Protein AF-A0A328SKF3-F1 (afdb_monomer_lite)

Structure (mmCIF, N/CA/C/O backbone):
data_AF-A0A328SKF3-F1
#
_entry.id   AF-A0A328SKF3-F1
#
loop_
_atom_site.group_PDB
_atom_site.id
_atom_site.type_symbol
_atom_site.label_atom_id
_atom_site.label_alt_id
_atom_site.label_comp_id
_atom_site.label_asym_id
_atom_site.label_entity_id
_atom_site.label_seq_id
_atom_site.pdbx_PDB_ins_code
_atom_site.Cartn_x
_atom_site.Cartn_y
_atom_site.Cartn_z
_atom_site.occupancy
_atom_site.B_iso_or_equiv
_atom_site.auth_seq_id
_atom_site.auth_comp_id
_atom_site.auth_asym_id
_atom_site.auth_atom_id
_atom_site.pdbx_PDB_model_num
ATOM 1 N N . MET A 1 1 ? 33.610 -58.616 -74.709 1.00 34.22 1 MET A N 1
ATOM 2 C CA . MET A 1 1 ? 33.885 -57.274 -75.270 1.00 34.22 1 MET A CA 1
ATOM 3 C C . MET A 1 1 ? 34.439 -56.457 -74.110 1.00 34.22 1 MET A C 1
ATOM 5 O O . MET A 1 1 ? 33.688 -56.221 -73.186 1.00 34.22 1 MET A O 1
ATOM 9 N N . ALA A 1 2 ? 35.743 -56.315 -73.879 1.00 39.88 2 ALA A N 1
ATOM 10 C CA . ALA A 1 2 ? 36.802 -55.740 -74.709 1.00 39.88 2 ALA A CA 1
ATOM 11 C C . ALA A 1 2 ? 36.554 -54.254 -75.058 1.00 39.88 2 ALA A C 1
ATOM 13 O O . ALA A 1 2 ? 35.703 -53.973 -75.892 1.00 39.88 2 ALA A O 1
ATOM 14 N N . PHE A 1 3 ? 37.392 -53.399 -74.447 1.00 39.53 3 PHE A N 1
ATOM 15 C CA . PHE A 1 3 ? 37.800 -52.025 -74.799 1.00 39.53 3 PHE A CA 1
ATOM 16 C C . PHE A 1 3 ? 36.922 -50.813 -74.440 1.00 39.53 3 PHE A C 1
ATOM 18 O O . PHE A 1 3 ? 35.955 -50.538 -75.134 1.00 39.53 3 PHE A O 1
ATOM 25 N N . LEU A 1 4 ? 37.390 -50.049 -73.434 1.00 40.56 4 LEU A N 1
ATOM 26 C CA . LEU A 1 4 ? 37.651 -48.583 -73.390 1.00 40.56 4 LEU A CA 1
ATOM 27 C C . LEU A 1 4 ? 37.916 -48.215 -71.904 1.00 40.56 4 LEU A C 1
ATOM 29 O O . LEU A 1 4 ? 37.010 -48.302 -71.092 1.00 40.56 4 LEU A O 1
ATOM 33 N N . LYS A 1 5 ? 39.162 -48.225 -71.400 1.00 56.78 5 LYS A N 1
ATOM 34 C CA . LYS A 1 5 ? 40.061 -47.061 -71.205 1.00 56.78 5 LYS A CA 1
ATOM 35 C C . LYS A 1 5 ? 39.332 -45.765 -70.805 1.00 56.78 5 LYS A C 1
ATOM 37 O O . LYS A 1 5 ? 38.974 -45.021 -71.701 1.00 56.78 5 LYS A O 1
ATOM 42 N N . ASP A 1 6 ? 39.270 -45.477 -69.500 1.00 47.34 6 ASP A N 1
ATOM 43 C CA . ASP A 1 6 ? 39.092 -44.117 -68.967 1.00 47.34 6 ASP A CA 1
ATOM 44 C C . ASP A 1 6 ? 40.116 -43.844 -67.856 1.00 47.34 6 ASP A C 1
ATOM 46 O O . ASP A 1 6 ? 40.065 -44.412 -66.761 1.00 47.34 6 ASP A O 1
ATOM 50 N N . VAL A 1 7 ? 41.064 -42.964 -68.182 1.00 56.69 7 VAL A N 1
ATOM 51 C CA . VAL A 1 7 ? 42.083 -42.384 -67.287 1.00 56.69 7 VAL A CA 1
ATOM 52 C C . VAL A 1 7 ? 41.424 -41.581 -66.151 1.00 56.69 7 VAL A C 1
ATOM 54 O O . VAL A 1 7 ? 41.961 -41.511 -65.050 1.00 56.69 7 VAL A O 1
ATOM 57 N N . GLU A 1 8 ? 40.198 -41.099 -66.368 1.00 55.41 8 GLU A N 1
ATOM 58 C CA . GLU A 1 8 ? 39.401 -40.344 -65.394 1.00 55.41 8 GLU A CA 1
ATOM 59 C C . GLU A 1 8 ? 38.985 -41.178 -64.169 1.00 55.41 8 GLU A C 1
ATOM 61 O O . GLU A 1 8 ? 38.782 -40.633 -63.086 1.00 55.41 8 GLU A O 1
ATOM 66 N N . SER A 1 9 ? 38.910 -42.510 -64.287 1.00 60.38 9 SER A N 1
ATOM 67 C CA . SER A 1 9 ? 38.546 -43.377 -63.154 1.00 60.38 9 SER A CA 1
ATOM 68 C C . SER A 1 9 ? 39.678 -43.571 -62.137 1.00 60.38 9 SER A C 1
ATOM 70 O O . SER A 1 9 ? 39.402 -43.833 -60.964 1.00 60.38 9 SER A O 1
ATOM 72 N N . GLU A 1 10 ? 40.938 -43.420 -62.558 1.00 66.38 10 GLU A N 1
ATOM 73 C CA . GLU A 1 10 ? 42.112 -43.575 -61.690 1.00 66.38 10 GLU A CA 1
ATOM 74 C C . GLU A 1 10 ? 42.416 -42.262 -60.949 1.00 66.38 10 GLU A C 1
ATOM 76 O O . GLU A 1 10 ? 42.618 -42.290 -59.736 1.00 66.38 10 GLU A O 1
ATOM 81 N N . GLU A 1 11 ? 42.322 -41.110 -61.628 1.00 68.19 11 GLU A N 1
ATOM 82 C CA . GLU A 1 11 ? 42.480 -39.779 -61.011 1.00 68.19 11 GLU A CA 1
ATOM 83 C C . GLU A 1 11 ? 41.407 -39.509 -59.947 1.00 68.19 11 GLU A C 1
ATOM 85 O O . GLU A 1 11 ? 41.717 -39.048 -58.847 1.00 68.19 11 GLU A O 1
ATOM 90 N N . LEU A 1 12 ? 40.147 -39.885 -60.208 1.00 70.12 12 LEU A N 1
ATOM 91 C CA . LEU A 1 12 ? 39.076 -39.766 -59.213 1.00 70.12 12 LEU A CA 1
ATOM 92 C C . LEU A 1 12 ? 39.346 -40.650 -57.986 1.00 70.12 12 LEU A C 1
ATOM 94 O O . LEU A 1 12 ? 39.058 -40.276 -56.849 1.00 70.12 12 LEU A O 1
ATOM 98 N N . ARG A 1 13 ? 39.926 -41.835 -58.202 1.00 73.75 13 ARG A N 1
ATOM 99 C CA . ARG A 1 13 ? 40.275 -42.782 -57.137 1.00 73.75 13 ARG A CA 1
ATOM 100 C C . ARG A 1 13 ? 41.451 -42.285 -56.300 1.00 73.75 13 ARG A C 1
ATOM 102 O O . ARG A 1 13 ? 41.493 -42.556 -55.099 1.00 73.75 13 ARG A O 1
ATOM 109 N N . GLU A 1 14 ? 42.385 -41.565 -56.912 1.00 76.94 14 GLU A N 1
ATOM 110 C CA . GLU A 1 14 ? 43.510 -40.919 -56.237 1.00 76.94 14 GLU A CA 1
ATOM 111 C C . GLU A 1 14 ? 43.066 -39.689 -55.438 1.00 76.94 14 GLU A C 1
ATOM 113 O O . GLU A 1 14 ? 43.435 -39.563 -54.268 1.00 76.94 14 GLU A O 1
ATOM 118 N N . LEU A 1 15 ? 42.178 -38.863 -55.999 1.00 78.88 15 LEU A N 1
ATOM 119 C CA . LEU A 1 15 ? 41.576 -37.723 -55.305 1.00 78.88 15 LEU A CA 1
ATOM 120 C C . LEU A 1 15 ? 40.774 -38.175 -54.081 1.00 78.88 15 LEU A C 1
ATOM 122 O O . LEU A 1 15 ? 40.982 -37.667 -52.984 1.00 78.88 15 LEU A O 1
ATOM 126 N N . VAL A 1 16 ? 39.924 -39.196 -54.229 1.00 76.44 16 VAL A N 1
ATOM 127 C CA . VAL A 1 16 ? 39.156 -39.760 -53.108 1.00 76.44 16 VAL A CA 1
ATOM 128 C C . VAL A 1 16 ? 40.086 -40.312 -52.025 1.00 76.44 16 VAL A C 1
ATOM 130 O O . VAL A 1 16 ? 39.840 -40.096 -50.840 1.00 76.44 16 VAL A O 1
ATOM 133 N N . LYS A 1 17 ? 41.192 -40.974 -52.393 1.00 80.62 17 LYS A N 1
ATOM 134 C CA . LYS A 1 17 ? 42.206 -41.420 -51.420 1.00 80.62 17 LYS A CA 1
ATOM 135 C C . LYS A 1 17 ? 42.910 -40.251 -50.727 1.00 80.62 17 LYS A C 1
ATOM 137 O O . LYS A 1 17 ? 43.200 -40.367 -49.536 1.00 80.62 17 LYS A O 1
ATOM 142 N N . SER A 1 18 ? 43.176 -39.156 -51.439 1.00 79.06 18 SER A N 1
ATOM 143 C CA . SER A 1 18 ? 43.753 -37.934 -50.870 1.00 79.06 18 SER A CA 1
ATOM 144 C C . SER A 1 18 ? 42.792 -37.288 -49.873 1.00 79.06 18 SER A C 1
ATOM 146 O O . SER A 1 18 ? 43.174 -37.058 -48.730 1.00 79.06 18 SER A O 1
ATOM 148 N N . CYS A 1 19 ? 41.517 -37.131 -50.242 1.00 78.50 19 CYS A N 1
ATOM 149 C CA . CYS A 1 19 ? 40.483 -36.620 -49.345 1.00 78.50 19 CYS A CA 1
ATOM 150 C C . CYS A 1 19 ? 40.300 -37.516 -48.112 1.00 78.50 19 CYS A C 1
ATOM 152 O O . CYS A 1 19 ? 40.190 -37.011 -47.002 1.00 78.50 19 CYS A O 1
ATOM 154 N N . PHE A 1 20 ? 40.326 -38.846 -48.258 1.00 79.50 20 PHE A N 1
ATOM 155 C CA . PHE A 1 20 ? 40.256 -39.753 -47.105 1.00 79.50 20 PHE A CA 1
ATOM 156 C C . PHE A 1 20 ? 41.476 -39.645 -46.184 1.00 79.50 20 PHE A C 1
ATOM 158 O O . PHE A 1 20 ? 41.327 -39.743 -44.966 1.00 79.50 20 PHE A O 1
ATOM 165 N N . LYS A 1 21 ? 42.678 -39.442 -46.736 1.00 85.06 21 LYS A N 1
ATOM 166 C CA . LYS A 1 21 ? 43.881 -39.181 -45.933 1.00 85.06 21 LYS A CA 1
ATOM 167 C C . LYS A 1 21 ? 43.776 -37.865 -45.175 1.00 85.06 21 LYS A C 1
ATOM 169 O O . LYS A 1 21 ? 44.122 -37.831 -44.002 1.00 85.06 21 LYS A O 1
ATOM 174 N N . GLU A 1 22 ? 43.277 -36.823 -45.822 1.00 84.00 22 GLU A N 1
ATOM 175 C CA . GLU A 1 22 ? 43.123 -35.500 -45.222 1.00 84.00 22 GLU A CA 1
ATOM 176 C C . GLU A 1 22 ? 42.039 -35.493 -44.138 1.00 84.00 22 GLU A C 1
ATOM 178 O O . GLU A 1 22 ? 42.284 -35.021 -43.034 1.00 84.00 22 GLU A O 1
ATOM 183 N N . ILE A 1 23 ? 40.900 -36.152 -44.377 1.00 82.75 23 ILE A N 1
ATOM 184 C CA . ILE A 1 23 ? 39.859 -36.371 -43.360 1.00 82.75 23 ILE A CA 1
ATOM 185 C C . ILE A 1 23 ? 40.417 -37.142 -42.160 1.00 82.75 23 ILE A C 1
ATOM 187 O O . ILE A 1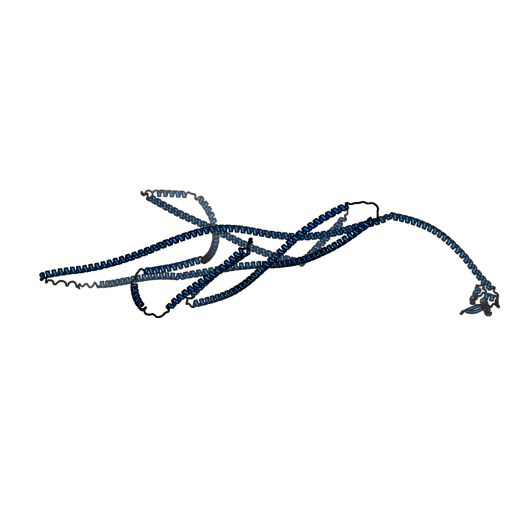 23 ? 40.142 -36.780 -41.018 1.00 82.75 23 ILE A O 1
ATOM 191 N N . ASN A 1 24 ? 41.205 -38.196 -42.390 1.00 84.00 24 ASN A N 1
ATOM 192 C CA . ASN A 1 24 ? 41.802 -38.956 -41.293 1.00 84.00 24 ASN A CA 1
ATOM 193 C C . ASN A 1 24 ? 42.855 -38.138 -40.533 1.00 84.00 24 ASN A C 1
ATOM 195 O O . ASN A 1 24 ? 42.860 -38.185 -39.309 1.00 84.00 24 ASN A O 1
ATOM 199 N N . SER A 1 25 ? 43.670 -37.341 -41.229 1.00 80.94 25 SER A N 1
ATOM 200 C CA . SER A 1 25 ? 44.640 -36.432 -40.607 1.00 80.94 25 SER A CA 1
ATOM 201 C C . SER A 1 25 ? 43.953 -35.356 -39.765 1.00 80.94 25 SER A C 1
ATOM 203 O O . SER A 1 25 ? 44.382 -35.089 -38.648 1.00 80.94 25 SER A O 1
ATOM 205 N N . LEU A 1 26 ? 42.860 -34.770 -40.261 1.00 83.12 26 LEU A N 1
ATOM 206 C CA . LEU A 1 26 ? 42.061 -33.793 -39.518 1.00 83.12 26 LEU A CA 1
ATOM 207 C C . LEU A 1 26 ? 41.383 -34.428 -38.302 1.00 83.12 26 LEU A C 1
ATOM 209 O O . LEU A 1 26 ? 41.298 -33.816 -37.244 1.00 83.12 26 LEU A O 1
ATOM 213 N N . LYS A 1 27 ? 40.925 -35.677 -38.422 1.00 82.88 27 LYS A N 1
ATOM 214 C CA . LYS A 1 27 ? 40.328 -36.420 -37.307 1.00 82.88 27 LYS A CA 1
ATOM 215 C C . LYS A 1 27 ? 41.355 -36.771 -36.229 1.00 82.88 27 LYS A C 1
ATOM 217 O O . LYS A 1 27 ? 41.011 -36.811 -35.051 1.00 82.88 27 LYS A O 1
ATOM 222 N N . GLU A 1 28 ? 42.596 -37.030 -36.626 1.00 81.94 28 GLU A N 1
ATOM 223 C CA . GLU A 1 28 ? 43.713 -37.284 -35.716 1.00 81.94 28 GLU A CA 1
ATOM 224 C C . GLU A 1 28 ? 44.142 -35.993 -34.999 1.00 81.94 28 GLU A C 1
ATOM 226 O O . GLU A 1 28 ? 44.201 -35.990 -33.772 1.00 81.94 28 GLU A O 1
ATOM 231 N N . GLN A 1 29 ? 44.258 -34.873 -35.725 1.00 81.31 29 GLN A N 1
ATOM 232 C CA . GLN A 1 29 ? 44.502 -33.540 -35.150 1.00 81.31 29 GLN A CA 1
ATOM 233 C C . GLN A 1 29 ? 43.393 -33.100 -34.187 1.00 81.31 29 GLN A C 1
ATOM 235 O O . GLN A 1 29 ? 43.679 -32.654 -33.082 1.00 81.31 29 GLN A O 1
ATOM 240 N N . LEU A 1 30 ? 42.122 -33.301 -34.548 1.00 79.12 30 LEU A N 1
ATOM 241 C CA . LEU A 1 30 ? 40.986 -32.988 -33.677 1.00 79.12 30 LEU A CA 1
ATOM 242 C C . LEU A 1 30 ? 40.986 -33.848 -32.402 1.00 79.12 30 LEU A C 1
ATOM 244 O O . LEU A 1 30 ? 40.544 -33.404 -31.342 1.00 79.12 30 LEU A O 1
ATOM 248 N N . ASN A 1 31 ? 41.459 -35.094 -32.484 1.00 77.56 31 ASN A N 1
ATOM 249 C CA . ASN A 1 31 ? 41.604 -35.959 -31.314 1.00 77.56 31 ASN A CA 1
ATOM 250 C C . ASN A 1 31 ? 42.791 -35.548 -30.432 1.00 77.56 31 ASN A C 1
ATOM 252 O O . ASN A 1 31 ? 42.684 -35.670 -29.211 1.00 77.56 31 ASN A O 1
ATOM 256 N N . GLU A 1 32 ? 43.887 -35.059 -31.013 1.00 75.75 32 GLU A N 1
ATOM 257 C CA . GLU A 1 32 ? 45.012 -34.482 -30.267 1.00 75.75 32 GLU A CA 1
ATOM 258 C C . GLU A 1 32 ? 44.622 -33.169 -29.581 1.00 75.75 32 GLU A C 1
ATOM 260 O O . GLU A 1 32 ? 44.796 -33.063 -28.369 1.00 75.75 32 GLU A O 1
ATOM 265 N N . GLU A 1 33 ? 43.962 -32.239 -30.275 1.00 73.25 33 GLU A N 1
ATOM 266 C CA . GLU A 1 33 ? 43.454 -31.004 -29.660 1.00 73.25 33 GLU A CA 1
ATOM 267 C C . GLU A 1 33 ? 42.431 -31.289 -28.550 1.00 73.25 33 GLU A C 1
ATOM 269 O O . GLU A 1 33 ? 42.499 -30.702 -27.472 1.00 73.25 33 GLU A O 1
ATOM 274 N N . ASN A 1 34 ? 41.515 -32.247 -28.740 1.00 69.38 34 ASN A N 1
ATOM 275 C CA . ASN A 1 34 ? 40.581 -32.648 -27.679 1.00 69.38 34 ASN A CA 1
ATOM 276 C C . ASN A 1 34 ? 41.277 -33.302 -26.477 1.00 69.38 34 ASN A C 1
ATOM 278 O O . ASN A 1 34 ? 40.775 -33.231 -25.350 1.00 69.38 34 ASN A O 1
ATOM 282 N N . LYS A 1 35 ? 42.412 -33.969 -26.698 1.00 69.31 35 LYS A N 1
ATOM 283 C CA . LYS A 1 35 ? 43.229 -34.530 -25.622 1.00 69.31 35 LYS A CA 1
ATOM 284 C C . LYS A 1 35 ? 43.937 -33.412 -24.858 1.00 69.31 35 LYS A C 1
ATOM 286 O O . LYS A 1 35 ? 43.880 -33.430 -23.630 1.00 69.31 35 LYS A O 1
ATOM 291 N N . ASP A 1 36 ? 44.472 -32.418 -25.563 1.00 64.88 36 ASP A N 1
ATOM 292 C CA . ASP A 1 36 ? 45.113 -31.238 -24.976 1.00 64.88 36 ASP A CA 1
ATOM 293 C C . ASP A 1 36 ? 44.120 -30.371 -24.183 1.00 64.88 36 ASP A C 1
ATOM 295 O O . ASP A 1 36 ? 44.434 -29.932 -23.075 1.00 64.88 36 ASP A O 1
ATOM 299 N N . ILE A 1 37 ? 42.878 -30.224 -24.663 1.00 61.94 37 ILE A N 1
ATOM 300 C CA . ILE A 1 37 ? 41.778 -29.557 -23.941 1.00 61.94 37 ILE A CA 1
ATOM 301 C C . ILE A 1 37 ? 41.428 -30.301 -22.640 1.00 61.94 37 ILE A C 1
ATOM 303 O O . ILE A 1 37 ? 41.196 -29.666 -21.612 1.00 61.94 37 ILE A O 1
ATOM 307 N N . LYS A 1 38 ? 41.431 -31.643 -22.644 1.00 60.34 38 LYS A N 1
ATOM 308 C CA . LYS A 1 38 ? 41.165 -32.459 -21.442 1.00 60.34 38 LYS A CA 1
ATOM 309 C C . LYS A 1 38 ? 42.311 -32.455 -20.429 1.00 60.34 38 LYS A C 1
ATOM 311 O O . LYS A 1 38 ? 42.064 -32.674 -19.243 1.00 60.34 38 LYS A O 1
ATOM 316 N N . THR A 1 39 ? 43.549 -32.242 -20.869 1.00 62.66 39 THR A N 1
ATOM 317 C CA . THR A 1 39 ? 44.724 -32.157 -19.985 1.00 62.66 39 THR A CA 1
ATOM 318 C C . THR A 1 39 ? 45.041 -30.739 -19.523 1.00 62.66 39 THR A C 1
ATOM 320 O O . THR A 1 39 ? 45.880 -30.575 -18.640 1.00 62.66 39 THR A O 1
ATOM 323 N N . ASN A 1 40 ? 44.375 -29.722 -20.077 1.00 69.94 40 ASN A N 1
ATOM 324 C CA . ASN A 1 40 ? 44.559 -28.333 -19.682 1.00 69.94 40 ASN A CA 1
ATOM 325 C C . ASN A 1 40 ? 44.063 -28.116 -18.240 1.00 69.94 40 ASN A C 1
ATOM 327 O O . ASN A 1 40 ? 42.874 -28.238 -17.936 1.00 69.94 40 ASN A O 1
ATOM 331 N N . GLU A 1 41 ? 44.996 -27.802 -17.343 1.00 65.50 41 GLU A N 1
ATOM 332 C CA . GLU A 1 41 ? 44.779 -27.656 -15.900 1.00 65.50 41 GLU A CA 1
ATOM 333 C C . GLU A 1 41 ? 43.698 -26.612 -15.571 1.00 65.50 41 GLU A C 1
ATOM 335 O O . GLU A 1 41 ? 42.912 -26.804 -14.643 1.00 65.50 41 GLU A O 1
ATOM 340 N N . ALA A 1 42 ? 43.565 -25.568 -16.397 1.00 65.44 42 ALA A N 1
ATOM 341 C CA . ALA A 1 42 ? 42.513 -24.564 -16.262 1.00 65.44 42 ALA A CA 1
ATOM 342 C C . ALA A 1 42 ? 41.110 -25.142 -16.525 1.00 65.44 42 ALA A C 1
ATOM 344 O O . ALA A 1 42 ? 40.184 -24.885 -15.760 1.00 65.44 42 ALA A O 1
ATOM 345 N N . VAL A 1 43 ? 40.954 -25.975 -17.559 1.00 68.75 43 VAL A N 1
ATOM 346 C CA . VAL A 1 43 ? 39.669 -26.614 -17.900 1.00 68.75 43 VAL A CA 1
ATOM 347 C C . VAL A 1 43 ? 39.285 -27.640 -16.836 1.00 68.75 43 VAL A C 1
ATOM 349 O O . VAL A 1 43 ? 38.128 -27.705 -16.426 1.00 68.75 43 VAL A O 1
ATOM 352 N N . LYS A 1 44 ? 40.261 -28.398 -16.327 1.00 68.69 44 LYS A N 1
ATOM 353 C CA . LYS A 1 44 ? 40.047 -29.365 -15.245 1.00 68.69 44 LYS A CA 1
ATOM 354 C C . LYS A 1 44 ? 39.629 -28.683 -13.938 1.00 68.69 44 LYS A C 1
ATOM 356 O O . LYS A 1 44 ? 38.710 -29.161 -13.280 1.00 68.69 44 LYS A O 1
ATOM 361 N N . ASN A 1 45 ? 40.245 -27.553 -13.594 1.00 72.50 45 ASN A N 1
ATOM 362 C CA . ASN A 1 45 ? 39.873 -26.776 -12.410 1.00 72.50 45 ASN A CA 1
ATOM 363 C C . ASN A 1 45 ? 38.466 -26.175 -12.533 1.00 72.50 45 ASN A C 1
ATOM 365 O O . ASN A 1 45 ? 37.713 -26.210 -11.564 1.00 72.50 45 ASN A O 1
ATOM 369 N N . VAL A 1 46 ? 38.075 -25.704 -13.723 1.00 73.94 46 VAL A N 1
ATOM 370 C CA . VAL A 1 46 ? 36.707 -25.223 -13.983 1.00 73.94 46 VAL A CA 1
ATOM 371 C C . VAL A 1 46 ? 35.686 -26.361 -13.890 1.00 73.94 46 VAL A C 1
ATOM 373 O O . VAL A 1 46 ? 34.622 -26.171 -13.303 1.00 73.94 46 VAL A O 1
ATOM 376 N N . LEU A 1 47 ? 36.005 -27.557 -14.399 1.00 69.94 47 LEU A N 1
ATOM 377 C CA . LEU A 1 47 ? 35.127 -28.725 -14.274 1.00 69.94 47 LEU A CA 1
ATOM 378 C C . LEU A 1 47 ? 34.936 -29.138 -12.807 1.00 69.94 47 LEU A C 1
ATOM 380 O O . LEU A 1 47 ? 33.804 -29.319 -12.375 1.00 69.94 47 LEU A O 1
ATOM 384 N N . ILE A 1 48 ? 36.023 -29.203 -12.030 1.00 73.44 48 ILE A N 1
ATOM 385 C CA . ILE A 1 48 ? 35.984 -29.526 -10.593 1.00 73.44 48 ILE A CA 1
ATOM 386 C C . ILE A 1 48 ? 35.203 -28.457 -9.813 1.00 73.44 48 ILE A C 1
ATOM 388 O O . ILE A 1 48 ? 34.438 -28.778 -8.906 1.00 73.44 48 ILE A O 1
ATOM 392 N N . GLN A 1 49 ? 35.356 -27.178 -10.164 1.00 71.75 49 GLN A N 1
ATOM 393 C CA . GLN A 1 49 ? 34.600 -26.093 -9.539 1.00 71.75 49 GLN A CA 1
ATOM 394 C C . GLN A 1 49 ? 33.097 -26.203 -9.837 1.00 71.75 49 GLN A C 1
ATOM 396 O O . GLN A 1 49 ? 32.285 -26.012 -8.934 1.00 71.75 49 GLN A O 1
ATOM 401 N N . ASN A 1 50 ? 32.731 -26.563 -11.068 1.00 76.69 50 ASN A N 1
ATOM 402 C CA . ASN A 1 50 ? 31.342 -26.768 -11.473 1.00 76.69 50 ASN A CA 1
ATOM 403 C C . ASN A 1 50 ? 30.733 -28.022 -10.809 1.00 76.69 50 ASN A C 1
ATOM 405 O O . ASN A 1 50 ? 29.619 -27.979 -10.295 1.00 76.69 50 ASN A O 1
ATOM 409 N N . GLU A 1 51 ? 31.492 -29.117 -10.707 1.00 75.44 51 GLU A N 1
ATOM 410 C CA . GLU A 1 51 ? 31.084 -30.320 -9.965 1.00 75.44 51 GLU A CA 1
ATOM 411 C C . GLU A 1 51 ? 30.864 -30.029 -8.472 1.00 75.44 51 GLU A C 1
ATOM 413 O O . GLU A 1 51 ? 29.856 -30.453 -7.904 1.00 75.44 51 GLU A O 1
ATOM 418 N N . ASN A 1 52 ? 31.736 -29.234 -7.845 1.00 75.50 52 ASN A N 1
ATOM 419 C CA . ASN A 1 52 ? 31.568 -28.811 -6.452 1.00 75.50 52 ASN A CA 1
ATOM 420 C C . ASN A 1 52 ? 30.342 -27.904 -6.261 1.00 75.50 52 ASN A C 1
ATOM 422 O O . ASN A 1 52 ? 29.612 -28.045 -5.279 1.00 75.50 52 ASN A O 1
ATOM 426 N N . GLN A 1 53 ? 30.078 -26.991 -7.200 1.00 77.44 53 GLN A N 1
ATOM 427 C CA . GLN A 1 53 ? 28.871 -26.159 -7.175 1.00 77.44 53 GLN A CA 1
ATOM 428 C C . GLN A 1 53 ? 27.600 -27.001 -7.334 1.00 77.44 53 GLN A C 1
ATOM 430 O O . GLN A 1 53 ? 26.659 -26.821 -6.563 1.00 77.44 53 GLN A O 1
ATOM 435 N N . ASN A 1 54 ? 27.593 -27.975 -8.247 1.00 77.06 54 ASN A N 1
ATOM 436 C CA . ASN A 1 54 ? 26.481 -28.915 -8.400 1.00 77.06 54 ASN A CA 1
ATOM 437 C C . ASN A 1 54 ? 26.273 -29.784 -7.157 1.00 77.06 54 ASN A C 1
ATOM 439 O O . ASN A 1 54 ? 25.130 -30.013 -6.758 1.00 77.06 54 ASN A O 1
ATOM 443 N N . SER A 1 55 ? 27.348 -30.228 -6.501 1.00 79.44 55 SER A N 1
ATOM 444 C CA . SER A 1 55 ? 27.249 -30.953 -5.232 1.00 79.44 55 SER A CA 1
ATOM 445 C C . SER A 1 55 ? 26.601 -30.090 -4.147 1.00 79.44 55 SER A C 1
ATOM 447 O O . SER A 1 55 ? 25.699 -30.556 -3.458 1.00 79.44 55 SER A O 1
ATOM 449 N N . ASN A 1 56 ? 27.002 -28.822 -4.022 1.00 81.50 56 ASN A N 1
ATOM 450 C CA . ASN A 1 56 ? 26.427 -27.902 -3.036 1.00 81.50 56 ASN A CA 1
ATOM 451 C C . ASN A 1 56 ? 24.950 -27.597 -3.318 1.00 81.50 56 ASN A C 1
ATOM 453 O O . ASN A 1 56 ? 24.139 -27.575 -2.392 1.00 81.50 56 ASN A O 1
ATOM 457 N N . LEU A 1 57 ? 24.584 -27.415 -4.589 1.00 80.94 57 LEU A N 1
ATOM 458 C CA . LEU A 1 57 ? 23.189 -27.244 -4.997 1.00 80.94 57 LEU A CA 1
ATOM 459 C C . LEU A 1 57 ? 22.359 -28.493 -4.687 1.00 80.94 57 LEU A C 1
ATOM 461 O O . LEU A 1 57 ? 21.252 -28.371 -4.175 1.00 80.94 57 LEU A O 1
ATOM 465 N N . THR A 1 58 ? 22.905 -29.687 -4.921 1.00 82.56 58 THR A N 1
ATOM 466 C CA . THR A 1 58 ? 22.226 -30.955 -4.610 1.00 82.56 58 THR A CA 1
ATOM 467 C C . THR A 1 58 ? 21.991 -31.104 -3.105 1.00 82.56 58 THR A C 1
ATOM 469 O O . THR A 1 58 ? 20.886 -31.446 -2.690 1.00 82.56 58 THR A O 1
ATOM 472 N N . THR A 1 59 ? 22.985 -30.779 -2.271 1.00 83.62 59 THR A N 1
ATOM 473 C CA . THR A 1 59 ? 22.821 -30.765 -0.809 1.00 83.62 59 THR A CA 1
ATOM 474 C C . THR A 1 59 ? 21.744 -29.770 -0.385 1.00 83.62 59 THR A C 1
ATOM 476 O O . THR A 1 59 ? 20.867 -30.120 0.400 1.00 83.62 59 THR A O 1
ATOM 479 N N . ARG A 1 60 ? 21.739 -28.563 -0.963 1.00 86.50 60 ARG A N 1
ATOM 480 C CA . ARG A 1 60 ? 20.737 -27.542 -0.641 1.00 86.50 60 ARG A CA 1
ATOM 481 C C . ARG A 1 60 ? 19.324 -27.941 -1.069 1.00 86.50 60 ARG A C 1
ATOM 483 O O . ARG A 1 60 ? 18.370 -27.660 -0.351 1.00 86.50 60 ARG A O 1
ATOM 490 N N . ILE A 1 61 ? 19.182 -28.606 -2.214 1.00 83.50 61 ILE A N 1
ATOM 491 C CA . ILE A 1 61 ? 17.904 -29.158 -2.681 1.00 83.50 61 ILE A CA 1
ATOM 492 C C . ILE A 1 61 ? 17.404 -30.232 -1.712 1.00 83.50 61 ILE A C 1
ATOM 494 O O . ILE A 1 61 ? 16.223 -30.226 -1.373 1.00 83.50 61 ILE A O 1
ATOM 498 N N . ASN A 1 62 ? 18.282 -31.111 -1.224 1.00 86.12 62 ASN A N 1
ATOM 499 C CA . ASN A 1 62 ? 17.906 -32.133 -0.245 1.00 86.12 62 ASN A CA 1
ATOM 500 C C . ASN A 1 62 ? 17.476 -31.510 1.094 1.00 86.12 62 ASN A C 1
ATOM 502 O O . ASN A 1 62 ? 16.435 -31.886 1.621 1.00 86.12 62 ASN A O 1
ATOM 506 N N . GLU A 1 63 ? 18.200 -30.504 1.595 1.00 87.19 63 GLU A N 1
ATOM 507 C CA . GLU A 1 63 ? 17.820 -29.761 2.810 1.00 87.19 63 GLU A CA 1
ATOM 508 C C . GLU A 1 63 ? 16.442 -29.098 2.678 1.00 87.19 63 GLU A C 1
ATOM 510 O O . GLU A 1 63 ? 15.597 -29.222 3.564 1.00 87.19 63 GLU A O 1
ATOM 515 N N . LEU A 1 64 ? 16.193 -28.423 1.551 1.00 86.69 64 LEU A N 1
ATOM 516 C CA . LEU A 1 64 ? 14.901 -27.793 1.279 1.00 86.69 64 LEU A CA 1
ATOM 517 C C . LEU A 1 64 ? 13.786 -28.834 1.124 1.00 86.69 64 LEU A C 1
ATOM 519 O O . LEU A 1 64 ? 12.668 -28.608 1.580 1.00 86.69 64 LEU A O 1
ATOM 523 N N . THR A 1 65 ? 14.087 -29.987 0.524 1.00 87.81 65 THR A N 1
ATOM 524 C CA . THR A 1 65 ? 13.139 -31.104 0.403 1.00 87.81 65 THR A CA 1
ATOM 525 C C . THR A 1 65 ? 12.765 -31.655 1.782 1.00 87.81 65 THR A C 1
ATOM 527 O O . THR A 1 65 ? 11.588 -31.892 2.050 1.00 87.81 65 THR A O 1
ATOM 530 N N . ASP A 1 66 ? 13.729 -31.782 2.695 1.00 87.81 66 ASP A N 1
ATOM 531 C CA . ASP A 1 66 ? 13.482 -32.219 4.072 1.00 87.81 66 ASP A CA 1
ATOM 532 C C . ASP A 1 66 ? 12.671 -31.193 4.880 1.00 87.81 66 ASP A C 1
ATOM 534 O O . ASP A 1 66 ? 11.792 -31.573 5.659 1.00 87.81 66 ASP A O 1
ATOM 538 N N . GLU A 1 67 ? 12.914 -29.893 4.692 1.00 88.50 67 GLU A N 1
ATOM 539 C CA . GLU A 1 67 ? 12.095 -28.836 5.301 1.00 88.50 67 GLU A CA 1
ATOM 540 C C . GLU A 1 67 ? 10.650 -28.850 4.789 1.00 88.50 67 GLU A C 1
ATOM 542 O O . GLU A 1 67 ? 9.716 -28.706 5.584 1.00 88.50 67 GLU A O 1
ATOM 547 N N . VAL A 1 68 ? 10.452 -29.057 3.484 1.00 87.69 68 VAL A N 1
ATOM 548 C CA . VAL A 1 68 ? 9.117 -29.184 2.882 1.00 87.69 68 VAL A CA 1
ATOM 549 C C . VAL A 1 68 ? 8.389 -30.398 3.453 1.00 87.69 68 VAL A C 1
ATOM 551 O O . VAL A 1 68 ? 7.258 -30.254 3.914 1.00 87.69 68 VAL A O 1
ATOM 554 N N . ASN A 1 69 ? 9.053 -31.554 3.537 1.00 86.94 69 ASN A N 1
ATOM 555 C CA . ASN A 1 69 ? 8.469 -32.763 4.118 1.00 86.94 69 ASN A CA 1
ATOM 556 C C . ASN A 1 69 ? 8.054 -32.557 5.586 1.00 86.94 69 ASN A C 1
ATOM 558 O O . ASN A 1 69 ? 6.965 -32.971 5.982 1.00 86.94 69 ASN A O 1
ATOM 562 N N . LYS A 1 70 ? 8.874 -31.864 6.391 1.00 87.88 70 LYS A N 1
ATOM 563 C CA . LYS A 1 70 ? 8.530 -31.527 7.787 1.00 87.88 70 LYS A CA 1
ATOM 564 C C . LYS A 1 70 ? 7.310 -30.610 7.880 1.00 87.88 70 LYS A C 1
ATOM 566 O O . LYS A 1 70 ? 6.434 -30.830 8.721 1.00 87.88 70 LYS A O 1
ATOM 571 N N . LYS A 1 71 ? 7.220 -29.596 7.016 1.00 88.75 71 LYS A N 1
ATOM 572 C CA . LYS A 1 71 ? 6.043 -28.715 6.961 1.00 88.75 71 LYS A CA 1
ATOM 573 C C . LYS A 1 71 ? 4.794 -29.472 6.512 1.00 88.75 71 LYS A C 1
ATOM 575 O O . LYS A 1 71 ? 3.733 -29.262 7.088 1.00 88.75 71 LYS A O 1
ATOM 580 N N . GLU A 1 72 ? 4.920 -30.395 5.562 1.00 88.38 72 GLU A N 1
ATOM 581 C CA . GLU A 1 72 ? 3.806 -31.229 5.106 1.00 88.38 72 GLU A CA 1
ATOM 582 C C . GLU A 1 72 ? 3.303 -32.175 6.211 1.00 88.38 72 GLU A C 1
ATOM 584 O O . GLU A 1 72 ? 2.098 -32.381 6.350 1.00 88.38 72 GLU A O 1
ATOM 589 N N . THR A 1 73 ? 4.198 -32.707 7.054 1.00 86.19 73 THR A N 1
ATOM 590 C CA . THR A 1 73 ? 3.790 -33.503 8.225 1.00 86.19 73 THR A CA 1
ATOM 591 C C . THR A 1 73 ? 3.059 -32.674 9.281 1.00 86.19 73 THR A C 1
ATOM 593 O O . THR A 1 73 ? 2.040 -33.130 9.793 1.00 86.19 73 THR A O 1
ATOM 596 N N . LEU A 1 74 ? 3.513 -31.444 9.553 1.00 86.00 74 LEU A N 1
ATOM 597 C CA . LEU A 1 74 ? 2.830 -30.531 10.479 1.00 86.00 74 LEU A CA 1
ATOM 598 C C . LEU A 1 74 ? 1.447 -30.119 9.961 1.00 86.00 74 LEU A C 1
ATOM 600 O O . LEU A 1 74 ? 0.510 -29.985 10.744 1.00 86.00 74 LEU A O 1
ATOM 604 N N . LEU A 1 75 ? 1.305 -29.947 8.644 1.00 82.94 75 LEU A N 1
ATOM 605 C CA . LEU A 1 75 ? 0.022 -29.635 8.020 1.00 82.94 75 LEU A CA 1
ATOM 606 C C . LEU A 1 75 ? -0.975 -30.792 8.191 1.00 82.94 75 LEU A C 1
ATOM 608 O O . LEU A 1 75 ? -2.095 -30.569 8.634 1.00 82.94 75 LEU A O 1
ATOM 612 N N . LYS A 1 76 ? -0.539 -32.036 7.947 1.00 88.44 76 LYS A N 1
ATOM 613 C CA . LYS A 1 76 ? -1.368 -33.238 8.158 1.00 88.44 76 LYS A CA 1
ATOM 614 C C . LYS A 1 76 ? -1.800 -33.402 9.616 1.00 88.44 76 LYS A C 1
ATOM 616 O O . LYS A 1 76 ? -2.921 -33.827 9.879 1.00 88.44 76 LYS A O 1
ATOM 621 N N . GLU A 1 77 ? -0.932 -33.059 10.565 1.00 85.56 77 GLU A N 1
ATOM 622 C CA . GLU A 1 77 ? -1.273 -33.069 11.991 1.00 85.56 77 GLU A CA 1
ATOM 623 C C . GLU A 1 77 ? -2.320 -31.998 12.335 1.00 85.56 77 GLU A C 1
ATOM 625 O O . GLU A 1 77 ? -3.256 -32.265 13.089 1.00 85.56 77 GLU A O 1
ATOM 630 N N . LYS A 1 78 ? -2.218 -30.804 11.739 1.00 85.81 78 LYS A N 1
ATOM 631 C CA . LYS A 1 78 ? -3.224 -29.743 11.895 1.00 85.81 78 LYS A CA 1
ATOM 632 C C . LYS A 1 78 ? -4.572 -30.111 11.279 1.00 85.81 78 LYS A C 1
ATOM 634 O O . LYS A 1 78 ? -5.595 -29.852 11.909 1.00 85.81 78 LYS A O 1
ATOM 639 N N . ASP A 1 79 ? -4.577 -30.763 10.120 1.00 86.38 79 ASP A N 1
ATOM 640 C CA . ASP A 1 79 ? -5.802 -31.271 9.492 1.00 86.38 79 ASP A CA 1
ATOM 641 C C . ASP A 1 79 ? -6.487 -32.331 10.367 1.00 86.38 79 ASP A C 1
ATOM 643 O O . ASP A 1 79 ? -7.708 -32.315 10.523 1.00 86.38 79 ASP A O 1
ATOM 647 N N . LEU A 1 80 ? -5.708 -33.209 11.011 1.00 88.50 80 LEU A N 1
ATOM 648 C CA . LEU A 1 80 ? -6.245 -34.199 11.946 1.00 88.50 80 LEU A CA 1
ATOM 649 C C . LEU A 1 80 ? -6.867 -33.531 13.186 1.00 88.50 80 LEU A C 1
ATOM 651 O O . LEU A 1 80 ? -7.971 -33.897 13.586 1.00 88.50 80 LEU A O 1
ATOM 655 N N . GLN A 1 81 ? -6.211 -32.509 13.749 1.00 85.38 81 GLN A N 1
ATOM 656 C CA . GLN A 1 81 ? -6.756 -31.721 14.866 1.00 85.38 81 GLN A CA 1
ATOM 657 C C . GLN A 1 81 ? -8.068 -31.016 14.485 1.00 85.38 81 GLN A C 1
ATOM 659 O O . GLN A 1 81 ? -9.003 -30.972 15.285 1.00 85.38 81 GLN A O 1
ATOM 664 N N . LEU A 1 82 ? -8.161 -30.482 13.265 1.00 81.88 82 LEU A N 1
ATOM 665 C CA . LEU A 1 82 ? -9.392 -29.890 12.731 1.00 81.88 82 LEU A CA 1
ATOM 666 C C . LEU A 1 82 ? -10.509 -30.933 12.595 1.00 81.88 82 LEU A C 1
ATOM 668 O O . LEU A 1 82 ? -11.634 -30.683 13.021 1.00 81.88 82 LEU A O 1
ATOM 672 N N . GLN A 1 83 ? -10.195 -32.124 12.084 1.00 85.19 83 GLN A N 1
ATOM 673 C CA . GLN A 1 83 ? -11.164 -33.212 11.945 1.00 85.19 83 GLN A CA 1
ATOM 674 C C . GLN A 1 83 ? -11.686 -33.712 13.305 1.00 85.19 83 GLN A C 1
ATOM 676 O O . GLN A 1 83 ? -12.875 -34.017 13.453 1.00 85.19 83 GLN A O 1
ATOM 681 N N . GLU A 1 84 ? -10.822 -33.768 14.320 1.00 84.94 84 GLU A N 1
ATOM 682 C CA . GLU A 1 84 ? -11.225 -34.067 15.697 1.00 84.94 84 GLU A CA 1
ATOM 683 C C . GLU A 1 84 ? -12.161 -32.989 16.259 1.00 84.94 84 GLU A C 1
ATOM 685 O O . GLU A 1 84 ? -13.175 -33.321 16.876 1.00 84.94 84 GLU A O 1
ATOM 690 N N . LYS A 1 85 ? -11.877 -31.705 16.006 1.00 84.12 85 LYS A N 1
ATOM 691 C CA . LYS A 1 85 ? -12.739 -30.589 16.431 1.00 84.12 85 LYS A CA 1
ATOM 692 C C . LYS A 1 85 ? -14.110 -30.612 15.758 1.00 84.12 85 LYS A C 1
ATOM 694 O O . LYS A 1 85 ? -15.113 -30.444 16.449 1.00 84.12 85 LYS A O 1
ATOM 699 N N . ASP A 1 86 ? -14.172 -30.906 14.463 1.00 85.81 86 ASP A N 1
ATOM 700 C CA . ASP A 1 86 ? -15.435 -31.086 13.735 1.00 85.81 86 ASP A CA 1
ATOM 701 C C . ASP A 1 86 ? -16.261 -32.252 14.288 1.00 85.81 86 ASP A C 1
ATOM 703 O O . ASP A 1 86 ? -17.490 -32.192 14.355 1.00 85.81 86 ASP A O 1
ATOM 707 N N . THR A 1 87 ? -15.593 -33.326 14.710 1.00 87.31 87 THR A N 1
ATOM 708 C CA . THR A 1 87 ? -16.264 -34.480 15.318 1.00 87.31 87 THR A CA 1
ATOM 709 C C . THR A 1 87 ? -16.828 -34.121 16.695 1.00 87.31 87 THR A C 1
ATOM 711 O O . THR A 1 87 ? -17.977 -34.448 16.981 1.00 87.31 87 THR A O 1
ATOM 714 N N . GLN A 1 88 ? -16.071 -33.374 17.507 1.00 84.00 88 GLN A N 1
ATOM 715 C CA . GLN A 1 88 ? -16.537 -32.858 18.802 1.00 84.00 88 GLN A CA 1
ATOM 716 C C . GLN A 1 88 ? -17.731 -31.907 18.651 1.00 84.00 88 GLN A C 1
ATOM 718 O O . GLN A 1 88 ? -18.649 -31.945 19.466 1.00 84.00 88 GLN A O 1
ATOM 723 N N . LEU A 1 89 ? -17.741 -31.061 17.617 1.00 79.00 89 LEU A N 1
ATOM 724 C CA . LEU A 1 89 ? -18.876 -30.182 17.324 1.00 79.00 89 LEU A CA 1
ATOM 725 C C . LEU A 1 89 ? -20.128 -30.983 16.957 1.00 79.00 89 LEU A C 1
ATOM 727 O O . LEU A 1 89 ? -21.178 -30.759 17.547 1.00 79.00 89 LEU A O 1
ATOM 731 N N . LYS A 1 90 ? -20.005 -31.989 16.083 1.00 85.88 90 LYS A N 1
ATOM 732 C CA . LYS A 1 90 ? -21.129 -32.875 15.727 1.00 85.88 90 LYS A CA 1
ATOM 733 C C . LYS A 1 90 ? -21.681 -33.650 16.921 1.00 85.88 90 LYS A C 1
ATOM 735 O O . LYS A 1 90 ? -22.886 -33.870 17.005 1.00 85.88 90 LYS A O 1
ATOM 740 N N . GLU A 1 91 ? -20.815 -34.079 17.834 1.00 82.06 91 GLU A N 1
ATOM 741 C CA . GLU A 1 91 ? -21.233 -34.743 19.070 1.00 82.06 91 GLU A CA 1
ATOM 742 C C . GLU A 1 91 ? -21.990 -33.776 19.990 1.00 82.06 91 GLU A C 1
ATOM 744 O O . GLU A 1 91 ? -23.039 -34.132 20.525 1.00 82.06 91 GLU A O 1
ATOM 749 N N . LYS A 1 92 ? -21.529 -32.523 20.105 1.00 81.69 92 LYS A N 1
ATOM 750 C CA . LYS A 1 92 ? -22.262 -31.476 20.830 1.00 81.69 92 LYS A CA 1
ATOM 751 C C . LYS A 1 92 ? -23.617 -31.166 20.198 1.00 81.69 92 LYS A C 1
ATOM 753 O O . LYS A 1 92 ? -24.590 -31.062 20.935 1.00 81.69 92 LYS A O 1
ATOM 758 N N . ASP A 1 93 ? -23.708 -31.089 18.874 1.00 83.31 93 ASP A N 1
ATOM 759 C CA . ASP A 1 93 ? -24.982 -30.882 18.175 1.00 83.31 93 ASP A CA 1
ATOM 760 C C . ASP A 1 93 ? -25.959 -32.045 18.412 1.00 83.31 93 ASP A C 1
ATOM 762 O O . ASP A 1 93 ? -27.157 -31.834 18.590 1.00 83.31 93 ASP A O 1
ATOM 766 N N . LEU A 1 94 ? -25.468 -33.287 18.462 1.00 81.25 94 LEU A N 1
ATOM 767 C CA . LEU A 1 94 ? -26.276 -34.458 18.823 1.00 81.25 94 LEU A CA 1
ATOM 768 C C . LEU A 1 94 ? -26.797 -34.376 20.261 1.00 81.25 94 LEU A C 1
ATOM 770 O O . LEU A 1 94 ? -27.973 -34.642 20.497 1.00 81.25 94 LEU A O 1
ATOM 774 N N . ILE A 1 95 ? -25.948 -33.963 21.202 1.00 80.75 95 ILE A N 1
ATOM 775 C CA . ILE A 1 95 ? -26.333 -33.776 22.604 1.00 80.75 95 ILE A CA 1
ATOM 776 C C . ILE A 1 95 ? -27.380 -32.663 22.734 1.00 80.75 95 ILE A C 1
ATOM 778 O O . ILE A 1 95 ? -28.369 -32.841 23.440 1.00 80.75 95 ILE A O 1
ATOM 782 N N . ILE A 1 96 ? -27.204 -31.542 22.030 1.00 75.88 96 ILE A N 1
ATOM 783 C CA . ILE A 1 96 ? -28.180 -30.442 21.997 1.00 75.88 96 ILE A CA 1
ATOM 784 C C . ILE A 1 96 ? -29.526 -30.943 21.456 1.00 75.88 96 ILE A C 1
ATOM 786 O O . ILE A 1 96 ? -30.551 -30.737 22.099 1.00 75.88 96 ILE A O 1
ATOM 790 N N . ASN A 1 97 ? -29.526 -31.701 20.357 1.00 79.69 97 ASN A N 1
ATOM 791 C CA . ASN A 1 97 ? -30.748 -32.288 19.797 1.00 79.69 97 ASN A CA 1
ATOM 792 C C . ASN A 1 97 ? -31.428 -33.295 20.747 1.00 79.69 97 ASN A C 1
ATOM 794 O O . ASN A 1 97 ? -32.660 -33.370 20.804 1.00 79.69 97 ASN A O 1
ATOM 798 N N . GLU A 1 98 ? -30.657 -34.076 21.510 1.00 78.44 98 GLU A N 1
ATOM 799 C CA . GLU A 1 98 ? -31.206 -34.948 22.556 1.00 78.44 98 GLU A CA 1
ATOM 800 C C . GLU A 1 98 ? -31.808 -34.151 23.719 1.00 78.44 98 GLU A C 1
ATOM 802 O O . GLU A 1 98 ? -32.851 -34.542 24.251 1.00 78.44 98 GLU A O 1
ATOM 807 N N . PHE A 1 99 ? -31.181 -33.041 24.118 1.00 77.19 99 PHE A N 1
ATOM 808 C CA . PHE A 1 99 ? -31.724 -32.153 25.145 1.00 77.19 99 PHE A CA 1
ATOM 809 C C . PHE A 1 99 ? -33.008 -31.467 24.682 1.00 77.19 99 PHE A C 1
ATOM 811 O O . PHE A 1 99 ? -33.986 -31.491 25.425 1.00 77.19 99 PHE A O 1
ATOM 818 N N . ASP A 1 100 ? -33.061 -30.966 23.449 1.00 75.62 100 ASP A N 1
ATOM 819 C CA . ASP A 1 100 ? -34.278 -30.385 22.872 1.00 75.62 100 ASP A CA 1
ATOM 820 C C . ASP A 1 100 ? -35.415 -31.415 22.795 1.00 75.62 100 ASP A C 1
ATOM 822 O O . ASP A 1 100 ? -36.569 -31.116 23.111 1.00 75.62 100 ASP A O 1
ATOM 826 N N . SER A 1 101 ? -35.090 -32.668 22.462 1.00 73.44 101 SER A N 1
ATOM 827 C CA . SER A 1 101 ? -36.061 -33.769 22.462 1.00 73.44 101 SER A CA 1
ATOM 828 C C . SER A 1 101 ? -36.575 -34.090 23.871 1.00 73.44 101 SER A C 1
ATOM 830 O O . SER A 1 101 ? -37.768 -34.331 24.051 1.00 73.44 101 SER A O 1
ATOM 832 N N . LYS A 1 102 ? -35.703 -34.060 24.890 1.00 75.69 102 LYS A N 1
ATOM 833 C CA . LYS A 1 102 ? -36.091 -34.260 26.299 1.00 75.69 102 LYS A CA 1
ATOM 834 C C . LYS A 1 102 ? -36.926 -33.106 26.848 1.00 75.69 102 LYS A C 1
ATOM 836 O O . LYS A 1 102 ? -37.874 -33.360 27.585 1.00 75.69 102 LYS A O 1
ATOM 841 N N . ILE A 1 103 ? -36.611 -31.867 26.473 1.00 73.00 103 ILE A N 1
ATOM 842 C CA . ILE A 1 103 ? -37.385 -30.681 26.859 1.00 73.00 103 ILE A CA 1
ATOM 843 C C . ILE A 1 103 ? -38.790 -30.743 26.248 1.00 73.00 103 ILE A C 1
ATOM 845 O O . ILE A 1 103 ? -39.767 -30.479 26.947 1.00 73.00 103 ILE A O 1
ATOM 849 N N . ASN A 1 104 ? -38.917 -31.161 24.984 1.00 70.06 104 ASN A N 1
ATOM 850 C CA . ASN A 1 104 ? -40.228 -31.363 24.361 1.00 70.06 104 ASN A CA 1
ATOM 851 C C . ASN A 1 104 ? -41.027 -32.499 25.017 1.00 70.06 104 ASN A C 1
ATOM 853 O O . ASN A 1 104 ? -42.208 -32.313 25.287 1.00 70.06 104 ASN A O 1
ATOM 857 N N . LEU A 1 105 ? -40.393 -33.628 25.352 1.00 66.12 105 LEU A N 1
ATOM 858 C CA . LEU A 1 105 ? -41.057 -34.724 26.074 1.00 66.12 105 LEU A CA 1
ATOM 859 C C . LEU A 1 105 ? -41.555 -34.295 27.463 1.00 66.12 105 LEU A C 1
ATOM 861 O O . LEU A 1 105 ? -42.680 -34.614 27.826 1.00 66.12 105 LEU A O 1
ATOM 865 N N . GLN A 1 106 ? -40.767 -33.523 28.220 1.00 64.62 106 GLN A N 1
ATOM 866 C CA . GLN A 1 106 ? -41.207 -32.990 29.518 1.00 64.62 106 GLN A CA 1
ATOM 867 C C . GLN A 1 106 ? -42.350 -31.979 29.391 1.00 64.62 106 GLN A C 1
ATOM 869 O O . GLN A 1 106 ? -43.206 -31.906 30.272 1.00 64.62 106 GLN A O 1
ATOM 874 N N . LYS A 1 107 ? -42.370 -31.195 28.310 1.00 66.12 107 LYS A N 1
ATOM 875 C CA . LYS A 1 107 ? -43.453 -30.251 28.029 1.00 66.12 107 LYS A CA 1
ATOM 876 C C . LYS A 1 107 ? -44.753 -30.978 27.684 1.00 66.12 107 LYS A C 1
ATOM 878 O O . LYS A 1 107 ? -45.793 -30.630 28.233 1.00 66.12 107 LYS A O 1
ATOM 883 N N . ASP A 1 108 ? -44.670 -32.017 26.857 1.00 64.19 108 ASP A N 1
ATOM 884 C CA . ASP A 1 108 ? -45.816 -32.852 26.493 1.00 64.19 108 ASP A CA 1
ATOM 885 C C . ASP A 1 108 ? -46.347 -33.661 27.694 1.00 64.19 108 ASP A C 1
ATOM 887 O O . ASP A 1 108 ? -47.562 -33.781 27.852 1.00 64.19 108 ASP A O 1
ATOM 891 N N . ASP A 1 109 ? -45.469 -34.156 28.578 1.00 64.38 109 ASP A N 1
ATOM 892 C CA . ASP A 1 109 ? -45.861 -34.849 29.815 1.00 64.38 109 ASP A CA 1
ATOM 893 C C . ASP A 1 109 ? -46.553 -33.902 30.813 1.00 64.38 109 ASP A C 1
ATOM 895 O O . ASP A 1 109 ? -47.576 -34.266 31.394 1.00 64.38 109 ASP A O 1
ATOM 899 N N . MET A 1 110 ? -46.063 -32.664 30.970 1.00 60.62 110 MET A N 1
ATOM 900 C CA . MET A 1 110 ? -46.729 -31.651 31.802 1.00 60.62 110 MET A CA 1
ATOM 901 C C . MET A 1 110 ? -48.086 -31.231 31.230 1.00 60.62 110 MET A C 1
ATOM 903 O O . MET A 1 110 ? -49.058 -31.125 31.977 1.00 60.62 110 MET A O 1
ATOM 907 N N . ASP A 1 111 ? -48.184 -31.019 29.916 1.00 68.38 111 ASP A N 1
ATOM 908 C CA . ASP A 1 111 ? -49.452 -30.682 29.263 1.00 68.38 111 ASP A CA 1
ATOM 909 C C . ASP A 1 111 ? -50.457 -31.841 29.362 1.00 68.38 111 ASP A C 1
ATOM 911 O O . ASP A 1 111 ? -51.655 -31.608 29.543 1.00 68.38 111 ASP A O 1
ATOM 915 N N . LEU A 1 112 ? -49.990 -33.094 29.307 1.00 73.12 112 LEU A N 1
ATOM 916 C CA . LEU A 1 112 ? -50.818 -34.279 29.526 1.00 73.12 112 LEU A CA 1
ATOM 917 C C . LEU A 1 112 ? -51.272 -34.396 30.986 1.00 73.12 112 LEU A C 1
ATOM 919 O O . LEU A 1 112 ? -52.432 -34.719 31.233 1.00 73.12 112 LEU A O 1
ATOM 923 N N . GLU A 1 113 ? -50.405 -34.094 31.951 1.00 70.38 113 GLU A N 1
ATOM 924 C CA . GLU A 1 113 ? -50.738 -34.119 33.376 1.00 70.38 113 GLU A CA 1
ATOM 925 C C . GLU A 1 113 ? -51.727 -33.008 33.753 1.00 70.38 113 GLU A C 1
ATOM 927 O O . GLU A 1 113 ? -52.730 -33.282 34.412 1.00 70.38 113 GLU A O 1
ATOM 932 N N . TYR A 1 114 ? -51.546 -31.786 33.245 1.00 74.38 114 TYR A N 1
ATOM 933 C CA . TYR A 1 114 ? -52.527 -30.711 33.417 1.00 74.38 114 TYR A CA 1
ATOM 934 C C . TYR A 1 114 ? -53.849 -31.014 32.717 1.00 74.38 114 TYR A C 1
ATOM 936 O O . TYR A 1 114 ? -54.916 -30.710 33.250 1.00 74.38 114 TYR A O 1
ATOM 944 N N . LYS A 1 115 ? -53.811 -31.653 31.546 1.00 77.56 115 LYS A N 1
ATOM 945 C CA . LYS A 1 115 ? -55.023 -32.079 30.843 1.00 77.56 115 LYS A CA 1
ATOM 946 C C . LYS A 1 115 ? -55.767 -33.174 31.602 1.00 77.56 115 LYS A C 1
ATOM 948 O O . LYS A 1 115 ? -56.982 -33.071 31.738 1.00 77.56 115 LYS A O 1
ATOM 953 N N . ASN A 1 116 ? -55.052 -34.148 32.160 1.00 76.94 116 ASN A N 1
ATOM 954 C CA . ASN A 1 116 ? -55.630 -35.185 33.013 1.00 76.94 116 ASN A CA 1
ATOM 955 C C . ASN A 1 116 ? -56.211 -34.587 34.301 1.00 76.94 116 ASN A C 1
ATOM 957 O O . ASN A 1 116 ? -57.321 -34.938 34.675 1.00 76.94 116 ASN A O 1
ATOM 961 N N . GLN A 1 117 ? -55.538 -33.616 34.928 1.00 78.31 117 GLN A N 1
ATOM 962 C CA . GLN A 1 117 ? -56.078 -32.893 36.087 1.00 78.31 117 GLN A CA 1
ATOM 963 C C . GLN A 1 117 ? -57.340 -32.087 35.736 1.00 78.31 117 GLN A C 1
ATOM 965 O O . GLN A 1 117 ? -58.291 -32.047 36.516 1.00 78.31 117 GLN A O 1
ATOM 970 N N . ILE A 1 118 ? -57.384 -31.458 34.558 1.00 77.31 118 ILE A N 1
ATOM 971 C CA . ILE A 1 118 ? -58.572 -30.746 34.061 1.00 77.31 118 ILE A CA 1
ATOM 972 C C . ILE A 1 118 ? -59.718 -31.722 33.772 1.00 77.31 118 ILE A C 1
ATOM 974 O O . ILE A 1 118 ? -60.873 -31.408 34.072 1.00 77.31 118 ILE A O 1
ATOM 978 N N . ASP A 1 119 ? -59.421 -32.889 33.204 1.00 79.19 119 ASP A N 1
ATOM 979 C CA . ASP A 1 119 ? -60.416 -33.923 32.926 1.00 79.19 119 ASP A CA 1
ATOM 980 C C . ASP A 1 119 ? -60.916 -34.588 34.222 1.00 79.19 119 ASP A C 1
ATOM 982 O O . ASP A 1 119 ? -62.120 -34.792 34.362 1.00 79.19 119 ASP A O 1
ATOM 986 N N . ASP A 1 120 ? -60.061 -34.798 35.225 1.00 75.88 120 ASP A N 1
ATOM 987 C CA . ASP A 1 120 ? -60.455 -35.260 36.564 1.00 75.88 120 ASP A CA 1
ATOM 988 C C . ASP A 1 120 ? -61.324 -34.230 37.293 1.00 75.88 120 ASP A C 1
ATOM 990 O O . ASP A 1 120 ? -62.332 -34.585 37.909 1.00 75.88 120 ASP A O 1
ATOM 994 N N . LEU A 1 121 ? -61.003 -32.937 37.184 1.00 79.31 121 LEU A N 1
ATOM 995 C CA . LEU A 1 121 ? -61.844 -31.861 37.712 1.00 79.31 121 LEU A CA 1
ATOM 996 C C . LEU A 1 121 ? -63.191 -31.792 36.988 1.00 79.31 121 LEU A C 1
ATOM 998 O O . LEU A 1 121 ? -64.222 -31.611 37.637 1.00 79.31 121 LEU A O 1
ATOM 1002 N N . LYS A 1 122 ? -63.218 -31.985 35.665 1.00 78.44 122 LYS A N 1
ATOM 1003 C CA . LYS A 1 122 ? -64.470 -32.093 34.901 1.00 78.44 122 LYS A CA 1
ATOM 1004 C C . LYS A 1 122 ? -65.299 -33.294 35.330 1.00 78.44 122 LYS A C 1
ATOM 1006 O O . LYS A 1 122 ? -66.494 -33.126 35.546 1.00 78.44 122 LYS A O 1
ATOM 1011 N N . ASN A 1 123 ? -64.681 -34.461 35.483 1.00 78.94 123 ASN A N 1
ATOM 1012 C CA . ASN A 1 123 ? -65.353 -35.677 35.935 1.00 78.94 123 ASN A CA 1
ATOM 1013 C C . ASN A 1 123 ? -65.886 -35.502 37.361 1.00 78.94 123 ASN A C 1
ATOM 1015 O O . ASN A 1 123 ? -67.022 -35.865 37.634 1.00 78.94 123 ASN A O 1
ATOM 1019 N N . THR A 1 124 ? -65.130 -34.842 38.242 1.00 78.75 124 THR A N 1
ATOM 1020 C CA . THR A 1 124 ? -65.572 -34.512 39.606 1.00 78.75 124 THR A CA 1
ATOM 1021 C C . THR A 1 124 ? -66.770 -33.560 39.594 1.00 78.75 124 THR A C 1
ATOM 1023 O O . THR A 1 124 ? -67.723 -33.756 40.344 1.00 78.75 124 THR A O 1
ATOM 1026 N N . ILE A 1 125 ? -66.769 -32.549 38.720 1.00 76.62 125 ILE A N 1
ATOM 1027 C CA . ILE A 1 125 ? -67.913 -31.645 38.528 1.00 76.62 125 ILE A CA 1
ATOM 1028 C C . ILE A 1 125 ? -69.111 -32.407 37.950 1.00 76.62 125 ILE A C 1
ATOM 1030 O O . ILE A 1 125 ? -70.246 -32.160 38.354 1.00 76.62 125 ILE A O 1
ATOM 1034 N N . GLU A 1 126 ? -68.887 -33.340 37.027 1.00 76.44 126 GLU A N 1
ATOM 1035 C CA . GLU A 1 126 ? -69.933 -34.175 36.435 1.00 76.44 126 GLU A CA 1
ATOM 1036 C C . GLU A 1 126 ? -70.539 -35.140 37.464 1.00 76.44 126 GLU A C 1
ATOM 1038 O O . GLU A 1 126 ? -71.760 -35.276 37.525 1.00 76.44 126 GLU A O 1
ATOM 1043 N N . ASP A 1 127 ? -69.721 -35.739 38.327 1.00 74.62 127 ASP A N 1
ATOM 1044 C CA . ASP A 1 127 ? -70.155 -36.612 39.418 1.00 74.62 127 ASP A CA 1
ATOM 1045 C C . ASP A 1 127 ? -70.890 -35.831 40.506 1.00 74.62 127 ASP A C 1
ATOM 1047 O O . ASP A 1 127 ? -71.945 -36.267 40.957 1.00 74.62 127 ASP A O 1
ATOM 1051 N N . GLN A 1 128 ? -70.432 -34.626 40.848 1.00 73.69 128 GLN A N 1
ATOM 1052 C CA . GLN A 1 128 ? -71.171 -33.717 41.730 1.00 73.69 128 GLN A CA 1
ATOM 1053 C C . GLN A 1 128 ? -72.489 -33.253 41.092 1.00 73.69 128 GLN A C 1
ATOM 1055 O O . GLN A 1 128 ? -73.497 -33.107 41.782 1.00 73.69 128 GLN A O 1
ATOM 1060 N N . THR A 1 129 ? -72.530 -33.073 39.769 1.00 73.06 129 THR A N 1
ATOM 1061 C CA . THR A 1 129 ? -73.760 -32.749 39.028 1.00 73.06 129 THR A CA 1
ATOM 1062 C C . THR A 1 129 ? -74.734 -33.930 39.039 1.00 73.06 129 THR A C 1
ATOM 1064 O O . THR A 1 129 ? -75.926 -33.734 39.283 1.00 73.06 129 THR A O 1
ATOM 1067 N N . LYS A 1 130 ? -74.232 -35.160 38.873 1.00 72.38 130 LYS A N 1
ATOM 1068 C CA . LYS A 1 130 ? -75.000 -36.406 39.012 1.00 72.38 130 LYS A CA 1
ATOM 1069 C C . LYS A 1 130 ? -75.458 -36.637 40.448 1.00 72.38 130 LYS A C 1
ATOM 1071 O O . LYS A 1 130 ? -76.570 -37.108 40.642 1.00 72.38 130 LYS A O 1
ATOM 1076 N N . GLU A 1 131 ? -74.668 -36.274 41.455 1.00 64.12 131 GLU A N 1
ATOM 1077 C CA . GLU A 1 131 ? -75.029 -36.359 42.875 1.00 64.12 131 GLU A CA 1
ATOM 1078 C C . GLU A 1 131 ? -76.126 -35.342 43.234 1.00 64.12 131 GLU A C 1
ATOM 1080 O O . GLU A 1 131 ? -77.089 -35.675 43.926 1.00 64.12 131 GLU A O 1
ATOM 1085 N N . ILE A 1 132 ? -76.072 -34.138 42.658 1.00 59.69 132 ILE A N 1
ATOM 1086 C CA . ILE A 1 132 ? -77.145 -33.132 42.721 1.00 59.69 132 ILE A CA 1
ATOM 1087 C C . ILE A 1 132 ? -78.421 -33.619 42.001 1.00 59.69 132 ILE A C 1
ATOM 1089 O O . ILE A 1 132 ? -79.538 -33.315 42.434 1.00 59.69 132 ILE A O 1
ATOM 1093 N N . GLU A 1 133 ? -78.280 -34.403 40.931 1.00 52.53 133 GLU A N 1
ATOM 1094 C CA . GLU A 1 133 ? -79.385 -35.018 40.184 1.00 52.53 133 GLU A CA 1
ATOM 1095 C C . GLU A 1 133 ? -79.970 -36.259 40.900 1.00 52.53 133 GLU A C 1
ATOM 1097 O O . GLU A 1 133 ? -81.188 -36.461 40.916 1.00 52.53 133 GLU A O 1
ATOM 1102 N N . LEU A 1 134 ? -79.139 -37.025 41.612 1.00 50.91 134 LEU A N 1
ATOM 1103 C CA . LEU A 1 134 ? -79.528 -38.134 42.493 1.00 50.91 134 LEU A CA 1
ATOM 1104 C C . LEU A 1 134 ? -80.246 -37.638 43.756 1.00 50.91 134 LEU A C 1
ATOM 1106 O O . LEU A 1 134 ? -81.256 -38.216 44.157 1.00 50.91 134 LEU A O 1
ATOM 1110 N N . LEU A 1 135 ? -79.825 -36.507 44.328 1.00 49.53 135 LEU A N 1
ATOM 1111 C CA . LEU A 1 135 ? -80.513 -35.858 45.452 1.00 49.53 135 LEU A CA 1
ATOM 1112 C C . LEU A 1 135 ? -81.897 -35.284 45.069 1.00 49.53 135 LEU A C 1
ATOM 1114 O O . LEU A 1 135 ? -82.699 -34.981 45.954 1.00 49.53 135 LEU A O 1
ATOM 1118 N N . ARG A 1 136 ? -82.226 -35.190 43.767 1.00 46.84 136 ARG A N 1
ATOM 1119 C CA . ARG A 1 136 ? -83.570 -34.840 43.257 1.00 46.84 136 ARG A CA 1
ATOM 1120 C C . ARG A 1 136 ? -84.541 -36.018 43.139 1.00 46.84 136 ARG A C 1
ATOM 1122 O O . ARG A 1 136 ? -85.728 -35.779 42.925 1.00 46.84 136 ARG A O 1
ATOM 1129 N N . SER A 1 137 ? -84.099 -37.266 43.292 1.00 41.28 137 SER A N 1
ATOM 1130 C CA . SER A 1 137 ? -84.947 -38.450 43.085 1.00 41.28 137 SER A CA 1
ATOM 1131 C C . SER A 1 137 ? -84.882 -39.428 44.263 1.00 41.28 137 SER A C 1
ATOM 1133 O O . SER A 1 137 ? -84.441 -40.565 44.159 1.00 41.28 137 SER A O 1
ATOM 1135 N N . VAL A 1 138 ? -85.378 -39.003 45.427 1.00 47.75 138 VAL A N 1
ATOM 1136 C CA . VAL A 1 138 ? -85.578 -39.917 46.563 1.00 47.75 138 VAL A CA 1
ATOM 1137 C C . VAL A 1 138 ? -86.750 -40.861 46.266 1.00 47.75 138 VAL A C 1
ATOM 1139 O O . VAL A 1 138 ? -87.891 -40.401 46.282 1.00 47.75 138 VAL A O 1
ATOM 1142 N N . SER A 1 139 ? -86.521 -42.169 46.062 1.00 32.44 139 SER A N 1
ATOM 1143 C CA . SER A 1 139 ? -87.511 -43.209 46.420 1.00 32.44 139 SER A CA 1
ATOM 1144 C C . SER A 1 139 ? -87.063 -44.667 46.204 1.00 32.44 139 SER A C 1
ATOM 1146 O O . SER A 1 139 ? -86.564 -45.025 45.145 1.00 32.44 139 SER A O 1
ATOM 1148 N N . THR A 1 140 ? -87.420 -45.508 47.187 1.00 35.00 140 THR A N 1
ATOM 1149 C CA . THR A 1 140 ? -87.698 -46.968 47.151 1.00 35.00 140 THR A CA 1
ATOM 1150 C C . THR A 1 140 ? -86.559 -48.010 47.084 1.00 35.00 140 THR A C 1
ATOM 1152 O O . THR A 1 140 ? -86.086 -48.351 46.014 1.00 35.00 140 THR A O 1
ATOM 1155 N N . ASN A 1 141 ? -86.206 -48.555 48.265 1.00 36.97 141 ASN A N 1
ATOM 1156 C CA . ASN A 1 141 ? -86.366 -49.946 48.774 1.00 36.97 141 ASN A CA 1
ATOM 1157 C C . ASN A 1 141 ? -86.130 -51.203 47.877 1.00 36.97 141 ASN A C 1
ATOM 1159 O O . ASN A 1 141 ? -86.268 -51.148 46.663 1.00 36.97 141 ASN A O 1
ATOM 1163 N N . PRO A 1 142 ? -85.819 -52.379 48.480 1.00 51.78 142 PRO A N 1
ATOM 1164 C CA . PRO A 1 142 ? -84.609 -53.145 48.185 1.00 51.78 142 PRO A CA 1
ATOM 1165 C C . PRO A 1 142 ? -84.871 -54.620 47.783 1.00 51.78 142 PRO A C 1
ATOM 1167 O O . PRO A 1 142 ? -85.998 -55.106 47.800 1.00 51.78 142 PRO A O 1
ATOM 1170 N N . THR A 1 143 ? -83.778 -55.346 47.516 1.00 53.50 143 THR A N 1
ATOM 1171 C CA . THR A 1 143 ? -83.658 -56.815 47.650 1.00 53.50 143 THR A CA 1
ATOM 1172 C C . THR A 1 143 ? -84.299 -57.696 46.564 1.00 53.50 143 THR A C 1
ATOM 1174 O O . THR A 1 143 ? -85.301 -58.351 46.810 1.00 53.50 143 THR A O 1
ATOM 1177 N N . GLU A 1 144 ? -83.633 -57.834 45.406 1.00 52.25 144 GLU A N 1
ATOM 1178 C CA . GLU A 1 144 ? -83.744 -59.048 44.555 1.00 52.25 144 GLU A CA 1
ATOM 1179 C C . GLU A 1 144 ? -82.598 -59.235 43.521 1.00 52.25 144 GLU A C 1
ATOM 1181 O O . GLU A 1 144 ? -82.724 -59.999 42.566 1.00 52.25 144 GLU A O 1
ATOM 1186 N N . GLN A 1 145 ? -81.456 -58.548 43.682 1.00 49.66 145 GLN A N 1
ATOM 1187 C CA . GLN A 1 145 ? -80.397 -58.484 42.651 1.00 49.66 145 GLN A CA 1
ATOM 1188 C C . GLN A 1 145 ? -79.129 -59.302 42.966 1.00 49.66 145 GLN A C 1
ATOM 1190 O O . GLN A 1 145 ? -78.432 -59.733 42.052 1.00 49.66 145 GLN A O 1
ATOM 1195 N N . SER A 1 146 ? -78.878 -59.626 44.238 1.00 53.09 146 SER A N 1
ATOM 1196 C CA . SER A 1 146 ? -77.629 -60.275 44.673 1.00 53.09 146 SER A CA 1
ATOM 1197 C C . SER A 1 146 ? -77.512 -61.771 44.310 1.00 53.09 146 SER A C 1
ATOM 1199 O O . SER A 1 146 ? -76.402 -62.290 44.245 1.00 53.09 146 SER A O 1
ATOM 1201 N N . GLU A 1 147 ? -78.612 -62.475 44.012 1.00 52.31 147 GLU A N 1
ATOM 1202 C CA . GLU A 1 147 ? -78.580 -63.914 43.667 1.00 52.31 147 GLU A CA 1
ATOM 1203 C C . GLU A 1 147 ? -78.500 -64.213 42.155 1.00 52.31 147 GLU A C 1
ATOM 1205 O O . GLU A 1 147 ? -78.238 -65.354 41.763 1.00 52.31 147 GLU A O 1
ATOM 1210 N N . LYS A 1 148 ? -78.688 -63.211 41.282 1.00 56.88 148 LYS A N 1
ATOM 1211 C CA . LYS A 1 148 ? -78.579 -63.377 39.818 1.00 56.88 148 LYS A CA 1
ATOM 1212 C C . LYS A 1 148 ? -77.164 -63.126 39.286 1.00 56.88 148 LYS A C 1
ATOM 1214 O O . LYS A 1 148 ? -76.752 -63.819 38.358 1.00 56.88 148 LYS A O 1
ATOM 1219 N N . GLU A 1 149 ? -76.409 -62.209 39.890 1.00 58.19 149 GLU A N 1
ATOM 1220 C CA . GLU A 1 149 ? -75.044 -61.858 39.458 1.00 58.19 149 GLU A CA 1
ATOM 1221 C C . GLU A 1 149 ? -74.027 -62.977 39.718 1.00 58.19 149 GLU A C 1
ATOM 1223 O O . GLU A 1 149 ? -73.247 -63.322 38.833 1.00 58.19 149 GLU A O 1
ATOM 1228 N N . LEU A 1 150 ? -74.115 -63.666 40.859 1.00 59.06 150 LEU A N 1
ATOM 1229 C CA . LEU A 1 150 ? -73.205 -64.774 41.188 1.00 59.06 150 LEU A CA 1
ATOM 1230 C C . LEU A 1 150 ? -73.344 -65.996 40.257 1.00 59.06 150 LEU A C 1
ATOM 1232 O O . LEU A 1 150 ? -72.416 -66.793 40.129 1.00 59.06 150 LEU A O 1
ATOM 1236 N N . LYS A 1 151 ? -74.488 -66.155 39.579 1.00 58.22 151 LYS A N 1
ATOM 1237 C CA . LYS A 1 151 ? -74.738 -67.259 38.634 1.00 58.22 151 LYS A CA 1
ATOM 1238 C C . LYS A 1 151 ? -74.265 -66.964 37.208 1.00 58.22 151 LYS A C 1
ATOM 1240 O O . LYS A 1 151 ? -74.032 -67.905 36.453 1.00 58.22 151 LYS A O 1
ATOM 1245 N N . LEU A 1 152 ? -74.136 -65.689 36.845 1.00 59.50 152 LEU A N 1
ATOM 1246 C CA . LEU A 1 152 ? -73.608 -65.247 35.552 1.00 59.50 152 LEU A CA 1
ATOM 1247 C C . LEU A 1 152 ? -72.075 -65.296 35.534 1.00 59.50 152 LEU A C 1
ATOM 1249 O O . LEU A 1 152 ? -71.494 -65.772 34.560 1.00 59.50 152 LEU A O 1
ATOM 1253 N N . GLU A 1 153 ? -71.438 -64.948 36.650 1.00 62.44 153 GLU A N 1
ATOM 1254 C CA . GLU A 1 153 ? -69.976 -64.949 36.769 1.00 62.44 153 GLU A CA 1
ATOM 1255 C C . GLU A 1 153 ? -69.371 -66.366 36.733 1.00 62.44 153 GLU A C 1
ATOM 1257 O O . GLU A 1 153 ? -68.317 -66.609 36.147 1.00 62.44 153 GLU A O 1
ATOM 1262 N N . LEU A 1 154 ? -70.090 -67.355 37.275 1.00 62.44 154 LEU A N 1
ATOM 1263 C CA . LEU A 1 154 ? -69.635 -68.749 37.307 1.00 62.44 154 LEU A CA 1
ATOM 1264 C C . LEU A 1 154 ? -69.692 -69.457 35.936 1.00 62.44 154 LEU A C 1
ATOM 1266 O O . LEU A 1 154 ? -69.003 -70.458 35.735 1.00 62.44 154 LEU A O 1
ATOM 1270 N N . ASN A 1 155 ? -70.512 -68.965 35.001 1.00 64.62 155 ASN A N 1
ATOM 1271 C CA . ASN A 1 155 ? -70.595 -69.514 33.642 1.00 64.62 155 ASN A CA 1
ATOM 1272 C C . ASN A 1 155 ? -69.555 -68.883 32.704 1.00 64.62 155 ASN A C 1
ATOM 1274 O O . ASN A 1 155 ? -68.971 -69.598 31.895 1.00 64.62 155 ASN A O 1
ATOM 1278 N N . ARG A 1 156 ? -69.236 -67.596 32.890 1.00 71.62 156 ARG A N 1
ATOM 1279 C CA . ARG A 1 156 ? -68.212 -66.881 32.114 1.00 71.62 156 ARG A CA 1
ATOM 1280 C C . ARG A 1 156 ? -66.804 -67.461 32.319 1.00 71.62 156 ARG A C 1
ATOM 1282 O O . ARG A 1 156 ? -66.098 -67.731 31.354 1.00 71.62 156 ARG A O 1
ATOM 1289 N N . LEU A 1 157 ? -66.444 -67.783 33.564 1.00 61.94 157 LEU A N 1
ATOM 1290 C CA . LEU A 1 157 ? -65.142 -68.382 33.907 1.00 61.94 157 LEU A CA 1
ATOM 1291 C C . LEU A 1 157 ? -64.960 -69.832 33.412 1.00 61.94 157 LEU A C 1
ATOM 1293 O O . LEU A 1 157 ? -63.840 -70.352 33.381 1.00 61.94 157 LEU A O 1
ATOM 1297 N N . LYS A 1 158 ? -66.054 -70.512 33.039 1.00 67.00 158 LYS A N 1
ATOM 1298 C CA . LYS A 1 158 ? -66.009 -71.852 32.433 1.00 67.00 158 LYS A CA 1
ATOM 1299 C C . LYS A 1 158 ? -65.812 -71.808 30.920 1.00 67.00 158 LYS A C 1
ATOM 1301 O O . LYS A 1 158 ? -65.127 -72.685 30.405 1.00 67.00 158 LYS A O 1
ATOM 1306 N N . GLU A 1 159 ? -66.368 -70.811 30.237 1.00 60.09 159 GLU A N 1
ATOM 1307 C CA . GLU A 1 159 ? -66.150 -70.600 28.798 1.00 60.09 159 GLU A CA 1
ATOM 1308 C C . GLU A 1 159 ? -64.718 -70.109 28.515 1.00 60.09 159 GLU A C 1
ATOM 1310 O O . GLU A 1 159 ? -64.065 -70.615 27.605 1.00 60.09 159 GLU A O 1
ATOM 1315 N N . GLU A 1 160 ? -64.162 -69.259 29.382 1.00 58.06 160 GLU A N 1
ATOM 1316 C CA . GLU A 1 160 ? -62.791 -68.733 29.263 1.00 58.06 160 GLU A CA 1
ATOM 1317 C C . GLU A 1 160 ? -61.694 -69.816 29.425 1.00 58.06 160 GLU A C 1
ATOM 1319 O O . GLU A 1 160 ? -60.640 -69.759 28.794 1.00 58.06 160 GLU A O 1
ATOM 1324 N N . ASN A 1 161 ? -61.950 -70.872 30.208 1.00 59.03 161 ASN A N 1
ATOM 1325 C CA . ASN A 1 161 ? -61.009 -71.991 30.390 1.00 59.03 161 ASN A CA 1
ATOM 1326 C C . ASN A 1 161 ? -61.024 -73.025 29.245 1.00 59.03 161 ASN A C 1
ATOM 1328 O O . ASN A 1 161 ? -60.048 -73.758 29.068 1.00 59.03 161 ASN A O 1
ATOM 1332 N N . GLU A 1 162 ? -62.117 -73.117 28.484 1.00 60.19 162 GLU A N 1
ATOM 1333 C CA . GLU A 1 162 ? -62.226 -74.005 27.315 1.00 60.19 162 GLU A CA 1
ATOM 1334 C C . GLU A 1 162 ? -61.606 -73.364 26.056 1.00 60.19 162 GLU A C 1
ATOM 1336 O O . GLU A 1 162 ? -61.010 -74.077 25.243 1.00 60.19 162 GLU A O 1
ATOM 1341 N N . GLU A 1 163 ? -61.628 -72.029 25.927 1.00 58.53 163 GLU A N 1
ATOM 1342 C CA . GLU A 1 163 ? -60.934 -71.301 24.847 1.00 58.53 163 GLU A CA 1
ATOM 1343 C C . GLU A 1 163 ? -59.402 -71.312 25.005 1.00 58.53 163 GLU A C 1
ATOM 1345 O O . GLU A 1 163 ? -58.684 -71.499 24.021 1.00 58.53 163 GLU A O 1
ATOM 1350 N N . LEU A 1 164 ? -58.884 -71.255 26.239 1.00 55.66 164 LEU A N 1
ATOM 1351 C CA . LEU A 1 164 ? -57.441 -71.337 26.527 1.00 55.66 164 LEU A CA 1
ATOM 1352 C C . LEU A 1 164 ? -56.822 -72.729 26.288 1.00 55.66 164 LEU A C 1
ATOM 1354 O O . LEU A 1 164 ? -55.598 -72.867 26.262 1.00 55.66 164 LEU A O 1
ATOM 1358 N N . ARG A 1 165 ? -57.637 -73.777 26.096 1.00 54.69 165 ARG A N 1
ATOM 1359 C CA . ARG A 1 165 ? -57.159 -75.151 25.854 1.00 54.69 165 ARG A CA 1
ATOM 1360 C C . ARG A 1 165 ? -57.005 -75.527 24.378 1.00 54.69 165 ARG A C 1
ATOM 1362 O O . ARG A 1 165 ? -56.327 -76.515 24.099 1.00 54.69 165 ARG A O 1
ATOM 1369 N N . ASN A 1 166 ? -57.591 -74.770 23.445 1.00 58.12 166 ASN A N 1
ATOM 1370 C CA . ASN A 1 166 ? -57.725 -75.187 22.041 1.00 58.12 166 ASN A CA 1
ATOM 1371 C C . ASN A 1 166 ? -56.939 -74.343 21.008 1.00 58.12 166 ASN A C 1
ATOM 1373 O O . ASN A 1 166 ? -56.996 -74.655 19.817 1.00 58.12 166 ASN A O 1
ATOM 1377 N N . SER A 1 167 ? -56.134 -73.347 21.407 1.00 49.94 167 SER A N 1
ATOM 1378 C CA . SER A 1 167 ? -55.289 -72.559 20.487 1.00 49.94 167 SER A CA 1
ATOM 1379 C C . SER A 1 167 ? -53.811 -73.011 20.458 1.00 49.94 167 SER A C 1
ATOM 1381 O O . SER A 1 167 ? -52.948 -72.459 21.128 1.00 49.94 167 SER A O 1
ATOM 1383 N N . SER A 1 168 ? -53.531 -74.038 19.645 1.00 54.69 168 SER A N 1
ATOM 1384 C CA . SER A 1 168 ? -52.293 -74.281 18.864 1.00 54.69 168 SER A CA 1
ATOM 1385 C C . SER A 1 168 ? -50.896 -74.057 19.505 1.00 54.69 168 SER A C 1
ATOM 1387 O O . SER A 1 168 ? -50.086 -73.287 18.989 1.00 54.69 168 SER A O 1
ATOM 1389 N N . SER A 1 169 ? -50.502 -74.853 20.503 1.00 61.12 169 SER A N 1
ATOM 1390 C CA . SER A 1 169 ? -49.150 -74.771 21.099 1.00 61.12 169 SER A CA 1
ATOM 1391 C C . SER A 1 169 ? -47.986 -75.288 20.226 1.00 61.12 169 SER A C 1
ATOM 1393 O O . SER A 1 169 ? -46.834 -75.058 20.567 1.00 61.12 169 SER A O 1
ATOM 1395 N N . GLN A 1 170 ? -48.203 -75.988 19.106 1.00 56.88 170 GLN A N 1
ATOM 1396 C CA . GLN A 1 170 ? -47.093 -76.693 18.428 1.00 56.88 170 GLN A CA 1
ATOM 1397 C C . GLN A 1 170 ? -46.335 -75.860 17.371 1.00 56.88 170 GLN A C 1
ATOM 1399 O O . GLN A 1 170 ? -45.181 -76.160 17.062 1.00 56.88 170 GLN A O 1
ATOM 1404 N N . THR A 1 171 ? -46.940 -74.802 16.830 1.00 60.81 171 THR A N 1
ATOM 1405 C CA . THR A 1 171 ? -46.326 -73.926 15.808 1.00 60.81 171 THR A CA 1
ATOM 1406 C C . THR A 1 171 ? -45.509 -72.797 16.443 1.00 60.81 171 THR A C 1
ATOM 1408 O O . THR A 1 171 ? -44.414 -72.492 15.970 1.00 60.81 171 THR A O 1
ATOM 1411 N N . GLU A 1 172 ? -45.974 -72.262 17.575 1.00 62.50 172 GLU A N 1
ATOM 1412 C CA . GLU A 1 172 ? -45.231 -71.299 18.402 1.00 62.50 172 GLU A CA 1
ATOM 1413 C C . GLU A 1 172 ? -43.992 -71.932 19.042 1.00 62.50 172 GLU A C 1
ATOM 1415 O O . GLU A 1 172 ? -42.934 -71.313 19.057 1.00 62.50 172 GLU A O 1
ATOM 1420 N N . ILE A 1 173 ? -44.053 -73.200 19.468 1.00 64.19 173 ILE A N 1
ATOM 1421 C CA . ILE A 1 173 ? -42.888 -73.905 20.036 1.00 64.19 173 ILE A CA 1
ATOM 1422 C C . ILE A 1 173 ? -41.728 -74.018 19.026 1.00 64.19 173 ILE A C 1
ATOM 1424 O O . ILE A 1 173 ? -40.562 -73.923 19.411 1.00 64.19 173 ILE A O 1
ATOM 1428 N N . ASN A 1 174 ? -42.015 -74.180 17.731 1.00 69.81 174 ASN A N 1
ATOM 1429 C CA . ASN A 1 174 ? -40.974 -74.258 16.700 1.00 69.81 174 ASN A CA 1
ATOM 1430 C C . ASN A 1 174 ? -40.388 -72.879 16.349 1.00 69.81 174 ASN A C 1
ATOM 1432 O O . ASN A 1 174 ? -39.182 -72.764 16.123 1.00 69.81 174 ASN A O 1
ATOM 1436 N N . GLN A 1 175 ? -41.203 -71.820 16.361 1.00 70.81 175 GLN A N 1
ATOM 1437 C CA . GLN A 1 175 ? -40.710 -70.446 16.216 1.00 70.81 175 GLN A CA 1
ATOM 1438 C C . GLN A 1 175 ? -39.864 -70.036 17.426 1.00 70.81 175 GLN A C 1
ATOM 1440 O O . GLN A 1 175 ? -38.763 -69.520 17.251 1.00 70.81 175 GLN A O 1
ATOM 1445 N N . LEU A 1 176 ? -40.306 -70.382 18.637 1.00 73.00 176 LEU A N 1
ATOM 1446 C CA . LEU A 1 176 ? -39.554 -70.165 19.869 1.00 73.00 176 LEU A CA 1
ATOM 1447 C C . LEU A 1 176 ? -38.234 -70.937 19.880 1.00 73.00 176 LEU A C 1
ATOM 1449 O O . LEU A 1 176 ? -37.233 -70.373 20.290 1.00 73.00 176 LEU A O 1
ATOM 1453 N N . ARG A 1 177 ? -38.169 -72.171 19.361 1.00 74.50 177 ARG A N 1
ATOM 1454 C CA . ARG A 1 177 ? -36.885 -72.883 19.196 1.00 74.50 177 ARG A CA 1
ATOM 1455 C C . ARG A 1 177 ? -35.918 -72.158 18.266 1.00 74.50 177 ARG A C 1
ATOM 1457 O O . ARG A 1 177 ? -34.746 -72.046 18.590 1.00 74.50 177 ARG A O 1
ATOM 1464 N N . THR A 1 178 ? -36.413 -71.625 17.154 1.00 76.38 178 THR A N 1
ATOM 1465 C CA . THR A 1 178 ? -35.577 -70.885 16.194 1.00 76.38 178 THR A CA 1
ATOM 1466 C C . THR A 1 178 ? -35.081 -69.562 16.793 1.00 76.38 178 THR A C 1
ATOM 1468 O O . THR A 1 178 ? -33.937 -69.166 16.579 1.00 76.38 178 THR A O 1
ATOM 1471 N N . VAL A 1 179 ? -35.925 -68.896 17.589 1.00 76.00 179 VAL A N 1
ATOM 1472 C CA . VAL A 1 179 ? -35.558 -67.703 18.367 1.00 76.00 179 VAL A CA 1
ATOM 1473 C C . VAL A 1 179 ? -34.553 -68.051 19.464 1.00 76.00 179 VAL A C 1
ATOM 1475 O O . VAL A 1 179 ? -33.579 -67.329 19.622 1.00 76.00 179 VAL A O 1
ATOM 1478 N N . ILE A 1 180 ? -34.725 -69.176 20.161 1.00 77.56 180 ILE A N 1
ATOM 1479 C CA . ILE A 1 180 ? -33.795 -69.654 21.191 1.00 77.56 180 ILE A CA 1
ATOM 1480 C C . ILE A 1 180 ? -32.436 -70.003 20.580 1.00 77.56 180 ILE A C 1
ATOM 1482 O O . ILE A 1 180 ? -31.419 -69.623 21.148 1.00 77.56 180 ILE A O 1
ATOM 1486 N N . ASP A 1 181 ? -32.381 -70.665 19.423 1.00 74.69 181 ASP A N 1
ATOM 1487 C CA . ASP A 1 181 ? -31.114 -70.999 18.758 1.00 74.69 181 ASP A CA 1
ATOM 1488 C C . ASP A 1 181 ? -30.372 -69.732 18.300 1.00 74.69 181 ASP A C 1
ATOM 1490 O O . ASP A 1 181 ? -29.161 -69.613 18.497 1.00 74.69 181 ASP A O 1
ATOM 1494 N N . ARG A 1 182 ? -31.103 -68.736 17.777 1.00 75.75 182 ARG A N 1
ATOM 1495 C CA . ARG A 1 182 ? -30.552 -67.414 17.442 1.00 75.75 182 ARG A CA 1
ATOM 1496 C C . ARG A 1 182 ? -30.057 -66.668 18.684 1.00 75.75 182 ARG A C 1
ATOM 1498 O O . ARG A 1 182 ? -28.931 -66.182 18.691 1.00 75.75 182 ARG A O 1
ATOM 1505 N N . GLN A 1 183 ? -30.855 -66.641 19.748 1.00 77.31 183 GLN A N 1
ATOM 1506 C CA . GLN A 1 183 ? -30.471 -66.052 21.031 1.00 77.31 183 GLN A CA 1
ATOM 1507 C C . GLN A 1 183 ? -29.284 -66.791 21.658 1.00 77.31 183 GLN A C 1
ATOM 1509 O O . GLN A 1 183 ? -28.470 -66.172 22.326 1.00 77.31 183 GLN A O 1
ATOM 1514 N N . THR A 1 184 ? -29.127 -68.094 21.420 1.00 78.50 184 THR A N 1
ATOM 1515 C CA . THR A 1 184 ? -27.996 -68.876 21.939 1.00 78.50 184 THR A CA 1
ATOM 1516 C C . THR A 1 184 ? -26.682 -68.506 21.249 1.00 78.50 184 THR A C 1
ATOM 1518 O O . THR A 1 184 ? -25.649 -68.496 21.916 1.00 78.50 184 THR A O 1
ATOM 1521 N N . GLU A 1 185 ? -26.695 -68.162 19.955 1.00 74.62 185 GLU A N 1
ATOM 1522 C CA . GLU A 1 185 ? -25.506 -67.602 19.292 1.00 74.62 185 GLU A CA 1
ATOM 1523 C C . GLU A 1 185 ? -25.243 -66.144 19.679 1.00 74.62 185 GLU A C 1
ATOM 1525 O O . GLU A 1 185 ? -24.101 -65.799 19.976 1.00 74.62 185 GLU A O 1
ATOM 1530 N N . GLU A 1 186 ? -26.282 -65.314 19.805 1.00 72.00 186 GLU A N 1
ATOM 1531 C CA . GLU A 1 186 ? -26.145 -63.946 20.333 1.00 72.00 186 GLU A CA 1
ATOM 1532 C C . GLU A 1 186 ? -25.571 -63.963 21.774 1.00 72.00 186 GLU A C 1
ATOM 1534 O O . GLU A 1 186 ? -24.691 -63.174 22.115 1.00 72.00 186 GLU A O 1
ATOM 1539 N N . LEU A 1 187 ? -25.952 -64.944 22.606 1.00 72.06 187 LEU A N 1
ATOM 1540 C CA . LEU A 1 187 ? -25.392 -65.169 23.948 1.00 72.06 187 LEU A CA 1
ATOM 1541 C C . LEU A 1 187 ? -23.904 -65.582 23.933 1.00 72.06 187 LEU A C 1
ATOM 1543 O O . LEU A 1 187 ? -23.215 -65.342 24.926 1.00 72.06 187 LEU A O 1
ATOM 1547 N N . LYS A 1 188 ? -23.375 -66.181 22.853 1.00 74.44 188 LYS A N 1
ATOM 1548 C CA . LYS A 1 188 ? -21.934 -66.499 22.738 1.00 74.44 188 LYS A CA 1
ATOM 1549 C C . LYS A 1 188 ? -21.079 -65.283 22.402 1.00 74.44 188 LYS A C 1
ATOM 1551 O O . LYS A 1 188 ? -19.884 -65.296 22.697 1.00 74.44 188 LYS A O 1
ATOM 1556 N N . GLU A 1 189 ? -21.671 -64.234 21.840 1.00 73.38 189 GLU A N 1
ATOM 1557 C CA . GLU A 1 189 ? -20.999 -62.950 21.633 1.00 73.38 189 GLU A CA 1
ATOM 1558 C C . GLU A 1 189 ? -20.961 -62.112 2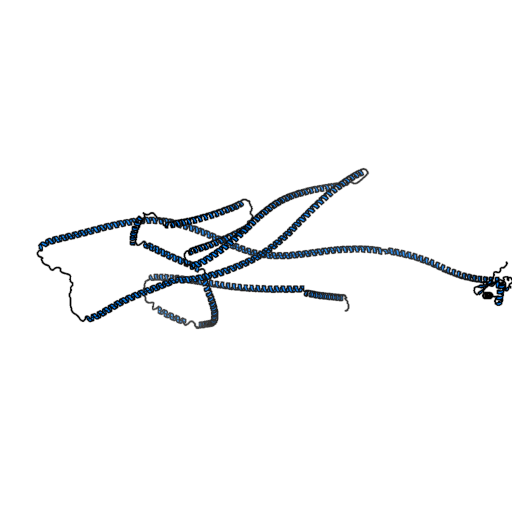2.918 1.00 73.38 189 GLU A C 1
ATOM 1560 O O . GLU A 1 189 ? -20.057 -61.295 23.088 1.00 73.38 189 GLU A O 1
ATOM 1565 N N . ILE A 1 190 ? -21.856 -62.367 23.883 1.00 73.31 190 ILE A N 1
ATOM 1566 C CA . ILE A 1 190 ? -21.913 -61.624 25.153 1.00 73.31 190 ILE A CA 1
ATOM 1567 C C . ILE A 1 190 ? -20.601 -61.660 25.945 1.00 73.31 190 ILE A C 1
ATOM 1569 O O . ILE A 1 190 ? -20.230 -60.611 26.448 1.00 73.31 190 ILE A O 1
ATOM 1573 N N . PRO A 1 191 ? -19.848 -62.767 26.093 1.00 73.88 191 PRO A N 1
ATOM 1574 C CA . PRO A 1 191 ? -18.554 -62.739 26.776 1.00 73.88 191 PRO A CA 1
ATOM 1575 C C . PRO A 1 191 ? -17.514 -61.861 26.070 1.00 73.88 191 PRO A C 1
ATOM 1577 O O . PRO A 1 191 ? -16.720 -61.204 26.742 1.00 73.88 191 PRO A O 1
ATOM 1580 N N . VAL A 1 192 ? -17.525 -61.832 24.733 1.00 73.81 192 VAL A N 1
ATOM 1581 C CA . VAL A 1 192 ? -16.607 -61.017 23.924 1.00 73.81 192 VAL A CA 1
ATOM 1582 C C . VAL A 1 192 ? -16.994 -59.548 24.028 1.00 73.81 192 VAL A C 1
ATOM 1584 O O . VAL A 1 192 ? -16.152 -58.726 24.375 1.00 73.81 192 VAL A O 1
ATOM 1587 N N . LEU A 1 193 ? -18.279 -59.238 23.845 1.00 77.50 193 LEU A N 1
ATOM 1588 C CA . LEU A 1 193 ? -18.833 -57.902 24.039 1.00 77.50 193 LEU A CA 1
ATOM 1589 C C . LEU A 1 193 ? -18.664 -57.436 25.482 1.00 77.50 193 LEU A C 1
ATOM 1591 O O . LEU A 1 193 ? -18.286 -56.301 25.696 1.00 77.50 193 LEU A O 1
ATOM 1595 N N . LYS A 1 194 ? -18.840 -58.305 26.479 1.00 76.00 194 LYS A N 1
ATOM 1596 C CA . LYS A 1 194 ? -18.603 -57.999 27.893 1.00 76.00 194 LYS A CA 1
ATOM 1597 C C . LYS A 1 194 ? -17.135 -57.712 28.156 1.00 76.00 194 LYS A C 1
ATOM 1599 O O . LYS A 1 194 ? -16.859 -56.791 28.907 1.00 76.00 194 LYS A O 1
ATOM 1604 N N . ASN A 1 195 ? -16.195 -58.451 27.567 1.00 75.44 195 ASN A N 1
ATOM 1605 C CA . ASN A 1 195 ? -14.771 -58.129 27.691 1.00 75.44 195 ASN A CA 1
ATOM 1606 C C . ASN A 1 195 ? -14.431 -56.805 26.998 1.00 75.44 195 ASN A C 1
ATOM 1608 O O . ASN A 1 195 ? -13.728 -55.989 27.586 1.00 75.44 195 ASN A O 1
ATOM 1612 N N . GLN A 1 196 ? -14.973 -56.562 25.803 1.00 75.00 196 GLN A N 1
ATOM 1613 C CA . GLN A 1 196 ? -14.822 -55.299 25.077 1.00 75.00 196 GLN A CA 1
ATOM 1614 C C . GLN A 1 196 ? -15.374 -54.132 25.904 1.00 75.00 196 GLN A C 1
ATOM 1616 O O . GLN A 1 196 ? -14.674 -53.153 26.126 1.00 75.00 196 GLN A O 1
ATOM 1621 N N . LEU A 1 197 ? -16.584 -54.290 26.444 1.00 74.75 197 LEU A N 1
ATOM 1622 C CA . LEU A 1 197 ? -17.244 -53.326 27.311 1.00 74.75 197 LEU A CA 1
ATOM 1623 C C . LEU A 1 197 ? -16.517 -53.201 28.647 1.00 74.75 197 LEU A C 1
ATOM 1625 O O . LEU A 1 197 ? -16.506 -52.127 29.203 1.00 74.75 197 LEU A O 1
ATOM 1629 N N . THR A 1 198 ? -15.878 -54.247 29.174 1.00 77.50 198 THR A N 1
ATOM 1630 C CA . THR A 1 198 ? -15.090 -54.162 30.417 1.00 77.50 198 THR A CA 1
ATOM 1631 C C . THR A 1 198 ? -13.804 -53.374 30.184 1.00 77.50 198 THR A C 1
ATOM 1633 O O . THR A 1 198 ? -13.426 -52.583 31.039 1.00 77.50 198 THR A O 1
ATOM 1636 N N . ILE A 1 199 ? -13.145 -53.540 29.032 1.00 77.31 199 ILE A N 1
ATOM 1637 C CA . ILE A 1 199 ? -11.989 -52.726 28.619 1.00 77.31 199 ILE A CA 1
ATOM 1638 C C . ILE A 1 199 ? -12.424 -51.280 28.362 1.00 77.31 199 ILE A C 1
ATOM 1640 O O . ILE A 1 199 ? -11.756 -50.342 28.782 1.00 77.31 199 ILE A O 1
ATOM 1644 N N . GLU A 1 200 ? -13.567 -51.088 27.709 1.00 75.25 200 GLU A N 1
ATOM 1645 C CA . GLU A 1 200 ? -14.110 -49.765 27.424 1.00 75.25 200 GLU A CA 1
ATOM 1646 C C . GLU A 1 200 ? -14.620 -49.076 28.694 1.00 75.25 200 GLU A C 1
ATOM 1648 O O . GLU A 1 200 ? -14.396 -47.887 28.854 1.00 75.25 200 GLU A O 1
ATOM 1653 N N . VAL A 1 201 ? -15.231 -49.809 29.628 1.00 74.56 201 VAL A N 1
ATOM 1654 C CA . VAL A 1 201 ? -15.660 -49.325 30.948 1.00 74.56 201 VAL A CA 1
ATOM 1655 C C . VAL A 1 201 ? -14.451 -49.055 31.820 1.00 74.56 201 VAL A C 1
ATOM 1657 O O . VAL A 1 201 ? -14.429 -48.014 32.433 1.00 74.56 201 VAL A O 1
ATOM 1660 N N . THR A 1 202 ? -13.398 -49.877 31.819 1.00 72.62 202 THR A N 1
ATOM 1661 C CA . THR A 1 202 ? -12.167 -49.541 32.565 1.00 72.62 202 THR A CA 1
ATOM 1662 C C . THR A 1 202 ? -11.425 -48.350 31.958 1.00 72.62 202 THR A C 1
ATOM 1664 O O . THR A 1 202 ? -10.894 -47.527 32.697 1.00 72.62 202 THR A O 1
ATOM 1667 N N . GLY A 1 203 ? -11.422 -48.202 30.630 1.00 79.31 203 GLY A N 1
ATOM 1668 C CA . GLY A 1 203 ? -10.900 -47.013 29.953 1.00 79.31 203 GLY A CA 1
ATOM 1669 C C . GLY A 1 203 ? -11.767 -45.771 30.190 1.00 79.31 203 GLY A C 1
ATOM 1670 O O . GLY A 1 203 ? -11.236 -44.681 30.394 1.00 79.31 203 GLY A O 1
ATOM 1671 N N . ARG A 1 204 ? -13.097 -45.930 30.221 1.00 78.62 204 ARG A N 1
ATOM 1672 C CA . ARG A 1 204 ? -14.050 -44.886 30.611 1.00 78.62 204 ARG A CA 1
ATOM 1673 C C . ARG A 1 204 ? -13.940 -44.563 32.089 1.00 78.62 204 ARG A C 1
ATOM 1675 O O . ARG A 1 204 ? -13.993 -43.396 32.384 1.00 78.62 204 ARG A O 1
ATOM 1682 N N . ASP A 1 205 ? -13.709 -45.515 32.982 1.00 77.38 205 ASP A N 1
ATOM 1683 C CA . ASP A 1 205 ? -13.514 -45.305 34.419 1.00 77.38 205 ASP A CA 1
ATOM 1684 C C . ASP A 1 205 ? -12.196 -44.575 34.667 1.00 77.38 205 ASP A C 1
ATOM 1686 O O . ASP A 1 205 ? -12.131 -43.700 35.517 1.00 77.38 205 ASP A O 1
ATOM 1690 N N . GLN A 1 206 ? -11.146 -44.869 33.893 1.00 72.31 206 GLN A N 1
ATOM 1691 C CA . GLN A 1 206 ? -9.913 -44.079 33.906 1.00 72.31 206 GLN A CA 1
ATOM 1692 C C . GLN A 1 206 ? -10.147 -42.663 33.376 1.00 72.31 206 GLN A C 1
ATOM 1694 O O . GLN A 1 206 ? -9.656 -41.719 33.985 1.00 72.31 206 GLN A O 1
ATOM 1699 N N . LYS A 1 207 ? -10.926 -42.501 32.297 1.00 75.38 207 LYS A N 1
ATOM 1700 C CA . LYS A 1 207 ? -11.313 -41.180 31.776 1.00 75.38 207 LYS A CA 1
ATOM 1701 C C . LYS A 1 207 ? -12.238 -40.414 32.716 1.00 75.38 207 LYS A C 1
ATOM 1703 O O . LYS A 1 207 ? -12.076 -39.217 32.867 1.00 75.38 207 LYS A O 1
ATOM 1708 N N . ILE A 1 208 ? -13.187 -41.090 33.350 1.00 77.25 208 ILE A N 1
ATOM 1709 C CA . ILE A 1 208 ? -14.087 -40.558 34.368 1.00 77.25 208 ILE A CA 1
ATOM 1710 C C . ILE A 1 208 ? -13.245 -40.159 35.555 1.00 77.25 208 ILE A C 1
ATOM 1712 O O . ILE A 1 208 ? -13.430 -39.064 36.025 1.00 77.25 208 ILE A O 1
ATOM 1716 N N . LYS A 1 209 ? -12.255 -40.949 35.968 1.00 78.56 209 LYS A N 1
ATOM 1717 C CA . LYS A 1 209 ? -11.346 -40.560 37.039 1.00 78.56 209 LYS A CA 1
ATOM 1718 C C . LYS A 1 209 ? -10.502 -39.341 36.667 1.00 78.56 209 LYS A C 1
ATOM 1720 O O . LYS A 1 209 ? -10.367 -38.445 37.487 1.00 78.56 209 LYS A O 1
ATOM 1725 N N . THR A 1 210 ? -9.997 -39.251 35.433 1.00 77.12 210 THR A N 1
ATOM 1726 C CA . THR A 1 210 ? -9.317 -38.028 34.974 1.00 77.12 210 THR A CA 1
ATOM 1727 C C . THR A 1 210 ? -10.276 -36.851 34.872 1.00 77.12 210 THR A C 1
ATOM 1729 O O . THR A 1 210 ? -9.882 -35.758 35.234 1.00 77.12 210 THR A O 1
ATOM 1732 N N . TYR A 1 211 ? -11.525 -37.062 34.445 1.00 77.69 211 TYR A N 1
ATOM 1733 C CA . TYR A 1 211 ? -12.564 -36.034 34.396 1.00 77.69 211 TYR A CA 1
ATOM 1734 C C . TYR A 1 211 ? -13.101 -35.688 35.776 1.00 77.69 211 TYR A C 1
ATOM 1736 O O . TYR A 1 211 ? -13.535 -34.574 35.960 1.00 77.69 211 TYR A O 1
ATOM 1744 N N . GLU A 1 212 ? -13.081 -36.587 36.749 1.00 78.50 212 GLU A N 1
ATOM 1745 C CA . GLU A 1 212 ? -13.420 -36.341 38.145 1.00 78.50 212 GLU A CA 1
ATOM 1746 C C . GLU A 1 212 ? -12.292 -35.545 38.782 1.00 78.50 212 GLU A C 1
ATOM 1748 O O . GLU A 1 212 ? -12.576 -34.582 39.467 1.00 78.50 212 GLU A O 1
ATOM 1753 N N . GLU A 1 213 ? -11.027 -35.860 38.491 1.00 75.38 213 GLU A N 1
ATOM 1754 C CA . GLU A 1 213 ? -9.870 -35.043 38.874 1.00 75.38 213 GLU A CA 1
ATOM 1755 C C . GLU A 1 213 ? -9.898 -33.665 38.180 1.00 75.38 213 GLU A C 1
ATOM 1757 O O . GLU A 1 213 ? -9.603 -32.654 38.815 1.00 75.38 213 GLU A O 1
ATOM 1762 N N . GLU A 1 214 ? -10.323 -33.589 36.913 1.00 75.56 214 GLU A N 1
ATOM 1763 C CA . GLU A 1 214 ? -10.525 -32.337 36.170 1.00 75.56 214 GLU A CA 1
ATOM 1764 C C . GLU A 1 214 ? -11.750 -31.566 36.657 1.00 75.56 214 GLU A C 1
ATOM 1766 O O . GLU A 1 214 ? -11.675 -30.355 36.754 1.00 75.56 214 GLU A O 1
ATOM 1771 N N . ILE A 1 215 ? -12.858 -32.228 36.994 1.00 72.44 215 ILE A N 1
ATOM 1772 C CA . ILE A 1 215 ? -14.067 -31.633 37.576 1.00 72.44 215 ILE A CA 1
ATOM 1773 C C . ILE A 1 215 ? -13.772 -31.191 38.997 1.00 72.44 215 ILE A C 1
ATOM 1775 O O . ILE A 1 215 ? -14.287 -30.164 39.399 1.00 72.44 215 ILE A O 1
ATOM 1779 N N . GLU A 1 216 ? -12.946 -31.902 39.756 1.00 72.31 216 GLU A N 1
ATOM 1780 C CA . GLU A 1 216 ? -12.510 -31.479 41.082 1.00 72.31 216 GLU A CA 1
ATOM 1781 C C . GLU A 1 216 ? -11.564 -30.281 40.951 1.00 72.31 216 GLU A C 1
ATOM 1783 O O . GLU A 1 216 ? -11.727 -29.303 41.668 1.00 72.31 216 GLU A O 1
ATOM 1788 N N . SER A 1 217 ? -10.658 -30.282 39.964 1.00 68.50 217 SER A N 1
ATOM 1789 C CA . SER A 1 217 ? -9.819 -29.128 39.608 1.00 68.50 217 SER A CA 1
ATOM 1790 C C . SER A 1 217 ? -10.645 -27.936 39.109 1.00 68.50 217 SER A C 1
ATOM 1792 O O . SER A 1 217 ? -10.372 -26.801 39.486 1.00 68.50 217 SER A O 1
ATOM 1794 N N . LEU A 1 218 ? -11.666 -28.173 38.284 1.00 70.19 218 LEU A N 1
ATOM 1795 C CA . LEU A 1 218 ? -12.552 -27.162 37.710 1.00 70.19 218 LEU A CA 1
ATOM 1796 C C . LEU A 1 218 ? -13.566 -26.670 38.734 1.00 70.19 218 LEU A C 1
ATOM 1798 O O . LEU A 1 218 ? -13.836 -25.485 38.740 1.00 70.19 218 LEU A O 1
ATOM 1802 N N . LYS A 1 219 ? -14.082 -27.510 39.638 1.00 65.06 219 LYS A N 1
ATOM 1803 C CA . LYS A 1 219 ? -14.876 -27.100 40.810 1.00 65.06 219 LYS A CA 1
ATOM 1804 C C . LYS A 1 219 ? -14.027 -26.296 41.773 1.00 65.06 219 LYS A C 1
ATOM 1806 O O . LYS A 1 219 ? -14.508 -25.307 42.302 1.00 65.06 219 LYS A O 1
ATOM 1811 N N . GLN A 1 220 ? -12.770 -26.685 41.959 1.00 59.00 220 GLN A N 1
ATOM 1812 C CA . GLN A 1 220 ? -11.806 -25.928 42.743 1.00 59.00 220 GLN A CA 1
ATOM 1813 C C . GLN A 1 220 ? -11.384 -24.627 42.038 1.00 59.00 220 GLN A C 1
ATOM 1815 O O . GLN A 1 220 ? -10.917 -23.720 42.707 1.00 59.00 220 GLN A O 1
ATOM 1820 N N . GLN A 1 221 ? -11.563 -24.496 40.717 1.00 57.09 221 GLN A N 1
ATOM 1821 C CA . GLN A 1 221 ? -11.441 -23.226 39.983 1.00 57.09 221 GLN A CA 1
ATOM 1822 C C . GLN A 1 221 ? -12.754 -22.422 39.955 1.00 57.09 221 GLN A C 1
ATOM 1824 O O . GLN A 1 221 ? -12.700 -21.199 40.003 1.00 57.09 221 GLN A O 1
ATOM 1829 N N . LEU A 1 222 ? -13.921 -23.077 39.925 1.00 49.56 222 LEU A N 1
ATOM 1830 C CA . LEU A 1 222 ? -15.248 -22.451 39.977 1.00 49.56 222 LEU A CA 1
ATOM 1831 C C . LEU A 1 222 ? -15.566 -21.925 41.383 1.00 49.56 222 LEU A C 1
ATOM 1833 O O . LEU A 1 222 ? -16.269 -20.931 41.500 1.00 49.56 222 LEU A O 1
ATOM 1837 N N . SER A 1 223 ? -15.030 -22.546 42.445 1.00 46.84 223 SER A N 1
ATOM 1838 C CA . SER A 1 223 ? -15.081 -21.979 43.803 1.00 46.84 223 SER A CA 1
ATOM 1839 C C . SER A 1 223 ? -14.189 -20.742 43.951 1.00 46.84 223 SER A C 1
ATOM 1841 O O . SER A 1 223 ? -14.405 -19.952 44.860 1.00 46.84 223 SER A O 1
ATOM 1843 N N . LEU A 1 224 ? -13.230 -20.544 43.034 1.00 48.56 224 LEU A N 1
ATOM 1844 C CA . LEU A 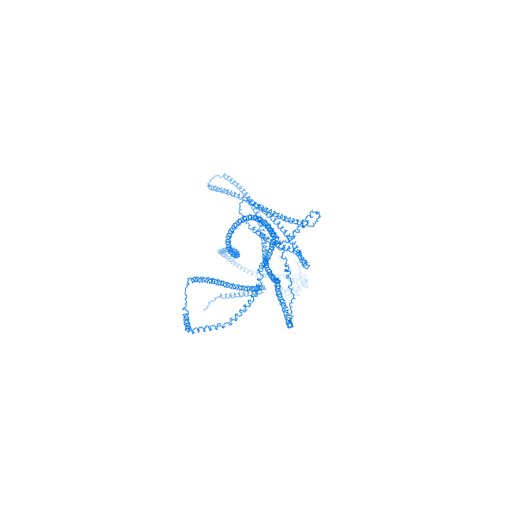1 224 ? -12.229 -19.473 43.070 1.00 48.56 224 LEU A CA 1
ATOM 1845 C C . LEU A 1 224 ? -12.471 -18.331 42.071 1.00 48.56 224 LEU A C 1
ATOM 1847 O O . LEU A 1 224 ? -11.598 -17.478 41.924 1.00 48.56 224 LEU A O 1
ATOM 1851 N N . SER A 1 225 ? -13.609 -18.282 41.373 1.00 57.19 225 SER A N 1
ATOM 1852 C CA . SER A 1 225 ? -13.828 -17.270 40.333 1.00 57.19 225 SER A CA 1
ATOM 1853 C C . SER A 1 225 ? -15.284 -16.799 40.258 1.00 57.19 225 SER A C 1
ATOM 1855 O O . SER A 1 225 ? -16.177 -17.541 39.866 1.00 57.19 225 SER A O 1
ATOM 1857 N N . GLU A 1 226 ? -15.463 -15.517 40.585 1.00 50.31 226 GLU A N 1
ATOM 1858 C CA . GLU A 1 226 ? -16.588 -14.600 40.308 1.00 50.31 226 GLU A CA 1
ATOM 1859 C C . GLU A 1 226 ? -17.905 -14.734 41.095 1.00 50.31 226 GLU A C 1
ATOM 1861 O O . GLU A 1 226 ? -18.534 -13.702 41.326 1.00 50.31 226 GLU A O 1
ATOM 1866 N N . ASP A 1 227 ? -18.296 -15.902 41.616 1.00 49.66 227 ASP A N 1
ATOM 1867 C CA . ASP A 1 227 ? -19.540 -16.003 42.417 1.00 49.66 227 ASP A CA 1
ATOM 1868 C C . ASP A 1 227 ? -19.305 -15.835 43.938 1.00 49.66 227 ASP A C 1
ATOM 1870 O O . ASP A 1 227 ? -20.221 -15.477 44.680 1.00 49.66 227 ASP A O 1
ATOM 1874 N N . SER A 1 228 ? -18.063 -16.020 44.424 1.00 49.50 228 SER A N 1
ATOM 1875 C CA . SER A 1 228 ? -17.724 -15.805 45.843 1.00 49.50 228 SER A CA 1
ATOM 1876 C C . SER A 1 228 ? -17.641 -14.326 46.207 1.00 49.50 228 SER A C 1
ATOM 1878 O O . SER A 1 228 ? -18.054 -13.970 47.297 1.00 49.50 228 SER A O 1
ATOM 1880 N N . ASP A 1 229 ? -17.166 -13.453 45.315 1.00 56.16 229 ASP A N 1
ATOM 1881 C CA . ASP A 1 229 ? -17.069 -12.012 45.591 1.00 56.16 229 ASP A CA 1
ATOM 1882 C C . ASP A 1 229 ? -18.448 -11.342 45.595 1.00 56.16 229 ASP A C 1
ATOM 1884 O O . ASP A 1 229 ? -18.698 -10.438 46.395 1.00 56.16 229 ASP A O 1
ATOM 1888 N N . LEU A 1 230 ? -19.368 -11.801 44.737 1.00 56.19 230 LEU A N 1
ATOM 1889 C CA . LEU A 1 230 ? -20.757 -11.345 44.741 1.00 56.19 230 LEU A CA 1
ATOM 1890 C C . LEU A 1 230 ? -21.523 -11.916 45.935 1.00 56.19 230 LEU A C 1
ATOM 1892 O O . LEU A 1 230 ? -22.203 -11.146 46.607 1.00 56.19 230 LEU A O 1
ATOM 1896 N N . ARG A 1 231 ? -21.357 -13.204 46.274 1.00 53.56 231 ARG A N 1
ATOM 1897 C CA . ARG A 1 231 ? -21.932 -13.783 47.501 1.00 53.56 231 ARG A CA 1
ATOM 1898 C C . ARG A 1 231 ? -21.353 -13.175 48.771 1.00 53.56 231 ARG A C 1
ATOM 1900 O O . ARG A 1 231 ? -22.124 -12.885 49.665 1.00 53.56 231 ARG A O 1
ATOM 1907 N N . GLN A 1 232 ? -20.051 -12.916 48.850 1.00 59.62 232 GLN A N 1
ATOM 1908 C CA . GLN A 1 232 ? -19.406 -12.330 50.028 1.00 59.62 232 GLN A CA 1
ATOM 1909 C C . GLN A 1 232 ? -19.753 -10.845 50.182 1.00 59.62 232 GLN A C 1
ATOM 1911 O O . GLN A 1 232 ? -19.911 -10.382 51.307 1.00 59.62 232 GLN A O 1
ATOM 1916 N N . LYS A 1 233 ? -19.956 -10.104 49.080 1.00 67.19 233 LYS A N 1
ATOM 1917 C CA . LYS A 1 233 ? -20.539 -8.752 49.127 1.00 67.19 233 LYS A CA 1
ATOM 1918 C C . LYS A 1 233 ? -22.016 -8.771 49.504 1.00 67.19 233 LYS A C 1
ATOM 1920 O O . LYS A 1 233 ? -22.438 -7.906 50.266 1.00 67.19 233 LYS A O 1
ATOM 1925 N N . LEU A 1 234 ? -22.794 -9.730 48.997 1.00 63.88 234 LEU A N 1
ATOM 1926 C CA . LEU A 1 234 ? -24.202 -9.886 49.361 1.00 63.88 234 LEU A CA 1
ATOM 1927 C C . LEU A 1 234 ? -24.332 -10.282 50.834 1.00 63.88 234 LEU A C 1
ATOM 1929 O O . LEU A 1 234 ? -25.127 -9.691 51.536 1.00 63.88 234 LEU A O 1
ATOM 1933 N N . GLU A 1 235 ? -23.477 -11.175 51.326 1.00 67.38 235 GLU A N 1
ATOM 1934 C CA . GLU A 1 235 ? -23.451 -11.655 52.707 1.00 67.38 235 GLU A CA 1
ATOM 1935 C C . GLU A 1 235 ? -22.860 -10.610 53.661 1.00 67.38 235 GLU A C 1
ATOM 1937 O O . GLU A 1 235 ? -23.356 -10.450 54.769 1.00 67.38 235 GLU A O 1
ATOM 1942 N N . SER A 1 236 ? -21.877 -9.800 53.240 1.00 70.19 236 SER A N 1
ATOM 1943 C CA . SER A 1 236 ? -21.460 -8.628 54.023 1.00 70.19 236 SER A CA 1
ATOM 1944 C C . SER A 1 236 ? -22.569 -7.585 54.096 1.00 70.19 236 SER A C 1
ATOM 1946 O O . SER A 1 236 ? -22.757 -6.974 55.141 1.00 70.19 236 SER A O 1
ATOM 1948 N N . LYS A 1 237 ? -23.317 -7.388 53.000 1.00 76.31 237 LYS A N 1
ATOM 1949 C CA . LYS A 1 237 ? -24.445 -6.451 52.958 1.00 76.31 237 LYS A CA 1
ATOM 1950 C C . LYS A 1 237 ? -25.655 -6.984 53.718 1.00 76.31 237 LYS A C 1
ATOM 1952 O O . LYS A 1 237 ? -26.302 -6.194 54.386 1.00 76.31 237 LYS A O 1
ATOM 1957 N N . ASP A 1 238 ? -25.914 -8.286 53.704 1.00 73.75 238 ASP A N 1
ATOM 1958 C CA . ASP A 1 238 ? -26.966 -8.931 54.490 1.00 73.75 238 ASP A CA 1
ATOM 1959 C C . ASP A 1 238 ? -26.618 -8.912 55.981 1.00 73.75 238 ASP A C 1
ATOM 1961 O O . ASP A 1 238 ? -27.476 -8.576 56.787 1.00 73.75 238 ASP A O 1
ATOM 1965 N N . ASN A 1 239 ? -25.354 -9.138 56.354 1.00 73.31 239 ASN A N 1
ATOM 1966 C CA . ASN A 1 239 ? -24.883 -8.979 57.733 1.00 73.31 239 ASN A CA 1
ATOM 1967 C C . ASN A 1 239 ? -24.919 -7.511 58.195 1.00 73.31 239 ASN A C 1
ATOM 1969 O O . ASN A 1 239 ? -25.234 -7.237 59.351 1.00 73.31 239 ASN A O 1
ATOM 1973 N N . GLU A 1 240 ? -24.637 -6.554 57.307 1.00 78.38 240 GLU A N 1
ATOM 1974 C CA . GLU A 1 240 ? -24.780 -5.119 57.585 1.00 78.38 240 GLU A CA 1
ATOM 1975 C C . GLU A 1 240 ? -26.262 -4.729 57.713 1.00 78.38 240 GLU A C 1
ATOM 1977 O O . GLU A 1 240 ? -26.622 -3.991 58.623 1.00 78.38 240 GLU A O 1
ATOM 1982 N N . ILE A 1 241 ? -27.149 -5.284 56.881 1.00 76.00 241 ILE A N 1
ATOM 1983 C CA . ILE A 1 241 ? -28.608 -5.122 56.979 1.00 76.00 241 ILE A CA 1
ATOM 1984 C C . ILE A 1 241 ? -29.152 -5.787 58.248 1.00 76.00 241 ILE A C 1
ATOM 1986 O O . ILE A 1 241 ? -30.073 -5.250 58.857 1.00 76.00 241 ILE A O 1
ATOM 1990 N N . GLU A 1 242 ? -28.606 -6.924 58.675 1.00 75.50 242 GLU A N 1
ATOM 1991 C CA . GLU A 1 242 ? -28.991 -7.612 59.908 1.00 75.50 242 GLU A CA 1
ATOM 1992 C C . GLU A 1 242 ? -28.468 -6.869 61.145 1.00 75.50 242 GLU A C 1
ATOM 1994 O O . GLU A 1 242 ? -29.207 -6.692 62.110 1.00 75.50 242 GLU A O 1
ATOM 1999 N N . GLY A 1 243 ? -27.259 -6.302 61.083 1.00 75.50 243 GLY A N 1
ATOM 2000 C CA . GLY A 1 243 ? -26.734 -5.367 62.081 1.00 75.50 243 GLY A CA 1
ATOM 2001 C C . GLY A 1 243 ? -27.550 -4.073 62.168 1.00 75.50 243 GLY A C 1
ATOM 2002 O O . GLY A 1 243 ? -27.871 -3.621 63.268 1.00 75.50 243 GLY A O 1
ATOM 2003 N N . LEU A 1 244 ? -27.962 -3.517 61.024 1.00 77.88 244 LEU A N 1
ATOM 2004 C CA . LEU A 1 244 ? -28.861 -2.363 60.941 1.00 77.88 244 LEU A CA 1
ATOM 2005 C C . LEU A 1 244 ? -30.277 -2.704 61.416 1.00 77.88 244 LEU A C 1
ATOM 2007 O O . LEU A 1 244 ? -30.910 -1.888 62.069 1.00 77.88 244 LEU A O 1
ATOM 2011 N N . LYS A 1 245 ? -30.778 -3.917 61.164 1.00 74.62 245 LYS A N 1
ATOM 2012 C CA . LYS A 1 245 ? -32.054 -4.399 61.715 1.00 74.62 245 LYS A CA 1
ATOM 2013 C C . LYS A 1 245 ? -31.993 -4.591 63.218 1.00 74.62 245 LYS A C 1
ATOM 2015 O O . LYS A 1 245 ? -32.963 -4.259 63.885 1.00 74.62 245 LYS A O 1
ATOM 2020 N N . ASN A 1 246 ? -30.889 -5.111 63.743 1.00 75.06 246 ASN A N 1
ATOM 2021 C CA . ASN A 1 246 ? -30.702 -5.269 65.179 1.00 75.06 246 ASN A CA 1
ATOM 2022 C C . ASN A 1 246 ? -30.577 -3.901 65.853 1.00 75.06 246 ASN A C 1
ATOM 2024 O O . ASN A 1 246 ? -31.266 -3.669 66.831 1.00 75.06 246 ASN A O 1
ATOM 2028 N N . THR A 1 247 ? -29.842 -2.948 65.271 1.00 77.44 247 THR A N 1
ATOM 2029 C CA . THR A 1 247 ? -29.809 -1.565 65.785 1.00 77.44 247 THR A CA 1
ATOM 2030 C C . THR A 1 247 ? -31.136 -0.831 65.615 1.00 77.44 247 THR A C 1
ATOM 2032 O O . THR A 1 247 ? -31.515 -0.092 66.510 1.00 77.44 247 THR A O 1
ATOM 2035 N N . ILE A 1 248 ? -31.894 -1.048 64.535 1.00 74.94 248 ILE A N 1
ATOM 2036 C CA . ILE A 1 248 ? -33.267 -0.533 64.406 1.00 74.94 248 ILE A CA 1
ATOM 2037 C C . ILE A 1 248 ? -34.178 -1.188 65.444 1.00 74.94 248 ILE A C 1
ATOM 2039 O O . ILE A 1 248 ? -34.966 -0.485 66.051 1.00 74.94 248 ILE A O 1
ATOM 2043 N N . SER A 1 249 ? -34.056 -2.491 65.701 1.00 74.50 249 SER A N 1
ATOM 2044 C CA . SER A 1 249 ? -34.824 -3.186 66.739 1.00 74.50 249 SER A CA 1
ATOM 2045 C C . SER A 1 249 ? -34.433 -2.724 68.142 1.00 74.50 249 SER A C 1
ATOM 2047 O O . SER A 1 249 ? -35.298 -2.654 69.009 1.00 74.50 249 SER A O 1
ATOM 2049 N N . ASP A 1 250 ? -33.160 -2.414 68.377 1.00 73.00 250 ASP A N 1
ATOM 2050 C CA . ASP A 1 250 ? -32.660 -1.871 69.638 1.00 73.00 250 ASP A CA 1
ATOM 2051 C C . ASP A 1 250 ? -33.131 -0.428 69.815 1.00 73.00 250 ASP A C 1
ATOM 2053 O O . ASP A 1 250 ? -33.625 -0.096 70.882 1.00 73.00 250 ASP A O 1
ATOM 2057 N N . LEU A 1 251 ? -33.108 0.393 68.761 1.00 77.75 251 LEU A N 1
ATOM 2058 C CA . LEU A 1 251 ? -33.683 1.741 68.756 1.00 77.75 251 LEU A CA 1
ATOM 2059 C C . LEU A 1 251 ? -35.212 1.714 68.868 1.00 77.75 251 LEU A C 1
ATOM 2061 O O . LEU A 1 251 ? -35.785 2.577 69.514 1.00 77.75 251 LEU A O 1
ATOM 2065 N N . GLU A 1 252 ? -35.900 0.734 68.285 1.00 72.19 252 GLU A N 1
ATOM 2066 C CA . GLU A 1 252 ? -37.344 0.534 68.440 1.00 72.19 252 GLU A CA 1
ATOM 2067 C C . GLU A 1 252 ? -37.683 0.070 69.855 1.00 72.19 252 GLU A C 1
ATOM 2069 O O . GLU A 1 252 ? -38.681 0.522 70.410 1.00 72.19 252 GLU A O 1
ATOM 2074 N N . ASN A 1 253 ? -36.854 -0.784 70.462 1.00 72.50 253 ASN A N 1
ATOM 2075 C CA . ASN A 1 253 ? -36.978 -1.183 71.860 1.00 72.50 253 ASN A CA 1
ATOM 2076 C C . ASN A 1 253 ? -36.622 -0.035 72.809 1.00 72.50 253 ASN A C 1
ATOM 2078 O O . ASN A 1 253 ? -37.299 0.121 73.813 1.00 72.50 253 ASN A O 1
ATOM 2082 N N . GLU A 1 254 ? -35.648 0.810 72.479 1.00 72.75 254 GLU A N 1
ATOM 2083 C CA . GLU A 1 254 ? -35.282 2.005 73.244 1.00 72.75 254 GLU A CA 1
ATOM 2084 C C . GLU A 1 254 ? -36.365 3.084 73.109 1.00 72.75 254 GLU A C 1
ATOM 2086 O O . GLU A 1 254 ? -36.776 3.678 74.099 1.00 72.75 254 GLU A O 1
ATOM 2091 N N . VAL A 1 255 ? -36.944 3.266 71.919 1.00 67.38 255 VAL A N 1
ATOM 2092 C CA . VAL A 1 255 ? -38.135 4.099 71.692 1.00 67.38 255 VAL A CA 1
ATOM 2093 C C . VAL A 1 255 ? -39.344 3.518 72.418 1.00 67.38 255 VAL A C 1
ATOM 2095 O O . VAL A 1 255 ? -40.143 4.280 72.952 1.00 67.38 255 VAL A O 1
ATOM 2098 N N . LYS A 1 256 ? -39.491 2.192 72.490 1.00 67.75 256 LYS A N 1
ATOM 2099 C CA . LYS A 1 256 ? -40.561 1.524 73.241 1.00 67.75 256 LYS A CA 1
ATOM 2100 C C . LYS A 1 256 ? -40.353 1.629 74.751 1.00 67.75 256 LYS A C 1
ATOM 2102 O O . LYS A 1 256 ? -41.320 1.895 75.445 1.00 67.75 256 LYS A O 1
ATOM 2107 N N . GLU A 1 257 ? -39.125 1.541 75.254 1.00 59.91 257 GLU A N 1
ATOM 2108 C CA . GLU A 1 257 ? -38.779 1.807 76.655 1.00 59.91 257 GLU A CA 1
ATOM 2109 C C . GLU A 1 257 ? -38.941 3.292 77.015 1.00 59.91 257 GLU A C 1
ATOM 2111 O O . GLU A 1 257 ? -39.380 3.615 78.118 1.00 59.91 257 GLU A O 1
ATOM 2116 N N . LEU A 1 258 ? -38.644 4.213 76.092 1.00 57.91 258 LEU A N 1
ATOM 2117 C CA . LEU A 1 258 ? -38.910 5.647 76.244 1.00 57.91 258 LEU A CA 1
ATOM 2118 C C . LEU A 1 258 ? -40.415 5.953 76.209 1.00 57.91 258 LEU A C 1
ATOM 2120 O O . LEU A 1 258 ? -40.873 6.829 76.937 1.00 57.91 258 LEU A O 1
ATOM 2124 N N . LYS A 1 259 ? -41.189 5.198 75.425 1.00 47.62 259 LYS A N 1
ATOM 2125 C CA . LYS A 1 259 ? -42.652 5.306 75.331 1.00 47.62 259 LYS A CA 1
ATOM 2126 C C . LYS A 1 259 ? -43.366 4.655 76.522 1.00 47.62 259 LYS A C 1
ATOM 2128 O O . LYS A 1 259 ? -44.344 5.205 77.011 1.00 47.62 259 LYS A O 1
ATOM 2133 N N . ASP A 1 260 ? -42.833 3.558 77.056 1.00 49.66 260 ASP A N 1
ATOM 2134 C CA . ASP A 1 260 ? -43.316 2.913 78.285 1.00 49.66 260 ASP A CA 1
ATOM 2135 C C . ASP A 1 260 ? -42.946 3.740 79.540 1.00 49.66 260 ASP A C 1
ATOM 2137 O O . ASP A 1 260 ? -43.659 3.696 80.544 1.00 49.66 260 ASP A O 1
ATOM 2141 N N . LYS A 1 261 ? -41.898 4.580 79.472 1.00 46.88 261 LYS A N 1
ATOM 2142 C CA . LYS A 1 261 ? -41.589 5.618 80.480 1.00 46.88 261 LYS A CA 1
ATOM 2143 C C . LYS A 1 261 ? -42.526 6.836 80.439 1.00 46.88 261 LYS A C 1
ATOM 2145 O O . LYS A 1 261 ? -42.564 7.580 81.417 1.00 46.88 261 LYS A O 1
ATOM 2150 N N . GLU A 1 262 ? -43.300 7.044 79.371 1.00 44.16 262 GLU A N 1
ATOM 2151 C CA . GLU A 1 262 ? -44.341 8.089 79.317 1.00 44.16 262 GLU A CA 1
ATOM 2152 C C . GLU A 1 262 ? -45.690 7.635 79.910 1.00 44.16 262 GLU A C 1
ATOM 2154 O O . GLU A 1 262 ? -46.526 8.479 80.238 1.00 44.16 262 GLU A O 1
ATOM 2159 N N . GLU A 1 263 ? -45.905 6.331 80.130 1.00 46.28 263 GLU A N 1
ATOM 2160 C CA . GLU A 1 263 ? -47.187 5.779 80.594 1.00 46.28 263 GLU A CA 1
ATOM 2161 C C . GLU A 1 263 ? -47.094 4.955 81.892 1.00 46.28 263 GLU A C 1
ATOM 2163 O O . GLU A 1 263 ? -47.719 3.913 82.012 1.00 46.28 263 GLU A O 1
ATOM 2168 N N . THR A 1 264 ? -46.398 5.428 82.930 1.00 42.12 264 THR A N 1
ATOM 2169 C CA . THR A 1 264 ? -46.807 5.183 84.334 1.00 42.12 264 THR A CA 1
ATOM 2170 C C . THR A 1 264 ? -46.171 6.230 85.262 1.00 42.12 264 THR A C 1
ATOM 2172 O O . THR A 1 264 ? -44.953 6.381 85.265 1.00 42.12 264 THR A O 1
ATOM 2175 N N . PRO A 1 265 ? -46.950 6.983 86.062 1.00 46.19 265 PRO A N 1
ATOM 2176 C CA . PRO A 1 265 ? -46.392 7.960 86.988 1.00 46.19 265 PRO A CA 1
ATOM 2177 C C . PRO A 1 265 ? -45.947 7.244 88.267 1.00 46.19 265 PRO A C 1
ATOM 2179 O O . PRO A 1 265 ? -46.781 6.876 89.095 1.00 46.19 265 PRO A O 1
ATOM 2182 N N . ASP A 1 266 ? -44.641 7.047 88.445 1.00 48.91 266 ASP A N 1
ATOM 2183 C CA . ASP A 1 266 ? -44.102 6.624 89.737 1.00 48.91 266 ASP A CA 1
ATOM 2184 C C . ASP A 1 266 ? -43.944 7.873 90.627 1.00 48.91 266 ASP A C 1
ATOM 2186 O O . ASP A 1 266 ? -42.965 8.621 90.573 1.00 48.91 266 ASP A O 1
ATOM 2190 N N . ASP A 1 267 ? -44.979 8.132 91.431 1.00 52.84 267 ASP A N 1
ATOM 2191 C CA . ASP A 1 267 ? -45.172 9.289 92.323 1.00 52.84 267 ASP A CA 1
ATOM 2192 C C . ASP A 1 267 ? -44.034 9.528 93.353 1.00 52.84 267 ASP A C 1
ATOM 2194 O O . ASP A 1 267 ? -44.065 10.507 94.107 1.00 52.84 267 ASP A O 1
ATOM 2198 N N . ASN A 1 268 ? -43.003 8.677 93.392 1.00 54.81 268 ASN A N 1
ATOM 2199 C CA . ASN A 1 268 ? -41.857 8.798 94.296 1.00 54.81 268 ASN A CA 1
ATOM 2200 C C . ASN A 1 268 ? -40.723 9.693 93.762 1.00 54.81 268 ASN A C 1
ATOM 2202 O O . ASN A 1 268 ? -40.136 10.439 94.548 1.00 54.81 268 ASN A O 1
ATOM 2206 N N . GLU A 1 269 ? -40.446 9.713 92.453 1.00 52.28 269 GLU A N 1
ATOM 2207 C CA . GLU A 1 269 ? -39.400 10.591 91.891 1.00 52.28 269 GLU A CA 1
ATOM 2208 C C . GLU A 1 269 ? -39.843 12.059 91.853 1.00 52.28 269 GLU A C 1
ATOM 2210 O O . GLU A 1 269 ? -39.042 12.966 92.074 1.00 52.28 269 GLU A O 1
ATOM 2215 N N . ILE A 1 270 ? -41.146 12.321 91.710 1.00 52.88 270 ILE A N 1
ATOM 2216 C CA . ILE A 1 270 ? -41.710 13.680 91.771 1.00 52.88 270 ILE A CA 1
ATOM 2217 C C . ILE A 1 270 ? -41.608 14.266 93.192 1.00 52.88 270 ILE A C 1
ATOM 2219 O O . ILE A 1 270 ? -41.443 15.480 93.350 1.00 52.88 270 ILE A O 1
ATOM 2223 N N . ALA A 1 271 ? -41.674 13.434 94.237 1.00 54.31 271 ALA A N 1
ATOM 2224 C CA . ALA A 1 271 ? -41.481 13.869 95.622 1.00 54.31 271 ALA A CA 1
ATOM 2225 C C . ALA A 1 271 ? -40.005 14.188 95.928 1.00 54.31 271 ALA A C 1
ATOM 2227 O O . ALA A 1 271 ? -39.719 15.155 96.640 1.00 54.31 271 ALA A O 1
ATOM 2228 N N . GLN A 1 272 ? -39.075 13.432 95.337 1.00 50.47 272 GLN A N 1
ATOM 2229 C CA . GLN A 1 272 ? -37.632 13.642 95.470 1.00 50.47 272 GLN A CA 1
ATOM 2230 C C . GLN A 1 272 ? -37.155 14.864 94.669 1.00 50.47 272 GLN A C 1
ATOM 2232 O O . GLN A 1 272 ? -36.503 15.746 95.226 1.00 50.47 272 GLN A O 1
ATOM 2237 N N . LEU A 1 273 ? -37.612 15.013 93.423 1.00 59.84 273 LEU A N 1
ATOM 2238 C CA . LEU A 1 273 ? -37.322 16.174 92.579 1.00 59.84 273 LEU A CA 1
ATOM 2239 C C . LEU A 1 273 ? -37.961 17.462 93.118 1.00 59.84 273 LEU A C 1
ATOM 2241 O O . LEU A 1 273 ? -37.368 18.528 93.002 1.00 59.84 273 LEU A O 1
ATOM 2245 N N . LYS A 1 274 ? -39.126 17.407 93.784 1.00 59.75 274 LYS A N 1
ATOM 2246 C CA . LYS A 1 274 ? -39.685 18.587 94.480 1.00 59.75 274 LYS A CA 1
ATOM 2247 C C . LYS A 1 274 ? -38.845 19.025 95.678 1.00 59.75 274 LYS A C 1
ATOM 2249 O O . LYS A 1 274 ? -38.721 20.229 95.887 1.00 59.75 274 LYS A O 1
ATOM 2254 N N . SER A 1 275 ? -38.279 18.076 96.428 1.00 60.00 275 SER A N 1
ATOM 2255 C CA . SER A 1 275 ? -37.338 18.344 97.525 1.00 60.00 275 SER A CA 1
ATOM 2256 C C . SER A 1 275 ? -36.036 18.962 96.999 1.00 60.00 275 SER A C 1
ATOM 2258 O O . SER A 1 275 ? -35.532 19.936 97.558 1.00 60.00 275 SER A O 1
ATOM 2260 N N . GLU A 1 276 ? -35.525 18.447 95.885 1.00 65.44 276 GLU A N 1
ATOM 2261 C CA . GLU A 1 276 ? -34.277 18.898 95.264 1.00 65.44 276 GLU A CA 1
ATOM 2262 C C . GLU A 1 276 ? -34.431 20.256 94.558 1.00 65.44 276 GLU A C 1
ATOM 2264 O O . GLU A 1 276 ? -33.574 21.126 94.686 1.00 65.44 276 GLU A O 1
ATOM 2269 N N . ILE A 1 277 ? -35.588 20.527 93.945 1.00 61.44 277 ILE A N 1
ATOM 2270 C CA . ILE A 1 277 ? -35.944 21.844 93.392 1.00 61.44 277 ILE A CA 1
ATOM 2271 C C . ILE A 1 277 ? -36.105 22.900 94.497 1.00 61.44 277 ILE A C 1
ATOM 2273 O O . ILE A 1 277 ? -35.794 24.069 94.260 1.00 61.44 277 ILE A O 1
ATOM 2277 N N . THR A 1 278 ? -36.560 22.538 95.706 1.00 62.28 278 THR A N 1
ATOM 2278 C CA . THR A 1 278 ? -36.573 23.474 96.848 1.00 62.28 278 THR A CA 1
ATOM 2279 C C . THR A 1 278 ? -35.170 23.791 97.364 1.00 62.28 278 THR A C 1
ATOM 2281 O O . THR A 1 278 ? -34.903 24.958 97.645 1.00 62.28 278 THR A O 1
ATOM 2284 N N . SER A 1 279 ? -34.251 22.820 97.383 1.00 59.56 279 SER A N 1
ATOM 2285 C CA . SER A 1 279 ? -32.845 23.053 97.747 1.00 59.56 279 SER A CA 1
ATOM 2286 C C . SER A 1 279 ? -32.077 23.844 96.677 1.00 59.56 279 SER A C 1
ATOM 2288 O O . SER A 1 279 ? -31.373 24.793 97.010 1.00 59.56 279 SER A O 1
ATOM 2290 N N . LEU A 1 280 ? -32.293 23.560 95.387 1.00 62.91 280 LEU A N 1
ATOM 2291 C CA . LEU A 1 280 ? -31.671 24.282 94.266 1.00 62.91 280 LEU A CA 1
ATOM 2292 C C . LEU A 1 280 ? -32.225 25.709 94.082 1.00 62.91 280 LEU A C 1
ATOM 2294 O O . LEU A 1 280 ? -31.548 26.577 93.524 1.00 62.91 280 LEU A O 1
ATOM 2298 N N . LYS A 1 281 ? -33.443 26.000 94.563 1.00 59.25 281 LYS A N 1
ATOM 2299 C CA . LYS A 1 281 ? -33.971 27.377 94.644 1.00 59.25 281 LYS A CA 1
ATOM 2300 C C . LYS A 1 281 ? -33.326 28.186 95.767 1.00 59.25 281 LYS A C 1
ATOM 2302 O O . LYS A 1 281 ? -33.101 29.378 95.579 1.00 59.25 281 LYS A O 1
ATOM 2307 N N . GLU A 1 282 ? -33.029 27.555 96.901 1.00 55.81 282 GLU A N 1
ATOM 2308 C CA . GLU A 1 282 ? -32.288 28.183 98.001 1.00 55.81 282 GLU A CA 1
ATOM 2309 C C . GLU A 1 282 ? -30.810 28.400 97.626 1.00 55.81 282 GLU A C 1
ATOM 2311 O O . GLU A 1 282 ? -30.243 29.439 97.960 1.00 55.81 282 GLU A O 1
ATOM 2316 N N . GLU A 1 283 ? -30.213 27.499 96.838 1.00 56.25 283 GLU A N 1
ATOM 2317 C CA . GLU A 1 283 ? -28.844 27.626 96.313 1.00 56.25 283 GLU A CA 1
ATOM 2318 C C . GLU A 1 283 ? -28.710 28.724 95.235 1.00 56.25 283 GLU A C 1
ATOM 2320 O O . GLU A 1 283 ? -27.751 29.501 95.240 1.00 56.25 283 GLU A O 1
ATOM 2325 N N . ASN A 1 284 ? -29.715 28.891 94.369 1.00 51.72 284 ASN A N 1
ATOM 2326 C CA . ASN A 1 284 ? -29.739 29.967 93.368 1.00 51.72 284 ASN A CA 1
ATOM 2327 C C . ASN A 1 284 ? -29.963 31.377 93.956 1.00 51.72 284 ASN A C 1
ATOM 2329 O O . ASN A 1 284 ? -29.542 32.363 93.347 1.00 51.72 284 ASN A O 1
ATOM 2333 N N . GLU A 1 285 ? -30.570 31.506 95.141 1.00 54.06 285 GLU A N 1
ATOM 2334 C CA . GLU A 1 285 ? -30.618 32.785 95.877 1.00 54.06 285 GLU A CA 1
ATOM 2335 C C . GLU A 1 285 ? -29.242 33.158 96.466 1.00 54.06 285 GLU A C 1
ATOM 2337 O O . GLU A 1 285 ? -28.907 34.341 96.560 1.00 54.06 285 GLU A O 1
ATOM 2342 N N . VAL A 1 286 ? -28.389 32.172 96.776 1.00 54.69 286 VAL A N 1
ATOM 2343 C CA . VAL A 1 286 ? -27.019 32.399 97.276 1.00 54.69 286 VAL A CA 1
ATOM 2344 C C . VAL A 1 286 ? -26.050 32.773 96.142 1.00 54.69 286 VAL A C 1
ATOM 2346 O O . VAL A 1 286 ? -25.184 33.632 96.325 1.00 54.69 286 VAL A O 1
ATOM 2349 N N . LEU A 1 287 ? -26.228 32.226 94.936 1.00 47.53 287 LEU A N 1
ATOM 2350 C CA . LEU A 1 287 ? -25.322 32.453 93.795 1.00 47.53 287 LEU A CA 1
ATOM 2351 C C . LEU A 1 287 ? -25.487 33.809 93.082 1.00 47.53 287 LEU A C 1
ATOM 2353 O O . LEU A 1 287 ? -24.670 34.167 92.233 1.00 47.53 287 LEU A O 1
ATOM 2357 N N . LYS A 1 288 ? -26.466 34.636 93.471 1.00 44.28 288 LYS A N 1
ATOM 2358 C CA . LYS A 1 288 ? -26.560 36.039 93.019 1.00 44.28 288 LYS A CA 1
ATOM 2359 C C . LYS A 1 288 ? -25.625 36.988 93.787 1.00 44.28 288 LYS A C 1
ATOM 2361 O O . LYS A 1 288 ? -25.529 38.167 93.445 1.00 44.28 288 LYS A O 1
ATOM 2366 N N . ILE A 1 289 ? -24.909 36.488 94.800 1.00 46.62 289 ILE A N 1
ATOM 2367 C CA . ILE A 1 289 ? -23.949 37.245 95.613 1.00 46.62 289 ILE A CA 1
ATOM 2368 C C . ILE A 1 289 ? -22.585 36.549 95.580 1.00 46.62 289 ILE A C 1
ATOM 2370 O O . ILE A 1 289 ? -22.158 35.958 96.562 1.00 46.62 289 ILE A O 1
ATOM 2374 N N . SER A 1 290 ? -21.875 36.604 94.456 1.00 37.00 290 SER A N 1
ATOM 2375 C CA . SER A 1 290 ? -20.407 36.765 94.443 1.00 37.00 290 SER A CA 1
ATOM 2376 C C . SER A 1 290 ? -19.860 36.676 93.022 1.00 37.00 290 SER A C 1
ATOM 2378 O O . SER A 1 290 ? -19.405 35.656 92.523 1.00 37.00 290 SER A O 1
ATOM 2380 N N . SER A 1 291 ? -19.847 37.836 92.383 1.00 48.97 291 SER A N 1
ATOM 2381 C CA . SER A 1 291 ? -18.851 38.201 91.388 1.00 48.97 291 SER A CA 1
ATOM 2382 C C . SER A 1 291 ? -17.423 37.870 91.857 1.00 48.97 291 SER A C 1
ATOM 2384 O O . SER A 1 291 ? -16.981 38.421 92.867 1.00 48.97 291 SER A O 1
ATOM 2386 N N . GLY A 1 292 ? -16.689 37.076 91.068 1.00 41.97 292 GLY A N 1
ATOM 2387 C CA . GLY A 1 292 ? -15.223 37.115 91.012 1.00 41.97 292 GLY A CA 1
ATOM 2388 C C . GLY A 1 292 ? -14.492 35.789 91.230 1.00 41.97 292 GLY A C 1
ATOM 2389 O O . GLY A 1 292 ? -14.019 35.539 92.331 1.00 41.97 292 GLY A O 1
ATOM 2390 N N . ASN A 1 293 ? -14.296 35.003 90.166 1.00 42.03 293 ASN A N 1
ATOM 2391 C CA . ASN A 1 293 ? -12.964 34.578 89.705 1.00 42.03 293 ASN A CA 1
ATOM 2392 C C . ASN A 1 293 ? -13.056 33.704 88.445 1.00 42.03 293 ASN A C 1
ATOM 2394 O O . ASN A 1 293 ? -13.931 32.857 88.314 1.00 42.03 293 ASN A O 1
ATOM 2398 N N . VAL A 1 294 ? -12.135 33.955 87.516 1.00 47.72 294 VAL A N 1
ATOM 2399 C CA . VAL A 1 294 ? -12.000 33.297 86.210 1.00 47.72 294 VAL A CA 1
ATOM 2400 C C . VAL A 1 294 ? -11.549 31.840 86.390 1.00 47.72 294 VAL A C 1
ATOM 2402 O O . VAL A 1 294 ? -10.650 31.573 87.187 1.00 47.72 294 VAL A O 1
ATOM 2405 N N . SER A 1 295 ? -12.135 30.905 85.636 1.00 48.12 295 SER A N 1
ATOM 2406 C CA . SER A 1 295 ? -11.645 29.525 85.496 1.00 48.12 295 SER A CA 1
ATOM 2407 C C . SER A 1 295 ? -11.793 29.000 84.063 1.00 48.12 295 SER A C 1
ATOM 2409 O O . SER A 1 295 ? -12.529 29.554 83.250 1.00 48.12 295 SER A O 1
ATOM 2411 N N . SER A 1 296 ? -10.992 27.970 83.795 1.00 51.16 296 SER A N 1
ATOM 2412 C CA . SER A 1 296 ? -10.480 27.421 82.530 1.00 51.16 296 SER A CA 1
ATOM 2413 C C . SER A 1 296 ? -11.475 27.109 81.400 1.00 51.16 296 SER A C 1
ATOM 2415 O O . SER A 1 296 ? -11.044 26.961 80.257 1.00 51.16 296 SER A O 1
ATOM 2417 N N . ASP A 1 297 ? -12.775 27.032 81.666 1.00 52.28 297 ASP A N 1
ATOM 2418 C CA . ASP A 1 297 ? -13.731 26.459 80.704 1.00 52.28 297 ASP A CA 1
ATOM 2419 C C . ASP A 1 297 ? -14.118 27.419 79.566 1.00 52.28 297 ASP A C 1
ATOM 2421 O O . ASP A 1 297 ? -14.428 26.983 78.461 1.00 52.28 297 ASP A O 1
ATOM 2425 N N . ASN A 1 298 ? -13.966 28.733 79.762 1.00 53.31 298 ASN A N 1
ATOM 2426 C CA . ASN A 1 298 ? -14.222 29.720 78.702 1.00 53.31 298 ASN A CA 1
ATOM 2427 C C . ASN A 1 298 ? -13.117 29.784 77.630 1.00 53.31 298 ASN A C 1
ATOM 2429 O O . ASN A 1 298 ? -13.314 30.411 76.589 1.00 53.31 298 ASN A O 1
ATOM 2433 N N . MET A 1 299 ? -11.943 29.183 77.866 1.00 49.53 299 MET A N 1
ATOM 2434 C CA . MET A 1 299 ? -10.871 29.148 76.862 1.00 49.53 299 MET A CA 1
ATOM 2435 C C . MET A 1 299 ? -11.170 28.100 75.780 1.00 49.53 299 MET A C 1
ATOM 2437 O O . MET A 1 299 ? -10.866 28.334 74.615 1.00 49.53 299 MET A O 1
ATOM 2441 N N . SER A 1 300 ? -11.810 26.984 76.146 1.00 56.41 300 SER A N 1
ATOM 2442 C CA . SER A 1 300 ? -12.128 25.893 75.215 1.00 56.41 300 SER A CA 1
ATOM 2443 C C . SER A 1 300 ? -13.201 26.305 74.208 1.00 56.41 300 SER A C 1
ATOM 2445 O O . SER A 1 300 ? -13.024 26.112 73.010 1.00 56.41 300 SER A O 1
ATOM 2447 N N . THR A 1 301 ? -14.250 26.993 74.665 1.00 61.91 301 THR A N 1
ATOM 2448 C CA . THR A 1 301 ? -15.332 27.485 73.796 1.00 61.91 301 THR A CA 1
ATOM 2449 C C . THR A 1 301 ? -14.866 28.577 72.828 1.00 61.91 301 THR A C 1
ATOM 2451 O O . THR A 1 301 ? -15.330 28.650 71.696 1.00 61.91 301 THR A O 1
ATOM 2454 N N . LEU A 1 302 ? -13.905 29.416 73.234 1.00 58.25 302 LEU A N 1
ATOM 2455 C CA . LEU A 1 302 ? -13.308 30.432 72.356 1.00 58.25 302 LEU A CA 1
ATOM 2456 C C . LEU A 1 302 ? -12.345 29.834 71.321 1.00 58.25 302 LEU A C 1
ATOM 2458 O O . LEU A 1 302 ? -12.228 30.380 70.225 1.00 58.25 302 LEU A O 1
ATOM 2462 N N . ILE A 1 303 ? -11.656 28.739 71.655 1.00 66.31 303 ILE A N 1
ATOM 2463 C CA . ILE A 1 303 ? -10.779 28.006 70.728 1.00 66.31 303 ILE A CA 1
ATOM 2464 C C . ILE A 1 303 ? -11.610 27.237 69.693 1.00 66.31 303 ILE A C 1
ATOM 2466 O O . ILE A 1 303 ? -11.254 27.223 68.515 1.00 66.31 303 ILE A O 1
ATOM 2470 N N . GLU A 1 304 ? -12.735 26.657 70.099 1.00 70.31 304 GLU A N 1
ATOM 2471 C CA . GLU A 1 304 ? -13.655 25.945 69.208 1.00 70.31 304 GLU A CA 1
ATOM 2472 C C . GLU A 1 304 ? -14.315 26.898 68.194 1.00 70.31 304 GLU A C 1
ATOM 2474 O O . GLU A 1 304 ? -14.262 26.656 66.987 1.00 70.31 304 GLU A O 1
ATOM 2479 N N . ASP A 1 305 ? -14.772 28.073 68.642 1.00 69.44 305 ASP A N 1
ATOM 2480 C CA . ASP A 1 305 ? -15.284 29.130 67.755 1.00 69.44 305 ASP A CA 1
ATOM 2481 C C . ASP A 1 305 ? -14.220 29.680 66.785 1.00 69.44 305 ASP A C 1
ATOM 2483 O O . ASP A 1 305 ? -14.530 30.032 65.641 1.00 69.44 305 ASP A O 1
ATOM 2487 N N . PHE A 1 306 ? -12.955 29.769 67.216 1.00 68.06 306 PHE A N 1
ATOM 2488 C CA . PHE A 1 306 ? -11.853 30.194 66.346 1.00 68.06 306 PHE A CA 1
ATOM 2489 C C . PHE A 1 306 ? -11.500 29.129 65.305 1.00 68.06 306 PHE A C 1
ATOM 2491 O O . PHE A 1 306 ? -11.206 29.472 64.160 1.00 68.06 306 PHE A O 1
ATOM 2498 N N . THR A 1 307 ? -11.554 27.854 65.689 1.00 74.00 307 THR A N 1
ATOM 2499 C CA . THR A 1 307 ? -11.309 26.716 64.795 1.00 74.00 307 THR A CA 1
ATOM 2500 C C . THR A 1 307 ? -12.387 26.636 63.719 1.00 74.00 307 THR A C 1
ATOM 2502 O O . THR A 1 307 ? -12.062 26.564 62.536 1.00 74.00 307 THR A O 1
ATOM 2505 N N . ASN A 1 308 ? -13.657 26.794 64.099 1.00 76.56 308 ASN A N 1
ATOM 2506 C CA . ASN A 1 308 ? -14.778 26.787 63.158 1.00 76.56 308 ASN A CA 1
ATOM 2507 C C . ASN A 1 308 ? -14.700 27.948 62.154 1.00 76.56 308 ASN A C 1
ATOM 2509 O O . ASN A 1 308 ? -14.803 27.730 60.949 1.00 76.56 308 ASN A O 1
ATOM 2513 N N . LYS A 1 309 ? -14.383 29.169 62.607 1.00 77.38 309 LYS A N 1
ATOM 2514 C CA . LYS A 1 309 ? -14.157 30.313 61.700 1.00 77.38 309 LYS A CA 1
ATOM 2515 C C . LYS A 1 309 ? -12.910 30.176 60.833 1.00 77.38 309 LYS A C 1
ATOM 2517 O O . LYS A 1 309 ? -12.882 30.696 59.720 1.00 77.38 309 LYS A O 1
ATOM 2522 N N . SER A 1 310 ? -11.866 29.515 61.329 1.00 68.56 310 SER A N 1
ATOM 2523 C CA . SER A 1 310 ? -10.678 29.216 60.528 1.00 68.56 310 SER A CA 1
ATOM 2524 C C . SER A 1 310 ? -11.014 28.230 59.408 1.00 68.56 310 SER A C 1
ATOM 2526 O O . SER A 1 310 ? -10.559 28.425 58.284 1.00 68.56 310 SER A O 1
ATOM 2528 N N . ASN A 1 311 ? -11.848 27.227 59.687 1.00 75.00 311 ASN A N 1
ATOM 2529 C CA . ASN A 1 311 ? -12.310 26.257 58.696 1.00 75.00 311 ASN A CA 1
ATOM 2530 C C . ASN A 1 311 ? -13.216 26.911 57.642 1.00 75.00 311 ASN A C 1
ATOM 2532 O O . ASN A 1 311 ? -12.953 26.754 56.451 1.00 75.00 311 ASN A O 1
ATOM 2536 N N . GLU A 1 312 ? -14.170 27.755 58.050 1.00 79.06 312 GLU A N 1
ATOM 2537 C CA . GLU A 1 312 ? -14.975 28.562 57.115 1.00 79.06 312 GLU A CA 1
ATOM 2538 C C . GLU A 1 312 ? -14.095 29.485 56.248 1.00 79.06 312 GLU A C 1
ATOM 2540 O O . GLU A 1 312 ? -14.309 29.628 55.044 1.00 79.06 312 GLU A O 1
ATOM 2545 N N . LEU A 1 313 ? -13.051 30.098 56.821 1.00 74.75 313 LEU A N 1
ATOM 2546 C CA . LEU A 1 313 ? -12.131 30.960 56.071 1.00 74.75 313 LEU A CA 1
ATOM 2547 C C . LEU A 1 313 ? -11.279 30.172 55.062 1.00 74.75 313 LEU A C 1
ATOM 2549 O O . LEU A 1 313 ? -10.964 30.691 53.987 1.00 74.75 313 LEU A O 1
ATOM 2553 N N . ILE A 1 314 ? -10.894 28.938 55.394 1.00 73.50 314 ILE A N 1
ATOM 2554 C CA . ILE A 1 314 ? -10.187 28.025 54.486 1.00 73.50 314 ILE A CA 1
ATOM 2555 C C . ILE A 1 314 ? -11.105 27.625 53.325 1.00 73.50 314 ILE A C 1
ATOM 2557 O O . ILE A 1 314 ? -10.672 27.672 52.171 1.00 73.50 314 ILE A O 1
ATOM 2561 N N . GLU A 1 315 ? -12.372 27.325 53.605 1.00 79.00 315 GLU A N 1
ATOM 2562 C CA . GLU A 1 315 ? -13.371 26.958 52.601 1.00 79.00 315 GLU A CA 1
ATOM 2563 C C . GLU A 1 315 ? -13.646 28.113 51.627 1.00 79.00 315 GLU A C 1
ATOM 2565 O O . GLU A 1 315 ? -13.466 27.951 50.415 1.00 79.00 315 GLU A O 1
ATOM 2570 N N . VAL A 1 316 ? -13.905 29.320 52.145 1.00 77.62 316 VAL A N 1
ATOM 2571 C CA . VAL A 1 316 ? -14.103 30.543 51.343 1.00 77.62 316 VAL A CA 1
ATOM 2572 C C . VAL A 1 316 ? -12.860 30.888 50.516 1.00 77.62 316 VAL A C 1
ATOM 2574 O O . VAL A 1 316 ? -12.961 31.351 49.376 1.00 77.62 316 VAL A O 1
ATOM 2577 N N . LYS A 1 317 ? -11.653 30.654 51.045 1.00 74.81 317 LYS A N 1
ATOM 2578 C CA . LYS A 1 317 ? -10.405 30.865 50.296 1.00 74.81 317 LYS A CA 1
ATOM 2579 C C . LYS A 1 317 ? -10.241 29.838 49.171 1.00 74.81 317 LYS A C 1
ATOM 2581 O O . LYS A 1 317 ? -9.728 30.200 48.110 1.00 74.81 317 LYS A O 1
ATOM 2586 N N . SER A 1 318 ? -10.698 28.602 49.377 1.00 73.44 318 SER A N 1
ATOM 2587 C CA . SER A 1 318 ? -10.734 27.567 48.337 1.00 73.44 318 SER A CA 1
ATOM 2588 C C . SER A 1 318 ? -11.724 27.927 47.223 1.00 73.44 318 SER A C 1
ATOM 2590 O O . SER A 1 318 ? -11.385 27.829 46.043 1.00 73.44 318 SER A O 1
ATOM 2592 N N . GLU A 1 319 ? -12.905 28.443 47.574 1.00 82.00 319 GLU A N 1
ATOM 2593 C CA . GLU A 1 319 ? -13.916 28.878 46.608 1.00 82.00 319 GLU A CA 1
ATOM 2594 C C . GLU A 1 319 ? -13.454 30.105 45.818 1.00 82.00 319 GLU A C 1
ATOM 2596 O O . GLU A 1 319 ? -13.575 30.136 44.594 1.00 82.00 319 GLU A O 1
ATOM 2601 N N . LEU A 1 320 ? -12.828 31.085 46.479 1.00 81.31 320 LEU A N 1
ATOM 2602 C CA . LEU A 1 320 ? -12.242 32.247 45.808 1.00 81.31 320 LEU A CA 1
ATOM 2603 C C . LEU A 1 320 ? -11.147 31.839 44.810 1.00 81.31 320 LEU A C 1
ATOM 2605 O O . LEU A 1 320 ? -11.009 32.462 43.754 1.00 81.31 320 LEU A O 1
ATOM 2609 N N . GLN A 1 321 ? -10.368 30.803 45.133 1.00 75.62 321 GLN A N 1
ATOM 2610 C CA . GLN A 1 321 ? -9.346 30.270 44.238 1.00 75.62 321 GLN A CA 1
ATOM 2611 C C . GLN A 1 321 ? -9.980 29.566 43.029 1.00 75.62 321 GLN A C 1
ATOM 2613 O O . GLN A 1 321 ? -9.626 29.896 41.899 1.00 75.62 321 GLN A O 1
ATOM 2618 N N . LYS A 1 322 ? -11.004 28.726 43.242 1.00 79.06 322 LYS A N 1
ATOM 2619 C CA . LYS A 1 322 ? -11.787 28.106 42.156 1.00 79.06 322 LYS A CA 1
ATOM 2620 C C . LYS A 1 322 ? -12.397 29.151 41.217 1.00 79.06 322 LYS A C 1
ATOM 2622 O O . LYS A 1 322 ? -12.318 29.006 40.001 1.00 79.06 322 LYS A O 1
ATOM 2627 N N . VAL A 1 323 ? -12.952 30.237 41.758 1.00 75.44 323 VAL A N 1
ATOM 2628 C CA . VAL A 1 323 ? -13.524 31.335 40.958 1.00 75.44 323 VAL A CA 1
ATOM 2629 C C . VAL A 1 323 ? -12.444 32.089 40.173 1.00 75.44 323 VAL A C 1
ATOM 2631 O O . VAL A 1 323 ? -12.669 32.440 39.015 1.00 75.44 323 VAL A O 1
ATOM 2634 N N . LYS A 1 324 ? -11.256 32.318 40.749 1.00 76.31 324 LYS A N 1
ATOM 2635 C CA . LYS A 1 324 ? -10.124 32.926 40.024 1.00 76.31 324 LYS A CA 1
ATOM 2636 C C . LYS A 1 324 ? -9.630 32.051 38.878 1.00 76.31 324 LYS A C 1
ATOM 2638 O O . LYS A 1 324 ? -9.318 32.584 37.814 1.00 76.31 324 LYS A O 1
ATOM 2643 N N . ASP A 1 325 ? -9.569 30.743 39.089 1.00 73.88 325 ASP A N 1
ATOM 2644 C CA . ASP A 1 325 ? -9.113 29.798 38.073 1.00 73.88 325 ASP A CA 1
ATOM 2645 C C . ASP A 1 325 ? -10.159 29.650 36.956 1.00 73.88 325 ASP A C 1
ATOM 2647 O O . ASP A 1 325 ? -9.808 29.745 35.780 1.00 73.88 325 ASP A O 1
ATOM 2651 N N . LEU A 1 326 ? -11.454 29.601 37.293 1.00 80.50 326 LEU A N 1
ATOM 2652 C CA . LEU A 1 326 ? -12.551 29.691 36.318 1.00 80.50 326 LEU A CA 1
ATOM 2653 C C . LEU A 1 326 ? -12.520 31.000 35.518 1.00 80.50 326 LEU A C 1
ATOM 2655 O O . LEU A 1 326 ? -12.753 30.992 34.310 1.00 80.50 326 LEU A O 1
ATOM 2659 N N . ASN A 1 327 ? -12.205 32.129 36.159 1.00 76.38 327 ASN A N 1
ATOM 2660 C CA . ASN A 1 327 ? -12.100 33.409 35.463 1.00 76.38 327 ASN A CA 1
ATOM 2661 C C . ASN A 1 327 ? -10.909 33.438 34.490 1.00 76.38 327 ASN A C 1
ATOM 2663 O O . ASN A 1 327 ? -11.058 33.919 33.372 1.00 76.38 327 ASN A O 1
ATOM 2667 N N . LYS A 1 328 ? -9.758 32.857 34.863 1.00 78.12 328 LYS A N 1
ATOM 2668 C CA . LYS A 1 328 ? -8.619 32.688 33.943 1.00 78.12 328 LYS A CA 1
ATOM 2669 C C . LYS A 1 328 ? -8.969 31.789 32.759 1.00 78.12 328 LYS A C 1
ATOM 2671 O O . LYS A 1 328 ? -8.644 32.132 31.630 1.00 78.12 328 LYS A O 1
ATOM 2676 N N . ILE A 1 329 ? -9.654 30.668 32.994 1.00 77.25 329 ILE A N 1
ATOM 2677 C CA . ILE A 1 329 ? -10.112 29.763 31.926 1.00 77.25 329 ILE A CA 1
ATOM 2678 C C . ILE A 1 329 ? -11.056 30.498 30.964 1.00 77.25 329 ILE A C 1
ATOM 2680 O O . ILE A 1 329 ? -10.909 30.395 29.747 1.00 77.25 329 ILE A O 1
ATOM 2684 N N . ASN A 1 330 ? -11.983 31.299 31.493 1.00 77.31 330 ASN A N 1
ATOM 2685 C CA . ASN A 1 330 ? -12.873 32.117 30.673 1.00 77.31 330 ASN A CA 1
ATOM 2686 C C . ASN A 1 330 ? -12.118 33.205 29.896 1.00 77.31 330 ASN A C 1
ATOM 2688 O O . ASN A 1 330 ? -12.434 33.433 28.730 1.00 77.31 330 ASN A O 1
ATOM 2692 N N . GLU A 1 331 ? -11.107 33.847 30.488 1.00 74.06 331 GLU A N 1
ATOM 2693 C CA . GLU A 1 331 ? -10.228 34.780 29.772 1.00 74.06 331 GLU A CA 1
ATOM 2694 C C . GLU A 1 331 ? -9.503 34.089 28.613 1.00 74.06 331 GLU A C 1
ATOM 2696 O O . GLU A 1 331 ? -9.553 34.607 27.497 1.00 74.06 331 GLU A O 1
ATOM 2701 N N . PHE A 1 332 ? -8.931 32.898 28.836 1.00 73.19 332 PHE A N 1
ATOM 2702 C CA . PHE A 1 332 ? -8.292 32.100 27.784 1.00 73.19 332 PHE A CA 1
ATOM 2703 C C . PHE A 1 332 ? -9.266 31.775 26.647 1.00 73.19 332 PHE A C 1
ATOM 2705 O O . PHE A 1 332 ? -8.955 32.032 25.481 1.00 73.19 332 PHE A O 1
ATOM 2712 N N . LYS A 1 333 ? -10.481 31.329 26.979 1.00 74.56 333 LYS A N 1
ATOM 2713 C CA . LYS A 1 333 ? -11.523 30.996 25.997 1.00 74.56 333 LYS A CA 1
ATOM 2714 C C . LYS A 1 333 ? -12.016 32.224 25.226 1.00 74.56 333 LYS A C 1
ATOM 2716 O O . LYS A 1 333 ? -12.286 32.143 24.033 1.00 74.56 333 LYS A O 1
ATOM 2721 N N . ILE A 1 334 ? -12.075 33.394 25.868 1.00 74.19 334 ILE A N 1
ATOM 2722 C CA . ILE A 1 334 ? -12.395 34.667 25.204 1.00 74.19 334 ILE A CA 1
ATOM 2723 C C . ILE A 1 334 ? -11.264 35.107 24.263 1.00 74.19 334 ILE A C 1
ATOM 2725 O O . ILE A 1 334 ? -11.553 35.627 23.184 1.00 74.19 334 ILE A O 1
ATOM 2729 N N . THR A 1 335 ? -9.989 34.923 24.621 1.00 71.06 335 THR A N 1
ATOM 2730 C CA . THR A 1 335 ? -8.870 35.183 23.694 1.00 71.06 335 THR A CA 1
ATOM 2731 C C . THR A 1 335 ? -8.842 34.210 22.523 1.00 71.06 335 THR A C 1
ATOM 2733 O O . THR A 1 335 ? -8.591 34.636 21.400 1.00 71.06 335 THR A O 1
ATOM 2736 N N . GLU A 1 336 ? -9.165 32.941 22.753 1.00 68.50 336 GLU A N 1
ATOM 2737 C CA . GLU A 1 336 ? -9.265 31.926 21.706 1.00 68.50 336 GLU A CA 1
ATOM 2738 C C . GLU A 1 336 ? -10.401 32.256 20.728 1.00 68.50 336 GLU A C 1
ATOM 2740 O O . GLU A 1 336 ? -10.155 32.383 19.531 1.00 68.50 336 GLU A O 1
ATOM 2745 N N . LEU A 1 337 ? -11.597 32.581 21.234 1.00 70.31 337 LEU A N 1
ATOM 2746 C CA . LEU A 1 337 ? -12.729 33.038 20.418 1.00 70.31 337 LEU A CA 1
ATOM 2747 C C . LEU A 1 337 ? -12.454 34.366 19.693 1.00 70.31 337 LEU A C 1
ATOM 2749 O O . LEU A 1 337 ? -13.006 34.612 18.621 1.00 70.31 337 LEU A O 1
ATOM 2753 N N . LYS A 1 338 ? -11.616 35.253 20.247 1.00 68.50 338 LYS A N 1
ATOM 2754 C CA . LYS A 1 338 ? -11.169 36.474 19.551 1.00 68.50 338 LYS A CA 1
ATOM 2755 C C . LYS A 1 338 ? -10.197 36.160 18.416 1.00 68.50 338 LYS A C 1
ATOM 2757 O O . LYS A 1 338 ? -10.320 36.766 17.356 1.00 68.50 338 LYS A O 1
ATOM 2762 N N . ASN A 1 339 ? -9.275 35.224 18.620 1.00 67.44 339 ASN A N 1
ATOM 2763 C CA . ASN A 1 339 ? -8.339 34.774 17.590 1.00 67.44 339 ASN A CA 1
ATOM 2764 C C . ASN A 1 339 ? -9.058 33.988 16.484 1.00 67.44 339 ASN A C 1
ATOM 2766 O O . ASN A 1 339 ? -8.747 34.151 15.308 1.00 67.44 339 ASN A O 1
ATOM 2770 N N . GLU A 1 340 ? -10.062 33.192 16.838 1.00 68.88 340 GLU A N 1
ATOM 2771 C CA . GLU A 1 340 ? -10.907 32.461 15.894 1.00 68.88 340 GLU A CA 1
ATOM 2772 C C . GLU A 1 340 ? -11.811 33.414 15.097 1.00 68.88 340 GLU A C 1
ATOM 2774 O O . GLU A 1 340 ? -11.885 33.321 13.874 1.00 68.88 340 GLU A O 1
ATOM 2779 N N . ASN A 1 341 ? -12.390 34.432 15.745 1.00 61.66 341 ASN A N 1
ATOM 2780 C CA . ASN A 1 341 ? -13.094 35.504 15.037 1.00 61.66 341 ASN A CA 1
ATOM 2781 C C . ASN A 1 341 ? -12.168 36.345 14.147 1.00 61.66 341 ASN A C 1
ATOM 2783 O O . ASN A 1 341 ? -12.626 36.828 13.119 1.00 61.66 341 ASN A O 1
ATOM 2787 N N . ALA A 1 342 ? -10.892 36.533 14.503 1.00 62.78 342 ALA A N 1
ATOM 2788 C CA . ALA A 1 342 ? -9.918 37.198 13.635 1.00 62.78 342 ALA A CA 1
ATOM 2789 C C . ALA A 1 342 ? -9.630 36.356 12.378 1.00 62.78 342 ALA A C 1
ATOM 2791 O O . ALA A 1 342 ? -9.705 36.880 11.270 1.00 62.78 342 ALA A O 1
ATOM 2792 N N . LYS A 1 343 ? -9.457 35.035 12.532 1.00 57.03 343 LYS A N 1
ATOM 2793 C CA . LYS A 1 343 ? -9.322 34.084 11.411 1.00 57.03 343 LYS A CA 1
ATOM 2794 C C . LYS A 1 343 ? -10.574 34.018 10.520 1.00 57.03 343 LYS A C 1
ATOM 2796 O O . LYS A 1 343 ? -10.464 33.917 9.299 1.00 57.03 343 LYS A O 1
ATOM 2801 N N . LEU A 1 344 ? -11.769 34.131 11.103 1.00 55.41 344 LEU A N 1
ATOM 2802 C CA . LEU A 1 344 ? -13.032 34.225 10.355 1.00 55.41 344 LEU A CA 1
ATOM 2803 C C . LEU A 1 344 ? -13.222 35.586 9.663 1.00 55.41 344 LEU A C 1
ATOM 2805 O O . LEU A 1 344 ? -13.975 35.687 8.701 1.00 55.41 344 LEU A O 1
ATOM 2809 N N . LYS A 1 345 ? -12.549 36.644 10.125 1.00 48.53 345 LYS A N 1
ATOM 2810 C CA . LYS A 1 345 ? -12.620 37.979 9.512 1.00 48.53 345 LYS A CA 1
ATOM 2811 C C . LYS A 1 345 ? -11.658 38.133 8.335 1.00 48.53 345 LYS A C 1
ATOM 2813 O O . LYS A 1 345 ? -12.008 38.806 7.369 1.00 48.53 345 LYS A O 1
ATOM 2818 N N . ASP A 1 346 ? -10.509 37.464 8.390 1.00 45.34 346 ASP A N 1
ATOM 2819 C CA . ASP A 1 346 ? -9.531 37.422 7.295 1.00 45.34 346 ASP A CA 1
ATOM 2820 C C . ASP A 1 346 ? -9.983 36.524 6.125 1.00 45.34 346 ASP A C 1
ATOM 2822 O O . ASP A 1 346 ? -9.496 36.672 5.009 1.00 45.34 346 ASP A O 1
ATOM 2826 N N . SER A 1 347 ? -10.982 35.658 6.338 1.00 43.00 347 SER A N 1
ATOM 2827 C CA . SER A 1 347 ? -11.593 34.801 5.304 1.00 43.00 347 SER A CA 1
ATOM 2828 C C . SER A 1 347 ? -12.833 35.399 4.617 1.00 43.00 347 SER A C 1
ATOM 2830 O O . SER A 1 347 ? -13.420 34.751 3.755 1.00 43.00 347 SER A O 1
ATOM 2832 N N . VAL A 1 348 ? -13.238 36.636 4.948 1.00 40.47 348 VAL A N 1
ATOM 2833 C CA . VAL A 1 348 ? -14.446 37.289 4.382 1.00 40.47 348 VAL A CA 1
ATOM 2834 C C . VAL A 1 348 ? -14.125 38.407 3.375 1.00 40.47 348 VAL A C 1
ATOM 2836 O O . VAL A 1 348 ? -15.030 38.941 2.742 1.00 40.47 348 VAL A O 1
ATOM 2839 N N . ASN A 1 349 ? -12.851 38.732 3.138 1.00 42.59 349 ASN A N 1
ATOM 2840 C CA . ASN A 1 349 ? -12.457 39.696 2.105 1.00 42.59 349 ASN A CA 1
ATOM 2841 C C . ASN A 1 349 ? -11.414 39.099 1.157 1.00 42.59 349 ASN A C 1
ATOM 2843 O O . ASN A 1 349 ? -10.224 39.323 1.340 1.00 42.59 349 ASN A O 1
ATOM 2847 N N . THR A 1 350 ? -11.856 38.360 0.142 1.00 36.06 350 THR A N 1
ATOM 2848 C CA . THR A 1 350 ? -11.320 38.392 -1.234 1.00 36.06 350 THR A CA 1
ATOM 2849 C C . THR A 1 350 ? -12.161 37.467 -2.124 1.00 36.06 350 THR A C 1
ATOM 2851 O O . THR A 1 350 ? -12.593 36.401 -1.699 1.00 36.06 350 THR A O 1
ATOM 2854 N N . ASP A 1 351 ? -12.461 37.955 -3.326 1.00 36.03 351 ASP A N 1
ATOM 2855 C CA . ASP A 1 351 ? -13.391 37.400 -4.314 1.00 36.03 351 ASP A CA 1
ATOM 2856 C C . ASP A 1 351 ? -13.040 35.989 -4.838 1.00 36.03 351 ASP A C 1
ATOM 2858 O O . ASP A 1 351 ? -11.875 35.647 -5.024 1.00 36.03 351 ASP A O 1
ATOM 2862 N N . ASP A 1 352 ? -14.100 35.230 -5.150 1.00 42.34 352 ASP A N 1
ATOM 2863 C CA . ASP A 1 352 ? -14.248 34.215 -6.209 1.00 42.34 352 ASP A CA 1
ATOM 2864 C C . ASP A 1 352 ? -13.002 33.428 -6.675 1.00 42.34 352 ASP A C 1
ATOM 2866 O O . ASP A 1 352 ? -12.351 33.802 -7.649 1.00 42.34 352 ASP A O 1
ATOM 2870 N N . THR A 1 353 ? -12.759 32.237 -6.106 1.00 31.11 353 THR A N 1
ATOM 2871 C CA . THR A 1 353 ? -12.540 30.964 -6.851 1.00 31.11 353 THR A CA 1
ATOM 2872 C C . THR A 1 353 ? -12.345 29.769 -5.896 1.00 31.11 353 THR A C 1
ATOM 2874 O O . THR A 1 353 ? -11.673 29.906 -4.876 1.00 31.11 353 THR A O 1
ATOM 2877 N N . PRO A 1 354 ? -12.902 28.574 -6.191 1.00 44.25 354 PRO A N 1
ATOM 2878 C CA . PRO A 1 354 ? -12.768 27.402 -5.330 1.00 44.25 354 PRO A CA 1
ATOM 2879 C C . PRO A 1 354 ? -11.448 26.675 -5.619 1.00 44.25 354 PRO A C 1
ATOM 2881 O O . PRO A 1 354 ? -11.265 26.132 -6.709 1.00 44.25 354 PRO A O 1
ATOM 2884 N N . VAL A 1 355 ? -10.543 26.631 -4.640 1.00 35.47 355 VAL A N 1
ATOM 2885 C CA . VAL A 1 355 ? -9.345 25.779 -4.681 1.00 35.47 355 VAL A CA 1
ATOM 2886 C C . VAL A 1 355 ? -9.393 24.788 -3.523 1.00 35.47 355 VAL A C 1
ATOM 2888 O O . VAL A 1 355 ? -9.798 25.110 -2.409 1.00 35.47 355 VAL A O 1
ATOM 2891 N N . GLN A 1 356 ? -9.053 23.553 -3.874 1.00 40.16 356 GLN A N 1
ATOM 2892 C CA . GLN A 1 356 ? -9.170 22.322 -3.108 1.00 40.16 356 GLN A CA 1
ATOM 2893 C C . GLN A 1 356 ? -8.457 22.387 -1.753 1.00 40.16 356 GLN A C 1
ATOM 2895 O O . GLN A 1 356 ? -7.353 22.909 -1.635 1.00 40.16 356 GLN A O 1
ATOM 2900 N N . SER A 1 357 ? -9.112 21.817 -0.746 1.00 35.72 357 SER A N 1
ATOM 2901 C CA . SER A 1 357 ? -8.579 21.577 0.590 1.00 35.72 357 SER A CA 1
ATOM 2902 C C . SER A 1 357 ? -7.463 20.530 0.553 1.00 35.72 357 SER A C 1
ATOM 2904 O O . SER A 1 357 ? -7.690 19.408 0.109 1.00 35.72 357 SER A O 1
ATOM 2906 N N . ASP A 1 358 ? -6.286 20.896 1.055 1.00 40.97 358 ASP A N 1
ATOM 2907 C CA . ASP A 1 358 ? -5.160 19.991 1.296 1.00 40.97 358 ASP A CA 1
ATOM 2908 C C . ASP A 1 358 ? -5.487 19.010 2.441 1.00 40.97 358 ASP A C 1
ATOM 2910 O O . ASP A 1 358 ? -5.490 19.371 3.623 1.00 40.97 358 ASP A O 1
ATOM 2914 N N . ASP A 1 359 ? -5.729 17.744 2.093 1.00 50.34 359 ASP A N 1
ATOM 2915 C CA . ASP A 1 359 ? -6.047 16.646 3.022 1.00 50.34 359 ASP A CA 1
ATOM 2916 C C . ASP A 1 359 ? -4.903 16.313 4.009 1.00 50.34 359 ASP A C 1
ATOM 2918 O O . ASP A 1 359 ? -5.129 15.709 5.059 1.00 50.34 359 ASP A O 1
ATOM 2922 N N . SER A 1 360 ? -3.676 16.789 3.764 1.00 43.62 360 SER A N 1
ATOM 2923 C CA . SER A 1 360 ? -2.515 16.523 4.630 1.00 43.62 360 SER A CA 1
ATOM 2924 C C . SER A 1 360 ? -2.574 17.221 5.996 1.00 43.62 360 SER A C 1
ATOM 2926 O O . SER A 1 360 ? -1.938 16.754 6.947 1.00 43.62 360 SER A O 1
ATOM 2928 N N . VAL A 1 361 ? -3.277 18.351 6.116 1.00 48.59 361 VAL A N 1
ATOM 2929 C CA . VAL A 1 361 ? -3.328 19.121 7.373 1.00 48.59 361 VAL A CA 1
ATOM 2930 C C . VAL A 1 361 ? -4.408 18.564 8.302 1.00 48.59 361 VAL A C 1
ATOM 2932 O O . VAL A 1 361 ? -4.195 18.473 9.512 1.00 48.59 361 VAL A O 1
ATOM 2935 N N . ASN A 1 362 ? -5.528 18.103 7.740 1.00 56.28 362 ASN A N 1
ATOM 2936 C CA . ASN A 1 362 ? -6.625 17.520 8.511 1.00 56.28 362 ASN A CA 1
ATOM 2937 C C . ASN A 1 362 ? -6.261 16.165 9.126 1.00 56.28 362 ASN A C 1
ATOM 2939 O O . ASN A 1 362 ? -6.587 15.927 10.288 1.00 56.28 362 ASN A O 1
ATOM 2943 N N . GLU A 1 363 ? -5.524 15.306 8.417 1.00 56.38 363 GLU A N 1
ATOM 2944 C CA . GLU A 1 363 ? -5.046 14.042 8.995 1.00 56.38 363 GLU A CA 1
ATOM 2945 C C . GLU A 1 363 ? -4.082 14.271 10.166 1.00 56.38 363 GLU A C 1
ATOM 2947 O O . GLU A 1 363 ? -4.145 13.579 11.184 1.00 56.38 363 GLU A O 1
ATOM 2952 N N . LYS A 1 364 ? -3.236 15.303 10.078 1.00 54.97 364 LYS A N 1
ATOM 2953 C CA . LYS A 1 364 ? -2.264 15.628 11.128 1.00 54.97 364 LYS A CA 1
ATOM 2954 C C . LYS A 1 364 ? -2.920 16.266 12.352 1.00 54.97 364 LYS A C 1
ATOM 2956 O O . LYS A 1 364 ? -2.550 15.943 13.477 1.00 54.97 364 LYS A O 1
ATOM 2961 N N . ILE A 1 365 ? -3.937 17.104 12.146 1.00 63.66 365 ILE A N 1
ATOM 2962 C CA . ILE A 1 365 ? -4.765 17.659 13.227 1.00 63.66 365 ILE A CA 1
ATOM 2963 C C . ILE A 1 365 ? -5.577 16.556 13.915 1.00 63.66 365 ILE A C 1
ATOM 2965 O O . ILE A 1 365 ? -5.675 16.556 15.140 1.00 63.66 365 ILE A O 1
ATOM 2969 N N . ASN A 1 366 ? -6.120 15.597 13.162 1.00 68.12 366 ASN A N 1
ATOM 2970 C CA . ASN A 1 366 ? -6.878 14.484 13.735 1.00 68.12 366 ASN A CA 1
ATOM 2971 C C . ASN A 1 366 ? -5.973 13.521 14.516 1.00 68.12 366 ASN A C 1
ATOM 2973 O O . ASN A 1 366 ? -6.327 13.120 15.621 1.00 68.12 366 ASN A O 1
ATOM 2977 N N . SER A 1 367 ? -4.768 13.240 14.010 1.00 61.97 367 SER A N 1
ATOM 2978 C CA . SER A 1 367 ? -3.756 12.459 14.732 1.00 61.97 367 SER A CA 1
ATOM 2979 C C . SER A 1 367 ? -3.309 13.145 16.029 1.00 61.97 367 SER A C 1
ATOM 2981 O O . SER A 1 367 ? -3.237 12.495 17.071 1.00 61.97 367 SER A O 1
ATOM 2983 N N . LEU A 1 368 ? -3.080 14.462 16.000 1.00 63.31 368 LEU A N 1
ATOM 2984 C CA . LEU A 1 368 ? -2.720 15.232 17.194 1.00 63.31 368 LEU A CA 1
ATOM 2985 C C . LEU A 1 368 ? -3.871 15.314 18.203 1.00 63.31 368 LEU A C 1
ATOM 2987 O O . LEU A 1 368 ? -3.628 15.197 19.400 1.00 63.31 368 LEU A O 1
ATOM 2991 N N . LYS A 1 369 ? -5.121 15.457 17.746 1.00 68.94 369 LYS A N 1
ATOM 2992 C CA . LYS A 1 369 ? -6.303 15.421 18.623 1.00 68.94 369 LYS A CA 1
ATOM 2993 C C . LYS A 1 369 ? -6.470 14.067 19.301 1.00 68.94 369 LYS A C 1
ATOM 2995 O O . LYS A 1 369 ? -6.777 14.029 20.486 1.00 68.94 369 LYS A O 1
ATOM 3000 N N . GLN A 1 370 ? -6.241 12.975 18.576 1.00 67.81 370 GLN A N 1
ATOM 3001 C CA . GLN A 1 370 ? -6.361 11.631 19.130 1.00 67.81 370 GLN A CA 1
ATOM 3002 C C . GLN A 1 370 ? -5.253 11.329 20.148 1.00 67.81 370 GLN A C 1
ATOM 3004 O O . GLN A 1 370 ? -5.535 10.786 21.210 1.00 67.81 370 GLN A O 1
ATOM 3009 N N . GLN A 1 371 ? -4.025 11.793 19.892 1.00 66.69 371 GLN A N 1
ATOM 3010 C CA . GLN A 1 371 ? -2.940 11.718 20.876 1.00 66.69 371 GLN A CA 1
ATOM 3011 C C . GLN A 1 371 ? -3.194 12.588 22.113 1.00 66.69 371 GLN A C 1
ATOM 3013 O O . GLN A 1 371 ? -2.790 12.207 23.208 1.00 66.69 371 GLN A O 1
ATOM 3018 N N . LEU A 1 372 ? -3.849 13.745 21.965 1.00 69.12 372 LEU A N 1
ATOM 3019 C CA . LEU A 1 372 ? -4.212 14.591 23.104 1.00 69.12 372 LEU A CA 1
ATOM 3020 C C . LEU A 1 372 ? -5.269 13.908 23.986 1.00 69.12 372 LEU A C 1
ATOM 3022 O O . LEU A 1 372 ? -5.113 13.883 25.203 1.00 69.12 372 LEU A O 1
ATOM 3026 N N . LEU A 1 373 ? -6.276 13.289 23.359 1.00 74.50 373 LEU A N 1
ATOM 3027 C CA . LEU A 1 373 ? -7.356 12.574 24.041 1.00 74.50 373 LEU A CA 1
ATOM 3028 C C . LEU A 1 373 ? -6.825 11.366 24.833 1.00 74.50 373 LEU A C 1
ATOM 3030 O O . LEU A 1 373 ? -7.124 11.213 26.012 1.00 74.50 373 LEU A O 1
ATOM 3034 N N . GLU A 1 374 ? -5.945 10.564 24.223 1.00 73.00 374 GLU A N 1
ATOM 3035 C CA . GLU A 1 374 ? -5.301 9.423 24.894 1.00 73.00 374 GLU A CA 1
ATOM 3036 C C . GLU A 1 374 ? -4.425 9.853 26.083 1.00 73.00 374 GLU A C 1
ATOM 3038 O O . GLU A 1 374 ? -4.261 9.110 27.053 1.00 73.00 374 GLU A O 1
ATOM 3043 N N . LYS A 1 375 ? -3.836 11.055 26.024 1.00 71.94 375 LYS A N 1
ATOM 3044 C CA . LYS A 1 375 ? -3.053 11.613 27.134 1.00 71.94 375 LYS A CA 1
ATOM 3045 C C . LYS A 1 375 ? -3.941 12.172 28.243 1.00 71.94 375 LYS A C 1
ATOM 3047 O O . LYS A 1 375 ? -3.563 12.022 29.402 1.00 71.94 375 LYS A O 1
ATOM 3052 N N . GLU A 1 376 ? -5.092 12.758 27.920 1.00 75.00 376 GLU A N 1
ATOM 3053 C CA . GLU A 1 376 ? -6.088 13.187 28.912 1.00 75.00 376 GLU A CA 1
ATOM 3054 C C . GLU A 1 376 ? -6.675 11.992 29.674 1.00 75.00 376 GLU A C 1
ATOM 3056 O O . GLU A 1 376 ? -6.672 12.017 30.905 1.00 75.00 376 GLU A O 1
ATOM 3061 N N . ASP A 1 377 ? -7.039 10.907 28.985 1.00 71.25 377 ASP A N 1
ATOM 3062 C CA . ASP A 1 377 ? -7.543 9.679 29.623 1.00 71.25 377 ASP A CA 1
ATOM 3063 C C . ASP A 1 377 ? -6.497 9.048 30.564 1.00 71.25 377 ASP A C 1
ATOM 3065 O O . ASP A 1 377 ? -6.812 8.577 31.662 1.00 71.25 377 ASP A O 1
ATOM 3069 N N . LEU A 1 378 ? -5.216 9.083 30.174 1.00 75.44 378 LEU A N 1
ATOM 3070 C CA . LEU A 1 378 ? -4.123 8.570 31.003 1.00 75.44 378 LEU A CA 1
ATOM 3071 C C . LEU A 1 378 ? -3.878 9.436 32.249 1.00 75.44 378 LEU A C 1
ATOM 3073 O O . LEU A 1 378 ? -3.555 8.899 33.310 1.00 75.44 378 LEU A O 1
ATOM 3077 N N . ILE A 1 379 ? -4.024 10.760 32.137 1.00 69.69 379 ILE A N 1
ATOM 3078 C CA . ILE A 1 379 ? -3.920 11.684 33.276 1.00 69.69 379 ILE A CA 1
ATOM 3079 C C . ILE A 1 379 ? -5.086 11.454 34.241 1.00 69.69 379 ILE A C 1
ATOM 3081 O O . ILE A 1 379 ? -4.859 11.346 35.442 1.00 69.69 379 ILE A O 1
ATOM 3085 N N . GLN A 1 380 ? -6.303 11.278 33.725 1.00 74.19 380 GLN A N 1
ATOM 3086 C CA . GLN A 1 380 ? -7.494 11.048 34.541 1.00 74.19 380 GLN A CA 1
ATOM 3087 C C . GLN A 1 380 ? -7.403 9.732 35.329 1.00 74.19 380 GLN A C 1
ATOM 3089 O O . GLN A 1 380 ? -7.656 9.708 36.533 1.00 74.19 380 GLN A O 1
ATOM 3094 N N . SER A 1 381 ? -6.918 8.663 34.688 1.00 73.25 381 SER A N 1
ATOM 3095 C CA . SER A 1 381 ? -6.642 7.384 35.354 1.00 73.25 381 SER A CA 1
ATOM 3096 C C . SER A 1 381 ? -5.565 7.505 36.442 1.00 73.25 381 SER A C 1
ATOM 3098 O O . SER A 1 381 ? -5.674 6.878 37.498 1.00 73.25 381 SER A O 1
ATOM 3100 N N . LYS A 1 382 ? -4.530 8.328 36.222 1.00 72.88 382 LYS A N 1
ATOM 3101 C CA . LYS A 1 382 ? -3.469 8.554 37.215 1.00 72.88 382 LYS A CA 1
ATOM 3102 C C . LYS A 1 382 ? -3.923 9.435 38.377 1.00 72.88 382 LYS A C 1
ATOM 3104 O O . LYS A 1 382 ? -3.502 9.181 39.503 1.00 72.88 382 LYS A O 1
ATOM 3109 N N . ASP A 1 383 ? -4.805 10.401 38.145 1.00 73.00 383 ASP A N 1
ATOM 3110 C CA . ASP A 1 383 ? -5.409 11.213 39.206 1.00 73.00 383 ASP A CA 1
ATOM 3111 C C . ASP A 1 383 ? -6.343 10.384 40.104 1.00 73.00 383 ASP A C 1
ATOM 3113 O O . ASP A 1 383 ? -6.344 10.563 41.325 1.00 73.00 383 ASP A O 1
ATOM 3117 N N . GLU A 1 384 ? -7.080 9.422 39.541 1.00 73.81 384 GLU A N 1
ATOM 3118 C CA . GLU A 1 384 ? -7.860 8.449 40.320 1.00 73.81 384 GLU A CA 1
ATOM 3119 C C . GLU A 1 384 ? -6.958 7.544 41.172 1.00 73.81 384 GLU A C 1
ATOM 3121 O O . GLU A 1 384 ? -7.229 7.319 42.355 1.00 73.81 384 GLU A O 1
ATOM 3126 N N . GLU A 1 385 ? -5.833 7.089 40.618 1.00 72.56 385 GLU A N 1
ATOM 3127 C CA . GLU A 1 385 ? -4.851 6.274 41.339 1.00 72.56 385 GLU A CA 1
ATOM 3128 C C . GLU A 1 385 ? -4.185 7.071 42.481 1.00 72.56 385 GLU A C 1
ATOM 3130 O O . GLU A 1 385 ? -4.067 6.579 43.604 1.00 72.56 385 GLU A O 1
ATOM 3135 N N . ILE A 1 386 ? -3.846 8.344 42.254 1.00 70.06 386 ILE A N 1
ATOM 3136 C CA . ILE A 1 386 ? -3.333 9.246 43.297 1.00 70.06 386 ILE A CA 1
ATOM 3137 C C . ILE A 1 386 ? -4.383 9.482 44.386 1.00 70.06 386 ILE A C 1
ATOM 3139 O O . ILE A 1 386 ? -4.034 9.494 45.567 1.00 70.06 386 ILE A O 1
ATOM 3143 N N . LYS A 1 387 ? -5.661 9.639 44.023 1.00 78.88 387 LYS A N 1
ATOM 3144 C CA . LYS A 1 387 ? -6.753 9.816 44.987 1.00 78.88 387 LYS A CA 1
ATOM 3145 C C . LYS A 1 387 ? -6.902 8.591 45.891 1.00 78.88 387 LYS A C 1
ATOM 3147 O O . LYS A 1 387 ? -6.892 8.741 47.106 1.00 78.88 387 LYS A O 1
ATOM 3152 N N . THR A 1 388 ? -6.916 7.388 45.316 1.00 71.12 388 THR A N 1
ATOM 3153 C CA . THR A 1 388 ? -6.985 6.144 46.108 1.00 71.12 388 THR A CA 1
ATOM 3154 C C . THR A 1 388 ? -5.774 5.956 47.023 1.00 71.12 388 THR A C 1
ATOM 3156 O O . THR A 1 388 ? -5.922 5.520 48.162 1.00 71.12 388 THR A O 1
ATOM 3159 N N . LEU A 1 389 ? -4.569 6.328 46.578 1.00 68.19 389 LEU A N 1
ATOM 3160 C CA . LEU A 1 389 ? -3.375 6.302 47.427 1.00 68.19 389 LEU A CA 1
ATOM 3161 C C . LEU A 1 389 ? -3.447 7.321 48.570 1.00 68.19 389 LEU A C 1
ATOM 3163 O O . LEU A 1 389 ? -2.960 7.036 49.660 1.00 68.19 389 LEU A O 1
ATOM 3167 N N . LYS A 1 390 ? -4.066 8.481 48.342 1.00 67.50 390 LYS A N 1
ATOM 3168 C CA . LYS A 1 390 ? -4.240 9.524 49.357 1.00 67.50 390 LYS A CA 1
ATOM 3169 C C . LYS A 1 390 ? -5.247 9.112 50.430 1.00 67.50 390 LYS A C 1
ATOM 3171 O O . LYS A 1 390 ? -4.924 9.213 51.608 1.00 67.50 390 LYS A O 1
ATOM 3176 N N . ASP A 1 391 ? -6.380 8.549 50.014 1.00 70.19 391 ASP A N 1
ATOM 3177 C CA . ASP A 1 391 ? -7.411 8.018 50.914 1.00 70.19 391 ASP A CA 1
ATOM 3178 C C . ASP A 1 391 ? -6.842 6.869 51.780 1.00 70.19 391 ASP A C 1
ATOM 3180 O O . ASP A 1 391 ? -7.094 6.782 52.982 1.00 70.19 391 ASP A O 1
ATOM 3184 N N . ASN A 1 392 ? -5.976 6.028 51.199 1.00 71.81 392 ASN A N 1
ATOM 3185 C CA . ASN A 1 392 ? -5.290 4.957 51.928 1.00 71.81 392 ASN A CA 1
ATOM 3186 C C . ASN A 1 392 ? -4.256 5.480 52.943 1.00 71.81 392 ASN A C 1
ATOM 3188 O O . ASN A 1 392 ? -4.097 4.886 54.007 1.00 71.81 392 ASN A O 1
ATOM 3192 N N . ILE A 1 393 ? -3.558 6.581 52.650 1.00 66.12 393 ILE A N 1
ATOM 3193 C CA . ILE A 1 393 ? -2.613 7.203 53.595 1.00 66.12 393 ILE A CA 1
ATOM 3194 C C . ILE A 1 393 ? -3.365 7.855 54.762 1.00 66.12 393 ILE A C 1
ATOM 3196 O O . ILE A 1 393 ? -2.961 7.681 55.909 1.00 66.12 393 ILE A O 1
ATOM 3200 N N . GLU A 1 394 ? -4.483 8.528 54.487 1.00 63.56 394 GLU A N 1
ATOM 3201 C CA . GLU A 1 394 ? -5.322 9.178 55.503 1.00 63.56 394 GLU A CA 1
ATOM 3202 C C . GLU A 1 394 ? -5.930 8.144 56.468 1.00 63.56 394 GLU A C 1
ATOM 3204 O O . GLU A 1 394 ? -5.866 8.305 57.685 1.00 63.56 394 GLU A O 1
ATOM 3209 N N . SER A 1 395 ? -6.373 6.994 55.943 1.00 61.94 395 SER A N 1
ATOM 3210 C CA . SER A 1 395 ? -6.839 5.875 56.776 1.00 61.94 395 SER A CA 1
ATOM 3211 C C . SER A 1 395 ? -5.737 5.225 57.634 1.00 61.94 395 SER A C 1
ATOM 3213 O O . SER A 1 395 ? -6.019 4.718 58.718 1.00 61.94 395 SER A O 1
ATOM 3215 N N . ALA A 1 396 ? -4.474 5.262 57.196 1.00 51.94 396 ALA A N 1
ATOM 3216 C CA . ALA A 1 396 ? -3.344 4.724 57.955 1.00 51.94 396 ALA A CA 1
ATOM 3217 C C . ALA A 1 396 ? -2.850 5.688 59.055 1.00 51.94 396 ALA A C 1
ATOM 3219 O O . ALA A 1 396 ? -2.362 5.235 60.093 1.00 51.94 396 ALA A O 1
ATOM 3220 N N . GLU A 1 397 ? -2.997 7.004 58.862 1.00 48.72 397 GLU A N 1
ATOM 3221 C CA . GLU A 1 397 ? -2.667 8.017 59.877 1.00 48.72 397 GLU A CA 1
ATOM 3222 C C . GLU A 1 397 ? -3.652 8.026 61.055 1.00 48.72 397 GLU A C 1
ATOM 3224 O O . GLU A 1 397 ? -3.243 8.306 62.187 1.00 48.72 397 GLU A O 1
ATOM 3229 N N . ASP A 1 398 ? -4.918 7.664 60.836 1.00 50.41 398 ASP A N 1
ATOM 3230 C CA . ASP A 1 398 ? -5.905 7.571 61.917 1.00 50.41 398 ASP A CA 1
ATOM 3231 C C . ASP A 1 398 ? -5.750 6.308 62.777 1.00 50.41 398 ASP A C 1
ATOM 3233 O O . ASP A 1 398 ? -5.924 6.377 63.994 1.00 50.41 398 ASP A O 1
ATOM 3237 N N . VAL A 1 399 ? -5.285 5.193 62.202 1.00 51.34 399 VAL A N 1
ATOM 3238 C CA . VAL A 1 399 ? -4.965 3.960 62.955 1.00 51.34 399 VAL A CA 1
ATOM 3239 C C . VAL A 1 399 ? -3.720 4.133 63.844 1.00 51.34 399 VAL A C 1
ATOM 3241 O O . VAL A 1 399 ? -3.587 3.485 64.881 1.00 51.34 399 VAL A O 1
ATOM 3244 N N . SER A 1 400 ? -2.819 5.062 63.507 1.00 47.81 400 SER A N 1
ATOM 3245 C CA . SER A 1 400 ? -1.588 5.322 64.271 1.00 47.81 400 SER A CA 1
ATOM 3246 C C . SER A 1 400 ? -1.813 5.978 65.645 1.00 47.81 400 SER A C 1
ATOM 3248 O O . SER A 1 400 ? -0.858 6.073 66.420 1.00 47.81 400 SER A O 1
ATOM 3250 N N . LYS A 1 401 ? -3.016 6.479 65.958 1.00 50.19 401 LYS A N 1
ATOM 3251 C CA . LYS A 1 401 ? -3.273 7.231 67.201 1.00 50.19 401 LYS A CA 1
ATOM 3252 C C . LYS A 1 401 ? -3.696 6.363 68.393 1.00 50.19 401 LYS A C 1
ATOM 3254 O O . LYS A 1 401 ? -3.771 6.905 69.493 1.00 50.19 401 LYS A O 1
ATOM 3259 N N . GLU A 1 402 ? -3.944 5.061 68.214 1.00 49.66 402 GLU A N 1
ATOM 3260 C CA . GLU A 1 402 ? -4.716 4.279 69.197 1.00 49.66 402 GLU A CA 1
ATOM 3261 C C . GLU A 1 402 ? -4.049 3.057 69.861 1.00 49.66 402 GLU A C 1
ATOM 3263 O O . GLU A 1 402 ? -4.730 2.386 70.631 1.00 49.66 402 GLU A O 1
ATOM 3268 N N . LEU A 1 403 ? -2.761 2.738 69.665 1.00 40.34 403 LEU A N 1
ATOM 3269 C CA . LEU A 1 403 ? -2.214 1.469 70.194 1.00 40.34 403 LEU A CA 1
ATOM 3270 C C . LEU A 1 403 ? -0.889 1.595 70.971 1.00 40.34 403 LEU A C 1
ATOM 3272 O O . LEU A 1 403 ? 0.073 2.214 70.519 1.00 40.34 403 LEU A O 1
ATOM 3276 N N . ASP A 1 404 ? -0.888 0.976 72.158 1.00 46.91 404 ASP A N 1
ATOM 3277 C CA . ASP A 1 404 ? 0.038 1.138 73.295 1.00 46.91 404 ASP A CA 1
ATOM 3278 C C . ASP A 1 404 ? 1.037 -0.045 73.440 1.00 46.91 404 ASP A C 1
ATOM 3280 O O . ASP A 1 404 ? 1.643 -0.230 74.495 1.00 46.91 404 ASP A O 1
ATOM 3284 N N . ASP A 1 405 ? 1.233 -0.859 72.391 1.00 51.84 405 ASP A N 1
ATOM 3285 C CA . ASP A 1 405 ? 2.071 -2.070 72.434 1.00 51.84 405 ASP A CA 1
ATOM 3286 C C . ASP A 1 405 ? 3.427 -1.892 71.703 1.00 51.84 405 ASP A C 1
ATOM 3288 O O . ASP A 1 405 ? 3.519 -1.692 70.489 1.00 51.84 405 ASP A O 1
ATOM 3292 N N . GLU A 1 406 ? 4.527 -1.975 72.466 1.00 53.88 406 GLU A N 1
ATOM 3293 C CA . GLU A 1 406 ? 5.911 -1.658 72.049 1.00 53.88 406 GLU A CA 1
ATOM 3294 C C . GLU A 1 406 ? 6.502 -2.579 70.955 1.00 53.88 406 GLU A C 1
ATOM 3296 O O . GLU A 1 406 ? 7.492 -2.211 70.313 1.00 53.88 406 GLU A O 1
ATOM 3301 N N . GLU A 1 407 ? 5.926 -3.763 70.725 1.00 56.34 407 GLU A N 1
ATOM 3302 C CA . GLU A 1 407 ? 6.447 -4.760 69.774 1.00 56.34 407 GLU A CA 1
ATOM 3303 C C . GLU A 1 407 ? 5.915 -4.518 68.346 1.00 56.34 407 GLU A C 1
ATOM 3305 O O . GLU A 1 407 ? 6.702 -4.477 67.396 1.00 56.34 407 GLU A O 1
ATOM 3310 N N . GLU A 1 408 ? 4.625 -4.190 68.204 1.00 54.09 408 GLU A N 1
ATOM 3311 C CA . GLU A 1 408 ? 4.030 -3.746 66.931 1.00 54.09 408 GLU A CA 1
ATOM 3312 C C . GLU A 1 408 ? 4.560 -2.368 66.508 1.00 54.09 408 GLU A C 1
ATOM 3314 O O . GLU A 1 408 ? 4.816 -2.134 65.327 1.00 54.09 408 GLU A O 1
ATOM 3319 N N . LEU A 1 409 ? 4.849 -1.478 67.467 1.00 53.56 409 LEU A N 1
ATOM 3320 C CA . LEU A 1 409 ? 5.445 -0.164 67.203 1.00 53.56 409 LEU A CA 1
ATOM 3321 C C . LEU A 1 409 ? 6.836 -0.260 66.550 1.00 53.56 409 LEU A C 1
ATOM 3323 O O . LEU A 1 409 ? 7.224 0.623 65.781 1.00 53.56 409 LEU A O 1
ATOM 3327 N N . ASN A 1 410 ? 7.608 -1.310 66.846 1.00 64.88 410 ASN A N 1
ATOM 3328 C CA . ASN A 1 410 ? 8.940 -1.507 66.268 1.00 64.88 410 ASN A CA 1
ATOM 3329 C C . ASN A 1 410 ? 8.874 -2.075 64.842 1.00 64.88 410 ASN A C 1
ATOM 3331 O O . ASN A 1 410 ? 9.632 -1.625 63.980 1.00 64.88 410 ASN A O 1
ATOM 3335 N N . GLU A 1 411 ? 7.940 -2.989 64.566 1.00 64.06 411 GLU A N 1
ATOM 3336 C CA . GLU A 1 411 ? 7.674 -3.465 63.202 1.00 64.06 411 GLU A CA 1
ATOM 3337 C C . GLU A 1 411 ? 7.080 -2.356 62.325 1.00 64.06 411 GLU A C 1
ATOM 3339 O O . GLU A 1 411 ? 7.524 -2.165 61.189 1.00 64.06 411 GLU A O 1
ATOM 3344 N N . LEU A 1 412 ? 6.172 -1.538 62.869 1.00 60.38 412 LEU A N 1
ATOM 3345 C CA . LEU A 1 412 ? 5.660 -0.344 62.196 1.00 60.38 412 LEU A CA 1
ATOM 3346 C C . LEU A 1 412 ? 6.757 0.691 61.953 1.00 60.38 412 LEU A C 1
ATOM 3348 O O . LEU A 1 412 ? 6.823 1.232 60.857 1.00 60.38 412 LEU A O 1
ATOM 3352 N N . LYS A 1 413 ? 7.672 0.933 62.902 1.00 69.25 413 LYS A N 1
ATOM 3353 C CA . LYS A 1 413 ? 8.829 1.822 62.680 1.00 69.25 413 LYS A CA 1
ATOM 3354 C C . LYS A 1 413 ? 9.771 1.299 61.601 1.00 69.25 413 LYS A C 1
ATOM 3356 O O . LYS A 1 413 ? 10.309 2.099 60.840 1.00 69.25 413 LYS A O 1
ATOM 3361 N N . GLN A 1 414 ? 9.975 -0.014 61.515 1.00 73.12 414 GLN A N 1
ATOM 3362 C CA . GLN A 1 414 ? 10.817 -0.616 60.483 1.00 73.12 414 GLN A CA 1
ATOM 3363 C C . GLN A 1 414 ? 10.136 -0.591 59.106 1.00 73.12 414 GLN A C 1
ATOM 3365 O O . GLN A 1 414 ? 10.784 -0.294 58.103 1.00 73.12 414 GLN A O 1
ATOM 3370 N N . SER A 1 415 ? 8.823 -0.816 59.061 1.00 67.94 415 SER A N 1
ATOM 3371 C CA . SER A 1 415 ? 8.001 -0.657 57.859 1.00 67.94 415 SER A CA 1
ATOM 3372 C C . SER A 1 415 ? 7.955 0.802 57.393 1.00 67.94 415 SER A C 1
ATOM 3374 O O . SER A 1 415 ? 8.163 1.081 56.213 1.00 67.94 415 SER A O 1
ATOM 3376 N N . LEU A 1 416 ? 7.800 1.747 58.325 1.00 72.81 416 LEU A N 1
ATOM 3377 C CA . LEU A 1 416 ? 7.832 3.183 58.063 1.00 72.81 416 LEU A CA 1
ATOM 3378 C C . LEU A 1 416 ? 9.209 3.611 57.549 1.00 72.81 416 LEU A C 1
ATOM 3380 O O . LEU A 1 416 ? 9.276 4.310 56.551 1.00 72.81 416 LEU A O 1
ATOM 3384 N N . ALA A 1 417 ? 10.305 3.131 58.147 1.00 73.88 417 ALA A N 1
ATOM 3385 C CA . ALA A 1 417 ? 11.660 3.409 57.669 1.00 73.88 417 ALA A CA 1
ATOM 3386 C C . ALA A 1 417 ? 11.897 2.877 56.245 1.00 73.88 417 ALA A C 1
ATOM 3388 O O . ALA A 1 417 ? 12.480 3.579 55.419 1.00 73.88 417 ALA A O 1
ATOM 3389 N N . ASN A 1 418 ? 11.397 1.677 55.932 1.00 75.81 418 ASN A N 1
ATOM 3390 C CA . ASN A 1 418 ? 11.468 1.119 54.582 1.00 75.81 418 ASN A CA 1
ATOM 3391 C C . ASN A 1 418 ? 10.622 1.933 53.590 1.00 75.81 418 ASN A C 1
ATOM 3393 O O . ASN A 1 418 ? 11.098 2.244 52.503 1.00 75.81 418 ASN A O 1
ATOM 3397 N N . LYS A 1 419 ? 9.408 2.342 53.977 1.00 73.25 419 LYS A N 1
ATOM 3398 C CA . LYS A 1 419 ? 8.529 3.213 53.179 1.00 73.25 419 LYS A CA 1
ATOM 3399 C C . LYS A 1 419 ? 9.121 4.606 52.964 1.00 73.25 419 LYS A C 1
ATOM 3401 O O . LYS A 1 419 ? 9.008 5.140 51.867 1.00 73.25 419 LYS A O 1
ATOM 3406 N N . THR A 1 420 ? 9.777 5.183 53.969 1.00 75.50 420 THR A N 1
ATOM 3407 C CA . THR A 1 420 ? 10.495 6.460 53.850 1.00 75.50 420 THR A CA 1
ATOM 3408 C C . THR A 1 420 ? 11.675 6.326 52.894 1.00 75.50 420 THR A C 1
ATOM 3410 O O . THR A 1 420 ? 11.858 7.181 52.039 1.00 75.50 420 THR A O 1
ATOM 3413 N N . GLN A 1 421 ? 12.421 5.223 52.959 1.00 75.50 421 GLN A N 1
ATOM 3414 C CA . GLN A 1 421 ? 13.506 4.964 52.016 1.00 75.50 421 GLN A CA 1
ATOM 3415 C C . GLN A 1 421 ? 12.980 4.764 50.584 1.00 75.50 421 GLN A C 1
ATOM 3417 O O . GLN A 1 421 ? 13.568 5.270 49.632 1.00 75.50 421 GLN A O 1
ATOM 3422 N N . GLU A 1 422 ? 11.849 4.077 50.416 1.00 76.50 422 GLU A N 1
ATOM 3423 C CA . GLU A 1 422 ? 11.175 3.898 49.125 1.00 76.50 422 GLU A CA 1
ATOM 3424 C C . GLU A 1 422 ? 10.680 5.243 48.558 1.00 76.50 422 GLU A C 1
ATOM 3426 O O . GLU A 1 422 ? 10.890 5.533 47.379 1.00 76.50 422 GLU A O 1
ATOM 3431 N N . TYR A 1 423 ? 10.125 6.106 49.414 1.00 76.38 423 TYR A N 1
ATOM 3432 C CA . TYR A 1 423 ? 9.726 7.475 49.084 1.00 76.38 423 TYR A CA 1
ATOM 3433 C C . TYR A 1 423 ? 10.921 8.348 48.678 1.00 76.38 423 TYR A C 1
ATOM 3435 O O . TYR A 1 423 ? 10.862 9.008 47.645 1.00 76.38 423 TYR A O 1
ATOM 3443 N N . ASP A 1 424 ? 12.030 8.297 49.419 1.00 76.50 424 ASP A N 1
ATOM 3444 C CA . ASP A 1 424 ? 13.256 9.031 49.081 1.00 76.50 424 ASP A CA 1
ATOM 3445 C C . ASP A 1 424 ? 13.827 8.569 47.731 1.00 76.50 424 ASP A C 1
ATOM 3447 O O . ASP A 1 424 ? 14.314 9.380 46.939 1.00 76.50 424 ASP A O 1
ATOM 3451 N N . THR A 1 425 ? 13.721 7.270 47.431 1.00 74.31 425 THR A N 1
ATOM 3452 C CA . THR A 1 425 ? 14.156 6.702 46.147 1.00 74.31 425 THR A CA 1
ATOM 3453 C C . THR A 1 425 ? 13.259 7.183 45.004 1.00 74.31 425 THR A C 1
ATOM 3455 O O . THR A 1 425 ? 13.762 7.628 43.975 1.00 74.31 425 THR A O 1
ATOM 3458 N N . LEU A 1 426 ? 11.936 7.177 45.202 1.00 74.44 426 LEU A N 1
ATOM 3459 C CA . LEU A 1 426 ? 10.952 7.724 44.259 1.00 74.44 426 LEU A CA 1
ATOM 3460 C C . LEU A 1 426 ? 11.129 9.231 44.038 1.00 74.44 426 LEU A C 1
ATOM 3462 O O . LEU A 1 426 ? 10.979 9.712 42.915 1.00 74.44 426 LEU A O 1
ATOM 3466 N N . GLN A 1 427 ? 11.475 9.977 45.085 1.00 74.81 427 GLN A N 1
ATOM 3467 C CA . GLN A 1 427 ? 11.727 11.410 45.005 1.00 74.81 427 GLN A CA 1
ATOM 3468 C C . GLN A 1 427 ? 13.010 11.711 44.218 1.00 74.81 427 GLN A C 1
ATOM 3470 O O . GLN A 1 427 ? 13.042 12.674 43.452 1.00 74.81 427 GLN A O 1
ATOM 3475 N N . LEU A 1 428 ? 14.041 10.866 44.336 1.00 76.69 428 LEU A N 1
ATOM 3476 C CA . LEU A 1 428 ? 15.242 10.948 43.501 1.00 76.69 428 LEU A CA 1
ATOM 3477 C C . LEU A 1 428 ? 14.922 10.665 42.022 1.00 76.69 428 LEU A C 1
ATOM 3479 O O . LEU A 1 428 ? 15.353 11.409 41.142 1.00 76.69 428 LEU A O 1
ATOM 3483 N N . ASP A 1 429 ? 14.109 9.639 41.765 1.00 77.38 429 ASP A N 1
ATOM 3484 C CA . ASP A 1 429 ? 13.670 9.228 40.426 1.00 77.38 429 ASP A CA 1
ATOM 3485 C C . ASP A 1 429 ? 12.821 10.322 39.741 1.00 77.38 429 ASP A C 1
ATOM 3487 O O . ASP A 1 429 ? 12.939 10.576 38.540 1.00 77.38 429 ASP A O 1
ATOM 3491 N N . LEU A 1 430 ? 11.995 11.033 40.519 1.00 73.38 430 LEU A N 1
ATOM 3492 C CA . LEU A 1 430 ? 11.244 12.216 40.082 1.00 73.38 430 LEU A CA 1
ATOM 3493 C C . LEU A 1 430 ? 12.168 13.375 39.692 1.00 73.38 430 LEU A C 1
ATOM 3495 O O . LEU A 1 430 ? 11.950 14.002 38.657 1.00 73.38 430 LEU A O 1
ATOM 3499 N N . VAL A 1 431 ? 13.222 13.635 40.470 1.00 78.06 431 VAL A N 1
ATOM 3500 C CA . VAL A 1 431 ? 14.204 14.688 40.161 1.00 78.06 431 VAL A CA 1
ATOM 3501 C C . VAL A 1 431 ? 14.982 14.369 38.876 1.00 78.06 431 VAL A C 1
ATOM 3503 O O . VAL A 1 431 ? 15.230 15.270 38.070 1.00 78.06 431 VAL A O 1
ATOM 3506 N N . GLU A 1 432 ? 15.332 13.103 38.638 1.00 77.12 432 GLU A N 1
ATOM 3507 C CA . GLU A 1 432 ? 15.977 12.675 37.387 1.00 77.12 432 GLU A CA 1
ATOM 3508 C C . GLU A 1 432 ? 15.036 12.776 36.175 1.00 77.12 432 GLU A C 1
ATOM 3510 O O . GLU A 1 432 ? 15.442 13.227 35.093 1.00 77.12 432 GLU A O 1
ATOM 3515 N N . LYS A 1 433 ? 13.754 12.437 36.347 1.00 80.25 433 LYS A N 1
ATOM 3516 C CA . LYS A 1 433 ? 12.735 12.621 35.303 1.00 80.25 433 LYS A CA 1
ATOM 3517 C C . LYS A 1 433 ? 12.497 14.098 34.994 1.00 80.25 433 LYS A C 1
ATOM 3519 O O . LYS A 1 433 ? 12.450 14.452 33.819 1.00 80.25 433 LYS A O 1
ATOM 3524 N N . ASP A 1 434 ? 12.470 14.972 35.995 1.00 79.00 434 ASP A N 1
ATOM 3525 C CA . ASP A 1 434 ? 12.380 16.427 35.805 1.00 79.00 434 ASP A CA 1
ATOM 3526 C C . ASP A 1 434 ? 13.590 17.000 35.052 1.00 79.00 434 ASP A C 1
ATOM 3528 O O . ASP A 1 434 ? 13.448 17.883 34.199 1.00 79.00 434 ASP A O 1
ATOM 3532 N N . ALA A 1 435 ? 14.795 16.491 35.324 1.00 76.94 435 ALA A N 1
ATOM 3533 C CA . ALA A 1 435 ? 15.990 16.858 34.565 1.00 76.94 435 ALA A CA 1
ATOM 3534 C C . ALA A 1 435 ? 15.887 16.411 33.095 1.00 76.94 435 ALA A C 1
ATOM 3536 O O . ALA A 1 435 ? 16.275 17.149 32.185 1.00 76.94 435 ALA A O 1
ATOM 3537 N N . THR A 1 436 ? 15.303 15.236 32.855 1.00 79.88 436 THR A N 1
ATOM 3538 C CA . THR A 1 436 ? 15.059 14.702 31.509 1.00 79.88 436 THR A CA 1
ATOM 3539 C C . THR A 1 436 ? 14.001 15.519 30.760 1.00 79.88 436 THR A C 1
ATOM 3541 O O . THR A 1 436 ? 14.205 15.874 29.600 1.00 79.88 436 THR A O 1
ATOM 3544 N N . ILE A 1 437 ? 12.912 15.909 31.430 1.00 81.44 437 ILE A N 1
ATOM 3545 C CA . ILE A 1 437 ? 11.867 16.777 30.867 1.00 81.44 437 ILE A CA 1
ATOM 3546 C C . ILE A 1 437 ? 12.450 18.138 30.473 1.00 81.44 437 ILE A C 1
ATOM 3548 O O . ILE A 1 437 ? 12.187 18.615 29.370 1.00 81.44 437 ILE A O 1
ATOM 3552 N N . LYS A 1 438 ? 13.304 18.738 31.312 1.00 81.81 438 LYS A N 1
ATOM 3553 C CA . LYS A 1 438 ? 14.000 19.993 30.975 1.00 81.81 438 LYS A CA 1
ATOM 3554 C C . LYS A 1 438 ? 14.915 19.853 29.758 1.00 81.81 438 LYS A C 1
ATOM 3556 O O . LYS A 1 438 ? 14.970 20.763 28.935 1.00 81.81 438 LYS A O 1
ATOM 3561 N N . SER A 1 439 ? 15.603 18.720 29.620 1.00 81.94 439 SER A N 1
ATOM 3562 C CA . SER A 1 439 ? 16.410 18.416 28.430 1.00 81.94 439 SER A CA 1
ATOM 3563 C C . SER A 1 439 ? 15.544 18.341 27.165 1.00 81.94 439 SER A C 1
ATOM 3565 O O . SER A 1 439 ? 15.878 18.948 26.148 1.00 81.94 439 SER A O 1
ATOM 3567 N N . PHE A 1 440 ? 14.383 17.679 27.229 1.00 82.12 440 PHE A N 1
ATOM 3568 C CA . PHE A 1 440 ? 13.449 17.631 26.100 1.00 82.12 440 PHE A CA 1
ATOM 3569 C C . PHE A 1 440 ? 12.819 18.988 25.778 1.00 82.12 440 PHE A C 1
ATOM 3571 O O . PHE A 1 440 ? 12.675 19.317 24.604 1.00 82.12 440 PHE A O 1
ATOM 3578 N N . GLN A 1 441 ? 12.513 19.810 26.784 1.00 78.69 441 GLN A N 1
ATOM 3579 C CA . GLN A 1 441 ? 12.046 21.183 26.570 1.00 78.69 441 GLN A CA 1
ATOM 3580 C C . GLN A 1 441 ? 13.090 22.027 25.825 1.00 78.69 441 GLN A C 1
ATOM 3582 O O . GLN A 1 441 ? 12.743 22.704 24.863 1.00 78.69 441 GLN A O 1
ATOM 3587 N N . GLN A 1 442 ? 14.374 21.920 26.187 1.00 82.19 442 GLN A N 1
ATOM 3588 C CA . GLN A 1 442 ? 15.456 22.599 25.459 1.00 82.19 442 GLN A CA 1
ATOM 3589 C C . GLN A 1 442 ? 15.599 22.104 24.012 1.00 82.19 442 GLN A C 1
ATOM 3591 O O . GLN A 1 442 ? 15.860 22.892 23.100 1.00 82.19 442 GLN A O 1
ATOM 3596 N N . GLN A 1 443 ? 15.421 20.802 23.773 1.00 83.31 443 GLN A N 1
ATOM 3597 C CA . GLN A 1 443 ? 15.432 20.250 22.414 1.00 83.31 443 GLN A CA 1
ATOM 3598 C C . GLN A 1 443 ? 14.248 20.752 21.581 1.00 83.31 443 GLN A C 1
ATOM 3600 O O . GLN A 1 443 ? 14.433 21.082 20.410 1.00 83.31 443 GLN A O 1
ATOM 3605 N N . TYR A 1 444 ? 13.060 20.855 22.180 1.00 82.62 444 TYR A N 1
ATOM 3606 C CA . TYR A 1 444 ? 11.874 21.400 21.524 1.00 82.62 444 TYR A CA 1
ATOM 3607 C C . TYR A 1 444 ? 12.067 22.871 21.147 1.00 82.62 444 TYR A C 1
ATOM 3609 O O . TYR A 1 444 ? 11.854 23.235 19.997 1.00 82.62 444 TYR A O 1
ATOM 3617 N N . GLU A 1 445 ? 12.571 23.690 22.070 1.00 86.44 445 GLU A N 1
ATOM 3618 C CA . GLU A 1 445 ? 12.864 25.107 21.826 1.00 86.44 445 GLU A CA 1
ATOM 3619 C C . GLU A 1 445 ? 13.901 25.282 20.697 1.00 86.44 445 GLU A C 1
ATOM 3621 O O . GLU A 1 445 ? 13.790 26.164 19.846 1.00 86.44 445 GLU A O 1
ATOM 3626 N N . THR A 1 446 ? 14.882 24.377 20.609 1.00 86.31 446 THR A N 1
ATOM 3627 C CA . THR A 1 446 ? 15.852 24.357 19.500 1.00 86.31 446 THR A CA 1
ATOM 3628 C C . THR A 1 446 ? 15.192 24.004 18.160 1.00 86.31 446 THR A C 1
ATOM 3630 O O . THR A 1 446 ? 15.520 24.600 17.133 1.00 86.31 446 THR A O 1
ATOM 3633 N N . LEU A 1 447 ? 14.270 23.036 18.147 1.00 80.69 447 LEU A N 1
ATOM 3634 C CA . LEU A 1 447 ? 13.517 22.646 16.951 1.00 80.69 447 LEU A CA 1
ATOM 3635 C C . LEU A 1 447 ? 12.552 23.742 16.494 1.00 80.69 447 LEU A C 1
ATOM 3637 O O . LEU A 1 447 ? 12.452 23.994 15.297 1.00 80.69 447 LEU A O 1
ATOM 3641 N N . GLU A 1 448 ? 11.888 24.413 17.431 1.00 86.44 448 GLU A N 1
ATOM 3642 C CA . GLU A 1 448 ? 10.983 25.529 17.164 1.00 86.44 448 GLU A CA 1
ATOM 3643 C C . GLU A 1 448 ? 11.728 26.699 16.516 1.00 86.44 448 GLU A C 1
ATOM 3645 O O . GLU A 1 448 ? 11.313 27.189 15.467 1.00 86.44 448 GLU A O 1
ATOM 3650 N N . ASN A 1 449 ? 12.893 27.070 17.057 1.00 88.06 449 ASN A N 1
ATOM 3651 C CA . ASN A 1 449 ? 13.749 28.091 16.451 1.00 88.06 449 ASN A CA 1
ATOM 3652 C C . ASN A 1 449 ? 14.164 27.719 15.023 1.00 88.06 449 ASN A C 1
ATOM 3654 O O . ASN A 1 449 ? 14.084 28.544 14.118 1.00 88.06 449 ASN A O 1
ATOM 3658 N N . LYS A 1 450 ? 14.532 26.456 14.793 1.00 89.06 450 LYS A N 1
ATOM 3659 C CA . LYS A 1 450 ? 14.913 25.976 13.460 1.00 89.06 450 LYS A CA 1
ATOM 3660 C C . LYS A 1 450 ? 13.741 25.957 12.475 1.00 89.06 450 LYS A C 1
ATOM 3662 O O . LYS A 1 450 ? 13.934 26.174 11.283 1.00 89.06 450 LYS A O 1
ATOM 3667 N N . ASN A 1 451 ? 12.532 25.696 12.962 1.00 84.06 451 ASN A N 1
ATOM 3668 C CA . ASN A 1 451 ? 11.322 25.760 12.151 1.00 84.06 451 ASN A CA 1
ATOM 3669 C C . ASN A 1 451 ? 10.984 27.208 11.767 1.00 84.06 451 ASN A C 1
ATOM 3671 O O . ASN A 1 451 ? 10.611 27.461 10.627 1.00 84.06 451 ASN A O 1
ATOM 3675 N N . ASN A 1 452 ? 11.185 28.156 12.685 1.00 87.56 452 ASN A N 1
ATOM 3676 C CA . ASN A 1 452 ? 11.030 29.582 12.399 1.00 87.56 452 ASN A CA 1
ATOM 3677 C C . ASN A 1 452 ? 12.062 30.068 11.365 1.00 87.56 452 ASN A C 1
ATOM 3679 O O . ASN A 1 452 ? 11.693 30.776 10.435 1.00 87.56 452 ASN A O 1
ATOM 3683 N N . GLU A 1 453 ? 13.322 29.627 11.460 1.00 88.81 453 GLU A N 1
ATOM 3684 C CA . GLU A 1 453 ? 14.353 29.918 10.447 1.00 88.81 453 GLU A CA 1
ATOM 3685 C C . GLU A 1 453 ? 13.975 29.366 9.062 1.00 88.81 453 GLU A C 1
ATOM 3687 O O . GLU A 1 453 ? 14.082 30.066 8.057 1.00 88.81 453 GLU A O 1
ATOM 3692 N N . LEU A 1 454 ? 13.478 28.125 9.000 1.00 85.50 454 LEU A N 1
ATOM 3693 C CA . LEU A 1 454 ? 13.002 27.522 7.750 1.00 85.50 454 LEU A CA 1
ATOM 3694 C C . LEU A 1 454 ? 11.795 28.262 7.164 1.00 85.50 454 LEU A C 1
ATOM 3696 O O . LEU A 1 454 ? 11.694 28.381 5.944 1.00 85.50 454 LEU A O 1
ATOM 3700 N N . GLN A 1 455 ? 10.898 28.762 8.014 1.00 84.56 455 GLN A N 1
ATOM 3701 C CA . GLN A 1 455 ? 9.759 29.566 7.586 1.00 84.56 455 GLN A CA 1
ATOM 3702 C C . GLN A 1 455 ? 10.219 30.902 6.985 1.00 84.56 455 GLN A C 1
ATOM 3704 O O . GLN A 1 455 ? 9.756 31.276 5.910 1.00 84.56 455 GLN A O 1
ATOM 3709 N N . GLU A 1 456 ? 11.177 31.584 7.620 1.00 88.00 456 GLU A N 1
ATOM 3710 C CA . GLU A 1 456 ? 11.761 32.814 7.071 1.00 88.00 456 GLU A CA 1
ATOM 3711 C C . GLU A 1 456 ? 12.461 32.577 5.727 1.00 88.00 456 GLU A C 1
ATOM 3713 O O . GLU A 1 456 ? 12.377 33.408 4.821 1.00 88.00 456 GLU A O 1
ATOM 3718 N N . ASP A 1 457 ? 13.163 31.454 5.575 1.00 88.69 457 ASP A N 1
ATOM 3719 C CA . ASP A 1 457 ? 13.816 31.107 4.314 1.00 88.69 457 ASP A CA 1
ATOM 3720 C C . ASP A 1 457 ? 12.802 30.748 3.219 1.00 88.69 457 ASP A C 1
ATOM 3722 O O . ASP A 1 457 ? 12.987 31.138 2.064 1.00 88.69 457 ASP A O 1
ATOM 3726 N N . TYR A 1 458 ? 11.701 30.078 3.570 1.00 86.56 458 TYR A N 1
ATOM 3727 C CA . TYR A 1 458 ? 10.589 29.842 2.650 1.00 86.56 458 TYR A CA 1
ATOM 3728 C C . TYR A 1 458 ? 9.989 31.159 2.145 1.00 86.56 458 TYR A C 1
ATOM 3730 O O . TYR A 1 458 ? 9.802 31.328 0.937 1.00 86.56 458 TYR A O 1
ATOM 3738 N N . ASP A 1 459 ? 9.751 32.115 3.045 1.00 86.38 459 ASP A N 1
ATOM 3739 C CA . ASP A 1 459 ? 9.188 33.418 2.691 1.00 86.38 459 ASP A CA 1
ATOM 3740 C C . ASP A 1 459 ? 10.122 34.202 1.750 1.00 86.38 459 ASP A C 1
ATOM 3742 O O . ASP A 1 459 ? 9.661 34.750 0.745 1.00 86.38 459 ASP A O 1
ATOM 3746 N N . LYS A 1 460 ? 11.443 34.172 1.991 1.00 89.25 460 LYS A N 1
ATOM 3747 C CA . LYS A 1 460 ? 12.443 34.785 1.091 1.00 89.25 460 LYS A CA 1
ATOM 3748 C C . LYS A 1 460 ? 12.448 34.151 -0.296 1.00 89.25 460 LYS A C 1
ATOM 3750 O O . LYS A 1 460 ? 12.433 34.869 -1.294 1.00 89.25 460 LYS A O 1
ATOM 3755 N N . ILE A 1 461 ? 12.450 32.819 -0.378 1.00 86.75 461 ILE A N 1
ATOM 3756 C CA . ILE A 1 461 ? 12.424 32.103 -1.664 1.00 86.75 461 ILE A CA 1
ATOM 3757 C C . ILE A 1 461 ? 11.153 32.457 -2.442 1.00 86.75 461 ILE A C 1
ATOM 3759 O O . ILE A 1 461 ? 11.191 32.638 -3.661 1.00 86.75 461 ILE A O 1
ATOM 3763 N N . ASN A 1 462 ? 10.022 32.581 -1.750 1.00 83.12 462 ASN A N 1
ATOM 3764 C CA . ASN A 1 462 ? 8.755 32.925 -2.379 1.00 83.12 462 ASN A CA 1
ATOM 3765 C C . ASN A 1 462 ? 8.752 34.372 -2.907 1.00 83.12 462 ASN A C 1
ATOM 3767 O O . ASN A 1 462 ? 8.227 34.647 -3.990 1.00 83.12 462 ASN A O 1
ATOM 3771 N N . GLU A 1 463 ? 9.391 35.296 -2.188 1.00 86.69 463 GLU A N 1
ATOM 3772 C CA . GLU A 1 463 ? 9.596 36.671 -2.646 1.00 86.69 463 GLU A CA 1
ATOM 3773 C C . GLU A 1 463 ? 10.515 36.734 -3.881 1.00 86.69 463 GLU A C 1
ATOM 3775 O O . GLU A 1 463 ? 10.167 37.380 -4.874 1.00 86.69 463 GLU A O 1
ATOM 3780 N N . GLU A 1 464 ? 11.626 35.990 -3.886 1.00 88.62 464 GLU A N 1
ATOM 3781 C CA . GLU A 1 464 ? 12.514 35.863 -5.052 1.00 88.62 464 GLU A CA 1
ATOM 3782 C C . GLU A 1 464 ? 11.790 35.268 -6.271 1.00 88.62 464 GLU A C 1
ATOM 3784 O O . GLU A 1 464 ? 11.949 35.751 -7.397 1.00 88.62 464 GLU A O 1
ATOM 3789 N N . LEU A 1 465 ? 10.941 34.256 -6.062 1.00 84.19 465 LEU A N 1
ATOM 3790 C CA . LEU A 1 465 ? 10.146 33.638 -7.123 1.00 84.19 465 LEU A CA 1
ATOM 3791 C C . LEU A 1 465 ? 9.161 34.634 -7.750 1.00 84.19 465 LEU A C 1
ATOM 3793 O O . LEU A 1 465 ? 8.988 34.649 -8.973 1.00 84.19 465 LEU A O 1
ATOM 3797 N N . ASN A 1 466 ? 8.531 35.479 -6.933 1.00 80.44 466 ASN A N 1
ATOM 3798 C CA . ASN A 1 466 ? 7.617 36.511 -7.417 1.00 80.44 466 ASN A CA 1
ATOM 3799 C C . ASN A 1 466 ? 8.353 37.581 -8.233 1.00 80.44 466 ASN A C 1
ATOM 3801 O O . ASN A 1 466 ? 7.897 37.925 -9.325 1.00 80.44 466 ASN A O 1
ATOM 3805 N N . GLN A 1 467 ? 9.535 38.016 -7.789 1.00 85.00 467 GLN A N 1
ATOM 3806 C CA . GLN A 1 467 ? 10.376 38.940 -8.560 1.00 85.00 467 GLN A CA 1
ATOM 3807 C C . GLN A 1 467 ? 10.808 38.339 -9.909 1.00 85.00 467 GLN A C 1
ATOM 3809 O O . GLN A 1 467 ? 10.809 39.022 -10.938 1.00 85.00 467 GLN A O 1
ATOM 3814 N N . LEU A 1 468 ? 11.141 37.044 -9.943 1.00 82.50 468 LEU A N 1
ATOM 3815 C CA . LEU A 1 468 ? 11.516 36.360 -11.183 1.00 82.50 468 LEU A CA 1
ATOM 3816 C C . LEU A 1 468 ? 10.334 36.251 -12.163 1.00 82.50 468 LEU A C 1
ATOM 3818 O O . LEU A 1 468 ? 10.515 36.407 -13.375 1.00 82.50 468 LEU A O 1
ATOM 3822 N N . LYS A 1 469 ? 9.120 36.010 -11.649 1.00 81.56 469 LYS A N 1
ATOM 3823 C CA . LYS A 1 469 ? 7.884 35.985 -12.448 1.00 81.56 469 LYS A CA 1
ATOM 3824 C C . LYS A 1 469 ? 7.576 37.347 -13.061 1.00 81.56 469 LYS A C 1
ATOM 3826 O O . LYS A 1 469 ? 7.267 37.406 -14.249 1.00 81.56 469 LYS A O 1
ATOM 3831 N N . GLU A 1 470 ? 7.702 38.431 -12.296 1.00 82.56 470 GLU A N 1
ATOM 3832 C CA . GLU A 1 470 ? 7.517 39.791 -12.820 1.00 82.56 470 GLU A CA 1
ATOM 3833 C C . GLU A 1 470 ? 8.499 40.088 -13.956 1.00 82.56 470 GLU A C 1
ATOM 3835 O O . GLU A 1 470 ? 8.083 40.476 -15.048 1.00 82.56 470 GLU A O 1
ATOM 3840 N N . LYS A 1 471 ? 9.785 39.779 -13.758 1.00 87.12 471 LYS A N 1
ATOM 3841 C CA . LYS A 1 471 ? 10.814 39.962 -14.789 1.00 87.12 471 LYS A CA 1
ATOM 3842 C C . LYS A 1 471 ? 10.557 39.122 -16.046 1.00 87.12 471 LYS A C 1
ATOM 3844 O O . LYS A 1 471 ? 10.784 39.584 -17.162 1.00 87.12 471 LYS A O 1
ATOM 3849 N N . THR A 1 472 ? 10.062 37.898 -15.877 1.00 81.56 472 THR A N 1
ATOM 3850 C CA . THR A 1 472 ? 9.687 37.021 -16.998 1.00 81.56 472 THR A CA 1
ATOM 3851 C C . THR A 1 472 ? 8.514 37.608 -17.787 1.00 81.56 472 THR A C 1
ATOM 3853 O O . THR A 1 472 ? 8.514 37.584 -19.018 1.00 81.56 472 THR A O 1
ATOM 3856 N N . ASN A 1 473 ? 7.531 38.191 -17.099 1.00 80.88 473 ASN A N 1
ATOM 3857 C CA . ASN A 1 473 ? 6.396 38.850 -17.744 1.00 80.88 473 ASN A CA 1
ATOM 3858 C C . ASN A 1 473 ? 6.819 40.101 -18.526 1.00 80.88 473 ASN A C 1
ATOM 3860 O O . ASN A 1 473 ? 6.348 40.297 -19.647 1.00 80.88 473 ASN A O 1
ATOM 3864 N N . GLU A 1 474 ? 7.737 40.908 -17.988 1.00 82.62 474 GLU A N 1
ATOM 3865 C CA . GLU A 1 474 ? 8.308 42.059 -18.702 1.00 82.62 474 GLU A CA 1
ATOM 3866 C C . GLU A 1 474 ? 9.032 41.633 -19.986 1.00 82.62 474 GLU A C 1
ATOM 3868 O O . GLU A 1 474 ? 8.799 42.205 -21.053 1.00 82.62 474 GLU A O 1
ATOM 3873 N N . GLN A 1 475 ? 9.849 40.579 -19.915 1.00 85.00 475 GLN A N 1
ATOM 3874 C CA . GLN A 1 475 ? 10.553 40.043 -21.083 1.00 85.00 475 GLN A CA 1
ATOM 3875 C C . GLN A 1 475 ? 9.589 39.483 -22.138 1.00 85.00 475 GLN A C 1
ATOM 3877 O O . GLN A 1 475 ? 9.792 39.692 -23.333 1.00 85.00 475 GLN A O 1
ATOM 3882 N N . ASN A 1 476 ? 8.506 38.821 -21.724 1.00 79.19 476 ASN A N 1
ATOM 3883 C CA . ASN A 1 476 ? 7.482 38.325 -22.647 1.00 79.19 476 ASN A CA 1
ATOM 3884 C C . ASN A 1 476 ? 6.737 39.463 -23.363 1.00 79.19 476 ASN A C 1
ATOM 3886 O O . ASN A 1 476 ? 6.446 39.359 -24.558 1.00 79.19 476 ASN A O 1
ATOM 3890 N N . LEU A 1 477 ? 6.462 40.567 -22.662 1.00 81.62 477 LEU A N 1
ATOM 3891 C CA . LEU A 1 477 ? 5.913 41.787 -23.261 1.00 81.62 477 LEU A CA 1
ATOM 3892 C C . LEU A 1 477 ? 6.869 42.378 -24.307 1.00 81.62 477 LEU A C 1
ATOM 3894 O O . LEU A 1 477 ? 6.434 42.748 -25.398 1.00 81.62 477 LEU A O 1
ATOM 3898 N N . GLU A 1 478 ? 8.168 42.415 -24.013 1.00 84.88 478 GLU A N 1
ATOM 3899 C CA . GLU A 1 478 ? 9.189 42.902 -24.945 1.00 84.88 478 GLU A CA 1
ATOM 3900 C C . GLU A 1 478 ? 9.310 42.013 -26.196 1.00 84.88 478 GLU A C 1
ATOM 3902 O O . GLU A 1 478 ? 9.301 42.524 -27.318 1.00 84.88 478 GLU A O 1
ATOM 3907 N N . ILE A 1 479 ? 9.318 40.686 -26.031 1.00 78.50 479 ILE A N 1
ATOM 3908 C CA . ILE A 1 479 ? 9.320 39.721 -27.145 1.00 78.50 479 ILE A CA 1
ATOM 3909 C C . ILE A 1 479 ? 8.075 39.891 -28.023 1.00 78.50 479 ILE A C 1
ATOM 3911 O O . ILE A 1 479 ? 8.173 39.869 -29.252 1.00 78.50 479 ILE A O 1
ATOM 3915 N N . THR A 1 480 ? 6.906 40.092 -27.411 1.00 79.69 480 THR A N 1
ATOM 3916 C CA . THR A 1 480 ? 5.648 40.286 -28.145 1.00 79.69 480 THR A CA 1
ATOM 3917 C C . THR A 1 480 ? 5.707 41.549 -29.005 1.00 79.69 480 THR A C 1
ATOM 3919 O O . THR A 1 480 ? 5.364 41.504 -30.186 1.00 79.69 480 THR A O 1
ATOM 3922 N N . ASN A 1 481 ? 6.223 42.651 -28.455 1.00 80.06 481 ASN A N 1
ATOM 3923 C CA . ASN A 1 481 ? 6.394 43.900 -29.198 1.00 80.06 481 ASN A CA 1
ATOM 3924 C C . ASN A 1 481 ? 7.370 43.744 -30.376 1.00 80.06 481 ASN A C 1
ATOM 3926 O O . ASN A 1 481 ? 7.056 44.156 -31.490 1.00 80.06 481 ASN A O 1
ATOM 3930 N N . LEU A 1 482 ? 8.515 43.085 -30.164 1.00 82.88 482 LEU A N 1
ATOM 3931 C CA . LEU A 1 482 ? 9.488 42.825 -31.234 1.00 82.88 482 LEU A CA 1
ATOM 3932 C C . LEU A 1 482 ? 8.920 41.922 -32.339 1.00 82.88 482 LEU A C 1
ATOM 3934 O O . LEU A 1 482 ? 9.234 42.109 -33.513 1.00 82.88 482 LEU A O 1
ATOM 3938 N N . THR A 1 483 ? 8.056 40.970 -31.980 1.00 78.81 483 THR A N 1
ATOM 3939 C CA . THR A 1 483 ? 7.387 40.081 -32.943 1.00 78.81 483 THR A CA 1
ATOM 3940 C C . THR A 1 483 ? 6.398 40.854 -33.818 1.00 78.81 483 THR A C 1
ATOM 3942 O O . THR A 1 483 ? 6.352 40.649 -35.031 1.00 78.81 483 THR A O 1
ATOM 3945 N N . MET A 1 484 ? 5.649 41.798 -33.234 1.00 76.88 484 MET A N 1
ATOM 3946 C CA . MET A 1 484 ? 4.767 42.686 -34.000 1.00 76.88 484 MET A CA 1
ATOM 3947 C C . MET A 1 484 ? 5.559 43.575 -34.970 1.00 76.88 484 MET A C 1
ATOM 3949 O O . MET A 1 484 ? 5.152 43.751 -36.121 1.00 76.88 484 MET A O 1
ATOM 3953 N N . ASP A 1 485 ? 6.709 44.100 -34.543 1.00 79.19 485 ASP A N 1
ATOM 3954 C CA . ASP A 1 485 ? 7.578 44.899 -35.409 1.00 79.19 485 ASP A CA 1
ATOM 3955 C C . ASP A 1 485 ? 8.124 44.077 -36.593 1.00 79.19 485 ASP A C 1
ATOM 3957 O O . ASP A 1 485 ? 8.157 44.574 -37.724 1.00 79.19 485 ASP A O 1
ATOM 3961 N N . ASP A 1 486 ? 8.482 42.806 -36.389 1.00 81.06 486 ASP A N 1
ATOM 3962 C CA . ASP A 1 486 ? 8.945 41.920 -37.466 1.00 81.06 486 ASP A CA 1
ATOM 3963 C C . ASP A 1 486 ? 7.842 41.625 -38.500 1.00 81.06 486 ASP A C 1
ATOM 3965 O O . ASP A 1 486 ? 8.073 41.716 -39.711 1.00 81.06 486 ASP A O 1
ATOM 3969 N N . GLU A 1 487 ? 6.602 41.393 -38.056 1.00 77.19 487 GLU A N 1
ATOM 3970 C CA . GLU A 1 487 ? 5.458 41.233 -38.965 1.00 77.19 487 GLU A CA 1
ATOM 3971 C C . GLU A 1 487 ? 5.210 42.489 -39.811 1.00 77.19 487 GLU A C 1
ATOM 3973 O O . GLU A 1 487 ? 4.961 42.397 -41.021 1.00 77.19 487 GLU A O 1
ATOM 3978 N N . THR A 1 488 ? 5.317 43.683 -39.215 1.00 78.44 488 THR A N 1
ATOM 3979 C CA . THR A 1 488 ? 5.164 44.934 -39.975 1.00 78.44 488 THR A CA 1
ATOM 3980 C C . THR A 1 488 ? 6.269 45.119 -41.014 1.00 78.44 488 THR A C 1
ATOM 3982 O O . THR A 1 488 ? 5.987 45.546 -42.139 1.00 78.44 488 THR A O 1
ATOM 3985 N N . ASN A 1 489 ? 7.506 44.742 -40.688 1.00 79.19 489 ASN A N 1
ATOM 3986 C CA . ASN A 1 489 ? 8.633 44.802 -41.614 1.00 79.19 489 ASN A CA 1
ATOM 3987 C C . ASN A 1 489 ? 8.502 43.772 -42.744 1.00 79.19 489 ASN A C 1
ATOM 3989 O O . ASN A 1 489 ? 8.732 44.115 -43.905 1.00 79.19 489 ASN A O 1
ATOM 3993 N N . SER A 1 490 ? 8.057 42.550 -42.443 1.00 75.56 490 SER A N 1
ATOM 3994 C CA . SER A 1 490 ? 7.798 41.491 -43.429 1.00 75.56 490 SER A CA 1
ATOM 3995 C C . SER A 1 490 ? 6.750 41.911 -44.465 1.00 75.56 490 SER A C 1
ATOM 3997 O O . SER A 1 490 ? 6.941 41.741 -45.673 1.00 75.56 490 SER A O 1
ATOM 3999 N N . ASN A 1 491 ? 5.673 42.562 -44.019 1.00 78.56 491 ASN A N 1
ATOM 4000 C CA . ASN A 1 491 ? 4.656 43.105 -44.920 1.00 78.56 491 ASN A CA 1
ATOM 4001 C C . ASN A 1 491 ? 5.212 44.220 -45.819 1.00 78.56 491 ASN A C 1
ATOM 4003 O O . ASN A 1 491 ? 4.894 44.272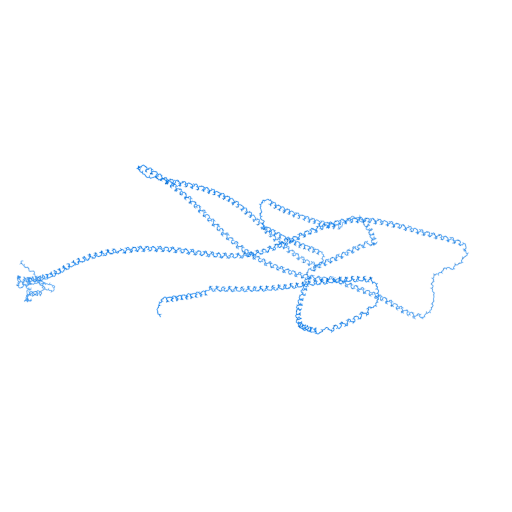 -47.007 1.00 78.56 491 ASN A O 1
ATOM 4007 N N . LYS A 1 492 ? 6.097 45.067 -45.283 1.00 81.06 492 LYS A N 1
ATOM 4008 C CA . LYS A 1 492 ? 6.748 46.142 -46.045 1.00 81.06 492 LYS A CA 1
ATOM 4009 C C . LYS A 1 492 ? 7.731 45.613 -47.087 1.00 81.06 492 LYS A C 1
ATOM 4011 O O . LYS A 1 492 ? 7.820 46.165 -48.180 1.00 81.06 492 LYS A O 1
ATOM 4016 N N . ILE A 1 493 ? 8.437 44.527 -46.773 1.00 78.75 493 ILE A N 1
ATOM 4017 C CA . ILE A 1 493 ? 9.316 43.831 -47.720 1.00 78.75 493 ILE A CA 1
ATOM 4018 C C . ILE A 1 493 ? 8.495 43.255 -48.877 1.00 78.75 493 ILE A C 1
ATOM 4020 O O . ILE A 1 493 ? 8.832 43.519 -50.027 1.00 78.75 493 ILE A O 1
ATOM 4024 N N . LYS A 1 494 ? 7.373 42.576 -48.600 1.00 78.62 494 LYS A N 1
ATOM 4025 C CA . LYS A 1 494 ? 6.477 42.056 -49.651 1.00 78.62 494 LYS A CA 1
ATOM 4026 C C . LYS A 1 494 ? 5.925 43.156 -50.558 1.00 78.62 494 LYS A C 1
ATOM 4028 O O . LYS A 1 494 ? 5.808 42.970 -51.767 1.00 78.62 494 LYS A O 1
ATOM 4033 N N . GLU A 1 495 ? 5.583 44.311 -49.990 1.00 77.69 495 GLU A N 1
ATOM 4034 C CA . GLU A 1 495 ? 5.114 45.463 -50.766 1.00 77.69 495 GLU A CA 1
ATOM 4035 C C . GLU A 1 495 ? 6.213 45.995 -51.703 1.00 77.69 495 GLU A C 1
ATOM 4037 O O . GLU A 1 495 ? 5.957 46.252 -52.881 1.00 77.69 495 GLU A O 1
ATOM 4042 N N . LEU A 1 496 ? 7.457 46.082 -51.218 1.00 80.38 496 LEU A N 1
ATOM 4043 C CA . LEU A 1 496 ? 8.612 46.471 -52.031 1.00 80.38 496 LEU A CA 1
ATOM 4044 C C . LEU A 1 496 ? 8.947 45.441 -53.119 1.00 80.38 496 LEU A C 1
ATOM 4046 O O . LEU A 1 496 ? 9.277 45.841 -54.234 1.00 80.38 496 LEU A O 1
ATOM 4050 N N . GLU A 1 497 ? 8.841 44.143 -52.830 1.00 79.94 497 GLU A N 1
ATOM 4051 C CA . GLU A 1 497 ? 9.052 43.061 -53.803 1.00 79.94 497 GLU A CA 1
ATOM 4052 C C . GLU A 1 497 ? 8.036 43.117 -54.951 1.00 79.94 497 GLU A C 1
ATOM 4054 O O . GLU A 1 497 ? 8.421 43.011 -56.117 1.00 79.94 497 GLU A O 1
ATOM 4059 N N . ASN A 1 498 ? 6.760 43.374 -54.644 1.00 79.12 498 ASN A N 1
ATOM 4060 C CA . ASN A 1 498 ? 5.721 43.545 -55.662 1.00 79.12 498 ASN A CA 1
ATOM 4061 C C . ASN A 1 498 ? 6.012 44.745 -56.576 1.00 79.12 498 ASN A C 1
ATOM 4063 O O . ASN A 1 498 ? 5.961 44.615 -57.799 1.00 79.12 498 ASN A O 1
ATOM 4067 N N . ILE A 1 499 ? 6.403 45.890 -56.001 1.00 84.19 499 ILE A N 1
ATOM 4068 C CA . ILE A 1 499 ? 6.782 47.084 -56.778 1.00 84.19 499 ILE A CA 1
ATOM 4069 C C . ILE A 1 499 ? 7.973 46.786 -57.702 1.00 84.19 499 ILE A C 1
ATOM 4071 O O . ILE A 1 499 ? 8.034 47.282 -58.830 1.00 84.19 499 ILE A O 1
ATOM 4075 N N . LEU A 1 500 ? 8.936 45.991 -57.231 1.00 78.38 500 LEU A N 1
ATOM 4076 C CA . LEU A 1 500 ? 10.117 45.616 -58.005 1.00 78.38 500 LEU A CA 1
ATOM 4077 C C . LEU A 1 500 ? 9.740 44.720 -59.194 1.00 78.38 500 LEU A C 1
ATOM 4079 O O . LEU A 1 500 ? 10.208 44.962 -60.306 1.00 78.38 500 LEU A O 1
ATOM 4083 N N . SER A 1 501 ? 8.830 43.765 -58.987 1.00 80.19 501 SER A N 1
ATOM 4084 C CA . SER A 1 501 ? 8.321 42.886 -60.045 1.00 80.19 501 SER A CA 1
ATOM 4085 C C . SER A 1 501 ? 7.565 43.652 -61.139 1.00 80.19 501 SER A C 1
ATOM 4087 O O . SER A 1 501 ? 7.811 43.435 -62.329 1.00 80.19 501 SER A O 1
ATOM 4089 N N . ASP A 1 502 ? 6.720 44.617 -60.759 1.00 79.12 502 ASP A N 1
ATOM 4090 C CA . ASP A 1 502 ? 6.009 45.478 -61.715 1.00 79.12 502 ASP A CA 1
ATOM 4091 C C . ASP A 1 502 ? 6.990 46.271 -62.593 1.00 79.12 502 ASP A C 1
ATOM 4093 O O . ASP A 1 502 ? 6.817 46.395 -63.811 1.00 79.12 502 ASP A O 1
ATOM 4097 N N . LYS A 1 503 ? 8.072 46.777 -61.987 1.00 82.56 503 LYS A N 1
ATOM 4098 C CA . LYS A 1 503 ? 9.124 47.511 -62.704 1.00 82.56 503 LYS A CA 1
ATOM 4099 C C . LYS A 1 503 ? 9.927 46.616 -63.644 1.00 82.56 503 LYS A C 1
ATOM 4101 O O . LYS A 1 503 ? 10.294 47.057 -64.733 1.00 82.56 503 LYS A O 1
ATOM 4106 N N . GLU A 1 504 ? 10.179 45.365 -63.273 1.00 81.94 504 GLU A N 1
ATOM 4107 C CA . GLU A 1 504 ? 10.844 44.392 -64.145 1.00 81.94 504 GLU A CA 1
ATOM 4108 C C . GLU A 1 504 ? 9.992 44.036 -65.373 1.00 81.94 504 GLU A C 1
ATOM 4110 O O . GLU A 1 504 ? 10.524 43.957 -66.486 1.00 81.94 504 GLU A O 1
ATOM 4115 N N . GLN A 1 505 ? 8.671 43.904 -65.215 1.00 77.00 505 GLN A N 1
ATOM 4116 C CA . GLN A 1 505 ? 7.752 43.700 -66.342 1.00 77.00 505 GLN A CA 1
ATOM 4117 C C . GLN A 1 505 ? 7.698 44.916 -67.279 1.00 77.00 505 GLN A C 1
ATOM 4119 O O . GLN A 1 505 ? 7.681 44.759 -68.505 1.00 77.00 505 GLN A O 1
ATOM 4124 N N . GLU A 1 506 ? 7.729 46.132 -66.729 1.00 78.00 506 GLU A N 1
ATOM 4125 C CA . GLU A 1 506 ? 7.796 47.374 -67.510 1.00 78.00 506 GLU A CA 1
ATOM 4126 C C . GLU A 1 506 ? 9.085 47.434 -68.354 1.00 78.00 506 GLU A C 1
ATOM 4128 O O . GLU A 1 506 ? 9.036 47.704 -69.557 1.00 78.00 506 GLU A O 1
ATOM 4133 N N . ILE A 1 507 ? 10.235 47.080 -67.766 1.00 73.50 507 ILE A N 1
ATOM 4134 C CA . ILE A 1 507 ? 11.523 46.998 -68.475 1.00 73.50 507 ILE A CA 1
ATOM 4135 C C . ILE A 1 507 ? 11.486 45.938 -69.584 1.00 73.50 507 ILE A C 1
ATOM 4137 O O . ILE A 1 507 ? 11.970 46.194 -70.688 1.00 73.50 507 ILE A O 1
ATOM 4141 N N . ALA A 1 508 ? 10.908 44.763 -69.326 1.00 75.94 508 ALA A N 1
ATOM 4142 C CA . ALA A 1 508 ? 10.778 43.705 -70.329 1.00 75.94 508 ALA A CA 1
ATOM 4143 C C . ALA A 1 508 ? 9.918 44.148 -71.528 1.00 75.94 508 ALA A C 1
ATOM 4145 O O . ALA A 1 508 ? 10.260 43.871 -72.680 1.00 75.94 508 ALA A O 1
ATOM 4146 N N . SER A 1 509 ? 8.850 44.901 -71.258 1.00 72.25 509 SER A N 1
ATOM 4147 C CA . SER A 1 509 ? 7.955 45.468 -72.273 1.00 72.25 509 SER A CA 1
ATOM 4148 C C . SER A 1 509 ? 8.668 46.491 -73.164 1.00 72.25 509 SER A C 1
ATOM 4150 O O . SER A 1 509 ? 8.540 46.453 -74.389 1.00 72.25 509 SER A O 1
ATOM 4152 N N . LEU A 1 510 ? 9.472 47.374 -72.561 1.00 75.12 510 LEU A N 1
ATOM 4153 C CA . LEU A 1 510 ? 10.279 48.362 -73.285 1.00 75.12 510 LEU A CA 1
ATOM 4154 C C . LEU A 1 510 ? 11.369 47.704 -74.143 1.00 75.12 510 LEU A C 1
ATOM 4156 O O . LEU A 1 510 ? 11.654 48.169 -75.245 1.00 75.12 510 LEU A O 1
ATOM 4160 N N . LYS A 1 511 ? 11.951 46.594 -73.677 1.00 71.06 511 LYS A N 1
ATOM 4161 C CA . LYS A 1 511 ? 12.959 45.832 -74.429 1.00 71.06 511 LYS A CA 1
ATOM 4162 C C . LYS A 1 511 ? 12.389 45.218 -75.710 1.00 71.06 511 LYS A C 1
ATOM 4164 O O . LYS A 1 511 ? 12.996 45.344 -76.766 1.00 71.06 511 LYS A O 1
ATOM 4169 N N . LEU A 1 512 ? 11.181 44.655 -75.639 1.00 67.38 512 LEU A N 1
ATOM 4170 C CA . LEU A 1 512 ? 10.473 44.122 -76.811 1.00 67.38 512 LEU A CA 1
ATOM 4171 C C . LEU A 1 512 ? 10.157 45.200 -77.858 1.00 67.38 512 LEU A C 1
ATOM 4173 O O . LEU A 1 512 ? 10.190 44.923 -79.056 1.00 67.38 512 LEU A O 1
ATOM 4177 N N . GLN A 1 513 ? 9.879 46.436 -77.428 1.00 64.06 513 GLN A N 1
ATOM 4178 C CA . GLN A 1 513 ? 9.690 47.557 -78.353 1.00 64.06 513 GLN A CA 1
ATOM 4179 C C . GLN A 1 513 ? 10.983 47.958 -79.071 1.00 64.06 513 GLN A C 1
ATOM 4181 O O . GLN A 1 513 ? 10.930 48.313 -80.246 1.00 64.06 513 GLN A O 1
ATOM 4186 N N . ILE A 1 514 ? 12.129 47.889 -78.389 1.00 60.53 514 ILE A N 1
ATOM 4187 C CA . ILE A 1 514 ? 13.437 48.221 -78.971 1.00 60.53 514 ILE A CA 1
ATOM 4188 C C . ILE A 1 514 ? 13.864 47.163 -79.995 1.00 60.53 514 ILE A C 1
ATOM 4190 O O . ILE A 1 514 ? 14.316 47.519 -81.080 1.00 60.53 514 ILE A O 1
ATOM 4194 N N . ASP A 1 515 ? 13.631 45.883 -79.706 1.00 56.88 515 ASP A N 1
ATOM 4195 C CA . ASP A 1 515 ? 14.009 44.772 -80.593 1.00 56.88 515 ASP A CA 1
ATOM 4196 C C . ASP A 1 515 ? 13.130 44.669 -81.863 1.00 56.88 515 ASP A C 1
ATOM 4198 O O . ASP A 1 515 ? 13.399 43.858 -82.746 1.00 56.88 515 ASP A O 1
ATOM 4202 N N . SER A 1 516 ? 12.082 45.496 -81.983 1.00 50.31 516 SER A N 1
ATOM 4203 C CA . SER A 1 516 ? 11.154 45.516 -83.127 1.00 50.31 516 SER A CA 1
ATOM 4204 C C . SER A 1 516 ? 11.541 46.505 -84.242 1.00 50.31 516 SER A C 1
ATOM 4206 O O . SER A 1 516 ? 10.800 46.639 -85.219 1.00 50.31 516 SER A O 1
ATOM 4208 N N . ILE A 1 517 ? 12.651 47.240 -84.105 1.00 50.03 517 ILE A N 1
ATOM 4209 C CA . ILE A 1 517 ? 13.080 48.264 -85.071 1.00 50.03 517 ILE A CA 1
ATOM 4210 C C . ILE A 1 517 ? 14.268 47.733 -85.878 1.00 50.03 517 ILE A C 1
ATOM 4212 O O . ILE A 1 517 ? 15.394 47.714 -85.393 1.00 50.03 517 ILE A O 1
ATOM 4216 N N . ASP A 1 518 ? 14.009 47.345 -87.127 1.00 42.03 518 ASP A N 1
ATOM 4217 C CA . ASP A 1 518 ? 15.017 46.917 -88.102 1.00 42.03 518 ASP A CA 1
ATOM 4218 C C . ASP A 1 518 ? 15.018 47.920 -89.273 1.00 42.03 518 ASP A C 1
ATOM 4220 O O . ASP A 1 518 ? 13.983 48.126 -89.916 1.00 42.03 518 ASP A O 1
ATOM 4224 N N . ILE A 1 519 ? 16.147 48.596 -89.531 1.00 37.50 519 ILE A N 1
ATOM 4225 C CA . ILE A 1 519 ? 16.318 49.482 -90.697 1.00 37.50 519 ILE A CA 1
ATOM 4226 C C . ILE A 1 519 ? 17.605 49.119 -91.437 1.00 37.50 519 ILE A C 1
ATOM 4228 O O . ILE A 1 519 ? 18.720 49.286 -90.947 1.00 37.50 519 ILE A O 1
ATOM 4232 N N . ASP A 1 520 ? 17.375 48.634 -92.653 1.00 37.81 520 ASP A N 1
ATOM 4233 C CA . ASP A 1 520 ? 18.326 48.158 -93.641 1.00 37.81 520 ASP A CA 1
ATOM 4234 C C . ASP A 1 520 ? 18.988 49.307 -94.437 1.00 37.81 520 ASP A C 1
ATOM 4236 O O . ASP A 1 520 ? 18.467 50.411 -94.605 1.00 37.81 520 ASP A O 1
ATOM 4240 N N . SER A 1 521 ? 20.167 48.968 -94.937 1.00 44.38 521 SER A N 1
ATOM 4241 C CA . SER A 1 521 ? 21.197 49.698 -95.672 1.00 44.38 521 SER A CA 1
ATOM 4242 C C . SER A 1 521 ? 20.780 50.507 -96.922 1.00 44.38 521 SER A C 1
ATOM 4244 O O . SER A 1 521 ? 20.048 50.011 -97.778 1.00 44.38 521 SER A O 1
ATOM 4246 N N . LYS A 1 522 ? 21.397 51.694 -97.134 1.00 40.53 522 LYS A N 1
ATOM 4247 C CA . LYS A 1 522 ? 22.318 51.995 -98.272 1.00 40.53 522 LYS A CA 1
ATOM 4248 C C . LYS A 1 522 ? 22.634 53.489 -98.501 1.00 40.53 522 LYS A C 1
ATOM 4250 O O . LYS A 1 522 ? 21.761 54.345 -98.522 1.00 40.53 522 LYS A O 1
ATOM 4255 N N . SER A 1 523 ? 23.891 53.685 -98.915 1.00 32.56 523 SER A N 1
ATOM 4256 C CA . SER A 1 523 ? 24.463 54.732 -99.785 1.00 32.56 523 SER A CA 1
ATOM 4257 C C . SER A 1 523 ? 24.874 56.098 -99.208 1.00 32.56 523 SER A C 1
ATOM 4259 O O . SER A 1 523 ? 24.068 57.004 -99.073 1.00 32.56 523 SER A O 1
ATOM 4261 N N . SER A 1 524 ? 26.205 56.248 -99.127 1.00 45.91 524 SER A N 1
ATOM 4262 C CA . SER A 1 524 ? 26.988 57.323 -99.759 1.00 45.91 524 SER A CA 1
ATOM 4263 C C . SER A 1 524 ? 26.929 58.727 -99.148 1.00 45.91 524 SER A C 1
ATOM 4265 O O . SER A 1 524 ? 26.292 59.600 -99.721 1.00 45.91 524 SER A O 1
ATOM 4267 N N . GLU A 1 525 ? 27.726 58.954 -98.096 1.00 43.34 525 GLU A N 1
ATOM 4268 C CA . GLU A 1 525 ? 28.549 60.167 -97.870 1.00 43.34 525 GLU A CA 1
ATOM 4269 C C . GLU A 1 525 ? 29.479 59.937 -96.648 1.00 43.34 525 GLU A C 1
ATOM 4271 O O . GLU A 1 525 ? 29.349 60.508 -95.569 1.00 43.34 525 GLU A O 1
ATOM 4276 N N . GLU A 1 526 ? 30.423 59.002 -96.805 1.00 51.50 526 GLU A N 1
ATOM 4277 C CA . GLU A 1 526 ? 31.392 58.587 -95.779 1.00 51.50 526 GLU A CA 1
ATOM 4278 C C . GLU A 1 526 ? 32.422 59.696 -95.478 1.00 51.50 526 GLU A C 1
ATOM 4280 O O . GLU A 1 526 ? 33.403 59.836 -96.204 1.00 51.50 526 GLU A O 1
ATOM 4285 N N . SER A 1 527 ? 32.219 60.472 -94.400 1.00 51.28 527 SER A N 1
ATOM 4286 C CA . SER A 1 527 ? 33.304 60.958 -93.509 1.00 51.28 527 SER A CA 1
ATOM 4287 C C . SER A 1 527 ? 32.817 61.760 -92.284 1.00 51.28 527 SER A C 1
ATOM 4289 O O . SER A 1 527 ? 33.600 61.921 -91.351 1.00 51.28 527 SER A O 1
ATOM 4291 N N . SER A 1 528 ? 31.582 62.281 -92.251 1.00 55.19 528 SER A N 1
ATOM 4292 C CA . SER A 1 528 ? 31.077 63.087 -91.115 1.00 55.19 528 SER A CA 1
ATOM 4293 C C . SER A 1 528 ? 30.343 62.233 -90.075 1.00 55.19 528 SER A C 1
ATOM 4295 O O . SER A 1 528 ? 30.675 62.270 -88.892 1.00 55.19 528 SER A O 1
ATOM 4297 N N . ASP A 1 529 ? 29.414 61.390 -90.524 1.00 59.03 529 ASP A N 1
ATOM 4298 C CA . ASP A 1 529 ? 28.519 60.646 -89.628 1.00 59.03 529 ASP A CA 1
ATOM 4299 C C . ASP A 1 529 ? 29.237 59.526 -88.869 1.00 59.03 529 ASP A C 1
ATOM 4301 O O . ASP A 1 529 ? 29.021 59.358 -87.674 1.00 59.03 529 ASP A O 1
ATOM 4305 N N . LEU A 1 530 ? 30.211 58.859 -89.502 1.00 59.12 530 LEU A N 1
ATOM 4306 C CA . LEU A 1 530 ? 31.085 57.889 -88.829 1.00 59.12 530 LEU A CA 1
ATOM 4307 C C . LEU A 1 530 ? 31.900 58.527 -87.693 1.00 59.12 530 LEU A C 1
ATOM 4309 O O . LEU A 1 530 ? 32.291 57.844 -86.751 1.00 59.12 530 LEU A O 1
ATOM 4313 N N . GLN A 1 531 ? 32.184 59.830 -87.763 1.00 58.38 531 GLN A N 1
ATOM 4314 C CA . GLN A 1 531 ? 32.977 60.534 -86.756 1.00 58.38 531 GLN A CA 1
ATOM 4315 C C . GLN A 1 531 ? 32.124 60.994 -85.566 1.00 58.38 531 GLN A C 1
ATOM 4317 O O . GLN A 1 531 ? 32.630 61.043 -84.439 1.00 58.38 531 GLN A O 1
ATOM 4322 N N . ASP A 1 532 ? 30.840 61.267 -85.794 1.00 68.56 532 ASP A N 1
ATOM 4323 C CA . ASP A 1 532 ? 29.868 61.524 -84.734 1.00 68.56 532 ASP A CA 1
ATOM 4324 C C . ASP A 1 532 ? 29.347 60.216 -84.106 1.00 68.56 532 ASP A C 1
ATOM 4326 O O . ASP A 1 532 ? 29.269 60.141 -82.881 1.00 68.56 532 ASP A O 1
ATOM 4330 N N . GLU A 1 533 ? 29.179 59.130 -84.871 1.00 72.25 533 GLU A N 1
ATOM 4331 C CA . GLU A 1 533 ? 28.990 57.771 -84.331 1.00 72.25 533 GLU A CA 1
ATOM 4332 C C . GLU A 1 533 ? 30.205 57.310 -83.510 1.00 72.25 533 GLU A C 1
ATOM 4334 O O . GLU A 1 533 ? 30.050 56.722 -82.439 1.00 72.25 533 GLU A O 1
ATOM 4339 N N . LEU A 1 534 ? 31.436 57.625 -83.936 1.00 72.44 534 LEU A N 1
ATOM 4340 C CA . LEU A 1 534 ? 32.646 57.327 -83.158 1.00 72.44 534 LEU A CA 1
ATOM 4341 C C . LEU A 1 534 ? 32.709 58.131 -81.845 1.00 72.44 534 LEU A C 1
ATOM 4343 O O . LEU A 1 534 ? 33.241 57.652 -80.841 1.00 72.44 534 LEU A O 1
ATOM 4347 N N . LYS A 1 535 ? 32.204 59.370 -81.825 1.00 77.75 535 LYS A N 1
ATOM 4348 C CA . LYS A 1 535 ? 32.103 60.160 -80.586 1.00 77.75 535 LYS A CA 1
ATOM 4349 C C . LYS A 1 535 ? 31.016 59.623 -79.667 1.00 77.75 535 LYS A C 1
ATOM 4351 O O . LYS A 1 535 ? 31.258 59.533 -78.465 1.00 77.75 535 LYS A O 1
ATOM 4356 N N . GLU A 1 536 ? 29.865 59.252 -80.214 1.00 78.69 536 GLU A N 1
ATOM 4357 C CA . GLU A 1 536 ? 28.749 58.713 -79.443 1.00 78.69 536 GLU A CA 1
ATOM 4358 C C . GLU A 1 536 ? 29.102 57.342 -78.851 1.00 78.69 536 GLU A C 1
ATOM 4360 O O . GLU A 1 536 ? 28.930 57.123 -77.656 1.00 78.69 536 GLU A O 1
ATOM 4365 N N . THR A 1 537 ? 29.743 56.464 -79.625 1.00 76.69 537 THR A N 1
ATOM 4366 C CA . THR A 1 537 ? 30.251 55.173 -79.125 1.00 76.69 537 THR A CA 1
ATOM 4367 C C . THR A 1 537 ? 31.345 55.338 -78.070 1.00 76.69 537 THR A C 1
ATOM 4369 O O . THR A 1 537 ? 31.337 54.625 -77.069 1.00 76.69 537 THR A O 1
ATOM 4372 N N . LYS A 1 538 ? 32.262 56.309 -78.212 1.00 76.94 538 LYS A N 1
ATOM 4373 C CA . LYS A 1 538 ? 33.238 56.631 -77.151 1.00 76.94 538 LYS A CA 1
ATOM 4374 C C . LYS A 1 538 ? 32.570 57.157 -75.886 1.00 76.94 538 LYS A C 1
ATOM 4376 O O . LYS A 1 538 ? 32.983 56.790 -74.792 1.00 76.94 538 LYS A O 1
ATOM 4381 N N . LYS A 1 539 ? 31.555 58.010 -76.015 1.00 82.75 539 LYS A N 1
ATOM 4382 C CA . LYS A 1 539 ? 30.795 58.534 -74.876 1.00 82.75 539 LYS A CA 1
ATOM 4383 C C . LYS A 1 539 ? 30.044 57.414 -74.154 1.00 82.75 539 LYS A C 1
ATOM 4385 O O . LYS A 1 539 ? 30.161 57.309 -72.939 1.00 82.75 539 LYS A O 1
ATOM 4390 N N . GLN A 1 540 ? 29.381 56.531 -74.897 1.00 82.94 540 GLN A N 1
ATOM 4391 C CA . GLN A 1 540 ? 28.733 55.339 -74.348 1.00 82.94 540 GLN A CA 1
ATOM 4392 C C . GLN A 1 540 ? 29.741 54.404 -73.671 1.00 82.94 540 GLN A C 1
ATOM 4394 O O . GLN A 1 540 ? 29.454 53.875 -72.602 1.00 82.94 540 GLN A O 1
ATOM 4399 N N . LEU A 1 541 ? 30.942 54.242 -74.235 1.00 77.44 541 LEU A N 1
ATOM 4400 C CA . LEU A 1 541 ? 32.008 53.454 -73.617 1.00 77.44 541 LEU A CA 1
ATOM 4401 C C . LEU A 1 541 ? 32.457 54.060 -72.278 1.00 77.44 541 LEU A C 1
ATOM 4403 O O . LEU A 1 541 ? 32.540 53.342 -71.289 1.00 77.44 541 LEU A O 1
ATOM 4407 N N . TYR A 1 542 ? 32.670 55.378 -72.212 1.00 81.44 542 TYR A N 1
ATOM 4408 C CA . TYR A 1 542 ? 33.022 56.058 -70.959 1.00 81.44 542 TYR A CA 1
ATOM 4409 C C . TYR A 1 542 ? 31.901 56.009 -69.914 1.00 81.44 542 TYR A C 1
ATOM 4411 O O . TYR A 1 542 ? 32.175 55.859 -68.724 1.00 81.44 542 TYR A O 1
ATOM 4419 N N . GLU A 1 543 ? 30.641 56.121 -70.335 1.00 82.19 543 GLU A N 1
ATOM 4420 C CA . GLU A 1 543 ? 29.488 55.963 -69.445 1.00 82.19 543 GLU A CA 1
ATOM 4421 C C . GLU A 1 543 ? 29.397 54.526 -68.911 1.00 82.19 543 GLU A C 1
ATOM 4423 O O . GLU A 1 543 ? 29.178 54.334 -67.714 1.00 82.19 543 GLU A O 1
ATOM 4428 N N . LYS A 1 544 ? 29.667 53.520 -69.752 1.00 84.00 544 LYS A N 1
ATOM 4429 C CA . LYS A 1 544 ? 29.715 52.108 -69.347 1.00 84.00 544 LYS A CA 1
ATOM 4430 C C . LYS A 1 544 ? 30.891 51.790 -68.426 1.00 84.00 544 LYS A C 1
ATOM 4432 O O . LYS A 1 544 ? 30.696 51.067 -67.452 1.00 84.00 544 LYS A O 1
ATOM 4437 N N . ASP A 1 545 ? 32.065 52.371 -68.658 1.00 80.56 545 ASP A N 1
ATOM 4438 C CA . ASP A 1 545 ? 33.212 52.244 -67.751 1.00 80.56 545 ASP A CA 1
ATOM 4439 C C . ASP A 1 545 ? 32.913 52.889 -66.385 1.00 80.56 545 ASP A C 1
ATOM 4441 O O . ASP A 1 545 ? 33.181 52.299 -65.337 1.00 80.56 545 ASP A O 1
ATOM 4445 N N . ALA A 1 546 ? 32.261 54.056 -66.366 1.00 83.62 546 ALA A N 1
ATOM 4446 C CA . ALA A 1 546 ? 31.841 54.705 -65.124 1.00 83.62 546 ALA A CA 1
ATOM 4447 C C . ALA A 1 546 ? 30.745 53.915 -64.377 1.00 83.62 546 ALA A C 1
ATOM 4449 O O . ALA A 1 546 ? 30.729 53.878 -63.142 1.00 83.62 546 ALA A O 1
ATOM 4450 N N . GLU A 1 547 ? 29.821 53.277 -65.100 1.00 86.19 547 GLU A N 1
ATOM 4451 C CA . GLU A 1 547 ? 28.853 52.335 -64.527 1.00 86.19 547 GLU A CA 1
ATOM 4452 C C . GLU A 1 547 ? 29.549 51.102 -63.944 1.00 86.19 547 GLU A C 1
ATOM 4454 O O . GLU A 1 547 ? 29.222 50.692 -62.828 1.00 86.19 547 GLU A O 1
ATOM 4459 N N . TYR A 1 548 ? 30.537 50.550 -64.650 1.00 86.25 548 TYR A N 1
ATOM 4460 C CA . TYR A 1 548 ? 31.318 49.408 -64.192 1.00 86.25 548 TYR A CA 1
ATOM 4461 C C . TYR A 1 548 ? 32.099 49.727 -62.912 1.00 86.25 548 TYR A C 1
ATOM 4463 O O . TYR A 1 548 ? 32.057 48.949 -61.957 1.00 86.25 548 TYR A O 1
ATOM 4471 N N . ASP A 1 549 ? 32.728 50.899 -62.821 1.00 85.19 549 ASP A N 1
ATOM 4472 C CA . ASP A 1 549 ? 33.426 51.332 -61.608 1.00 85.19 549 ASP A CA 1
ATOM 4473 C C . ASP A 1 549 ? 32.469 51.539 -60.425 1.00 85.19 549 ASP A C 1
ATOM 4475 O O . ASP A 1 549 ? 32.758 51.111 -59.299 1.00 85.19 549 ASP A O 1
ATOM 4479 N N . LYS A 1 550 ? 31.284 52.119 -60.663 1.00 87.75 550 LYS A N 1
ATOM 4480 C CA . LYS A 1 550 ? 30.232 52.224 -59.636 1.00 87.75 550 LYS A CA 1
ATOM 4481 C C . LYS A 1 550 ? 29.743 50.849 -59.187 1.00 87.75 550 LYS A C 1
ATOM 4483 O O . LYS A 1 550 ? 29.540 50.635 -57.990 1.00 87.75 550 LYS A O 1
ATOM 4488 N N . LEU A 1 551 ? 29.567 49.917 -60.119 1.00 87.12 551 LEU A N 1
ATOM 4489 C CA . LEU A 1 551 ? 29.138 48.554 -59.822 1.00 87.12 551 LEU A CA 1
ATOM 4490 C C . LEU A 1 551 ? 30.207 47.802 -59.024 1.00 87.12 551 LEU A C 1
ATOM 4492 O O . LEU A 1 551 ? 29.890 47.155 -58.029 1.00 87.12 551 LEU A O 1
ATOM 4496 N N . LYS A 1 552 ? 31.481 47.960 -59.385 1.00 89.12 552 LYS A N 1
ATOM 4497 C CA . LYS A 1 552 ? 32.622 47.389 -58.664 1.00 89.12 552 LYS A CA 1
ATOM 4498 C C . LYS A 1 552 ? 32.742 47.953 -57.249 1.00 89.12 552 LYS A C 1
ATOM 4500 O O . LYS A 1 552 ? 33.039 47.207 -56.314 1.00 89.12 552 LYS A O 1
ATOM 4505 N N . LEU A 1 553 ? 32.486 49.248 -57.059 1.00 89.50 553 LEU A N 1
ATOM 4506 C CA . LEU A 1 553 ? 32.458 49.861 -55.731 1.00 89.50 553 LEU A CA 1
ATOM 4507 C C . LEU A 1 553 ? 31.313 49.296 -54.879 1.00 89.50 553 LEU A C 1
ATOM 4509 O O . LEU A 1 553 ? 31.558 48.879 -53.746 1.00 89.50 553 LEU A O 1
ATOM 4513 N N . LYS A 1 554 ? 30.097 49.210 -55.437 1.00 88.25 554 LYS A N 1
ATOM 4514 C CA . LYS A 1 554 ? 28.938 48.601 -54.763 1.00 88.25 554 LYS A CA 1
ATOM 4515 C C . LYS A 1 554 ? 29.185 47.135 -54.412 1.00 88.25 554 LYS A C 1
ATOM 4517 O O . LYS A 1 554 ? 28.935 46.738 -53.280 1.00 88.25 554 LYS A O 1
ATOM 4522 N N . TYR A 1 555 ? 29.744 46.353 -55.335 1.00 89.19 555 TYR A N 1
ATOM 4523 C CA . TYR A 1 555 ? 30.108 44.956 -55.097 1.00 89.19 555 TYR A CA 1
ATOM 4524 C C . TYR A 1 555 ? 31.109 44.820 -53.944 1.00 89.19 555 TYR A C 1
ATOM 4526 O O . TYR A 1 555 ? 30.928 43.994 -53.055 1.00 89.19 555 TYR A O 1
ATOM 4534 N N . ASN A 1 556 ? 32.144 45.663 -53.903 1.00 87.81 556 ASN A N 1
ATOM 4535 C CA . ASN A 1 556 ? 33.129 45.628 -52.822 1.00 87.81 556 ASN A CA 1
ATOM 4536 C C . ASN A 1 556 ? 32.551 46.066 -51.469 1.00 87.81 556 ASN A C 1
ATOM 4538 O O . ASN A 1 556 ? 32.957 45.531 -50.437 1.00 87.81 556 ASN A O 1
ATOM 4542 N N . GLN A 1 557 ? 31.623 47.025 -51.453 1.00 87.56 557 GLN A N 1
ATOM 4543 C CA . GLN A 1 557 ? 30.914 47.423 -50.234 1.00 87.56 557 GLN A CA 1
ATOM 4544 C C . GLN A 1 557 ? 30.014 46.297 -49.726 1.00 87.56 557 GLN A C 1
ATOM 4546 O O . GLN A 1 557 ? 30.096 45.955 -48.548 1.00 87.56 557 GLN A O 1
ATOM 4551 N N . LEU A 1 558 ? 29.248 45.671 -50.622 1.00 88.19 558 LEU A N 1
ATOM 4552 C CA . LEU A 1 558 ? 28.399 44.528 -50.299 1.00 88.19 558 LEU A CA 1
ATOM 4553 C C . LEU A 1 558 ? 29.228 43.344 -49.794 1.00 88.19 558 LEU A C 1
ATOM 4555 O O . LEU A 1 558 ? 28.919 42.756 -48.766 1.00 88.19 558 LEU A O 1
ATOM 4559 N N . ARG A 1 559 ? 30.352 43.039 -50.452 1.00 90.56 559 ARG A N 1
ATOM 4560 C CA . ARG A 1 559 ? 31.266 41.986 -50.002 1.00 90.56 559 ARG A CA 1
ATOM 4561 C C . ARG A 1 559 ? 31.780 42.261 -48.590 1.00 90.56 559 ARG A C 1
ATOM 4563 O O . ARG A 1 559 ? 31.783 41.353 -47.770 1.00 90.56 559 ARG A O 1
ATOM 4570 N N . LYS A 1 560 ? 32.174 43.502 -48.282 1.00 88.75 560 LYS A N 1
ATOM 4571 C CA . LYS A 1 560 ? 32.616 43.881 -46.929 1.00 88.75 560 LYS A CA 1
ATOM 4572 C C . LYS A 1 560 ? 31.500 43.761 -45.889 1.00 88.75 560 LYS A C 1
ATOM 4574 O O . LYS A 1 560 ? 31.781 43.290 -44.791 1.00 88.75 560 LYS A O 1
ATOM 4579 N N . SER A 1 561 ? 30.267 44.167 -46.204 1.00 88.31 561 SER A N 1
ATOM 4580 C CA . SER A 1 561 ? 29.144 44.020 -45.267 1.00 88.31 561 SER A CA 1
ATOM 4581 C C . SER A 1 561 ? 28.793 42.554 -45.034 1.00 88.31 561 SER A C 1
ATOM 4583 O O . SER A 1 561 ? 28.621 42.158 -43.886 1.00 88.31 561 SER A O 1
ATOM 4585 N N . SER A 1 562 ? 28.775 41.737 -46.091 1.00 87.38 562 SER A N 1
ATOM 4586 C CA . SER A 1 562 ? 28.517 40.300 -45.979 1.00 87.38 562 SER A CA 1
ATOM 4587 C C . SER A 1 562 ? 29.617 39.581 -45.201 1.00 87.38 562 SER A C 1
ATOM 4589 O O . SER A 1 562 ? 29.304 38.757 -44.353 1.00 87.38 562 SER A O 1
ATOM 4591 N N . THR A 1 563 ? 30.897 39.913 -45.412 1.00 90.69 563 THR A N 1
ATOM 4592 C CA . THR A 1 563 ? 31.990 39.342 -44.605 1.00 90.69 563 THR A CA 1
ATOM 4593 C C . THR A 1 563 ? 31.838 39.704 -43.130 1.00 90.69 563 THR A C 1
ATOM 4595 O O . THR A 1 563 ? 31.925 38.820 -42.291 1.00 90.69 563 THR A O 1
ATOM 4598 N N . LYS A 1 564 ? 31.519 40.964 -42.808 1.00 90.25 564 LYS A N 1
ATOM 4599 C CA . LYS A 1 564 ? 31.306 41.378 -41.416 1.00 90.25 564 LYS A CA 1
ATOM 4600 C C . LYS A 1 564 ? 30.126 40.646 -40.762 1.00 90.25 564 LYS A C 1
ATOM 4602 O O . LYS A 1 564 ? 30.249 40.197 -39.632 1.00 90.25 564 LYS A O 1
ATOM 4607 N N . GLN A 1 565 ? 29.014 40.482 -41.480 1.00 91.19 565 GLN A N 1
ATOM 4608 C CA . GLN A 1 565 ? 27.869 39.708 -40.987 1.00 91.19 565 GLN A CA 1
ATOM 4609 C C . GLN A 1 565 ? 28.220 38.236 -40.756 1.00 91.19 565 GLN A C 1
ATOM 4611 O O . GLN A 1 565 ? 27.804 37.665 -39.755 1.00 91.19 565 GLN A O 1
ATOM 4616 N N . ILE A 1 566 ? 28.995 37.626 -41.656 1.00 89.25 566 ILE A N 1
ATOM 4617 C CA . ILE A 1 566 ? 29.471 36.248 -41.489 1.00 89.25 566 ILE A CA 1
ATOM 4618 C C . ILE A 1 566 ? 30.370 36.136 -40.251 1.00 89.25 566 ILE A C 1
ATOM 4620 O O . ILE A 1 566 ? 30.216 35.194 -39.477 1.00 89.25 566 ILE A O 1
ATOM 4624 N N . ASP A 1 567 ? 31.267 37.097 -40.028 1.00 90.38 567 ASP A N 1
ATOM 4625 C CA . ASP A 1 567 ? 32.143 37.113 -38.853 1.00 90.38 567 ASP A CA 1
ATOM 4626 C C . ASP A 1 567 ? 31.346 37.262 -37.542 1.00 90.38 567 ASP A C 1
ATOM 4628 O O . ASP A 1 567 ? 31.596 36.526 -36.585 1.00 90.38 567 ASP A O 1
ATOM 4632 N N . ASP A 1 568 ? 30.346 38.149 -37.509 1.00 90.38 568 ASP A N 1
ATOM 4633 C CA . ASP A 1 568 ? 29.469 38.343 -36.346 1.00 90.38 568 ASP A CA 1
ATOM 4634 C C . ASP A 1 568 ? 28.615 37.089 -36.062 1.00 90.38 568 ASP A C 1
ATOM 4636 O O . ASP A 1 568 ? 28.492 36.663 -34.912 1.00 90.38 568 ASP A O 1
ATOM 4640 N N . LEU A 1 569 ? 28.084 36.438 -37.106 1.00 90.94 569 LEU A N 1
ATOM 4641 C CA . LEU A 1 569 ? 27.352 35.172 -36.976 1.00 90.94 569 LEU A CA 1
ATOM 4642 C C . LEU A 1 569 ? 28.246 34.046 -36.449 1.00 90.94 569 LEU A C 1
ATOM 4644 O O . LEU A 1 569 ? 27.839 33.314 -35.549 1.00 90.94 569 LEU A O 1
ATOM 4648 N N . ASN A 1 570 ? 29.472 33.925 -36.960 1.00 91.56 570 ASN A N 1
ATOM 4649 C CA . ASN A 1 570 ? 30.429 32.924 -36.489 1.00 91.56 570 ASN A CA 1
ATOM 4650 C C . ASN A 1 570 ? 30.797 33.138 -35.018 1.00 91.56 570 ASN A C 1
ATOM 4652 O O . ASN A 1 570 ? 30.930 32.169 -34.271 1.00 91.56 570 ASN A O 1
ATOM 4656 N N . LYS A 1 571 ? 30.929 34.397 -34.586 1.00 92.75 571 LYS A N 1
ATOM 4657 C CA . LYS A 1 571 ? 31.182 34.728 -33.183 1.00 92.75 571 LYS A CA 1
ATOM 4658 C C . LYS A 1 571 ? 30.007 34.323 -32.290 1.00 92.75 571 LYS A C 1
ATOM 4660 O O . LYS A 1 571 ? 30.215 33.613 -31.312 1.00 92.75 571 LYS A O 1
ATOM 4665 N N . ASN A 1 572 ? 28.783 34.694 -32.665 1.00 91.00 572 ASN A N 1
ATOM 4666 C CA . ASN A 1 572 ? 27.584 34.314 -31.912 1.00 91.00 572 ASN A CA 1
ATOM 4667 C C . ASN A 1 572 ? 27.405 32.788 -31.853 1.00 91.00 572 ASN A C 1
ATOM 4669 O O . ASN A 1 572 ? 27.019 32.249 -30.819 1.00 91.00 572 ASN A O 1
ATOM 4673 N N . MET A 1 573 ? 27.729 32.081 -32.939 1.00 89.38 573 MET A N 1
ATOM 4674 C CA . MET A 1 573 ? 27.694 30.619 -32.985 1.00 89.38 573 MET A CA 1
ATOM 4675 C C . MET A 1 573 ? 28.712 29.992 -32.023 1.00 89.38 573 MET A C 1
ATOM 4677 O O . MET A 1 573 ? 28.393 29.026 -31.333 1.00 89.38 573 MET A O 1
ATOM 4681 N N . ALA A 1 574 ? 29.924 30.549 -31.938 1.00 88.31 574 ALA A N 1
ATOM 4682 C CA . ALA A 1 574 ? 30.942 30.096 -30.992 1.00 88.31 574 ALA A CA 1
ATOM 4683 C C . ALA A 1 574 ? 30.519 30.329 -29.530 1.00 88.31 574 ALA A C 1
ATOM 4685 O O . ALA A 1 574 ? 30.685 29.440 -28.694 1.00 88.31 574 ALA A O 1
ATOM 4686 N N . ASP A 1 575 ? 29.922 31.486 -29.232 1.00 90.50 575 ASP A N 1
ATOM 4687 C CA . ASP A 1 575 ? 29.401 31.799 -27.897 1.00 90.50 575 ASP A CA 1
ATOM 4688 C C . ASP A 1 575 ? 28.238 30.863 -27.514 1.00 90.50 575 ASP A C 1
ATOM 4690 O O . ASP A 1 575 ? 28.184 30.364 -26.387 1.00 90.50 575 ASP A O 1
ATOM 4694 N N . PHE A 1 576 ? 27.346 30.548 -28.461 1.00 91.62 576 PHE A N 1
ATOM 4695 C CA . PHE A 1 576 ? 26.257 29.592 -28.252 1.00 91.62 576 PHE A CA 1
ATOM 4696 C C . PHE A 1 576 ? 26.770 28.169 -27.997 1.00 91.62 576 PHE A C 1
ATOM 4698 O O . PHE A 1 576 ? 26.306 27.509 -27.067 1.00 91.62 576 PHE A O 1
ATOM 4705 N N . LEU A 1 577 ? 27.756 27.703 -28.773 1.00 90.12 577 LEU A N 1
ATOM 4706 C CA . LEU A 1 577 ? 28.377 26.388 -28.572 1.00 90.12 577 LEU A CA 1
ATOM 4707 C C . LEU A 1 577 ? 29.003 26.266 -27.178 1.00 90.12 577 LEU A C 1
ATOM 4709 O O . LEU A 1 577 ? 28.787 25.261 -26.507 1.00 90.12 577 LEU A O 1
ATOM 4713 N N . ASN A 1 578 ? 29.704 27.303 -26.716 1.00 92.06 578 ASN A N 1
ATOM 4714 C CA . ASN A 1 578 ? 30.314 27.327 -25.386 1.00 92.06 578 ASN A CA 1
ATOM 4715 C C . ASN A 1 578 ? 29.258 27.317 -24.265 1.00 92.06 578 ASN A C 1
ATOM 4717 O O . ASN A 1 578 ? 29.378 26.571 -23.295 1.00 92.06 578 ASN A O 1
ATOM 4721 N N . SER A 1 579 ? 28.182 28.097 -24.401 1.00 91.62 579 SER A N 1
ATOM 4722 C CA . SER A 1 579 ? 27.068 28.061 -23.441 1.00 91.62 579 SER A CA 1
ATOM 4723 C C . SER A 1 579 ? 26.383 26.694 -23.398 1.00 91.62 579 SER A C 1
ATOM 4725 O O . SER A 1 579 ? 26.075 26.198 -22.318 1.00 91.62 579 SER A O 1
ATOM 4727 N N . ASN A 1 580 ? 26.187 26.054 -24.551 1.00 91.00 580 ASN A N 1
ATOM 4728 C CA . ASN A 1 580 ? 25.576 24.730 -24.621 1.00 91.00 580 ASN A CA 1
ATOM 4729 C C . ASN A 1 580 ? 26.492 23.643 -24.028 1.00 91.00 580 ASN A C 1
ATOM 4731 O O . ASN A 1 580 ? 26.023 22.727 -23.359 1.00 91.00 580 ASN A O 1
ATOM 4735 N N . GLU A 1 581 ? 27.809 23.769 -24.205 1.00 91.88 581 GLU A N 1
ATOM 4736 C CA . GLU A 1 581 ? 28.789 22.890 -23.562 1.00 91.88 581 GLU A CA 1
ATOM 4737 C C . GLU A 1 581 ? 28.762 23.039 -22.033 1.00 91.88 581 GLU A C 1
ATOM 4739 O O . GLU A 1 581 ? 28.736 22.032 -21.328 1.00 91.88 581 GLU A O 1
ATOM 4744 N N . LYS A 1 582 ? 28.650 24.268 -21.507 1.00 91.56 582 LYS A N 1
ATOM 4745 C CA . LYS A 1 582 ? 28.465 24.501 -20.063 1.00 91.56 582 LYS A CA 1
ATOM 4746 C C . LYS A 1 582 ? 27.187 23.858 -19.530 1.00 91.56 582 LYS A C 1
ATOM 4748 O O . LYS A 1 582 ? 27.259 23.112 -18.556 1.00 91.56 582 LYS A O 1
ATOM 4753 N N . LEU A 1 583 ? 26.052 24.086 -20.194 1.00 91.88 583 LEU A N 1
ATOM 4754 C CA . LEU A 1 583 ? 24.772 23.477 -19.813 1.00 91.88 583 LEU A CA 1
ATOM 4755 C C . LEU A 1 583 ? 24.842 21.949 -19.840 1.00 91.88 583 LEU A C 1
ATOM 4757 O O . LEU A 1 583 ? 24.336 21.282 -18.943 1.00 91.88 583 LEU A O 1
ATOM 4761 N N . ARG A 1 584 ? 25.524 21.379 -20.836 1.00 93.75 584 ARG A N 1
ATOM 4762 C CA . ARG A 1 584 ? 25.753 19.937 -20.899 1.00 93.75 584 ARG A CA 1
ATOM 4763 C C . ARG A 1 584 ? 26.572 19.441 -19.705 1.00 93.75 584 ARG A C 1
ATOM 4765 O O . ARG A 1 584 ? 26.187 18.448 -19.099 1.00 93.75 584 ARG A O 1
ATOM 4772 N N . THR A 1 585 ? 27.666 20.117 -19.350 1.00 92.31 585 THR A N 1
ATOM 4773 C CA . THR A 1 585 ? 28.475 19.721 -18.181 1.00 92.31 585 THR A CA 1
ATOM 4774 C C . THR A 1 585 ? 27.717 19.863 -16.860 1.00 92.31 585 THR A C 1
ATOM 4776 O O . THR A 1 585 ? 27.909 19.055 -15.955 1.00 92.31 585 THR A O 1
ATOM 4779 N N . GLU A 1 586 ? 26.832 20.855 -16.752 1.00 93.81 586 GLU A N 1
ATOM 4780 C CA . GLU A 1 586 ? 25.967 21.050 -15.588 1.00 93.81 586 GLU A CA 1
ATOM 4781 C C . GLU A 1 586 ? 24.912 19.942 -15.480 1.00 93.81 586 GLU A C 1
ATOM 4783 O O . GLU A 1 586 ? 24.754 19.359 -14.410 1.00 93.81 586 GLU A O 1
ATOM 4788 N N . ASN A 1 587 ? 24.280 19.560 -16.593 1.00 91.25 587 ASN A N 1
ATOM 4789 C CA . ASN A 1 587 ? 23.367 18.416 -16.634 1.00 91.25 587 ASN A CA 1
ATOM 4790 C C . ASN A 1 587 ? 24.076 17.102 -16.277 1.00 91.25 587 ASN A C 1
ATOM 4792 O O . ASN A 1 587 ? 23.567 16.348 -15.456 1.00 91.25 587 ASN A O 1
ATOM 4796 N N . GLU A 1 588 ? 25.280 16.853 -16.805 1.00 93.81 588 GLU A N 1
ATOM 4797 C CA . GLU A 1 588 ? 26.072 15.667 -16.440 1.00 93.81 588 GLU A CA 1
ATOM 4798 C C . GLU A 1 588 ? 26.400 15.641 -14.929 1.00 93.81 588 GLU A C 1
ATOM 4800 O O . GLU A 1 588 ? 26.399 14.577 -14.300 1.00 93.81 588 GLU A O 1
ATOM 4805 N N . TYR A 1 589 ? 26.647 16.803 -14.311 1.00 93.75 589 TYR A N 1
ATOM 4806 C CA . TYR A 1 589 ? 26.856 16.914 -12.864 1.00 93.75 589 TYR A CA 1
ATOM 4807 C C . TYR A 1 589 ? 25.571 16.674 -12.056 1.00 93.75 589 TYR A C 1
ATOM 4809 O O . TYR A 1 589 ? 25.606 15.971 -11.038 1.00 93.75 589 TYR A O 1
ATOM 4817 N N . LEU A 1 590 ? 24.444 17.234 -12.498 1.00 93.56 590 LEU A N 1
ATOM 4818 C CA . LEU A 1 590 ? 23.140 17.051 -11.861 1.00 93.56 590 LEU A CA 1
ATOM 4819 C C . LEU A 1 590 ? 22.684 15.594 -11.943 1.00 93.56 590 LEU A C 1
ATOM 4821 O O . LEU A 1 590 ? 22.299 15.039 -10.918 1.00 93.56 590 LEU A O 1
ATOM 4825 N N . ASP A 1 591 ? 22.825 14.945 -13.098 1.00 93.06 591 ASP A N 1
ATOM 4826 C CA . ASP A 1 591 ? 22.498 13.528 -13.285 1.00 93.06 591 ASP A CA 1
ATOM 4827 C C . ASP A 1 591 ? 23.337 12.635 -12.372 1.00 93.06 591 ASP A C 1
ATOM 4829 O O . ASP A 1 591 ? 22.820 11.723 -11.720 1.00 93.06 591 ASP A O 1
ATOM 4833 N N . LYS A 1 592 ? 24.639 12.925 -12.257 1.00 94.62 592 LYS A N 1
ATOM 4834 C CA . LYS A 1 592 ? 25.515 12.207 -11.328 1.00 94.62 592 LYS A CA 1
ATOM 4835 C C . LYS A 1 592 ? 25.067 12.397 -9.878 1.00 94.62 592 LYS A C 1
ATOM 4837 O O . LYS A 1 592 ? 24.975 11.424 -9.134 1.00 94.62 592 LYS A O 1
ATOM 4842 N N . THR A 1 593 ? 24.759 13.632 -9.489 1.00 93.56 593 THR A N 1
ATOM 4843 C CA . THR A 1 593 ? 24.299 13.957 -8.132 1.00 93.56 593 THR A CA 1
ATOM 4844 C C . THR A 1 593 ? 22.962 13.284 -7.824 1.00 93.56 593 THR A C 1
ATOM 4846 O O . THR A 1 593 ? 22.788 12.729 -6.741 1.00 93.56 593 THR A O 1
ATOM 4849 N N . LEU A 1 594 ? 22.032 13.281 -8.779 1.00 92.50 594 LEU A N 1
ATOM 4850 C CA . LEU A 1 594 ? 20.737 12.621 -8.669 1.00 92.50 594 LEU A CA 1
ATOM 4851 C C . LEU A 1 594 ? 20.907 11.108 -8.504 1.00 92.50 594 LEU A C 1
ATOM 4853 O O . LEU A 1 594 ? 20.301 10.514 -7.616 1.00 92.50 594 LEU A O 1
ATOM 4857 N N . ASN A 1 595 ? 21.784 10.491 -9.296 1.00 94.25 595 ASN A N 1
ATOM 4858 C CA . ASN A 1 595 ? 22.083 9.069 -9.179 1.00 94.25 595 ASN A CA 1
ATOM 4859 C C . ASN A 1 595 ? 22.706 8.722 -7.815 1.00 94.25 595 ASN A C 1
ATOM 4861 O O . ASN A 1 595 ? 22.283 7.764 -7.168 1.00 94.25 595 ASN A O 1
ATOM 4865 N N . ASP A 1 596 ? 23.648 9.533 -7.329 1.00 93.50 596 ASP A N 1
ATOM 4866 C CA . ASP A 1 596 ? 24.252 9.355 -6.003 1.00 93.50 596 ASP A CA 1
ATOM 4867 C C . ASP A 1 596 ? 23.204 9.488 -4.879 1.00 93.50 596 ASP A C 1
ATOM 4869 O O . ASP A 1 596 ? 23.209 8.710 -3.918 1.00 93.50 596 ASP A O 1
ATOM 4873 N N . LYS A 1 597 ? 22.258 10.431 -5.008 1.00 94.88 597 LYS A N 1
ATOM 4874 C CA . LYS A 1 597 ? 21.130 10.584 -4.075 1.00 94.88 597 LYS A CA 1
ATOM 4875 C C . LYS A 1 597 ? 20.169 9.399 -4.132 1.00 94.88 597 LYS A C 1
ATOM 4877 O O . LYS A 1 597 ? 19.785 8.912 -3.075 1.00 94.88 597 LYS A O 1
ATOM 4882 N N . ASN A 1 598 ? 19.852 8.882 -5.315 1.00 92.69 598 ASN A N 1
ATOM 4883 C CA . ASN A 1 598 ? 19.004 7.697 -5.471 1.00 92.69 598 ASN A CA 1
ATOM 4884 C C . ASN A 1 598 ? 19.647 6.448 -4.852 1.00 92.69 598 ASN A C 1
ATOM 4886 O O . ASN A 1 598 ? 18.973 5.670 -4.182 1.00 92.69 598 ASN A O 1
ATOM 4890 N N . ILE A 1 599 ? 20.967 6.281 -4.989 1.00 95.19 599 ILE A N 1
ATOM 4891 C CA . ILE A 1 599 ? 21.705 5.204 -4.309 1.00 95.19 599 ILE A CA 1
ATOM 4892 C C . ILE A 1 599 ? 21.601 5.348 -2.784 1.00 95.19 599 ILE A C 1
ATOM 4894 O O . ILE A 1 599 ? 21.449 4.346 -2.083 1.00 95.19 599 ILE A O 1
ATOM 4898 N N . LEU A 1 600 ? 21.685 6.574 -2.257 1.00 94.50 600 LEU A N 1
ATOM 4899 C CA . LEU A 1 600 ? 21.537 6.826 -0.823 1.00 94.50 600 LEU A CA 1
ATOM 4900 C C . LEU A 1 600 ? 20.106 6.555 -0.335 1.00 94.50 600 LEU A C 1
ATOM 4902 O O . LEU A 1 600 ? 19.946 5.922 0.704 1.00 94.50 600 LEU A O 1
ATOM 4906 N N . ILE A 1 601 ? 19.089 6.978 -1.090 1.00 93.69 601 ILE A N 1
ATOM 4907 C CA . ILE A 1 601 ? 17.673 6.711 -0.791 1.00 93.69 601 ILE A CA 1
ATOM 4908 C C . ILE A 1 601 ? 17.422 5.204 -0.734 1.00 93.69 601 ILE A C 1
ATOM 4910 O O . ILE A 1 601 ? 16.921 4.719 0.273 1.00 93.69 601 ILE A O 1
ATOM 4914 N N . ASN A 1 602 ? 17.882 4.447 -1.732 1.00 93.25 602 ASN A N 1
ATOM 4915 C CA . ASN A 1 602 ? 17.733 2.991 -1.746 1.00 93.25 602 ASN A CA 1
ATOM 4916 C C . ASN A 1 602 ? 18.389 2.320 -0.526 1.00 93.25 602 ASN A C 1
ATOM 4918 O O . ASN A 1 602 ? 17.863 1.345 0.007 1.00 93.25 602 ASN A O 1
ATOM 4922 N N . LYS A 1 603 ? 19.535 2.833 -0.055 1.00 93.69 603 LYS A N 1
ATOM 4923 C CA . LYS A 1 603 ? 20.168 2.335 1.178 1.00 93.69 603 LYS A CA 1
ATOM 4924 C C . LYS A 1 603 ? 19.330 2.642 2.417 1.00 93.69 603 LYS A C 1
ATOM 4926 O O . LYS A 1 603 ? 19.162 1.759 3.251 1.00 93.69 603 LYS A O 1
ATOM 4931 N N . LEU A 1 604 ? 18.798 3.860 2.524 1.00 91.12 604 LEU A N 1
ATOM 4932 C CA . LEU A 1 604 ? 17.928 4.253 3.635 1.00 91.12 604 LEU A CA 1
ATOM 4933 C C . LEU A 1 604 ? 16.617 3.454 3.638 1.00 91.12 604 LEU A C 1
ATOM 4935 O O . LEU A 1 604 ? 16.142 3.070 4.700 1.00 91.12 604 LEU A O 1
ATOM 4939 N N . GLU A 1 605 ? 16.055 3.141 2.470 1.00 91.50 605 GLU A N 1
ATOM 4940 C CA . GLU A 1 605 ? 14.876 2.276 2.350 1.00 91.50 605 GLU A CA 1
ATOM 4941 C C . GLU A 1 605 ? 15.169 0.838 2.788 1.00 91.50 605 GLU A C 1
ATOM 4943 O O . GLU A 1 605 ? 14.377 0.240 3.520 1.00 91.50 605 GLU A O 1
ATOM 4948 N N . GLN A 1 606 ? 16.324 0.285 2.409 1.00 91.00 606 GLN A N 1
ATOM 4949 C CA . GLN A 1 606 ? 16.761 -1.028 2.895 1.00 91.00 606 GLN A CA 1
ATOM 4950 C C . GLN A 1 606 ? 16.947 -1.035 4.418 1.00 91.00 606 GLN A C 1
ATOM 4952 O O . GLN A 1 606 ? 16.500 -1.968 5.087 1.00 91.00 606 GLN A O 1
ATOM 4957 N N . GLU A 1 607 ? 17.558 0.012 4.975 1.00 93.12 607 GLU A N 1
ATOM 4958 C CA . GLU A 1 607 ? 17.751 0.161 6.419 1.00 93.12 607 GLU A CA 1
ATOM 4959 C C . GLU A 1 607 ? 16.414 0.296 7.157 1.00 93.12 607 GLU A C 1
ATOM 4961 O O . GLU A 1 607 ? 16.190 -0.406 8.143 1.00 93.12 607 GLU A O 1
ATOM 4966 N N . LYS A 1 608 ? 15.479 1.095 6.628 1.00 92.25 608 LYS A N 1
ATOM 4967 C CA . LYS A 1 608 ? 14.106 1.193 7.141 1.00 92.25 608 LYS A CA 1
ATOM 4968 C C . LYS A 1 608 ? 13.421 -0.171 7.150 1.00 92.25 608 LYS A C 1
ATOM 4970 O O . LYS A 1 608 ? 12.878 -0.570 8.171 1.00 92.25 608 LYS A O 1
ATOM 4975 N N . THR A 1 609 ? 13.504 -0.914 6.049 1.00 94.06 609 THR A N 1
ATOM 4976 C CA . THR A 1 609 ? 12.889 -2.247 5.946 1.00 94.06 609 THR A CA 1
ATOM 4977 C C . THR A 1 609 ? 13.479 -3.211 6.981 1.00 94.06 609 THR A C 1
ATOM 4979 O O . THR A 1 609 ? 12.756 -3.998 7.590 1.00 94.06 609 THR A O 1
ATOM 4982 N N . SER A 1 610 ? 14.792 -3.132 7.224 1.00 93.62 610 SER A N 1
ATOM 4983 C CA . SER A 1 610 ? 15.457 -3.916 8.268 1.00 93.62 610 SER A CA 1
ATOM 4984 C C . SER A 1 610 ? 15.021 -3.506 9.678 1.00 93.62 610 SER A C 1
ATOM 4986 O O . SER A 1 610 ? 14.846 -4.377 10.529 1.00 93.62 610 SER A O 1
ATOM 4988 N N . MET A 1 611 ? 14.845 -2.208 9.937 1.00 92.38 611 MET A N 1
ATOM 4989 C CA . MET A 1 611 ? 14.352 -1.703 11.221 1.00 92.38 611 MET A CA 1
ATOM 4990 C C . MET A 1 611 ? 12.896 -2.105 11.464 1.00 92.38 611 MET A C 1
ATOM 4992 O O . MET A 1 611 ? 12.580 -2.566 12.555 1.00 92.38 611 MET A O 1
ATOM 4996 N N . ASP A 1 612 ? 12.033 -2.027 10.450 1.00 91.94 612 ASP A N 1
ATOM 4997 C CA . ASP A 1 612 ? 10.629 -2.444 10.543 1.00 91.94 612 ASP A CA 1
ATOM 4998 C C . ASP A 1 612 ? 10.505 -3.943 10.866 1.00 91.94 612 ASP A C 1
ATOM 5000 O O . ASP A 1 612 ? 9.644 -4.351 11.648 1.00 91.94 612 ASP A O 1
ATOM 5004 N N . LEU A 1 613 ? 11.384 -4.781 10.303 1.00 92.31 613 LEU A N 1
ATOM 5005 C CA . LEU A 1 613 ? 11.461 -6.203 10.655 1.00 92.31 613 LEU A CA 1
ATOM 5006 C C . LEU A 1 613 ? 11.904 -6.410 12.108 1.00 92.31 613 LEU A C 1
ATOM 5008 O O . LEU A 1 613 ? 11.315 -7.232 12.809 1.00 92.31 613 LEU A O 1
ATOM 5012 N N . LEU A 1 614 ? 12.901 -5.651 12.568 1.00 93.44 614 LEU A N 1
ATOM 5013 C CA . LEU A 1 614 ? 13.392 -5.733 13.942 1.00 93.44 614 LEU A CA 1
ATOM 5014 C C . LEU A 1 614 ? 12.329 -5.276 14.953 1.00 93.44 614 LEU A C 1
ATOM 5016 O O . LEU A 1 614 ? 12.165 -5.908 15.993 1.00 93.44 614 LEU A O 1
ATOM 5020 N N . ILE A 1 615 ? 11.590 -4.208 14.640 1.00 91.06 615 ILE A N 1
ATOM 5021 C CA . ILE A 1 615 ? 10.472 -3.718 15.456 1.00 91.06 615 ILE A CA 1
ATOM 5022 C C . ILE A 1 615 ? 9.399 -4.800 15.556 1.00 91.06 615 ILE A C 1
ATOM 5024 O O . ILE A 1 615 ? 9.049 -5.188 16.665 1.00 91.06 615 ILE A O 1
ATOM 5028 N N . LYS A 1 616 ? 8.974 -5.391 14.431 1.00 92.06 616 LYS A N 1
ATOM 5029 C CA . LYS A 1 616 ? 7.997 -6.495 14.439 1.00 92.06 616 LYS A CA 1
ATOM 5030 C C . LYS A 1 616 ? 8.446 -7.687 15.285 1.00 92.06 616 LYS A C 1
ATOM 5032 O O . LYS A 1 616 ? 7.630 -8.296 15.970 1.00 92.06 616 LYS A O 1
ATOM 5037 N N . GLU A 1 617 ? 9.732 -8.033 15.251 1.00 92.75 617 GLU A N 1
ATOM 5038 C CA . GLU A 1 617 ? 10.285 -9.108 16.083 1.00 92.75 617 GLU A CA 1
ATOM 5039 C C . GLU A 1 617 ? 10.268 -8.748 17.580 1.00 92.75 617 GLU A C 1
ATOM 5041 O O . GLU A 1 617 ? 9.980 -9.598 18.432 1.00 92.75 617 GLU A O 1
ATOM 5046 N N . LYS A 1 618 ? 10.548 -7.483 17.918 1.00 91.44 618 LYS A N 1
ATOM 5047 C CA . LYS A 1 618 ? 10.489 -6.981 19.296 1.00 91.44 618 LYS A CA 1
ATOM 5048 C C . LYS A 1 618 ? 9.065 -6.886 19.822 1.00 91.44 618 LYS A C 1
ATOM 5050 O O . LYS A 1 618 ? 8.850 -7.314 20.953 1.00 91.44 618 LYS A O 1
ATOM 5055 N N . ASP A 1 619 ? 8.121 -6.432 19.010 1.00 92.69 619 ASP A N 1
ATOM 5056 C CA . ASP A 1 619 ? 6.703 -6.378 19.366 1.00 92.69 619 ASP A CA 1
ATOM 5057 C C . ASP A 1 619 ? 6.161 -7.788 19.615 1.00 92.69 619 ASP A C 1
ATOM 5059 O O . ASP A 1 619 ? 5.617 -8.057 20.681 1.00 92.69 619 ASP A O 1
ATOM 5063 N N . ALA A 1 620 ? 6.451 -8.744 18.724 1.00 90.56 620 ALA A N 1
ATOM 5064 C CA . ALA A 1 620 ? 6.074 -10.144 18.928 1.00 90.56 620 ALA A CA 1
ATOM 5065 C C . ALA A 1 620 ? 6.693 -10.747 20.206 1.00 90.56 620 ALA A C 1
ATOM 5067 O O . ALA A 1 620 ? 6.063 -11.543 20.905 1.00 90.56 620 ALA A O 1
ATOM 5068 N N . SER A 1 621 ? 7.932 -10.365 20.534 1.00 90.44 621 SER A N 1
ATOM 5069 C CA . SER A 1 621 ? 8.584 -10.783 21.781 1.00 90.44 621 SER A CA 1
ATOM 5070 C C . SER A 1 621 ? 7.933 -10.148 23.013 1.00 90.44 621 SER A C 1
ATOM 5072 O O . SER A 1 621 ? 7.797 -10.808 24.043 1.00 90.44 621 SER A O 1
ATOM 5074 N N . TYR A 1 622 ? 7.536 -8.878 22.920 1.00 91.56 622 TYR A N 1
ATOM 5075 C CA . TYR A 1 622 ? 6.860 -8.148 23.987 1.00 91.56 622 TYR A CA 1
ATOM 5076 C C . TYR A 1 622 ? 5.462 -8.709 24.252 1.00 91.56 622 TYR A C 1
ATOM 5078 O O . TYR A 1 622 ? 5.127 -8.960 25.408 1.00 91.56 622 TYR A O 1
ATOM 5086 N N . ASP A 1 623 ? 4.689 -8.985 23.203 1.00 89.88 623 ASP A N 1
ATOM 5087 C CA . ASP A 1 623 ? 3.363 -9.596 23.314 1.00 89.88 623 ASP A CA 1
ATOM 5088 C C . ASP A 1 623 ? 3.440 -10.961 23.996 1.00 89.88 623 ASP A C 1
ATOM 5090 O O . ASP A 1 623 ? 2.688 -11.237 24.932 1.00 89.88 623 ASP A O 1
ATOM 5094 N N . LYS A 1 624 ? 4.431 -11.777 23.623 1.00 91.69 624 LYS A N 1
ATOM 5095 C CA . LYS A 1 624 ? 4.673 -13.062 24.281 1.00 91.69 624 LYS A CA 1
ATOM 5096 C C . LYS A 1 624 ? 5.034 -12.899 25.761 1.00 91.69 624 LYS A C 1
ATOM 5098 O O . LYS A 1 624 ? 4.499 -13.610 26.608 1.00 91.69 624 LYS A O 1
ATOM 5103 N N . LEU A 1 625 ? 5.905 -11.946 26.096 1.00 90.44 625 LEU A N 1
ATOM 5104 C CA . LEU A 1 625 ? 6.270 -11.662 27.487 1.00 90.44 625 LEU A CA 1
ATOM 5105 C C . LEU A 1 625 ? 5.066 -11.147 28.296 1.00 90.44 625 LEU A C 1
ATOM 5107 O O . LEU A 1 625 ? 4.922 -11.460 29.478 1.00 90.44 625 LEU A O 1
ATOM 5111 N N . LYS A 1 626 ? 4.185 -10.369 27.662 1.00 91.25 626 LYS A N 1
ATOM 5112 C CA . LYS A 1 626 ? 2.947 -9.863 28.255 1.00 91.25 626 LYS A CA 1
ATOM 5113 C C . LYS A 1 626 ? 1.963 -10.998 28.537 1.00 91.25 626 LYS A C 1
ATOM 5115 O O . LYS A 1 626 ? 1.410 -11.038 29.634 1.00 91.25 626 LYS A O 1
ATOM 5120 N N . GLU A 1 627 ? 1.789 -11.938 27.609 1.00 90.81 627 GLU A N 1
ATOM 5121 C CA . GLU A 1 627 ? 0.987 -13.152 27.823 1.00 90.81 627 GLU A CA 1
ATOM 5122 C C . GLU A 1 627 ? 1.557 -14.035 28.941 1.00 90.81 627 GLU A C 1
ATOM 5124 O O . GLU A 1 627 ? 0.808 -14.516 29.797 1.00 90.81 627 GLU A O 1
ATOM 5129 N N . GLU A 1 628 ? 2.881 -14.217 28.982 1.00 90.69 628 GLU A N 1
ATOM 5130 C CA . GLU A 1 628 ? 3.560 -14.963 30.048 1.00 90.69 628 GLU A CA 1
ATOM 5131 C C . GLU A 1 628 ? 3.365 -14.281 31.413 1.00 90.69 628 GLU A C 1
ATOM 5133 O O . GLU A 1 628 ? 2.979 -14.934 32.384 1.00 90.69 628 GLU A O 1
ATOM 5138 N N . SER A 1 629 ? 3.538 -12.958 31.486 1.00 87.75 629 SER A N 1
ATOM 5139 C CA . SER A 1 629 ? 3.302 -12.163 32.699 1.00 87.75 629 SER A CA 1
ATOM 5140 C C . SER A 1 629 ? 1.845 -12.242 33.165 1.00 87.75 629 SER A C 1
ATOM 5142 O O . SER A 1 629 ? 1.582 -12.474 34.347 1.00 87.75 629 SER A O 1
ATOM 5144 N N . PHE A 1 630 ? 0.885 -12.133 32.242 1.00 89.50 630 PHE A N 1
ATOM 5145 C CA . PHE A 1 630 ? -0.539 -12.270 32.549 1.00 89.50 630 PHE A CA 1
ATOM 5146 C C . PHE A 1 630 ? -0.878 -13.673 33.066 1.00 89.50 630 PHE A C 1
ATOM 5148 O O . PHE A 1 630 ? -1.607 -13.814 34.047 1.00 89.50 630 PHE A O 1
ATOM 5155 N N . SER A 1 631 ? -0.295 -14.713 32.466 1.00 87.25 631 SER A N 1
ATOM 5156 C CA . SER A 1 631 ? -0.473 -16.102 32.903 1.00 87.25 631 SER A CA 1
ATOM 5157 C C . SER A 1 631 ? 0.072 -16.328 34.316 1.00 87.25 631 SER A C 1
ATOM 5159 O O . SER A 1 631 ? -0.594 -16.952 35.143 1.00 87.25 631 SER A O 1
ATOM 5161 N N . VAL A 1 632 ? 1.251 -15.774 34.625 1.00 88.44 632 VAL A N 1
ATOM 5162 C CA . VAL A 1 632 ? 1.841 -15.815 35.974 1.00 88.44 632 VAL A CA 1
ATOM 5163 C C . VAL A 1 632 ? 0.988 -15.033 36.972 1.00 88.44 632 VAL A C 1
ATOM 5165 O O . VAL A 1 632 ? 0.740 -15.521 38.075 1.00 88.44 632 VAL A O 1
ATOM 5168 N N . LYS A 1 633 ? 0.492 -13.850 36.592 1.00 88.62 633 LYS A N 1
ATOM 5169 C CA . LYS A 1 633 ? -0.393 -13.045 37.438 1.00 88.62 633 LYS A CA 1
ATOM 5170 C C . LYS A 1 633 ? -1.676 -13.805 37.770 1.00 88.62 633 LYS A C 1
ATOM 5172 O O . LYS A 1 633 ? -1.990 -13.947 38.946 1.00 88.62 633 LYS A O 1
ATOM 5177 N N . LYS A 1 634 ? -2.339 -14.384 36.765 1.00 88.81 634 LYS A N 1
ATOM 5178 C CA . LYS A 1 634 ? -3.552 -15.195 36.940 1.00 88.81 634 LYS A CA 1
ATOM 5179 C C . LYS A 1 634 ? -3.300 -16.424 37.818 1.00 88.81 634 LYS A C 1
ATOM 5181 O O . LYS A 1 634 ? -4.116 -16.757 38.671 1.00 88.81 634 LYS A O 1
ATOM 5186 N N . TYR A 1 635 ? -2.156 -17.091 37.650 1.00 88.81 635 TYR A N 1
ATOM 5187 C CA . TYR A 1 635 ? -1.759 -18.202 38.519 1.00 88.81 635 TYR A CA 1
ATOM 5188 C C . TYR A 1 635 ? -1.598 -17.757 39.981 1.00 88.81 635 TYR A C 1
ATOM 5190 O O . TYR A 1 635 ? -2.106 -18.420 40.885 1.00 88.81 635 TYR A O 1
ATOM 5198 N N . ASN A 1 636 ? -0.939 -16.622 40.217 1.00 88.94 636 ASN A N 1
ATOM 5199 C CA . ASN A 1 636 ? -0.750 -16.080 41.561 1.00 88.94 636 ASN A CA 1
ATOM 5200 C C . ASN A 1 636 ? -2.068 -15.593 42.182 1.00 88.94 636 ASN A C 1
ATOM 5202 O O . ASN A 1 636 ? -2.313 -15.875 43.350 1.00 88.94 636 ASN A O 1
ATOM 5206 N N . GLU A 1 637 ? -2.930 -14.920 41.416 1.00 87.19 637 GLU A N 1
ATOM 5207 C CA . GLU A 1 637 ? -4.273 -14.503 41.847 1.00 87.19 637 GLU A CA 1
ATOM 5208 C C . GLU A 1 637 ? -5.109 -15.717 42.273 1.00 87.19 637 GLU A C 1
ATOM 5210 O O . GLU A 1 637 ? -5.662 -15.716 43.371 1.00 87.19 637 GLU A O 1
ATOM 5215 N N . ASN A 1 638 ? -5.091 -16.802 41.490 1.00 87.62 638 ASN A N 1
ATOM 5216 C CA . ASN A 1 638 ? -5.757 -18.056 41.851 1.00 87.62 638 ASN A CA 1
ATOM 5217 C C . ASN A 1 638 ? -5.198 -18.665 43.149 1.00 87.62 638 ASN A C 1
ATOM 5219 O O . ASN A 1 638 ? -5.962 -19.152 43.981 1.00 87.62 638 ASN A O 1
ATOM 5223 N N . GLN A 1 639 ? -3.875 -18.644 43.353 1.00 89.44 639 GLN A N 1
ATOM 5224 C CA . GLN A 1 639 ? -3.268 -19.151 44.591 1.00 89.44 639 GLN A CA 1
ATOM 5225 C C . GLN A 1 639 ? -3.621 -18.285 45.806 1.00 89.44 639 GLN A C 1
ATOM 5227 O O . GLN A 1 639 ? -3.896 -18.813 46.883 1.00 89.44 639 GLN A O 1
ATOM 5232 N N . ILE A 1 640 ? -3.657 -16.962 45.640 1.00 86.00 640 ILE A N 1
ATOM 5233 C CA . ILE A 1 640 ? -4.072 -16.027 46.690 1.00 86.00 640 ILE A CA 1
ATOM 5234 C C . ILE A 1 640 ? -5.550 -16.228 47.030 1.00 86.00 640 ILE A C 1
ATOM 5236 O O . ILE A 1 640 ? -5.885 -16.274 48.211 1.00 86.00 640 ILE A O 1
ATOM 5240 N N . ALA A 1 641 ? -6.423 -16.395 46.033 1.00 86.06 641 ALA A N 1
ATOM 5241 C CA . ALA A 1 641 ? -7.838 -16.688 46.248 1.00 86.06 641 ALA A CA 1
ATOM 5242 C C . ALA A 1 641 ? -8.017 -17.991 47.047 1.00 86.06 641 ALA A C 1
ATOM 5244 O O . ALA A 1 641 ? -8.758 -18.019 48.026 1.00 86.06 641 ALA A O 1
ATOM 5245 N N . LYS A 1 642 ? -7.237 -19.031 46.725 1.00 86.88 642 LYS A N 1
ATOM 5246 C CA . LYS A 1 642 ? -7.252 -20.321 47.434 1.00 86.88 642 LYS A CA 1
ATOM 5247 C C . LYS A 1 642 ? -6.806 -20.205 48.887 1.00 86.88 642 LYS A C 1
ATOM 5249 O O . LYS A 1 642 ? -7.410 -20.802 49.775 1.00 86.88 642 LYS A O 1
ATOM 5254 N N . LEU A 1 643 ? -5.773 -19.403 49.140 1.00 88.06 643 LEU A N 1
ATOM 5255 C CA . LEU A 1 643 ? -5.323 -19.093 50.496 1.00 88.06 643 LEU A CA 1
ATOM 5256 C C . LEU A 1 643 ? -6.364 -18.269 51.265 1.00 88.06 643 LEU A C 1
ATOM 5258 O O . LEU A 1 643 ? -6.601 -18.554 52.437 1.00 88.06 643 LEU A O 1
ATOM 5262 N N . LYS A 1 644 ? -7.016 -17.290 50.624 1.00 86.88 644 LYS A N 1
ATOM 5263 C CA . LYS A 1 644 ? -8.104 -16.505 51.230 1.00 86.88 644 LYS A CA 1
ATOM 5264 C C . LYS A 1 644 ? -9.301 -17.379 51.593 1.00 86.88 644 LYS A C 1
ATOM 5266 O O . LYS A 1 644 ? -9.795 -17.260 52.707 1.00 86.88 644 LYS A O 1
ATOM 5271 N N . GLU A 1 645 ? -9.720 -18.281 50.708 1.00 87.94 645 GLU A N 1
ATOM 5272 C CA . GLU A 1 645 ? -10.816 -19.219 50.971 1.00 87.94 645 GLU A CA 1
ATOM 5273 C C . GLU A 1 645 ? -10.471 -20.152 52.146 1.00 87.94 645 GLU A C 1
ATOM 5275 O O . GLU A 1 645 ? -11.272 -20.337 53.062 1.00 87.94 645 GLU A O 1
ATOM 5280 N N . GLU A 1 646 ? -9.233 -20.660 52.208 1.00 87.12 646 GLU A N 1
ATOM 5281 C CA . GLU A 1 646 ? -8.763 -21.451 53.352 1.00 87.12 646 GLU A CA 1
ATOM 5282 C C . GLU A 1 646 ? -8.769 -20.670 54.674 1.00 87.12 646 GLU A C 1
ATOM 5284 O O . GLU A 1 646 ? -9.104 -21.227 55.726 1.00 87.12 646 GLU A O 1
ATOM 5289 N N . VAL A 1 647 ? -8.368 -19.397 54.637 1.00 85.81 647 VAL A N 1
ATOM 5290 C CA . VAL A 1 647 ? -8.380 -18.506 55.803 1.00 85.81 647 VAL A CA 1
ATOM 5291 C C . VAL A 1 647 ? -9.816 -18.201 56.225 1.00 85.81 647 VAL A C 1
ATOM 5293 O O . VAL A 1 647 ? -10.108 -18.298 57.415 1.00 85.81 647 VAL A O 1
ATOM 5296 N N . GLN A 1 648 ? -10.722 -17.933 55.282 1.00 84.19 648 GLN A N 1
ATOM 5297 C CA . GLN A 1 648 ? -12.134 -17.669 55.560 1.00 84.19 648 GLN A CA 1
ATOM 5298 C C . GLN A 1 648 ? -12.808 -18.887 56.199 1.00 84.19 648 GLN A C 1
ATOM 5300 O O . GLN A 1 648 ? -13.363 -18.774 57.285 1.00 84.19 648 GLN A O 1
ATOM 5305 N N . VAL A 1 649 ? -12.631 -20.087 55.634 1.00 85.75 649 VAL A N 1
ATOM 5306 C CA . VAL A 1 649 ? -13.181 -21.334 56.201 1.00 85.75 649 VAL A CA 1
ATOM 5307 C C . VAL A 1 649 ? -12.657 -21.603 57.617 1.00 85.75 649 VAL A C 1
ATOM 5309 O O . VAL A 1 649 ? -13.370 -22.154 58.462 1.00 85.75 649 VAL A O 1
ATOM 5312 N N . LYS A 1 650 ? -11.393 -21.264 57.901 1.00 87.12 650 LYS A N 1
ATOM 5313 C CA . LYS A 1 650 ? -10.832 -21.366 59.257 1.00 87.12 650 LYS A CA 1
ATOM 5314 C C . LYS A 1 650 ? -11.415 -20.291 60.178 1.00 87.12 650 LYS A C 1
ATOM 5316 O O . LYS A 1 650 ? -11.750 -20.623 61.313 1.00 87.12 650 LYS A O 1
ATOM 5321 N N . SER A 1 651 ? -11.581 -19.064 59.692 1.00 83.25 651 SER A N 1
ATOM 5322 C CA . SER A 1 651 ? -12.200 -17.949 60.415 1.00 83.25 651 SER A CA 1
ATOM 5323 C C . SER A 1 651 ? -13.649 -18.259 60.800 1.00 83.25 651 SER A C 1
ATOM 5325 O O . SER A 1 651 ? -13.984 -18.208 61.980 1.00 83.25 651 SER A O 1
ATOM 5327 N N . ASP A 1 652 ? -14.472 -18.729 59.860 1.00 84.75 652 ASP A N 1
ATOM 5328 C CA . ASP A 1 652 ? -15.877 -19.087 60.094 1.00 84.75 652 ASP A CA 1
ATOM 5329 C C . ASP A 1 652 ? -16.006 -20.217 61.127 1.00 84.75 652 ASP A C 1
ATOM 5331 O O . ASP A 1 652 ? -16.861 -20.195 62.015 1.00 84.75 652 ASP A O 1
ATOM 5335 N N . LYS A 1 653 ? -15.098 -21.204 61.077 1.00 85.19 653 LYS A N 1
ATOM 5336 C CA . LYS A 1 653 ? -15.026 -22.272 62.089 1.00 85.19 653 LYS A CA 1
ATOM 5337 C C . LYS A 1 653 ? -14.670 -21.737 63.473 1.00 85.19 653 LYS A C 1
ATOM 5339 O O . LYS A 1 653 ? -15.173 -22.273 64.460 1.00 85.19 653 LYS A O 1
ATOM 5344 N N . VAL A 1 654 ? -13.806 -20.726 63.553 1.00 81.06 654 VAL A N 1
ATOM 5345 C CA . VAL A 1 654 ? -13.442 -20.069 64.813 1.00 81.06 654 VAL A CA 1
ATOM 5346 C C . VAL A 1 654 ? -14.594 -19.199 65.323 1.00 81.06 654 VAL A C 1
ATOM 5348 O O . VAL A 1 654 ? -14.928 -19.292 66.501 1.00 81.06 654 VAL A O 1
ATOM 5351 N N . ALA A 1 655 ? -15.274 -18.455 64.451 1.00 78.75 655 ALA A N 1
ATOM 5352 C CA . ALA A 1 655 ? -16.442 -17.640 64.788 1.00 78.75 655 ALA A CA 1
ATOM 5353 C C . ALA A 1 655 ? -17.651 -18.478 65.254 1.00 78.75 655 ALA A C 1
ATOM 5355 O O . ALA A 1 655 ? -18.414 -18.046 66.116 1.00 78.75 655 ALA A O 1
ATOM 5356 N N . ALA A 1 656 ? -17.795 -19.715 64.763 1.00 80.06 656 ALA A N 1
ATOM 5357 C CA . ALA A 1 656 ? -18.848 -20.644 65.187 1.00 80.06 656 ALA A CA 1
ATOM 5358 C C . ALA A 1 656 ? -18.561 -21.366 66.525 1.00 80.06 656 ALA A C 1
ATOM 5360 O O . ALA A 1 656 ? -19.459 -21.995 67.100 1.00 80.06 656 ALA A O 1
ATOM 5361 N N . LEU A 1 657 ? -17.323 -21.326 67.038 1.00 83.56 657 LEU A N 1
ATOM 5362 C CA . LEU A 1 657 ? -16.969 -21.955 68.318 1.00 83.56 657 LEU A CA 1
ATOM 5363 C C . LEU A 1 657 ? -17.682 -21.309 69.520 1.00 83.56 657 LEU A C 1
ATOM 5365 O O . LEU A 1 657 ? -18.232 -22.075 70.314 1.00 83.56 657 LEU A O 1
ATOM 5369 N N . PRO A 1 658 ? -17.743 -19.969 69.664 1.00 82.81 658 PRO A N 1
ATOM 5370 C CA . PRO A 1 658 ? -18.513 -19.298 70.712 1.00 82.81 658 PRO A CA 1
ATOM 5371 C C . PRO A 1 658 ? -19.973 -19.754 70.792 1.00 82.81 658 PRO A C 1
ATOM 5373 O O . PRO A 1 658 ? -20.402 -20.192 71.855 1.00 82.81 658 PRO A O 1
ATOM 5376 N N . GLN A 1 659 ? -20.706 -19.782 69.672 1.00 76.56 659 GLN A N 1
ATOM 5377 C CA . GLN A 1 659 ? -22.100 -20.254 69.649 1.00 76.56 659 GLN A CA 1
ATOM 5378 C C . GLN A 1 659 ? -22.225 -21.736 70.030 1.00 76.56 659 GLN A C 1
ATOM 5380 O O . GLN A 1 659 ? -23.132 -22.121 70.767 1.00 76.56 659 GLN A O 1
ATOM 5385 N N . LYS A 1 660 ? -21.302 -22.597 69.576 1.00 81.81 660 LYS A N 1
ATOM 5386 C CA . LYS A 1 660 ? -21.271 -24.008 70.002 1.00 81.81 660 LYS A CA 1
ATOM 5387 C C . LYS A 1 660 ? -20.998 -24.160 71.495 1.00 81.81 660 LYS A C 1
ATOM 5389 O O . LYS A 1 660 ? -21.589 -25.032 72.132 1.00 81.81 660 LYS A O 1
ATOM 5394 N N . ILE A 1 661 ? -20.099 -23.346 72.041 1.00 79.50 661 ILE A N 1
ATOM 5395 C CA . ILE A 1 661 ? -19.797 -23.304 73.473 1.00 79.50 661 ILE A CA 1
ATOM 5396 C C . ILE A 1 661 ? -21.022 -22.807 74.244 1.00 79.50 661 ILE A C 1
ATOM 5398 O O . ILE A 1 661 ? -21.360 -23.378 75.275 1.00 79.50 661 ILE A O 1
ATOM 5402 N N . GLU A 1 662 ? -21.738 -21.817 73.723 1.00 79.75 662 GLU A N 1
ATOM 5403 C CA . GLU A 1 662 ? -22.943 -21.270 74.336 1.00 79.75 662 GLU A CA 1
ATOM 5404 C C . GLU A 1 662 ? -24.109 -22.263 74.326 1.00 79.75 662 GLU A C 1
ATOM 5406 O O . GLU A 1 662 ? -24.711 -22.504 75.369 1.00 79.75 662 GLU A O 1
ATOM 5411 N N . LEU A 1 663 ? -24.350 -22.963 73.214 1.00 80.06 663 LEU A N 1
ATOM 5412 C CA . LEU A 1 663 ? -25.308 -24.073 73.151 1.00 80.06 663 LEU A CA 1
ATOM 5413 C C . LEU A 1 663 ? -24.955 -25.190 74.142 1.00 80.06 663 LEU A C 1
ATOM 5415 O O . LEU A 1 663 ? -25.833 -25.711 74.830 1.00 80.06 663 LEU A O 1
ATOM 5419 N N . LYS A 1 664 ? -23.665 -25.529 74.264 1.00 85.56 664 LYS A N 1
ATOM 5420 C CA . LYS A 1 664 ? -23.177 -26.478 75.275 1.00 85.56 664 LYS A CA 1
ATOM 5421 C C . LYS A 1 664 ? -23.384 -25.954 76.698 1.00 85.56 664 LYS A C 1
ATOM 5423 O O . LYS A 1 664 ? -23.763 -26.729 77.571 1.00 85.56 664 LYS A O 1
ATOM 5428 N N . ASN A 1 665 ? -23.196 -24.660 76.940 1.00 81.94 665 ASN A N 1
ATOM 5429 C CA . ASN A 1 665 ? -23.445 -24.034 78.238 1.00 81.94 665 ASN A CA 1
ATOM 5430 C C . ASN A 1 665 ? -24.941 -24.008 78.583 1.00 81.94 665 ASN A C 1
ATOM 5432 O O . ASN A 1 665 ? -25.297 -24.268 79.731 1.00 81.94 665 ASN A O 1
ATOM 5436 N N . ILE A 1 666 ? -25.819 -23.776 77.604 1.00 82.38 666 ILE A N 1
ATOM 5437 C CA . ILE A 1 666 ? -27.278 -23.869 77.755 1.00 82.38 666 ILE A CA 1
ATOM 5438 C C . ILE A 1 666 ? -27.688 -25.312 78.069 1.00 82.38 666 ILE A C 1
ATOM 5440 O O . ILE A 1 666 ? -28.462 -25.538 78.999 1.00 82.38 666 ILE A O 1
ATOM 5444 N N . GLU A 1 667 ? -27.135 -26.297 77.357 1.00 83.94 667 GLU A N 1
ATOM 5445 C CA . GLU A 1 667 ? -27.358 -27.726 77.617 1.00 83.94 667 GLU A CA 1
ATOM 5446 C C . GLU A 1 667 ? -26.919 -28.101 79.045 1.00 83.94 667 GLU A C 1
ATOM 5448 O O . GLU A 1 667 ? -27.677 -28.715 79.798 1.00 83.94 667 GLU A O 1
ATOM 5453 N N . ILE A 1 668 ? -25.736 -27.648 79.474 1.00 82.19 668 ILE A N 1
ATOM 5454 C CA . ILE A 1 668 ? -25.237 -27.826 80.845 1.00 82.19 668 ILE A CA 1
ATOM 5455 C C . ILE A 1 668 ? -26.154 -27.134 81.865 1.00 82.19 668 ILE A C 1
ATOM 5457 O O . ILE A 1 668 ? -26.462 -27.714 82.907 1.00 82.19 668 ILE A O 1
ATOM 5461 N N . ALA A 1 669 ? -26.633 -25.920 81.589 1.00 82.50 669 ALA A N 1
ATOM 5462 C CA . ALA A 1 669 ? -27.545 -25.195 82.472 1.00 82.50 669 ALA A CA 1
ATOM 5463 C C . ALA A 1 669 ? -28.904 -25.904 82.610 1.00 82.50 669 ALA A C 1
ATOM 5465 O O . ALA A 1 669 ? -29.443 -25.999 83.715 1.00 82.50 669 ALA A O 1
ATOM 5466 N N . GLN A 1 670 ? -29.439 -26.458 81.519 1.00 82.00 670 GLN A N 1
ATOM 5467 C CA . GLN A 1 670 ? -30.664 -27.261 81.526 1.00 82.00 670 GLN A CA 1
ATOM 5468 C C . GLN A 1 670 ? -30.483 -28.563 82.311 1.00 82.00 670 GLN A C 1
ATOM 5470 O O . GLN A 1 670 ? -31.326 -28.893 83.150 1.00 82.00 670 GLN A O 1
ATOM 5475 N N . LEU A 1 671 ? -29.363 -29.265 82.110 1.00 85.31 671 LEU A N 1
ATOM 5476 C CA . LEU A 1 671 ? -29.007 -30.453 82.887 1.00 85.31 671 LEU A CA 1
ATOM 5477 C C . LEU A 1 671 ? -28.866 -30.125 84.380 1.00 85.31 671 LEU A C 1
ATOM 5479 O O . LEU A 1 671 ? -29.406 -30.846 85.217 1.00 85.31 671 LEU A O 1
ATOM 5483 N N . ASN A 1 672 ? -28.237 -29.001 84.728 1.00 84.06 672 ASN A N 1
ATOM 5484 C CA . ASN A 1 672 ? -28.129 -28.532 86.111 1.00 84.06 672 ASN A CA 1
ATOM 5485 C C . ASN A 1 672 ? -29.495 -28.171 86.715 1.00 84.06 672 ASN A C 1
ATOM 5487 O O . ASN A 1 672 ? -29.749 -28.457 87.885 1.00 84.06 672 ASN A O 1
ATOM 5491 N N . LYS A 1 673 ? -30.409 -27.587 85.930 1.00 84.94 673 LYS A N 1
ATOM 5492 C CA . LYS A 1 673 ? -31.784 -27.307 86.367 1.00 84.94 673 LYS A CA 1
ATOM 5493 C C . LYS A 1 673 ? -32.551 -28.603 86.639 1.00 84.94 673 LYS A C 1
ATOM 5495 O O . LYS A 1 673 ? -33.188 -28.720 87.685 1.00 84.94 673 LYS A O 1
ATOM 5500 N N . LEU A 1 674 ? -32.452 -29.594 85.751 1.00 82.25 674 LEU A N 1
ATOM 5501 C CA . LEU A 1 674 ? -33.037 -30.926 85.949 1.00 82.25 674 LEU A CA 1
ATOM 5502 C C . LEU A 1 674 ? -32.467 -31.612 87.197 1.00 82.25 674 LEU A C 1
ATOM 5504 O O . LEU A 1 674 ? -33.233 -32.120 88.017 1.00 82.25 674 LEU A O 1
ATOM 5508 N N . LEU A 1 675 ? -31.147 -31.547 87.393 1.00 82.31 675 LEU A N 1
ATOM 5509 C CA . LEU A 1 675 ? -30.476 -32.087 88.575 1.00 82.31 675 LEU A CA 1
ATOM 5510 C C . LEU A 1 675 ? -31.002 -31.436 89.862 1.00 82.31 675 LEU A C 1
ATOM 5512 O O . LEU A 1 675 ? -31.381 -32.139 90.794 1.00 82.31 675 LEU A O 1
ATOM 5516 N N . LYS A 1 676 ? -31.127 -30.105 89.882 1.00 82.94 676 LYS A N 1
ATOM 5517 C CA . LYS A 1 676 ? -31.637 -29.352 91.038 1.00 82.94 676 LYS A CA 1
ATOM 5518 C C . LYS A 1 676 ? -33.111 -29.645 91.331 1.00 82.94 676 LYS A C 1
ATOM 5520 O O . LYS A 1 676 ? -33.527 -29.680 92.485 1.00 82.94 676 LYS A O 1
ATOM 5525 N N . THR A 1 677 ? -33.901 -29.914 90.293 1.00 82.50 677 THR A N 1
ATOM 5526 C CA . THR A 1 677 ? -35.304 -30.337 90.437 1.00 82.50 677 THR A CA 1
ATOM 5527 C C . THR A 1 677 ? -35.383 -31.739 91.051 1.00 82.50 677 THR A C 1
ATOM 5529 O O . THR A 1 677 ? -36.144 -31.958 91.992 1.00 82.50 677 THR A O 1
ATOM 5532 N N . SER A 1 678 ? -34.525 -32.662 90.603 1.00 78.25 678 SER A N 1
ATOM 5533 C CA . SER A 1 678 ? -34.385 -34.000 91.191 1.00 78.25 678 SER A CA 1
ATOM 5534 C C . SER A 1 678 ? -33.854 -33.964 92.632 1.00 78.25 678 SER A C 1
ATOM 5536 O O . SER A 1 678 ? -34.287 -34.766 93.458 1.00 78.25 678 SER A O 1
ATOM 5538 N N . GLU A 1 679 ? -32.932 -33.057 92.966 1.00 81.25 679 GLU A N 1
ATOM 5539 C CA . GLU A 1 679 ? -32.448 -32.853 94.341 1.00 81.25 679 GLU A CA 1
ATOM 5540 C C . GLU A 1 679 ? -33.538 -32.299 95.259 1.00 81.25 679 GLU A C 1
ATOM 5542 O O . GLU A 1 679 ? -33.678 -32.768 96.390 1.00 81.25 679 GLU A O 1
ATOM 5547 N N . ASN A 1 680 ? -34.344 -31.348 94.783 1.00 81.69 680 ASN A N 1
ATOM 5548 C CA . ASN A 1 680 ? -35.479 -30.813 95.535 1.00 81.69 680 ASN A CA 1
ATOM 5549 C C . ASN A 1 680 ? -36.566 -31.876 95.739 1.00 81.69 680 ASN A C 1
ATOM 5551 O O . ASN A 1 680 ? -37.091 -32.018 96.843 1.00 81.69 680 ASN A O 1
ATOM 5555 N N . GLU A 1 681 ? -36.856 -32.691 94.721 1.00 79.75 681 GLU A N 1
ATOM 5556 C CA . GLU A 1 681 ? -37.729 -33.854 94.876 1.00 79.75 681 GLU A CA 1
ATOM 5557 C C . GLU A 1 681 ? -37.165 -34.859 95.879 1.00 79.75 681 GLU A C 1
ATOM 5559 O O . GLU A 1 681 ? -37.901 -35.331 96.742 1.00 79.75 681 GLU A O 1
ATOM 5564 N N . SER A 1 682 ? -35.872 -35.177 95.801 1.00 75.00 682 SER A N 1
ATOM 5565 C CA . SER A 1 682 ? -35.194 -36.066 96.749 1.00 75.00 682 SER A CA 1
ATOM 5566 C C . SER A 1 682 ? -35.226 -35.501 98.171 1.00 75.00 682 SER A C 1
ATOM 5568 O O . SER A 1 682 ? -35.466 -36.242 99.122 1.00 75.00 682 SER A O 1
ATOM 5570 N N . SER A 1 683 ? -35.082 -34.184 98.327 1.00 74.25 683 SER A N 1
ATOM 5571 C CA . SER A 1 683 ? -35.191 -33.483 99.609 1.00 74.25 683 SER A CA 1
ATOM 5572 C C . SER A 1 683 ? -36.616 -33.551 100.157 1.00 74.25 683 SER A C 1
ATOM 5574 O O . SER A 1 683 ? -36.792 -33.952 101.303 1.00 74.25 683 SER A O 1
ATOM 5576 N N . SER A 1 684 ? -37.641 -33.315 99.329 1.00 79.62 684 SER A N 1
ATOM 5577 C CA . SER A 1 684 ? -39.053 -33.466 99.723 1.00 79.62 684 SER A CA 1
ATOM 5578 C C . SER A 1 684 ? -39.417 -34.920 100.065 1.00 79.62 684 SER A C 1
ATOM 5580 O O . SER A 1 684 ? -40.119 -35.192 101.039 1.00 79.62 684 SER A O 1
ATOM 5582 N N . LYS A 1 685 ? -38.872 -35.889 99.316 1.00 80.44 685 LYS A N 1
ATOM 5583 C CA . LYS A 1 685 ? -38.994 -37.328 99.586 1.00 80.44 685 LYS A CA 1
ATOM 5584 C C . LYS A 1 685 ? -38.256 -37.700 100.876 1.00 80.44 685 LYS A C 1
ATOM 5586 O O . LYS A 1 685 ? -38.726 -38.529 101.642 1.00 80.44 685 LYS A O 1
ATOM 5591 N N . THR A 1 686 ? -37.135 -37.051 101.178 1.00 79.06 686 THR A N 1
ATOM 5592 C CA . THR A 1 686 ? -36.383 -37.233 102.430 1.00 79.06 686 THR A CA 1
ATOM 5593 C C . THR A 1 686 ? -37.113 -36.616 103.625 1.00 79.06 686 THR A C 1
ATOM 5595 O O . THR A 1 686 ? -37.079 -37.177 104.720 1.00 79.06 686 THR A O 1
ATOM 5598 N N . GLU A 1 687 ? -37.806 -35.497 103.426 1.00 76.25 687 GLU A N 1
ATOM 5599 C CA . GLU A 1 687 ? -38.613 -34.810 104.437 1.00 76.25 687 GLU A CA 1
ATOM 5600 C C . GLU A 1 687 ? -39.895 -35.590 104.754 1.00 76.25 687 GLU A C 1
ATOM 5602 O O . GLU A 1 687 ? -40.174 -35.868 105.918 1.00 76.25 687 GLU A O 1
ATOM 5607 N N . THR A 1 688 ? -40.571 -36.115 103.732 1.00 76.81 688 THR A N 1
ATOM 5608 C CA . THR A 1 688 ? -41.685 -37.066 103.899 1.00 76.81 688 THR A CA 1
ATOM 5609 C C . THR A 1 688 ? -41.232 -38.402 104.499 1.00 76.81 688 THR A C 1
ATOM 5611 O O . THR A 1 688 ? -41.930 -38.963 105.338 1.00 76.81 688 THR A O 1
ATOM 5614 N N . ILE A 1 689 ? -40.034 -38.909 104.180 1.00 77.56 689 ILE A N 1
ATOM 5615 C CA . ILE A 1 689 ? -39.442 -40.065 104.883 1.00 77.56 689 ILE A CA 1
ATOM 5616 C C . ILE A 1 689 ? -39.137 -39.728 106.352 1.00 77.56 689 ILE A C 1
ATOM 5618 O O . ILE A 1 689 ? -39.298 -40.591 107.218 1.00 77.56 689 ILE A O 1
ATOM 5622 N N . LYS A 1 690 ? -38.709 -38.498 106.667 1.00 78.56 690 LYS A N 1
ATOM 5623 C CA . LYS A 1 690 ? -38.535 -38.018 108.049 1.00 78.56 690 LYS A CA 1
ATOM 5624 C C . LYS A 1 690 ? -39.869 -37.971 108.791 1.00 78.56 690 LYS A C 1
ATOM 5626 O O . LYS A 1 690 ? -39.926 -38.461 109.914 1.00 78.56 690 LYS A O 1
ATOM 5631 N N . GLU A 1 691 ? -40.927 -37.456 108.172 1.00 76.50 691 GLU A N 1
ATOM 5632 C CA . GLU A 1 691 ? -42.281 -37.456 108.737 1.00 76.50 691 GLU A CA 1
ATOM 5633 C C . GLU A 1 691 ? -42.814 -38.876 108.932 1.00 76.50 691 GLU A C 1
ATOM 5635 O O . GLU A 1 691 ? -43.319 -39.197 110.003 1.00 76.50 691 GLU A O 1
ATOM 5640 N N . LEU A 1 692 ? -42.622 -39.771 107.960 1.00 76.50 692 LEU A N 1
ATOM 5641 C CA . LEU A 1 692 ? -42.993 -41.181 108.086 1.00 76.50 692 LEU A CA 1
ATOM 5642 C C . LEU A 1 692 ? -42.186 -41.893 109.179 1.00 76.50 692 LEU A C 1
ATOM 5644 O O . LEU A 1 692 ? -42.750 -42.702 109.909 1.00 76.50 692 LEU A O 1
ATOM 5648 N N . ARG A 1 693 ? -40.896 -41.574 109.362 1.00 76.00 693 ARG A N 1
ATOM 5649 C CA . ARG A 1 693 ? -40.101 -42.069 110.502 1.00 76.00 693 ARG A CA 1
ATOM 5650 C C . ARG A 1 693 ? -40.611 -41.527 111.833 1.00 76.00 693 ARG A C 1
ATOM 5652 O O . ARG A 1 693 ? -40.692 -42.302 112.780 1.00 76.00 693 ARG A O 1
ATOM 5659 N N . ASN A 1 694 ? -40.984 -40.250 111.898 1.00 75.75 694 ASN A N 1
ATOM 5660 C CA . ASN A 1 694 ? -41.576 -39.652 113.095 1.00 75.75 694 ASN A CA 1
ATOM 5661 C C . ASN A 1 694 ? -42.926 -40.300 113.424 1.00 75.75 694 ASN A C 1
ATOM 5663 O O . ASN A 1 694 ? -43.162 -40.663 114.569 1.00 75.75 694 ASN A O 1
ATOM 5667 N N . ASN A 1 695 ? -43.770 -40.543 112.422 1.00 76.94 695 ASN A N 1
ATOM 5668 C CA . ASN A 1 695 ? -45.055 -41.218 112.595 1.00 76.94 695 ASN A CA 1
ATOM 5669 C C . ASN A 1 695 ? -44.879 -42.687 113.008 1.00 76.94 695 ASN A C 1
ATOM 5671 O O . ASN A 1 695 ? -45.580 -43.159 113.894 1.00 76.94 695 ASN A O 1
ATOM 5675 N N . ILE A 1 696 ? -43.897 -43.402 112.448 1.00 72.06 696 ILE A N 1
ATOM 5676 C CA . ILE A 1 696 ? -43.547 -44.764 112.882 1.00 72.06 696 ILE A CA 1
ATOM 5677 C C . ILE A 1 696 ? -43.011 -44.764 114.322 1.00 72.06 696 ILE A C 1
ATOM 5679 O O . ILE A 1 696 ? -43.337 -45.673 115.081 1.00 72.06 696 ILE A O 1
ATOM 5683 N N . GLN A 1 697 ? -42.235 -43.755 114.724 1.00 67.94 697 GLN A N 1
ATOM 5684 C CA . GLN A 1 697 ? -41.742 -43.603 116.094 1.00 67.94 697 GLN A CA 1
ATOM 5685 C C . GLN A 1 697 ? -42.880 -43.277 117.076 1.00 67.94 697 GLN A C 1
ATOM 5687 O O . GLN A 1 697 ? -42.952 -43.889 118.137 1.00 67.94 697 GLN A O 1
ATOM 5692 N N . VAL A 1 698 ? -43.819 -42.402 116.698 1.00 68.31 698 VAL A N 1
ATOM 5693 C CA . VAL A 1 698 ? -45.042 -42.115 117.468 1.00 68.31 698 VAL A CA 1
ATOM 5694 C C . VAL A 1 698 ? -45.901 -43.371 117.600 1.00 68.31 698 VAL A C 1
ATOM 5696 O O . VAL A 1 698 ? -46.280 -43.715 118.712 1.00 68.31 698 VAL A O 1
ATOM 5699 N N . SER A 1 699 ? -46.116 -44.135 116.526 1.00 60.91 699 SER A N 1
ATOM 5700 C CA . SER A 1 699 ? -46.853 -45.403 116.595 1.00 60.91 699 SER A CA 1
ATOM 5701 C C . SER A 1 699 ? -46.120 -46.488 117.401 1.00 60.91 699 SER A C 1
ATOM 5703 O O . SER A 1 699 ? -46.763 -47.314 118.045 1.00 60.91 699 SER A O 1
ATOM 5705 N N . GLN A 1 700 ? -44.783 -46.496 117.430 1.00 60.47 700 GLN A N 1
ATOM 5706 C CA . GLN A 1 700 ? -43.999 -47.374 118.311 1.00 60.47 700 GLN A CA 1
ATOM 5707 C C . GLN A 1 700 ? -44.108 -46.960 119.791 1.00 60.47 700 GLN A C 1
ATOM 5709 O O . GLN A 1 700 ? -44.173 -47.834 120.661 1.00 60.47 700 GLN A O 1
ATOM 5714 N N . GLU A 1 701 ? -44.194 -45.659 120.086 1.00 62.53 701 GLU A N 1
ATOM 5715 C CA . GLU A 1 701 ? -44.436 -45.129 121.433 1.00 62.53 701 GLU A CA 1
ATOM 5716 C C . GLU A 1 701 ? -45.904 -45.331 121.871 1.00 62.53 701 GLU A C 1
ATOM 5718 O O . GLU A 1 701 ? -46.148 -45.680 123.022 1.00 62.53 701 GLU A O 1
ATOM 5723 N N . GLU A 1 702 ? -46.880 -45.238 120.960 1.00 61.94 702 GLU A N 1
ATOM 5724 C CA . GLU A 1 702 ? -48.303 -45.538 121.199 1.00 61.94 702 GLU A CA 1
ATOM 5725 C C . GLU A 1 702 ? -48.546 -47.038 121.433 1.00 61.94 702 GLU A C 1
ATOM 5727 O O . GLU A 1 702 ? -49.299 -47.405 122.331 1.00 61.94 702 GLU A O 1
ATOM 5732 N N . ILE A 1 703 ? -47.848 -47.932 120.720 1.00 60.59 703 ILE A N 1
ATOM 5733 C CA . ILE A 1 703 ? -47.881 -49.386 120.982 1.00 60.59 703 ILE A CA 1
ATOM 5734 C C . ILE A 1 703 ? -47.259 -49.721 122.352 1.00 60.59 703 ILE A C 1
ATOM 5736 O O . ILE A 1 703 ? -47.691 -50.666 123.017 1.00 60.59 703 ILE A O 1
ATOM 5740 N N . LYS A 1 704 ? -46.276 -48.937 122.809 1.00 58.22 704 LYS A N 1
ATOM 5741 C CA . LYS A 1 704 ? -45.666 -49.045 124.145 1.00 58.22 704 LYS A CA 1
ATOM 5742 C C . LYS A 1 704 ? -46.581 -48.467 125.239 1.00 58.22 704 LYS A C 1
ATOM 5744 O O . LYS A 1 704 ? -46.717 -49.087 126.288 1.00 58.22 704 LYS A O 1
ATOM 5749 N N . GLN A 1 705 ? -47.294 -47.371 124.969 1.00 56.59 705 GLN A N 1
ATOM 5750 C CA . GLN A 1 705 ? -48.259 -46.740 125.884 1.00 56.59 705 GLN A CA 1
ATOM 5751 C C . GLN A 1 705 ? -4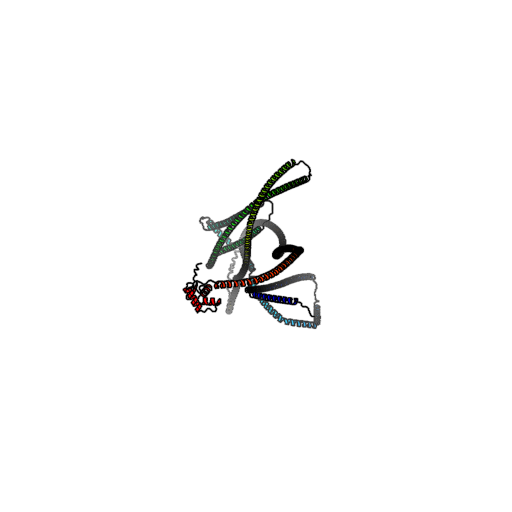9.582 -47.520 126.009 1.00 56.59 705 GLN A C 1
ATOM 5753 O O . GLN A 1 705 ? -50.125 -47.627 127.107 1.00 56.59 705 GLN A O 1
ATOM 5758 N N . LEU A 1 706 ? -50.059 -48.167 124.939 1.00 54.44 706 LEU A N 1
ATOM 5759 C CA . LEU A 1 706 ? -51.220 -49.072 124.968 1.00 54.44 706 LEU A CA 1
ATOM 5760 C C . LEU A 1 706 ? -50.930 -50.387 125.715 1.00 54.44 706 LEU A C 1
ATOM 5762 O O . LEU A 1 706 ? -51.851 -51.030 126.221 1.00 54.44 706 LEU A O 1
ATOM 5766 N N . LYS A 1 707 ? -49.650 -50.766 125.848 1.00 50.59 707 LYS A N 1
ATOM 5767 C CA . LYS A 1 707 ? -49.201 -51.908 126.661 1.00 50.59 707 LYS A CA 1
ATOM 5768 C C . LYS A 1 707 ? -49.184 -51.595 128.167 1.00 50.59 707 LYS A C 1
ATOM 5770 O O . LYS A 1 707 ? -49.381 -52.510 128.963 1.00 50.59 707 LYS A O 1
ATOM 5775 N N . ASP A 1 708 ? -49.057 -50.316 128.535 1.00 47.94 708 ASP A N 1
ATOM 5776 C CA . ASP A 1 708 ? -49.048 -49.828 129.924 1.00 47.94 708 ASP A CA 1
ATOM 5777 C C . ASP A 1 708 ? -50.416 -49.257 130.387 1.00 47.94 708 ASP A C 1
ATOM 5779 O O . ASP A 1 708 ? -50.702 -49.217 131.586 1.00 47.94 708 ASP A O 1
ATOM 5783 N N . GLN A 1 709 ? -51.324 -48.900 129.465 1.00 46.06 709 GLN A N 1
ATOM 5784 C CA . GLN A 1 709 ? -52.689 -48.416 129.764 1.00 46.06 709 GLN A CA 1
ATOM 5785 C C . GLN A 1 709 ? -53.712 -49.516 130.123 1.00 46.06 709 GLN A C 1
ATOM 5787 O O . GLN A 1 709 ? -54.810 -49.204 130.584 1.00 46.06 709 GLN A O 1
ATOM 5792 N N . MET A 1 710 ? -53.352 -50.802 130.030 1.00 40.22 710 MET A N 1
ATOM 5793 C CA . MET A 1 710 ? -54.184 -51.922 130.514 1.00 40.22 710 MET A CA 1
ATOM 5794 C C . MET A 1 710 ? -54.148 -52.122 132.047 1.00 40.22 710 MET A C 1
ATOM 5796 O O . MET A 1 710 ? -54.788 -53.041 132.556 1.00 40.22 710 MET A O 1
ATOM 5800 N N . ALA A 1 711 ? -53.444 -51.272 132.809 1.00 41.91 711 ALA A N 1
ATOM 5801 C CA . ALA A 1 711 ? -53.216 -51.479 134.245 1.00 41.91 711 ALA A CA 1
ATOM 5802 C C . ALA A 1 711 ? -53.874 -50.477 135.218 1.00 41.91 711 ALA A C 1
ATOM 5804 O O . ALA A 1 711 ? -53.665 -50.630 136.424 1.00 41.91 711 ALA A O 1
ATOM 5805 N N . LYS A 1 712 ? -54.659 -49.464 134.802 1.00 35.84 712 LYS A N 1
ATOM 5806 C CA . LYS A 1 712 ? -55.250 -48.546 135.807 1.00 35.84 712 LYS A CA 1
ATOM 5807 C C . LYS A 1 712 ? -56.461 -47.719 135.359 1.00 35.84 712 LYS A C 1
ATOM 5809 O O . LYS A 1 712 ? -56.397 -46.507 135.205 1.00 35.84 712 LYS A O 1
ATOM 5814 N N . ASN A 1 713 ? -57.614 -48.375 135.282 1.00 41.16 713 ASN A N 1
ATOM 5815 C CA . ASN A 1 713 ? -58.889 -47.723 135.593 1.00 41.16 713 ASN A CA 1
ATOM 5816 C C . ASN A 1 713 ? -58.833 -47.138 137.017 1.00 41.16 713 ASN A C 1
ATOM 5818 O O . ASN A 1 713 ? -58.667 -47.919 137.952 1.00 41.16 713 ASN A O 1
ATOM 5822 N N . SER A 1 714 ? -59.000 -45.819 137.195 1.00 31.08 714 SER A N 1
ATOM 5823 C CA . SER A 1 714 ? -59.500 -45.205 138.444 1.00 31.08 714 SER A CA 1
ATOM 5824 C C . SER A 1 714 ? -59.600 -43.667 138.357 1.00 31.08 714 SER A C 1
ATOM 5826 O O . SER A 1 714 ? -58.608 -43.000 138.634 1.00 31.08 714 SER A O 1
ATOM 5828 N N . LEU A 1 715 ? -60.833 -43.166 138.144 1.00 31.67 715 LEU A N 1
ATOM 5829 C CA . LEU A 1 715 ? -61.426 -41.918 138.691 1.00 31.67 715 LEU A CA 1
ATOM 5830 C C . LEU A 1 715 ? -60.836 -40.559 138.238 1.00 31.67 715 LEU A C 1
ATOM 5832 O O . LEU A 1 715 ? -59.637 -40.431 138.076 1.00 31.67 715 LEU A O 1
ATOM 5836 N N . LEU A 1 716 ? -61.537 -39.427 138.157 1.00 31.72 716 LEU A N 1
ATOM 5837 C CA . LEU A 1 716 ? -62.936 -38.972 138.144 1.00 31.72 716 LEU A CA 1
ATOM 5838 C C . LEU A 1 716 ? -62.804 -37.434 138.278 1.00 31.72 716 LEU A C 1
ATOM 5840 O O . LEU A 1 716 ? -62.088 -37.008 139.172 1.00 31.72 716 LEU A O 1
ATOM 5844 N N . ASN A 1 717 ? -63.492 -36.670 137.426 1.00 32.66 717 ASN A N 1
ATOM 5845 C CA . ASN A 1 717 ? -64.012 -35.301 137.610 1.00 32.66 717 ASN A CA 1
ATOM 5846 C C . ASN A 1 717 ? -63.226 -34.150 138.282 1.00 32.66 717 ASN A C 1
ATOM 5848 O O . ASN A 1 717 ? -62.490 -34.299 139.245 1.00 32.66 717 ASN A O 1
ATOM 5852 N N . ASP A 1 718 ? -63.675 -32.965 137.854 1.00 28.08 718 ASP A N 1
ATOM 5853 C CA . ASP A 1 718 ? -63.760 -31.698 138.593 1.00 28.08 718 ASP A CA 1
ATOM 5854 C C . ASP A 1 718 ? -62.504 -30.827 138.678 1.00 28.08 718 ASP A C 1
ATOM 5856 O O . ASP A 1 718 ? -61.718 -30.888 139.614 1.00 28.08 718 ASP A O 1
ATOM 5860 N N . ASP A 1 719 ? -62.406 -29.909 137.712 1.00 39.56 719 ASP A N 1
ATOM 5861 C CA . ASP A 1 719 ? -62.695 -28.494 137.987 1.00 39.56 719 ASP A CA 1
ATOM 5862 C C . ASP A 1 719 ? -62.968 -27.753 136.655 1.00 39.56 719 ASP A C 1
ATOM 5864 O O . ASP A 1 719 ? -62.083 -27.532 135.836 1.00 39.56 719 ASP A O 1
ATOM 5868 N N . ASN A 1 720 ? -64.238 -27.485 136.334 1.00 38.09 720 ASN A N 1
ATOM 5869 C CA . ASN A 1 720 ? -64.857 -26.169 136.550 1.00 38.09 720 ASN A CA 1
ATOM 5870 C C . ASN A 1 720 ? -64.179 -25.067 135.705 1.00 38.09 720 ASN A C 1
ATOM 5872 O O . ASN A 1 720 ? -63.286 -24.370 136.174 1.00 38.09 720 ASN A O 1
ATOM 5876 N N . LEU A 1 721 ? -64.571 -24.793 134.451 1.00 42.53 721 LEU A N 1
ATOM 5877 C CA . LEU A 1 721 ? -65.885 -24.248 134.039 1.00 42.53 721 LEU A CA 1
ATOM 5878 C C . LEU A 1 721 ? -66.490 -23.222 135.029 1.00 42.53 721 LEU A C 1
ATOM 5880 O O . LEU A 1 721 ? -67.700 -23.066 135.148 1.00 42.53 721 LEU A O 1
ATOM 5884 N N . LYS A 1 722 ? -65.613 -22.485 135.724 1.00 40.09 722 LYS A N 1
ATOM 5885 C CA . LYS A 1 722 ? -65.910 -21.268 136.485 1.00 40.09 722 LYS A CA 1
ATOM 5886 C C . LYS A 1 722 ? -65.939 -20.060 135.554 1.00 40.09 722 LYS A C 1
ATOM 5888 O O . LYS A 1 722 ? -64.887 -19.662 135.063 1.00 40.09 722 LYS A O 1
ATOM 5893 N N . ALA A 1 723 ? -67.118 -19.455 135.406 1.00 39.50 723 ALA A N 1
ATOM 5894 C CA . ALA A 1 723 ? -67.346 -18.006 135.570 1.00 39.50 723 ALA A CA 1
ATOM 5895 C C . ALA A 1 723 ? -68.492 -17.475 134.692 1.00 39.50 723 ALA A C 1
ATOM 5897 O O . ALA A 1 723 ? -68.311 -16.529 133.927 1.00 39.50 723 ALA A O 1
ATOM 5898 N N . LYS A 1 724 ? -69.690 -18.041 134.850 1.00 39.72 724 LYS A N 1
ATOM 5899 C CA . LYS A 1 724 ? -70.948 -17.324 134.623 1.00 39.72 724 LYS A CA 1
ATOM 5900 C C . LYS A 1 724 ? -71.847 -17.562 135.841 1.00 39.72 724 LYS A C 1
ATOM 5902 O O . LYS A 1 724 ? -71.990 -18.708 136.249 1.00 39.72 724 LYS A O 1
ATOM 5907 N N . ASP A 1 725 ? -72.383 -16.467 136.382 1.00 38.47 725 ASP A N 1
ATOM 5908 C CA . ASP A 1 725 ? -73.513 -16.375 137.326 1.00 38.47 725 ASP A CA 1
ATOM 5909 C C . ASP A 1 725 ? -73.217 -16.223 138.831 1.00 38.47 725 ASP A C 1
ATOM 5911 O O . ASP A 1 725 ? -73.479 -17.105 139.640 1.00 38.47 725 ASP A O 1
ATOM 5915 N N . ASP A 1 726 ? -72.816 -15.002 139.203 1.00 37.69 726 ASP A N 1
ATOM 5916 C CA . ASP A 1 726 ? -73.163 -14.371 140.491 1.00 37.69 726 ASP A CA 1
ATOM 5917 C C . ASP A 1 726 ? -74.176 -13.227 140.244 1.00 37.69 726 ASP A C 1
ATOM 5919 O O . ASP A 1 726 ? -74.038 -12.091 140.698 1.00 37.69 726 ASP A O 1
ATOM 5923 N N . GLU A 1 727 ? -75.217 -13.524 139.465 1.00 43.53 727 GLU A N 1
ATOM 5924 C CA . GLU A 1 727 ? -76.380 -12.664 139.277 1.00 43.53 727 GLU A CA 1
ATOM 5925 C C . GLU A 1 727 ? -77.585 -13.335 139.959 1.00 43.53 727 GLU A C 1
ATOM 5927 O O . GLU A 1 727 ? -77.895 -14.498 139.726 1.00 43.53 727 GLU A O 1
ATOM 5932 N N . ILE A 1 728 ? -78.321 -12.559 140.759 1.00 38.75 728 ILE A N 1
ATOM 5933 C CA . ILE A 1 728 ? -79.761 -12.781 140.991 1.00 38.75 728 ILE A CA 1
ATOM 5934 C C . ILE A 1 728 ? -80.134 -13.813 142.085 1.00 38.75 728 ILE A C 1
ATOM 5936 O O . ILE A 1 728 ? -80.946 -14.708 141.874 1.00 38.75 728 ILE A O 1
ATOM 5940 N N . PHE A 1 729 ? -79.698 -13.608 143.339 1.00 36.66 729 PHE A N 1
ATOM 5941 C CA . PHE A 1 729 ? -80.391 -14.220 144.503 1.00 36.66 729 PHE A CA 1
ATOM 5942 C C . PHE A 1 729 ? -80.745 -13.278 145.672 1.00 36.66 729 PHE A C 1
ATOM 5944 O O . PHE A 1 729 ? -81.075 -13.720 146.765 1.00 36.66 729 PHE A O 1
ATOM 5951 N N . LYS A 1 730 ? -80.771 -11.957 145.506 1.00 46.22 730 LYS A N 1
ATOM 5952 C CA . LYS A 1 730 ? -81.326 -11.075 146.562 1.00 46.22 730 LYS A CA 1
ATOM 5953 C C . LYS A 1 730 ? -82.345 -10.112 145.969 1.00 46.22 730 LYS A C 1
ATOM 5955 O O . LYS A 1 730 ? -82.137 -8.910 145.939 1.00 46.22 730 LYS A O 1
ATOM 5960 N N . LEU A 1 731 ? -83.367 -10.623 145.274 1.00 46.12 731 LEU A N 1
ATOM 5961 C CA . LEU A 1 731 ? -84.608 -11.103 145.902 1.00 46.12 731 LEU A CA 1
ATOM 5962 C C . LEU A 1 731 ? -85.123 -10.127 146.975 1.00 46.12 731 LEU A C 1
ATOM 5964 O O . LEU A 1 731 ? -84.526 -9.957 148.030 1.00 46.12 731 LEU A O 1
ATOM 5968 N N . THR A 1 732 ? -86.346 -9.653 146.750 1.00 45.06 732 THR A N 1
ATOM 5969 C CA . THR A 1 732 ? -87.356 -9.726 147.817 1.00 45.06 732 THR A CA 1
ATOM 5970 C C . THR A 1 732 ? -87.263 -8.702 148.945 1.00 45.06 732 THR A C 1
ATOM 5972 O O . THR A 1 732 ? -87.578 -9.011 150.085 1.00 45.06 732 THR A O 1
ATOM 5975 N N . GLU A 1 733 ? -87.052 -7.432 148.610 1.00 41.88 733 GLU A N 1
ATOM 5976 C CA . GLU A 1 733 ? -87.631 -6.343 149.417 1.00 41.88 733 GLU A CA 1
ATOM 5977 C C . GLU A 1 733 ? -88.666 -5.563 148.598 1.00 41.88 733 GLU A C 1
ATOM 5979 O O . GLU A 1 733 ? -88.640 -4.357 148.378 1.00 41.88 733 GLU A O 1
ATOM 5984 N N . ARG A 1 734 ? -89.588 -6.354 148.051 1.00 53.03 734 ARG A N 1
ATOM 5985 C CA . ARG A 1 734 ? -90.572 -6.015 147.024 1.00 53.03 734 ARG A CA 1
ATOM 5986 C C . ARG A 1 734 ? -91.864 -5.391 147.585 1.00 53.03 734 ARG A C 1
ATOM 5988 O O . ARG A 1 734 ? -92.913 -5.631 146.998 1.00 53.03 734 ARG A O 1
ATOM 5995 N N . PHE A 1 735 ? -91.829 -4.623 148.680 1.00 48.75 735 PHE A N 1
ATOM 5996 C CA . PHE A 1 735 ? -93.062 -4.111 149.323 1.00 48.75 735 PHE A CA 1
ATOM 5997 C C . PHE A 1 735 ? -93.169 -2.585 149.530 1.00 48.75 735 PHE A C 1
ATOM 5999 O O . PHE A 1 735 ? -94.256 -2.113 149.836 1.00 48.75 735 PHE A O 1
ATOM 6006 N N . GLY A 1 736 ? -92.142 -1.774 149.243 1.00 53.41 736 GLY A N 1
ATOM 6007 C CA . GLY A 1 736 ? -92.292 -0.301 149.118 1.00 53.41 736 GLY A CA 1
ATOM 6008 C C . GLY A 1 736 ? -92.876 0.155 147.767 1.00 53.41 736 GLY A C 1
ATOM 6009 O O . GLY A 1 736 ? -92.807 1.324 147.394 1.00 53.41 736 GLY A O 1
ATOM 6010 N N . LYS A 1 737 ? -93.380 -0.816 147.002 1.00 57.16 737 LYS A N 1
ATOM 6011 C CA . LYS A 1 737 ? -93.347 -0.877 145.543 1.00 57.16 737 LYS A CA 1
ATOM 6012 C C . LYS A 1 737 ? -94.350 0.019 144.815 1.00 57.16 737 LYS A C 1
ATOM 6014 O O . LYS A 1 737 ? -94.069 0.417 143.700 1.00 57.16 737 LYS A O 1
ATOM 6019 N N . GLU A 1 738 ? -95.467 0.410 145.415 1.00 54.28 738 GLU A N 1
ATOM 6020 C CA . GLU A 1 738 ? -96.525 1.103 144.655 1.00 54.28 738 GLU A CA 1
ATOM 6021 C C . GLU A 1 738 ? -96.324 2.625 144.531 1.00 54.28 738 GLU A C 1
ATOM 6023 O O . GLU A 1 738 ? -96.836 3.246 143.601 1.00 54.28 738 GLU A O 1
ATOM 6028 N N . SER A 1 739 ? -95.534 3.249 145.415 1.00 50.19 739 SER A N 1
ATOM 6029 C CA . SER A 1 739 ? -95.270 4.697 145.346 1.00 50.19 739 SER A CA 1
ATOM 6030 C C . SER A 1 739 ? -94.042 5.048 144.496 1.00 50.19 739 SER A C 1
ATOM 6032 O O . SER A 1 739 ? -93.982 6.157 143.977 1.00 50.19 739 SER A O 1
ATOM 6034 N N . SER A 1 740 ? -93.095 4.117 144.296 1.00 55.44 740 SER A N 1
ATOM 6035 C CA . SER A 1 740 ? -91.960 4.300 143.373 1.00 55.44 740 SER A CA 1
ATOM 6036 C C . SER A 1 740 ? -92.300 3.947 141.923 1.00 55.44 740 SER A C 1
ATOM 6038 O O . SER A 1 740 ? -91.575 4.338 141.014 1.00 55.44 740 SER A O 1
ATOM 6040 N N . GLU A 1 741 ? -93.375 3.187 141.686 1.00 58.41 741 GLU A N 1
ATOM 6041 C CA . GLU A 1 741 ? -93.791 2.765 140.342 1.00 58.41 741 GLU A CA 1
ATOM 6042 C C . GLU A 1 741 ? -94.213 3.959 139.463 1.00 58.41 741 GLU A C 1
ATOM 6044 O O . GLU A 1 741 ? -93.895 3.974 138.275 1.00 58.41 741 GLU A O 1
ATOM 6049 N N . LYS A 1 742 ? -94.793 5.022 140.045 1.00 60.69 742 LYS A N 1
ATOM 6050 C CA . LYS A 1 742 ? -95.120 6.260 139.306 1.00 60.69 742 LYS A CA 1
ATOM 6051 C C . LYS A 1 742 ? -93.905 7.152 139.008 1.00 60.69 742 LYS A C 1
ATOM 6053 O O . LYS A 1 742 ? -93.854 7.752 137.936 1.00 60.69 742 LYS A O 1
ATOM 6058 N N . ASP A 1 743 ? -92.892 7.175 139.875 1.00 59.97 743 ASP A N 1
ATOM 6059 C CA . ASP A 1 743 ? -91.638 7.906 139.619 1.00 59.97 743 ASP A CA 1
ATOM 6060 C C . ASP A 1 743 ? -90.715 7.155 138.636 1.00 59.97 743 ASP A C 1
ATOM 6062 O O . ASP A 1 743 ? -90.011 7.771 137.831 1.00 59.97 743 ASP A O 1
ATOM 6066 N N . GLN A 1 744 ? -90.775 5.817 138.612 1.00 60.97 744 GLN A N 1
ATOM 6067 C CA . GLN A 1 744 ? -90.086 4.991 137.611 1.00 60.97 744 GLN A CA 1
ATOM 6068 C C . GLN A 1 744 ? -90.674 5.145 136.198 1.00 60.97 744 GLN A C 1
ATOM 6070 O O . GLN A 1 744 ? -89.939 5.021 135.215 1.00 60.97 744 GLN A O 1
ATOM 6075 N N . GLU A 1 745 ? -91.967 5.442 136.061 1.00 66.25 745 GLU A N 1
ATOM 6076 C CA . GLU A 1 745 ? -92.598 5.647 134.752 1.00 66.25 745 GLU A CA 1
ATOM 6077 C C . GLU A 1 745 ? -92.243 7.014 134.135 1.00 66.25 745 GLU A C 1
ATOM 6079 O O . GLU A 1 745 ? -91.934 7.092 132.943 1.00 66.25 745 GLU A O 1
ATOM 6084 N N . ILE A 1 746 ? -92.132 8.070 134.950 1.00 66.06 746 ILE A N 1
ATOM 6085 C CA . ILE A 1 746 ? -91.613 9.382 134.514 1.00 66.06 746 ILE A CA 1
ATOM 6086 C C . ILE A 1 746 ? -90.133 9.277 134.105 1.00 66.06 746 ILE A C 1
ATOM 6088 O O . ILE A 1 746 ? -89.725 9.847 133.089 1.00 66.06 746 ILE A O 1
ATOM 6092 N N . ALA A 1 747 ? -89.328 8.493 134.833 1.00 68.56 747 ALA A N 1
ATOM 6093 C CA . ALA A 1 747 ? -87.936 8.228 134.465 1.00 68.56 747 ALA A CA 1
ATOM 6094 C C . ALA A 1 747 ? -87.810 7.461 133.132 1.00 68.56 747 ALA A C 1
ATOM 6096 O O . ALA A 1 747 ? -86.954 7.798 132.309 1.00 68.56 747 ALA A O 1
ATOM 6097 N N . LYS A 1 748 ? -88.690 6.482 132.867 1.00 73.31 748 LYS A N 1
ATOM 6098 C CA . LYS A 1 748 ? -88.740 5.769 131.577 1.00 73.31 748 LYS A CA 1
ATOM 6099 C C . LYS A 1 748 ? -89.108 6.690 130.417 1.00 73.31 748 LYS A C 1
ATOM 6101 O O . LYS A 1 748 ? -88.460 6.621 129.376 1.00 73.31 748 LYS A O 1
ATOM 6106 N N . LEU A 1 749 ? -90.094 7.573 130.587 1.00 74.19 749 LEU A N 1
ATOM 6107 C CA . LEU A 1 749 ? -90.475 8.531 129.543 1.00 74.19 749 LEU A CA 1
ATOM 6108 C C . LEU A 1 749 ? -89.363 9.551 129.261 1.00 74.19 749 LEU A C 1
ATOM 6110 O O . LEU A 1 749 ? -89.098 9.835 128.096 1.00 74.19 749 LEU A O 1
ATOM 6114 N N . ASN A 1 750 ? -88.644 10.026 130.283 1.00 74.75 750 ASN A N 1
ATOM 6115 C CA . ASN A 1 750 ? -87.468 10.885 130.089 1.00 74.75 750 ASN A CA 1
ATOM 6116 C C . ASN A 1 750 ? -86.298 10.150 129.418 1.00 74.75 750 ASN A C 1
ATOM 6118 O O . ASN A 1 750 ? -85.607 10.730 128.582 1.00 74.75 750 ASN A O 1
ATOM 6122 N N . SER A 1 751 ? -86.091 8.867 129.724 1.00 74.38 751 SER A N 1
ATOM 6123 C CA . SER A 1 751 ? -85.100 8.035 129.030 1.00 74.38 751 SER A CA 1
ATOM 6124 C C . SER A 1 751 ? -85.456 7.842 127.550 1.00 74.38 751 SER A C 1
ATOM 6126 O O . SER A 1 751 ? -84.596 8.020 126.689 1.00 74.38 751 SER A O 1
ATOM 6128 N N . LEU A 1 752 ? -86.731 7.586 127.236 1.00 78.44 752 LEU A N 1
ATOM 6129 C CA . LEU A 1 752 ? -87.238 7.498 125.861 1.00 78.44 752 LEU A CA 1
ATOM 6130 C C . LEU A 1 752 ? -87.139 8.835 125.113 1.00 78.44 752 LEU A C 1
ATOM 6132 O O . LEU A 1 752 ? -86.805 8.853 123.929 1.00 78.44 752 LEU A O 1
ATOM 6136 N N . LEU A 1 753 ? -87.390 9.957 125.793 1.00 76.81 753 LEU A N 1
ATOM 6137 C CA . LEU A 1 753 ? -87.224 11.297 125.229 1.00 76.81 753 LEU A CA 1
ATOM 6138 C C . LEU A 1 753 ? -85.750 11.582 124.908 1.00 76.81 753 LEU A C 1
ATOM 6140 O O . LEU A 1 753 ? -85.445 12.063 123.819 1.00 76.81 753 LEU A O 1
ATOM 6144 N N . ASN A 1 754 ? -84.835 11.219 125.811 1.00 76.31 754 ASN A N 1
ATOM 6145 C CA . ASN A 1 754 ? -83.397 11.340 125.583 1.00 76.31 754 ASN A CA 1
ATOM 6146 C C . ASN A 1 754 ? -82.918 10.410 124.462 1.00 76.31 754 ASN A C 1
ATOM 6148 O O . ASN A 1 754 ? -82.156 10.853 123.612 1.00 76.31 754 ASN A O 1
ATOM 6152 N N . GLN A 1 755 ? -83.415 9.170 124.374 1.00 79.44 755 GLN A N 1
ATOM 6153 C CA . GLN A 1 755 ? -83.129 8.285 123.236 1.00 79.44 755 GLN A CA 1
ATOM 6154 C C . GLN A 1 755 ? -83.603 8.880 121.907 1.00 79.44 755 GLN A C 1
ATOM 6156 O O . GLN A 1 755 ? -82.867 8.841 120.923 1.00 79.44 755 GLN A O 1
ATOM 6161 N N . ARG A 1 756 ? -84.806 9.467 121.859 1.00 81.75 756 ARG A N 1
ATOM 6162 C CA . ARG A 1 756 ? -85.286 10.150 120.649 1.00 81.75 756 ARG A CA 1
ATOM 6163 C C . ARG A 1 756 ? -84.454 11.385 120.321 1.00 81.75 756 ARG A C 1
ATOM 6165 O O . ARG A 1 756 ? -84.219 11.633 119.145 1.00 81.75 756 ARG A O 1
ATOM 6172 N N . LYS A 1 757 ? -83.978 12.119 121.329 1.00 83.00 757 LYS A N 1
ATOM 6173 C CA . LYS A 1 757 ? -83.076 13.259 121.140 1.00 83.00 757 LYS A CA 1
ATOM 6174 C C . LYS A 1 757 ? -81.737 12.821 120.542 1.00 83.00 757 LYS A C 1
ATOM 6176 O O . LYS A 1 757 ? -81.364 13.352 119.508 1.00 83.00 757 LYS A O 1
ATOM 6181 N N . TYR A 1 758 ? -81.113 11.772 121.081 1.00 82.00 758 TYR A N 1
ATOM 6182 C CA . TYR A 1 758 ? -79.903 11.186 120.496 1.00 82.00 758 TYR A CA 1
ATOM 6183 C C . TYR A 1 758 ? -80.122 10.688 119.065 1.00 82.00 758 TYR A C 1
ATOM 6185 O O . TYR A 1 758 ? -79.273 10.915 118.213 1.00 82.00 758 TYR A O 1
ATOM 6193 N N . LYS A 1 759 ? -81.270 10.065 118.766 1.00 82.88 759 LYS A N 1
ATOM 6194 C CA . LYS A 1 759 ? -81.572 9.630 117.394 1.00 82.88 759 LYS A CA 1
ATOM 6195 C C . LYS A 1 759 ? -81.774 10.810 116.438 1.00 82.88 759 LYS A C 1
ATOM 6197 O O . LYS A 1 759 ? -81.402 10.709 115.275 1.00 82.88 759 LYS A O 1
ATOM 6202 N N . ILE A 1 760 ? -82.350 11.919 116.905 1.00 81.81 760 ILE A N 1
ATOM 6203 C CA . ILE A 1 760 ? -82.463 13.159 116.123 1.00 81.81 760 ILE A CA 1
ATOM 6204 C C . ILE A 1 760 ? -81.080 13.773 115.888 1.00 81.81 760 ILE A C 1
ATOM 6206 O O . ILE A 1 760 ? -80.805 14.202 114.773 1.00 81.81 760 ILE A O 1
ATOM 6210 N N . ASP A 1 761 ? -80.211 13.782 116.898 1.00 81.75 761 ASP A N 1
ATOM 6211 C CA . ASP A 1 761 ? -78.844 14.293 116.771 1.00 81.75 761 ASP A CA 1
ATOM 6212 C C . ASP A 1 761 ? -78.021 13.439 115.787 1.00 81.75 761 ASP A C 1
ATOM 6214 O O . ASP A 1 761 ? -77.386 13.988 114.891 1.00 81.75 761 ASP A O 1
ATOM 6218 N N . GLU A 1 762 ? -78.138 12.109 115.855 1.00 83.31 762 GLU A N 1
ATOM 6219 C CA . GLU A 1 762 ? -77.530 11.171 114.897 1.00 83.31 762 GLU A CA 1
ATOM 6220 C C . GLU A 1 762 ? -78.063 11.392 113.471 1.00 83.31 762 GLU A C 1
ATOM 6222 O O . GLU A 1 762 ? -77.296 11.468 112.512 1.00 83.31 762 GLU A O 1
ATOM 6227 N N . LEU A 1 763 ? -79.380 11.563 113.306 1.00 85.94 763 LEU A N 1
ATOM 6228 C CA . LEU A 1 763 ? -79.963 11.868 111.997 1.00 85.94 763 LEU A CA 1
ATOM 6229 C C . LEU A 1 763 ? -79.488 13.229 111.468 1.00 85.94 763 LEU A C 1
ATOM 6231 O O . LEU A 1 763 ? -79.184 13.344 110.283 1.00 85.94 763 LEU A O 1
ATOM 6235 N N . ASN A 1 764 ? -79.353 14.241 112.324 1.00 86.94 764 ASN A N 1
ATOM 6236 C CA . ASN A 1 764 ? -78.801 15.536 111.930 1.00 86.94 764 ASN A CA 1
ATOM 6237 C C . ASN A 1 764 ? -77.325 15.431 111.522 1.00 86.94 764 ASN A C 1
ATOM 6239 O O . ASN A 1 764 ? -76.929 16.065 110.544 1.00 86.94 764 ASN A O 1
ATOM 6243 N N . GLU A 1 765 ? -76.521 14.608 112.201 1.00 81.19 765 GLU A N 1
ATOM 6244 C CA . GLU A 1 765 ? -75.154 14.300 111.763 1.00 81.19 765 GLU A CA 1
ATOM 6245 C C . GLU A 1 765 ? -75.137 13.610 110.396 1.00 81.19 765 GLU A C 1
ATOM 6247 O O . GLU A 1 765 ? -74.390 14.039 109.516 1.00 81.19 765 GLU A O 1
ATOM 6252 N N . THR A 1 766 ? -76.007 12.621 110.158 1.00 86.94 766 THR A N 1
ATOM 6253 C CA . THR A 1 766 ? -76.089 11.971 108.836 1.00 86.94 766 THR A CA 1
ATOM 6254 C C . THR A 1 766 ? -76.531 12.935 107.734 1.00 86.94 766 THR A C 1
ATOM 6256 O O . THR A 1 766 ? -75.959 12.922 106.646 1.00 86.94 766 THR A O 1
ATOM 6259 N N . ILE A 1 767 ? -77.482 13.834 108.010 1.00 85.81 767 ILE A N 1
ATOM 6260 C CA . ILE A 1 767 ? -77.905 14.876 107.064 1.00 85.81 767 ILE A CA 1
ATOM 6261 C C . ILE A 1 767 ? -76.746 15.833 106.774 1.00 85.81 767 ILE A C 1
ATOM 6263 O O . ILE A 1 767 ? -76.530 16.189 105.618 1.00 85.81 767 ILE A O 1
ATOM 6267 N N . ASN A 1 768 ? -75.980 16.231 107.791 1.00 83.62 768 ASN A N 1
ATOM 6268 C CA . ASN A 1 768 ? -74.818 17.098 107.605 1.00 83.62 768 ASN A CA 1
ATOM 6269 C C . ASN A 1 768 ? -73.707 16.409 106.796 1.00 83.62 768 ASN A C 1
ATOM 6271 O O . ASN A 1 768 ? -73.096 17.062 105.951 1.00 83.62 768 ASN A O 1
ATOM 6275 N N . SER A 1 769 ? -73.489 15.104 106.995 1.00 85.75 769 SER A N 1
ATOM 6276 C CA . SER A 1 769 ? -72.573 14.301 106.174 1.00 85.75 769 SER A CA 1
ATOM 6277 C C . SER A 1 769 ? -73.025 14.262 104.718 1.00 85.75 769 SER A C 1
ATOM 6279 O O . SER A 1 769 ? -72.278 14.675 103.838 1.00 85.75 769 SER A O 1
ATOM 6281 N N . LEU A 1 770 ? -74.280 13.886 104.460 1.00 88.56 770 LEU A N 1
ATOM 6282 C CA . LEU A 1 770 ? -74.830 13.844 103.103 1.00 88.56 770 LEU A CA 1
ATOM 6283 C C . LEU A 1 770 ? -74.782 15.216 102.424 1.00 88.56 770 LEU A C 1
ATOM 6285 O O . LEU A 1 770 ? -74.520 15.319 101.230 1.00 88.56 770 LEU A O 1
ATOM 6289 N N . LYS A 1 771 ? -74.989 16.296 103.183 1.00 87.38 771 LYS A N 1
ATOM 6290 C CA . LYS A 1 771 ? -74.875 17.662 102.664 1.00 87.38 771 LYS A CA 1
ATOM 6291 C C . LYS A 1 771 ? -73.442 17.994 102.244 1.00 87.38 771 LYS A C 1
ATOM 6293 O O . LYS A 1 771 ? -73.256 18.696 101.254 1.00 87.38 771 LYS A O 1
ATOM 6298 N N . LYS A 1 772 ? -72.440 17.481 102.963 1.00 85.56 772 LYS A N 1
ATOM 6299 C CA . LYS A 1 772 ? -71.025 17.599 102.593 1.00 85.56 772 LYS A CA 1
ATOM 6300 C C . LYS A 1 772 ? -70.702 16.770 101.346 1.00 85.56 772 LYS A C 1
ATOM 6302 O O . LYS A 1 772 ? -70.014 17.273 100.463 1.00 85.56 772 LYS A O 1
ATOM 6307 N N . ASP A 1 773 ? -71.258 15.567 101.239 1.00 88.94 773 ASP A N 1
ATOM 6308 C CA . ASP A 1 773 ? -71.070 14.689 100.076 1.00 88.94 773 ASP A CA 1
ATOM 6309 C C . ASP A 1 773 ? -71.688 15.288 98.804 1.00 88.94 773 ASP A C 1
ATOM 6311 O O . ASP A 1 773 ? -71.072 15.255 97.742 1.00 88.94 773 ASP A O 1
ATOM 6315 N N . VAL A 1 774 ? -72.859 15.926 98.910 1.00 87.25 774 VAL A N 1
ATOM 6316 C CA . VAL A 1 774 ? -73.484 16.655 97.792 1.00 87.25 774 VAL A CA 1
ATOM 6317 C C . VAL A 1 774 ? -72.606 17.814 97.315 1.00 87.25 774 VAL A C 1
ATOM 6319 O O . VAL A 1 774 ? -72.483 18.024 96.112 1.00 87.25 774 VAL A O 1
ATOM 6322 N N . VAL A 1 775 ? -71.964 18.550 98.229 1.00 86.69 775 VAL A N 1
ATOM 6323 C CA . VAL A 1 775 ? -71.028 19.626 97.856 1.00 86.69 775 VAL A CA 1
ATOM 6324 C C . VAL A 1 775 ? -69.798 19.059 97.143 1.00 86.69 775 VAL A C 1
ATOM 6326 O O . VAL A 1 775 ? -69.384 19.610 96.127 1.00 86.69 775 VAL A O 1
ATOM 6329 N N . LEU A 1 776 ? -69.244 17.942 97.624 1.00 87.25 776 LEU A N 1
ATOM 6330 C CA . LEU A 1 776 ? -68.111 17.279 96.970 1.00 87.25 776 LEU A CA 1
ATOM 6331 C C . LEU A 1 776 ? -68.464 16.793 95.560 1.00 87.25 776 LEU A C 1
ATOM 6333 O O . LEU A 1 776 ? -67.715 17.063 94.626 1.00 87.25 776 LEU A O 1
ATOM 6337 N N . LEU A 1 777 ? -69.619 16.146 95.389 1.00 88.31 777 LEU A N 1
ATOM 6338 C CA . LEU A 1 777 ? -70.114 15.711 94.080 1.00 88.31 777 LEU A CA 1
ATOM 6339 C C . LEU A 1 777 ? -70.338 16.887 93.126 1.00 88.31 777 LEU A C 1
ATOM 6341 O O . LEU A 1 777 ? -70.028 16.782 91.943 1.00 88.31 777 LEU A O 1
ATOM 6345 N N . ASN A 1 778 ? -70.848 18.014 93.626 1.00 88.50 778 ASN A N 1
ATOM 6346 C CA . ASN A 1 778 ? -71.072 19.195 92.799 1.00 88.50 778 ASN A CA 1
ATOM 6347 C C . ASN A 1 778 ? -69.750 19.814 92.322 1.00 88.50 778 ASN A C 1
ATOM 6349 O O . ASN A 1 778 ? -69.635 20.157 91.150 1.00 88.50 778 ASN A O 1
ATOM 6353 N N . ASN A 1 779 ? -68.734 19.872 93.188 1.00 87.00 779 ASN A N 1
ATOM 6354 C CA . ASN A 1 779 ? -67.394 20.317 92.797 1.00 87.00 779 ASN A CA 1
ATOM 6355 C C . ASN A 1 779 ? -66.757 19.355 91.779 1.00 87.00 779 ASN A C 1
ATOM 6357 O O . ASN A 1 779 ? -66.182 19.799 90.794 1.00 87.00 779 ASN A O 1
ATOM 6361 N N . GLN A 1 780 ? -66.914 18.038 91.956 1.00 88.94 780 GLN A N 1
ATOM 6362 C CA . GLN A 1 780 ? -66.434 17.053 90.978 1.00 88.94 780 GLN A CA 1
ATOM 6363 C C . GLN A 1 780 ? -67.138 17.175 89.620 1.00 88.94 780 GLN A C 1
ATOM 6365 O O . GLN A 1 780 ? -66.515 16.952 88.578 1.00 88.94 780 GLN A O 1
ATOM 6370 N N . LEU A 1 781 ? -68.430 17.516 89.613 1.00 86.19 781 LEU A N 1
ATOM 6371 C CA . LEU A 1 781 ? -69.183 17.773 88.387 1.00 86.19 781 LEU A CA 1
ATOM 6372 C C . LEU A 1 781 ? -68.692 19.051 87.694 1.00 86.19 781 LEU A C 1
ATOM 6374 O O . LEU A 1 781 ? -68.551 19.059 86.473 1.00 86.19 781 LEU A O 1
ATOM 6378 N N . GLU A 1 782 ? -68.384 20.096 88.463 1.00 86.88 782 GLU A N 1
ATOM 6379 C CA . GLU A 1 782 ? -67.814 21.351 87.963 1.00 86.88 782 GLU A CA 1
ATOM 6380 C C . GLU A 1 782 ? -66.406 21.136 87.375 1.00 86.88 782 GLU A C 1
ATOM 6382 O O . GLU A 1 782 ? -66.149 21.536 86.239 1.00 86.88 782 GLU A O 1
ATOM 6387 N N . ASP A 1 783 ? -65.545 20.377 88.061 1.00 86.50 783 ASP A N 1
ATOM 6388 C CA . ASP A 1 783 ? -64.219 19.979 87.564 1.00 86.50 783 ASP A CA 1
ATOM 6389 C C . ASP A 1 783 ? -64.314 19.129 86.287 1.00 86.50 783 ASP A C 1
ATOM 6391 O O . ASP A 1 783 ? -63.549 19.311 85.335 1.00 86.50 783 ASP A O 1
ATOM 6395 N N . SER A 1 784 ? -65.268 18.195 86.239 1.00 86.25 784 SER A N 1
ATOM 6396 C CA . SER A 1 784 ? -65.502 17.365 85.052 1.00 86.25 784 SER A CA 1
ATOM 6397 C C . SER A 1 784 ? -66.002 18.207 83.879 1.00 86.25 784 SER A C 1
ATOM 6399 O O . SER A 1 784 ? -65.535 18.027 82.756 1.00 86.25 784 SER A O 1
ATOM 6401 N N . SER A 1 785 ? -66.895 19.168 84.131 1.00 86.00 785 SER A N 1
ATOM 6402 C CA . SER A 1 785 ? -67.373 20.110 83.116 1.00 86.00 785 SER A CA 1
ATOM 6403 C C . SER A 1 785 ? -66.232 20.961 82.553 1.00 86.00 785 SER A C 1
ATOM 6405 O O . SER A 1 785 ? -66.158 21.145 81.340 1.00 86.00 785 SER A O 1
ATOM 6407 N N . ALA A 1 786 ? -65.311 21.431 83.399 1.00 85.62 786 ALA A N 1
ATOM 6408 C CA . ALA A 1 786 ? -64.142 22.188 82.954 1.00 85.62 786 ALA A CA 1
ATOM 6409 C C . ALA A 1 786 ? -63.207 21.346 82.063 1.00 85.62 786 ALA A C 1
ATOM 6411 O O . ALA A 1 786 ? -62.749 21.821 81.021 1.00 85.62 786 ALA A O 1
ATOM 6412 N N . LYS A 1 787 ? -62.980 20.071 82.416 1.00 89.56 787 LYS A N 1
ATOM 6413 C CA . LYS A 1 787 ? -62.200 19.130 81.588 1.00 89.56 787 LYS A CA 1
ATOM 6414 C C . LYS A 1 787 ? -62.848 18.864 80.225 1.00 89.56 787 LYS A C 1
ATOM 6416 O O . LYS A 1 787 ? -62.132 18.751 79.228 1.00 89.56 787 LYS A O 1
ATOM 6421 N N . TYR A 1 788 ? -64.179 18.794 80.159 1.00 89.88 788 TYR A N 1
ATOM 6422 C CA . TYR A 1 788 ? -64.899 18.669 78.887 1.00 89.88 788 TYR A CA 1
ATOM 6423 C C . TYR A 1 788 ? -64.687 19.891 77.994 1.00 89.88 788 TYR A C 1
ATOM 6425 O O . TYR A 1 788 ? -64.305 19.724 76.839 1.00 89.88 788 TYR A O 1
ATOM 6433 N N . SER A 1 789 ? -64.836 21.106 78.530 1.00 84.81 789 SER A N 1
ATOM 6434 C CA . SER A 1 789 ? -64.589 22.334 77.761 1.00 84.81 789 SER A CA 1
ATOM 6435 C C . SER A 1 789 ? -63.143 22.434 77.267 1.00 84.81 789 SER A C 1
ATOM 6437 O O . SER A 1 789 ? -62.895 22.873 76.145 1.00 84.81 789 SER A O 1
ATOM 6439 N N . GLN A 1 790 ? -62.176 21.984 78.071 1.00 88.44 790 GLN A N 1
ATOM 6440 C CA . GLN A 1 790 ? -60.780 21.917 77.641 1.00 88.44 790 GLN A CA 1
ATOM 6441 C C . GLN A 1 790 ? -60.580 20.901 76.505 1.00 88.44 790 GLN A C 1
ATOM 6443 O O . GLN A 1 790 ? -59.899 21.203 75.527 1.00 88.44 790 GLN A O 1
ATOM 6448 N N . SER A 1 791 ? -61.194 19.720 76.605 1.00 85.19 791 SER A N 1
ATOM 6449 C CA . SER A 1 791 ? -61.116 18.682 75.567 1.00 85.19 791 SER A CA 1
ATOM 6450 C C . SER A 1 791 ? -61.756 19.145 74.255 1.00 85.19 791 SER A C 1
ATOM 6452 O O . SER A 1 791 ? -61.188 18.934 73.188 1.00 85.19 791 SER A O 1
ATOM 6454 N N . GLU A 1 792 ? -62.889 19.844 74.329 1.00 89.88 792 GLU A N 1
ATOM 6455 C CA . GLU A 1 792 ? -63.573 20.439 73.177 1.00 89.88 792 GLU A CA 1
ATOM 6456 C C . GLU A 1 792 ? -62.703 21.496 72.475 1.00 89.88 792 GLU A C 1
ATOM 6458 O O . GLU A 1 792 ? -62.583 21.491 71.251 1.00 89.88 792 GLU A O 1
ATOM 6463 N N . SER A 1 793 ? -61.997 22.339 73.239 1.00 84.88 793 SER A N 1
ATOM 6464 C CA . SER A 1 793 ? -61.039 23.298 72.671 1.00 84.88 793 SER A CA 1
ATOM 6465 C C . SER A 1 793 ? -59.855 22.615 71.980 1.00 84.88 793 SER A C 1
ATOM 6467 O O . SER A 1 793 ? -59.368 23.118 70.966 1.00 84.88 793 SER A O 1
ATOM 6469 N N . ILE A 1 794 ? -59.372 21.491 72.517 1.00 88.44 794 ILE A N 1
ATOM 6470 C CA . ILE A 1 794 ? -58.288 20.722 71.894 1.00 88.44 794 ILE A CA 1
ATOM 6471 C C . ILE A 1 794 ? -58.779 20.090 70.587 1.00 88.44 794 ILE A C 1
ATOM 6473 O O . ILE A 1 794 ? -58.064 20.1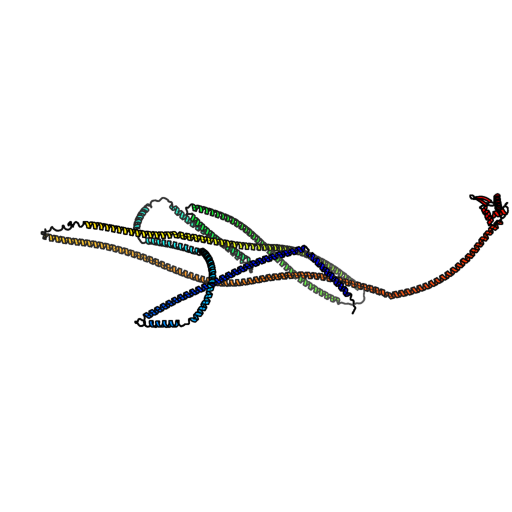55 69.589 1.00 88.44 794 ILE A O 1
ATOM 6477 N N . ILE A 1 795 ? -59.992 19.531 70.563 1.00 89.50 795 ILE A N 1
ATOM 6478 C CA . ILE A 1 795 ? -60.587 18.939 69.356 1.00 89.50 795 ILE A CA 1
ATOM 6479 C C . ILE A 1 795 ? -60.675 19.976 68.234 1.00 89.50 795 ILE A C 1
ATOM 6481 O O . ILE A 1 795 ? -60.147 19.723 67.157 1.00 89.50 795 ILE A O 1
ATOM 6485 N N . LEU A 1 796 ? -61.206 21.173 68.510 1.00 89.12 796 LEU A N 1
ATOM 6486 C CA . LEU A 1 796 ? -61.273 22.254 67.517 1.00 89.12 796 LEU A CA 1
ATOM 6487 C C . LEU A 1 796 ? -59.888 22.618 66.958 1.00 89.12 796 LEU A C 1
ATOM 6489 O O . LEU A 1 796 ? -59.723 22.774 65.752 1.00 89.12 796 LEU A O 1
ATOM 6493 N N . SER A 1 797 ? -58.863 22.685 67.814 1.00 87.75 797 SER A N 1
ATOM 6494 C CA . SER A 1 797 ? -57.497 22.967 67.354 1.00 87.75 797 SER A CA 1
ATOM 6495 C C . SER A 1 797 ? -56.899 21.848 66.486 1.00 87.75 797 SER A C 1
ATOM 6497 O O . SER A 1 797 ? -56.114 22.116 65.570 1.00 87.75 797 SER A O 1
ATOM 6499 N N . LYS A 1 798 ? -57.269 20.587 66.749 1.00 90.81 798 LYS A N 1
ATOM 6500 C CA . LYS A 1 798 ? -56.841 19.441 65.940 1.00 90.81 798 LYS A CA 1
ATOM 6501 C C . LYS A 1 798 ? -57.584 19.388 64.608 1.00 90.81 798 LYS A C 1
ATOM 6503 O O . LYS A 1 798 ? -56.927 19.153 63.602 1.00 90.81 798 LYS A O 1
ATOM 6508 N N . ASP A 1 799 ? -58.878 19.692 64.579 1.00 92.31 799 ASP A N 1
ATOM 6509 C CA . ASP A 1 799 ? -59.667 19.788 63.341 1.00 92.31 799 ASP A CA 1
ATOM 6510 C C . ASP A 1 799 ? -59.138 20.894 62.410 1.00 92.31 799 ASP A C 1
ATOM 6512 O O . ASP A 1 799 ? -58.996 20.683 61.202 1.00 92.31 799 ASP A O 1
ATOM 6516 N N . ASP A 1 800 ? -58.738 22.041 62.970 1.00 88.69 800 ASP A N 1
ATOM 6517 C CA . ASP A 1 800 ? -58.058 23.106 62.217 1.00 88.69 800 ASP A CA 1
ATOM 6518 C C . ASP A 1 800 ? -56.704 22.644 61.654 1.00 88.69 800 ASP A C 1
ATOM 6520 O O . ASP A 1 800 ? -56.291 23.053 60.565 1.00 88.69 800 ASP A O 1
ATOM 6524 N N . THR A 1 801 ? -55.984 21.799 62.395 1.00 90.62 801 THR A N 1
ATOM 6525 C CA . THR A 1 801 ? -54.689 21.258 61.956 1.00 90.62 801 THR A CA 1
ATOM 6526 C C . THR A 1 801 ? -54.869 20.222 60.848 1.00 90.62 801 THR A C 1
ATOM 6528 O O . THR A 1 801 ? -54.146 20.274 59.855 1.00 90.62 801 THR A O 1
ATOM 6531 N N . ILE A 1 802 ? -55.860 19.338 60.977 1.00 91.00 802 ILE A N 1
ATOM 6532 C CA . ILE A 1 802 ? -56.224 18.343 59.960 1.00 91.00 802 ILE A CA 1
ATOM 6533 C C . ILE A 1 802 ? -56.645 19.047 58.667 1.00 91.00 802 ILE A C 1
ATOM 6535 O O . ILE A 1 802 ? -56.126 18.719 57.607 1.00 91.00 802 ILE A O 1
ATOM 6539 N N . SER A 1 803 ? -57.469 20.097 58.751 1.00 89.50 803 SER A N 1
ATOM 6540 C CA . SER A 1 803 ? -57.888 20.866 57.567 1.00 89.50 803 SER A CA 1
ATOM 6541 C C . SER A 1 803 ? -56.698 21.460 56.800 1.00 89.50 803 SER A C 1
ATOM 6543 O O . SER A 1 803 ? -56.663 21.431 55.572 1.00 89.50 803 SER A O 1
ATOM 6545 N N . LYS A 1 804 ? -55.676 21.955 57.512 1.00 90.31 804 LYS A N 1
ATOM 6546 C CA . LYS A 1 804 ? -54.437 22.447 56.882 1.00 90.31 804 LYS A CA 1
ATOM 6547 C C . LYS A 1 804 ? -53.607 21.323 56.261 1.00 90.31 804 LYS A C 1
ATOM 6549 O O . LYS A 1 804 ? -52.971 21.535 55.231 1.00 90.31 804 LYS A O 1
ATOM 6554 N N . GLN A 1 805 ? -53.584 20.146 56.883 1.00 89.94 805 GLN A N 1
ATOM 6555 C CA . GLN A 1 805 ? -52.911 18.971 56.326 1.00 89.94 805 GLN A CA 1
ATOM 6556 C C . GLN A 1 805 ? -53.611 18.472 55.056 1.00 89.94 805 GLN A C 1
ATOM 6558 O O . GLN A 1 805 ? -52.925 18.136 54.093 1.00 89.94 805 GLN A O 1
ATOM 6563 N N . ASP A 1 806 ? -54.943 18.508 55.009 1.00 93.38 806 ASP A N 1
ATOM 6564 C CA . ASP A 1 806 ? -55.723 18.160 53.818 1.00 93.38 806 ASP A CA 1
ATOM 6565 C C . ASP A 1 806 ? -55.463 19.132 52.657 1.00 93.38 806 ASP A C 1
ATOM 6567 O O . ASP A 1 806 ? -55.299 18.706 51.512 1.00 93.38 806 ASP A O 1
ATOM 6571 N N . GLU A 1 807 ? -55.354 20.437 52.934 1.00 90.62 807 GLU A N 1
ATOM 6572 C CA . GLU A 1 807 ? -54.967 21.430 51.921 1.00 90.62 807 GLU A CA 1
ATOM 6573 C C . GLU A 1 807 ? -53.560 21.166 51.358 1.00 90.62 807 GLU A C 1
ATOM 6575 O O . GLU A 1 807 ? -53.361 21.227 50.141 1.00 90.62 807 GLU A O 1
ATOM 6580 N N . LEU A 1 808 ? -52.595 20.826 52.221 1.00 91.75 808 LEU A N 1
ATOM 6581 C CA . LEU A 1 808 ? -51.236 20.457 51.808 1.00 91.75 808 LEU A CA 1
ATOM 6582 C C . LEU A 1 808 ? -51.218 19.175 50.970 1.00 91.75 808 LEU A C 1
ATOM 6584 O O . LEU A 1 808 ? -50.537 19.129 49.949 1.00 91.75 808 LEU A O 1
ATOM 6588 N N . LEU A 1 809 ? -51.988 18.156 51.360 1.00 91.69 809 LEU A N 1
ATOM 6589 C CA . LEU A 1 809 ? -52.154 16.919 50.590 1.00 91.69 809 LEU A CA 1
ATOM 6590 C C . LEU A 1 809 ? -52.724 17.196 49.198 1.00 91.69 809 LEU A C 1
ATOM 6592 O O . LEU A 1 809 ? -52.283 16.608 48.211 1.00 91.69 809 LEU A O 1
ATOM 6596 N N . LEU A 1 810 ? -53.681 18.118 49.103 1.00 91.75 810 LEU A N 1
ATOM 6597 C CA . LEU A 1 810 ? -54.293 18.500 47.837 1.00 91.75 810 LEU A CA 1
ATOM 6598 C C . LEU A 1 810 ? -53.308 19.247 46.925 1.00 91.75 810 LEU A C 1
ATOM 6600 O O . LEU A 1 810 ? -53.336 19.044 45.709 1.00 91.75 810 LEU A O 1
ATOM 6604 N N . ASP A 1 811 ? -52.419 20.075 47.480 1.00 90.31 811 ASP A N 1
ATOM 6605 C CA . ASP A 1 811 ? -51.332 20.691 46.709 1.00 90.31 811 ASP A CA 1
ATOM 6606 C C . ASP A 1 811 ? -50.279 19.662 46.279 1.00 90.31 811 ASP A C 1
ATOM 6608 O O . ASP A 1 811 ? -49.875 19.644 45.116 1.00 90.31 811 ASP A O 1
ATOM 6612 N N . LEU A 1 812 ? -49.900 18.746 47.173 1.00 91.44 812 LEU A N 1
ATOM 6613 C CA . LEU A 1 812 ? -48.940 17.688 46.868 1.00 91.44 812 LEU A CA 1
ATOM 6614 C C . LEU A 1 812 ? -49.452 16.775 45.744 1.00 91.44 812 LEU A C 1
ATOM 6616 O O . LEU A 1 812 ? -48.719 16.502 44.799 1.00 91.44 812 LEU A O 1
ATOM 6620 N N . ASN A 1 813 ? -50.731 16.393 45.775 1.00 92.12 813 ASN A N 1
ATOM 6621 C CA . ASN A 1 813 ? -51.360 15.612 44.707 1.00 92.12 813 ASN A CA 1
ATOM 6622 C C . ASN A 1 813 ? -51.350 16.351 43.362 1.00 92.12 813 ASN A C 1
ATOM 6624 O O . ASN A 1 813 ? -51.061 15.747 42.332 1.00 92.12 813 ASN A O 1
ATOM 6628 N N . LYS A 1 814 ? -51.575 17.672 43.354 1.00 91.44 814 LYS A N 1
ATOM 6629 C CA . LYS A 1 814 ? -51.432 18.480 42.129 1.00 91.44 814 LYS A CA 1
ATOM 6630 C C . LYS A 1 814 ? -49.991 18.525 41.628 1.00 91.44 814 LYS A C 1
ATOM 6632 O O . LYS A 1 814 ? -49.765 18.630 40.423 1.00 91.44 814 LYS A O 1
ATOM 6637 N N . GLN A 1 815 ? -49.005 18.512 42.523 1.00 91.69 815 GLN A N 1
ATOM 6638 C CA . GLN A 1 815 ? -47.600 18.443 42.125 1.00 91.69 815 GLN A CA 1
ATOM 6639 C C . GLN A 1 815 ? -47.249 17.071 41.544 1.00 91.69 815 GLN A C 1
ATOM 6641 O O . GLN A 1 815 ? -46.590 17.026 40.508 1.00 91.69 815 GLN A O 1
ATOM 6646 N N . ILE A 1 816 ? -47.735 15.984 42.148 1.00 91.62 816 ILE A N 1
ATOM 6647 C CA . ILE A 1 816 ? -47.583 14.616 41.631 1.00 91.62 816 ILE A CA 1
ATOM 6648 C C . ILE A 1 816 ? -48.162 14.522 40.217 1.00 91.62 816 ILE A C 1
ATOM 6650 O O . ILE A 1 816 ? -47.435 14.158 39.299 1.00 91.62 816 ILE A O 1
ATOM 6654 N N . GLU A 1 817 ? -49.393 14.992 40.001 1.00 90.62 817 GLU A N 1
ATOM 6655 C CA . GLU A 1 817 ? -50.038 14.991 38.679 1.00 90.62 817 GLU A CA 1
ATOM 6656 C C . GLU A 1 817 ? -49.218 15.776 37.633 1.00 90.62 817 GLU A C 1
ATOM 6658 O O . GLU A 1 817 ? -49.095 15.383 36.472 1.00 90.62 817 GLU A O 1
ATOM 6663 N N . ARG A 1 818 ? -48.581 16.889 38.025 1.00 90.19 818 ARG A N 1
ATOM 6664 C CA . ARG A 1 818 ? -47.673 17.632 37.130 1.00 90.19 818 ARG A CA 1
ATOM 6665 C C . ARG A 1 818 ? -46.403 16.853 36.801 1.00 90.19 818 ARG A C 1
ATOM 6667 O O . ARG A 1 818 ? -45.897 16.995 35.689 1.00 90.19 818 ARG A O 1
ATOM 6674 N N . TYR A 1 819 ? -45.853 16.104 37.753 1.00 91.31 819 TYR A N 1
ATOM 6675 C CA . TYR A 1 819 ? -44.669 15.283 37.516 1.00 91.31 819 TYR A CA 1
ATOM 6676 C C . TYR A 1 819 ? -44.987 14.061 36.659 1.00 91.31 819 TYR A C 1
ATOM 6678 O O . TYR A 1 819 ? -44.218 13.783 35.747 1.00 91.31 819 TYR A O 1
ATOM 6686 N N . GLU A 1 820 ? -46.134 13.415 36.863 1.00 91.56 820 GLU A N 1
ATOM 6687 C CA . GLU A 1 820 ? -46.620 12.320 36.014 1.00 91.56 820 GLU A CA 1
ATOM 6688 C C . GLU A 1 820 ? -46.777 12.773 34.559 1.00 91.56 820 GLU A C 1
ATOM 6690 O O . GLU A 1 820 ? -46.234 12.147 33.656 1.00 91.56 820 GLU A O 1
ATOM 6695 N N . ASN A 1 821 ? -47.399 13.933 34.325 1.00 91.19 821 ASN A N 1
ATOM 6696 C CA . ASN A 1 821 ? -47.509 14.494 32.974 1.00 91.19 821 ASN A CA 1
ATOM 6697 C C . ASN A 1 821 ? -46.140 14.830 32.352 1.00 91.19 821 ASN A C 1
ATOM 6699 O O . ASN A 1 821 ? -45.945 14.677 31.148 1.00 91.19 821 ASN A O 1
ATOM 6703 N N . LYS A 1 822 ? -45.174 15.306 33.150 1.00 91.88 822 LYS A N 1
ATOM 6704 C CA . LYS A 1 822 ? -43.807 15.563 32.663 1.00 91.88 822 LYS A CA 1
ATOM 6705 C C . LYS A 1 822 ? -43.058 14.275 32.332 1.00 91.88 822 LYS A C 1
ATOM 6707 O O . LYS A 1 822 ? -42.293 14.282 31.376 1.00 91.88 822 LYS A O 1
ATOM 6712 N N . LEU A 1 823 ? -43.248 13.225 33.128 1.00 88.50 823 LEU A N 1
ATOM 6713 C CA . LEU A 1 823 ? -42.697 11.896 32.871 1.00 88.50 823 LEU A CA 1
ATOM 6714 C C . LEU A 1 823 ? -43.276 11.329 31.579 1.00 88.50 823 LEU A C 1
ATOM 6716 O O . LEU A 1 823 ? -42.509 10.948 30.712 1.00 88.50 823 LEU A O 1
ATOM 6720 N N . GLN A 1 824 ? -44.590 11.426 31.387 1.00 90.00 824 GLN A N 1
ATOM 6721 C CA . GLN A 1 824 ? -45.235 10.961 30.164 1.00 90.00 824 GLN A CA 1
ATOM 6722 C C . GLN A 1 824 ? -44.711 11.679 28.910 1.00 90.00 824 GLN A C 1
ATOM 6724 O O . GLN A 1 824 ? -44.385 11.031 27.926 1.00 90.00 824 GLN A O 1
ATOM 6729 N N . LEU A 1 825 ? -44.531 13.004 28.961 1.00 88.88 825 LEU A N 1
ATOM 6730 C CA . LEU A 1 825 ? -43.899 13.741 27.856 1.00 88.88 825 LEU A CA 1
ATOM 6731 C C . LEU A 1 825 ? -42.442 13.315 27.611 1.00 88.88 825 LEU A C 1
ATOM 6733 O O . LEU A 1 825 ? -41.957 13.393 26.487 1.00 88.88 825 LEU A O 1
ATOM 6737 N N . LYS A 1 826 ? -41.722 12.906 28.660 1.00 90.62 826 LYS A N 1
ATOM 6738 C CA . LYS A 1 826 ? -40.352 12.398 28.538 1.00 90.62 826 LYS A CA 1
ATOM 6739 C C . LYS A 1 826 ? -40.319 10.989 27.958 1.00 90.62 826 LYS A C 1
ATOM 6741 O O . LYS A 1 826 ? -39.407 10.710 27.191 1.00 90.62 826 LYS A O 1
ATOM 6746 N N . ASP A 1 827 ? -41.293 10.150 28.286 1.00 91.75 827 ASP A N 1
ATOM 6747 C CA . ASP A 1 827 ? -41.454 8.826 27.688 1.00 91.75 827 ASP A CA 1
ATOM 6748 C C . ASP A 1 827 ? -41.782 8.951 26.191 1.00 91.75 827 ASP A C 1
ATOM 6750 O O . ASP A 1 827 ? -41.124 8.309 25.376 1.00 91.75 827 ASP A O 1
ATOM 6754 N N . ASP A 1 828 ? -42.677 9.873 25.814 1.00 91.69 828 ASP A N 1
ATOM 6755 C CA . ASP A 1 828 ? -42.969 10.185 24.406 1.00 91.69 828 ASP A CA 1
ATOM 6756 C C . ASP A 1 828 ? -41.703 10.672 23.656 1.00 91.69 828 ASP A C 1
ATOM 6758 O O . ASP A 1 828 ? -41.399 10.197 22.560 1.00 91.69 828 ASP A O 1
ATOM 6762 N N . ASP A 1 829 ? -40.911 11.574 24.261 1.00 93.12 829 ASP A N 1
ATOM 6763 C CA . ASP A 1 829 ? -39.623 12.029 23.702 1.00 93.12 829 ASP A CA 1
ATOM 6764 C C . ASP A 1 829 ? -38.634 10.853 23.514 1.00 93.12 829 ASP A C 1
ATOM 6766 O O . ASP A 1 829 ? -37.878 10.809 22.537 1.00 93.12 829 ASP A O 1
ATOM 6770 N N . ILE A 1 830 ? -38.592 9.916 24.470 1.00 91.31 830 ILE A N 1
ATOM 6771 C CA . ILE A 1 830 ? -37.722 8.732 24.426 1.00 91.31 830 ILE A CA 1
ATOM 6772 C C . ILE A 1 830 ? -38.155 7.793 23.297 1.00 91.31 830 ILE A C 1
ATOM 6774 O O . ILE A 1 830 ? -37.296 7.292 22.569 1.00 91.31 830 ILE A O 1
ATOM 6778 N N . ASP A 1 831 ? -39.454 7.588 23.104 1.00 91.31 831 ASP A N 1
ATOM 6779 C CA . ASP A 1 831 ? -39.992 6.750 22.030 1.00 91.31 831 ASP A CA 1
ATOM 6780 C C . ASP A 1 831 ? -39.688 7.325 20.637 1.00 91.31 831 ASP A C 1
ATOM 6782 O O . ASP A 1 831 ? -39.281 6.592 19.722 1.00 91.31 831 ASP A O 1
ATOM 6786 N N . ASP A 1 832 ? -39.780 8.647 20.481 1.00 91.31 832 ASP A N 1
ATOM 6787 C CA . ASP A 1 832 ? -39.378 9.343 19.256 1.00 91.31 832 ASP A CA 1
ATOM 6788 C C . ASP A 1 832 ? -37.867 9.213 18.997 1.00 91.31 832 ASP A C 1
ATOM 6790 O O . ASP A 1 832 ? -37.429 8.942 17.868 1.00 91.31 832 ASP A O 1
ATOM 6794 N N . LEU A 1 833 ? -37.046 9.357 20.043 1.00 91.44 833 LEU A N 1
ATOM 6795 C CA . LEU A 1 833 ? -35.600 9.157 19.951 1.00 91.44 833 LEU A CA 1
ATOM 6796 C C . LEU A 1 833 ? -35.250 7.715 19.581 1.00 91.44 833 LEU A C 1
ATOM 6798 O O . LEU A 1 833 ? -34.410 7.518 18.703 1.00 91.44 833 LEU A O 1
ATOM 6802 N N . ASN A 1 834 ? -35.910 6.722 20.177 1.00 92.06 834 ASN A N 1
ATOM 6803 C CA . ASN A 1 834 ? -35.717 5.304 19.865 1.00 92.06 834 ASN A CA 1
ATOM 6804 C C . ASN A 1 834 ? -36.102 4.988 18.417 1.00 92.06 834 ASN A C 1
ATOM 6806 O O . ASN A 1 834 ? -35.376 4.278 17.719 1.00 92.06 834 ASN A O 1
ATOM 6810 N N . SER A 1 835 ? -37.192 5.575 17.924 1.00 90.50 835 SER A N 1
ATOM 6811 C CA . SER A 1 835 ? -37.602 5.454 16.521 1.00 90.50 835 SER A CA 1
ATOM 6812 C C . SER A 1 835 ? -36.565 6.070 15.573 1.00 90.50 835 SER A C 1
ATOM 6814 O O . SER A 1 835 ? -36.221 5.492 14.539 1.00 90.50 835 SER A O 1
ATOM 6816 N N . SER A 1 836 ? -36.009 7.229 15.933 1.00 92.19 836 SER A N 1
ATOM 6817 C CA . SER A 1 836 ? -34.920 7.872 15.188 1.00 92.19 836 SER A CA 1
ATOM 6818 C C . SER A 1 836 ? -33.628 7.048 15.220 1.00 92.19 836 SER A C 1
ATOM 6820 O O . SER A 1 836 ? -32.951 6.922 14.198 1.00 92.19 836 SER A O 1
ATOM 6822 N N . LEU A 1 837 ? -33.306 6.441 16.367 1.00 89.06 837 LEU A N 1
ATOM 6823 C CA . LEU A 1 837 ? -32.150 5.563 16.537 1.00 89.06 837 LEU A CA 1
ATOM 6824 C C . LEU A 1 837 ? -32.280 4.315 15.659 1.00 89.06 837 LEU A C 1
ATOM 6826 O O . LEU A 1 837 ? -31.376 4.024 14.888 1.00 89.06 837 LEU A O 1
ATOM 6830 N N . SER A 1 838 ? -33.446 3.666 15.673 1.00 89.38 838 SER A N 1
ATOM 6831 C CA . SER A 1 838 ? -33.738 2.496 14.838 1.00 89.38 838 SER A CA 1
ATOM 6832 C C . SER A 1 838 ? -33.610 2.803 13.341 1.00 89.38 838 SER A C 1
ATOM 6834 O O . SER A 1 838 ? -33.033 2.023 12.580 1.00 89.38 838 SER A O 1
ATOM 6836 N N . ASN A 1 839 ? -34.064 3.984 12.907 1.00 91.38 839 ASN A N 1
ATOM 6837 C CA . ASN A 1 839 ? -33.852 4.440 11.533 1.00 91.38 839 ASN A CA 1
ATOM 6838 C C . ASN A 1 839 ? -32.361 4.644 11.220 1.00 91.38 839 ASN A C 1
ATOM 6840 O O . ASN A 1 839 ? -31.904 4.254 10.145 1.00 91.38 839 ASN A O 1
ATOM 6844 N N . LYS A 1 840 ? -31.586 5.228 12.144 1.00 91.25 840 LYS A N 1
ATOM 6845 C CA . LYS A 1 840 ? -30.131 5.366 11.981 1.00 91.25 840 LYS A CA 1
ATOM 6846 C C . LYS A 1 840 ? -29.433 4.011 11.935 1.00 91.25 840 LYS A C 1
ATOM 6848 O O . LYS A 1 840 ? -28.551 3.850 11.102 1.00 91.25 840 LYS A O 1
ATOM 6853 N N . ASP A 1 841 ? -29.855 3.041 12.736 1.00 92.56 841 ASP A N 1
ATOM 6854 C CA . ASP A 1 841 ? -29.322 1.677 12.702 1.00 92.56 841 ASP A CA 1
ATOM 6855 C C . ASP A 1 841 ? -29.599 1.006 11.354 1.00 92.56 841 ASP A C 1
ATOM 6857 O O . ASP A 1 841 ? -28.700 0.410 10.762 1.00 92.56 841 ASP A O 1
ATOM 6861 N N . SER A 1 842 ? -30.799 1.189 10.793 1.00 89.31 842 SER A N 1
ATOM 6862 C CA . SER A 1 842 ? -31.105 0.718 9.437 1.00 89.31 842 SER A CA 1
ATOM 6863 C C . SER A 1 842 ? -30.211 1.372 8.376 1.00 89.31 842 SER A C 1
ATOM 6865 O O . SER A 1 842 ? -29.804 0.704 7.424 1.00 89.31 842 SER A O 1
ATOM 6867 N N . VAL A 1 843 ? -29.898 2.664 8.517 1.00 90.69 843 VAL A N 1
ATOM 6868 C CA . VAL A 1 843 ? -28.972 3.366 7.614 1.00 90.69 843 VAL A CA 1
ATOM 6869 C C . VAL A 1 843 ? -27.546 2.851 7.796 1.00 90.69 843 VAL A C 1
ATOM 6871 O O . VAL A 1 843 ? -26.873 2.580 6.805 1.00 90.69 843 VAL A O 1
ATOM 6874 N N . ILE A 1 844 ? -27.090 2.654 9.032 1.00 90.12 844 ILE A N 1
ATOM 6875 C CA . ILE A 1 844 ? -25.776 2.077 9.332 1.00 90.12 844 ILE A CA 1
ATOM 6876 C C . ILE A 1 844 ? -25.641 0.699 8.685 1.00 90.12 844 ILE A C 1
ATOM 6878 O O . ILE A 1 844 ? -24.612 0.414 8.078 1.00 90.12 844 ILE A O 1
ATOM 6882 N N . GLU A 1 845 ? -26.676 -0.136 8.743 1.00 89.25 845 GLU A N 1
ATOM 6883 C CA . GLU A 1 845 ? -26.644 -1.466 8.134 1.00 89.25 845 GLU A CA 1
ATOM 6884 C C . GLU A 1 845 ? -26.594 -1.399 6.595 1.00 89.25 845 GLU A C 1
ATOM 6886 O O . GLU A 1 845 ? -25.868 -2.166 5.952 1.00 89.25 845 GLU A O 1
ATOM 6891 N N . SER A 1 846 ? -27.269 -0.413 5.990 1.00 89.00 846 SER A N 1
ATOM 6892 C CA . SER A 1 846 ? -27.137 -0.133 4.552 1.00 89.00 846 SER A CA 1
ATOM 6893 C C . SER A 1 846 ? -25.732 0.358 4.170 1.00 89.00 846 SER A C 1
ATOM 6895 O O . SER A 1 846 ? -25.159 -0.088 3.181 1.00 89.00 846 SER A O 1
ATOM 6897 N N . LEU A 1 847 ? -25.110 1.200 5.000 1.00 90.69 847 LEU A N 1
ATOM 6898 C CA . LEU A 1 847 ? -23.746 1.674 4.769 1.00 90.69 847 LEU A CA 1
ATOM 6899 C C . LEU A 1 847 ? -22.719 0.555 4.968 1.00 90.69 847 LEU A C 1
ATOM 6901 O O . LEU A 1 847 ? -21.761 0.466 4.208 1.00 90.69 847 LEU A O 1
ATOM 6905 N N . LYS A 1 848 ? -22.912 -0.342 5.943 1.00 90.12 848 LYS A N 1
ATOM 6906 C CA . LYS A 1 848 ? -22.052 -1.523 6.122 1.00 90.12 848 LYS A CA 1
ATOM 6907 C C . LYS A 1 848 ? -22.088 -2.439 4.905 1.00 90.12 848 LYS A C 1
ATOM 6909 O O . LYS A 1 848 ? -21.038 -2.930 4.494 1.00 90.12 848 LYS A O 1
ATOM 6914 N N . THR A 1 849 ? -23.270 -2.668 4.334 1.00 89.06 849 THR A N 1
ATOM 6915 C CA . THR A 1 849 ? -23.409 -3.471 3.109 1.00 89.06 849 THR A CA 1
ATOM 6916 C C . THR A 1 849 ? -22.746 -2.782 1.915 1.00 89.06 849 THR A C 1
ATOM 6918 O O . THR A 1 849 ? -21.991 -3.421 1.187 1.00 89.06 849 THR A O 1
ATOM 6921 N N . GLU A 1 850 ? -22.892 -1.465 1.777 1.00 90.56 850 GLU A N 1
ATOM 6922 C CA . GLU A 1 850 ? -22.242 -0.698 0.708 1.00 90.56 850 GLU A CA 1
ATOM 6923 C C . GLU A 1 850 ? -20.704 -0.633 0.852 1.00 90.56 850 GLU A C 1
ATOM 6925 O O . GLU A 1 850 ? -19.966 -0.747 -0.134 1.00 90.56 850 GLU A O 1
ATOM 6930 N N . ILE A 1 851 ? -20.192 -0.532 2.084 1.00 87.38 851 ILE A N 1
ATOM 6931 C CA . ILE A 1 851 ? -18.757 -0.640 2.398 1.00 87.38 851 ILE A CA 1
ATOM 6932 C C . ILE A 1 851 ? -18.246 -2.052 2.094 1.00 87.38 851 ILE A C 1
ATOM 6934 O O . ILE A 1 851 ? -17.163 -2.202 1.527 1.00 87.38 851 ILE A O 1
ATOM 6938 N N . PHE A 1 852 ? -19.008 -3.094 2.436 1.00 90.06 852 PHE A N 1
ATOM 6939 C CA . PHE A 1 852 ? -18.655 -4.479 2.121 1.00 90.06 852 PHE A CA 1
ATOM 6940 C C . PHE A 1 852 ? -18.533 -4.701 0.607 1.00 90.06 852 PHE A C 1
ATOM 6942 O O . PHE A 1 852 ? -17.531 -5.252 0.142 1.00 90.06 852 PHE A O 1
ATOM 6949 N N . ASP A 1 853 ? -19.493 -4.201 -0.170 1.00 88.94 853 ASP A N 1
ATOM 6950 C CA . ASP A 1 853 ? -19.463 -4.273 -1.632 1.00 88.94 853 ASP A CA 1
ATOM 6951 C C . ASP A 1 853 ? -18.297 -3.469 -2.225 1.00 88.94 853 ASP A C 1
ATOM 6953 O O . ASP A 1 853 ? -17.618 -3.930 -3.148 1.00 88.94 853 ASP A O 1
ATOM 6957 N N . SER A 1 854 ? -18.009 -2.291 -1.669 1.00 87.75 854 SER A N 1
ATOM 6958 C CA . SER A 1 854 ? -16.865 -1.466 -2.077 1.00 87.75 854 SER A CA 1
ATOM 6959 C C . SER A 1 854 ? -15.526 -2.148 -1.776 1.00 87.75 854 SER A C 1
ATOM 6961 O O . SER A 1 854 ? -14.635 -2.154 -2.623 1.00 87.75 854 SER A O 1
ATOM 6963 N N . ASN A 1 855 ? -15.399 -2.811 -0.624 1.00 86.56 855 ASN A N 1
ATOM 6964 C CA . ASN A 1 855 ? -14.220 -3.607 -0.276 1.00 86.56 855 ASN A CA 1
ATOM 6965 C C . ASN A 1 855 ? -14.039 -4.817 -1.202 1.00 86.56 855 ASN A C 1
ATOM 6967 O O . ASN A 1 855 ? -12.909 -5.168 -1.542 1.00 86.56 855 ASN A O 1
ATOM 6971 N N . ASN A 1 856 ? -15.127 -5.450 -1.650 1.00 88.38 856 ASN A N 1
ATOM 6972 C CA . ASN A 1 856 ? -15.039 -6.520 -2.645 1.00 88.38 856 ASN A CA 1
ATOM 6973 C C . ASN A 1 856 ? -14.561 -5.994 -4.006 1.00 88.38 856 ASN A C 1
ATOM 6975 O O . ASN A 1 856 ? -13.695 -6.617 -4.617 1.00 88.38 856 ASN A O 1
ATOM 6979 N N . LYS A 1 857 ? -15.027 -4.815 -4.439 1.00 89.50 857 LYS A N 1
ATOM 6980 C CA . LYS A 1 857 ? -14.486 -4.146 -5.637 1.00 89.50 857 LYS A CA 1
ATOM 6981 C C . LYS A 1 857 ? -13.008 -3.784 -5.481 1.00 89.50 857 LYS A C 1
ATOM 6983 O O . LYS A 1 857 ? -12.254 -3.902 -6.440 1.00 89.50 857 LYS A O 1
ATOM 6988 N N . LEU A 1 858 ? -12.575 -3.382 -4.285 1.00 83.88 858 LEU A N 1
ATOM 6989 C CA . LEU A 1 858 ? -11.165 -3.097 -4.008 1.00 83.88 858 LEU A CA 1
ATOM 6990 C C . LEU A 1 858 ? -10.295 -4.353 -4.179 1.00 83.88 858 LEU A C 1
ATOM 6992 O O . LEU A 1 858 ? -9.257 -4.293 -4.828 1.00 83.88 858 LEU A O 1
ATOM 6996 N N . LYS A 1 859 ? -10.765 -5.513 -3.696 1.00 83.31 859 LYS A N 1
ATOM 6997 C CA . LYS A 1 859 ? -10.090 -6.804 -3.918 1.00 83.31 859 LYS A CA 1
ATOM 6998 C C . LYS A 1 859 ? -9.990 -7.161 -5.401 1.00 83.31 859 LYS A C 1
ATOM 7000 O O . LYS A 1 859 ? -8.959 -7.666 -5.835 1.00 83.31 859 LYS A O 1
ATOM 7005 N N . GLU A 1 860 ? -11.034 -6.907 -6.192 1.00 86.50 860 GLU A N 1
ATOM 7006 C CA . GLU A 1 860 ? -10.964 -7.079 -7.652 1.00 86.50 860 GLU A CA 1
ATOM 7007 C C . GLU A 1 860 ? -9.927 -6.137 -8.282 1.00 86.50 860 GLU A C 1
ATOM 7009 O O . GLU A 1 860 ? -9.204 -6.530 -9.199 1.00 86.50 860 GLU A O 1
ATOM 7014 N N . LEU A 1 861 ? -9.801 -4.915 -7.761 1.00 86.94 861 LEU A N 1
ATOM 7015 C CA . LEU A 1 861 ? -8.819 -3.933 -8.214 1.00 86.94 861 LEU A CA 1
ATOM 7016 C C . LEU A 1 861 ? -7.379 -4.351 -7.873 1.00 86.94 861 LEU A C 1
ATOM 7018 O O . LEU A 1 861 ? -6.491 -4.180 -8.706 1.00 86.94 861 LEU A O 1
ATOM 7022 N N . ASP A 1 862 ? -7.150 -4.982 -6.719 1.00 84.62 862 ASP A N 1
ATOM 7023 C CA . ASP A 1 862 ? -5.855 -5.573 -6.348 1.00 84.62 862 ASP A CA 1
ATOM 7024 C C . ASP A 1 862 ? -5.463 -6.741 -7.267 1.00 84.62 862 ASP A C 1
ATOM 7026 O O . ASP A 1 862 ? -4.297 -6.886 -7.657 1.00 84.62 862 ASP A O 1
ATOM 7030 N N . VAL A 1 863 ? -6.440 -7.564 -7.665 1.00 86.88 863 VAL A N 1
ATOM 7031 C CA . VAL A 1 863 ? -6.233 -8.639 -8.649 1.00 86.88 863 VAL A CA 1
ATOM 7032 C C . VAL A 1 863 ? -5.869 -8.051 -10.013 1.00 86.88 863 VAL A C 1
ATOM 7034 O O . VAL A 1 863 ? -4.892 -8.486 -10.625 1.00 86.88 863 VAL A O 1
ATOM 7037 N N . LEU A 1 864 ? -6.593 -7.024 -10.469 1.00 86.81 864 LEU A N 1
ATOM 7038 C CA . LEU A 1 864 ? -6.290 -6.324 -11.720 1.00 86.81 864 LEU A CA 1
ATOM 7039 C C . LEU A 1 864 ? -4.923 -5.626 -11.680 1.00 86.81 864 LEU A C 1
ATOM 7041 O O . LEU A 1 864 ? -4.184 -5.678 -12.660 1.00 86.81 864 LEU A O 1
ATOM 7045 N N . SER A 1 865 ? -4.555 -5.021 -10.550 1.00 84.19 865 SER A N 1
ATOM 7046 C CA . SER A 1 865 ? -3.236 -4.415 -10.331 1.00 84.19 865 SER A CA 1
ATOM 7047 C C . SER A 1 865 ? -2.123 -5.463 -10.425 1.00 84.19 865 SER A C 1
ATOM 7049 O O . SER A 1 865 ? -1.126 -5.268 -11.121 1.00 84.19 865 SER A O 1
ATOM 7051 N N . SER A 1 866 ? -2.333 -6.638 -9.825 1.00 85.06 866 SER A N 1
ATOM 7052 C CA . SER A 1 866 ? -1.405 -7.772 -9.922 1.00 85.06 866 SER A CA 1
ATOM 7053 C C . SER A 1 866 ? -1.256 -8.282 -11.362 1.00 85.06 866 SER A C 1
ATOM 7055 O O . SER A 1 866 ? -0.140 -8.568 -11.808 1.00 85.06 866 SER A O 1
ATOM 7057 N N . GLU A 1 867 ? -2.354 -8.354 -12.123 1.00 88.69 867 GLU A N 1
ATOM 7058 C CA . GLU A 1 867 ? -2.310 -8.654 -13.559 1.00 88.69 867 GLU A CA 1
ATOM 7059 C C . GLU A 1 867 ? -1.572 -7.577 -14.362 1.00 88.69 867 GLU A C 1
ATOM 7061 O O . GLU A 1 867 ? -0.841 -7.910 -15.299 1.00 88.69 867 GLU A O 1
ATOM 7066 N N . LEU A 1 868 ? -1.731 -6.298 -14.012 1.00 84.19 868 LEU A N 1
ATOM 7067 C CA . LEU A 1 868 ? -1.048 -5.193 -14.680 1.00 84.19 868 LEU A CA 1
ATOM 7068 C C . LEU A 1 868 ? 0.465 -5.281 -14.464 1.00 84.19 868 LEU A C 1
ATOM 7070 O O . LEU A 1 868 ? 1.216 -5.259 -15.432 1.00 84.19 868 LEU A O 1
ATOM 7074 N N . VAL A 1 869 ? 0.905 -5.527 -13.226 1.00 86.25 869 VAL A N 1
ATOM 7075 C CA . VAL A 1 869 ? 2.321 -5.753 -12.890 1.00 86.25 869 VAL A CA 1
ATOM 7076 C C . VAL A 1 869 ? 2.888 -6.956 -13.650 1.00 86.25 869 VAL A C 1
ATOM 7078 O O . VAL A 1 869 ? 4.034 -6.933 -14.110 1.00 86.25 869 VAL A O 1
ATOM 7081 N N . ALA A 1 870 ? 2.103 -8.024 -13.813 1.00 84.12 870 ALA A N 1
ATOM 7082 C CA . ALA A 1 870 ? 2.506 -9.166 -14.627 1.00 84.12 870 ALA A CA 1
ATOM 7083 C C . ALA A 1 870 ? 2.647 -8.788 -16.113 1.00 84.12 870 ALA A C 1
ATOM 7085 O O . ALA A 1 870 ? 3.630 -9.175 -16.750 1.00 84.12 870 ALA A O 1
ATOM 7086 N N . LYS A 1 871 ? 1.715 -7.999 -16.661 1.00 89.75 871 LYS A N 1
ATOM 7087 C CA . LYS A 1 871 ? 1.797 -7.482 -18.036 1.00 89.75 871 LYS A CA 1
ATOM 7088 C C . LYS A 1 871 ? 2.968 -6.520 -18.227 1.00 89.75 871 LYS A C 1
ATOM 7090 O O . LYS A 1 871 ? 3.652 -6.637 -19.237 1.00 89.75 871 LYS A O 1
ATOM 7095 N N . ASP A 1 872 ? 3.274 -5.665 -17.259 1.00 90.94 872 ASP A N 1
ATOM 7096 C CA . ASP A 1 872 ? 4.429 -4.763 -17.306 1.00 90.94 872 ASP A CA 1
ATOM 7097 C C . ASP A 1 872 ? 5.750 -5.533 -17.321 1.00 90.94 872 ASP A C 1
ATOM 7099 O O . ASP A 1 872 ? 6.662 -5.194 -18.073 1.00 90.94 872 ASP A O 1
ATOM 7103 N N . LYS A 1 873 ? 5.852 -6.640 -16.572 1.00 87.00 873 LYS A N 1
ATOM 7104 C CA . LYS A 1 873 ? 7.004 -7.551 -16.681 1.00 87.00 873 LYS A CA 1
ATOM 7105 C C . LYS A 1 873 ? 7.136 -8.139 -18.087 1.00 87.00 873 LYS A C 1
ATOM 7107 O O . LYS A 1 873 ? 8.247 -8.216 -18.607 1.00 87.00 873 LYS A O 1
ATOM 7112 N N . VAL A 1 874 ? 6.026 -8.532 -18.715 1.00 90.50 874 VAL A N 1
ATOM 7113 C CA . VAL A 1 874 ? 6.032 -9.030 -20.101 1.00 90.50 874 VAL A CA 1
ATOM 7114 C C . VAL A 1 874 ? 6.435 -7.928 -21.082 1.00 90.50 874 VAL A C 1
ATOM 7116 O O . VAL A 1 874 ? 7.266 -8.181 -21.949 1.00 90.50 874 VAL A O 1
ATOM 7119 N N . ILE A 1 875 ? 5.917 -6.707 -20.928 1.00 88.94 875 ILE A N 1
ATOM 7120 C CA . ILE A 1 875 ? 6.283 -5.549 -21.758 1.00 88.94 875 ILE A CA 1
ATOM 7121 C C . ILE A 1 875 ? 7.773 -5.233 -21.616 1.00 88.94 875 ILE A C 1
ATOM 7123 O O . ILE A 1 875 ? 8.455 -5.054 -22.619 1.00 88.94 875 ILE A O 1
ATOM 7127 N N . ASN A 1 876 ? 8.311 -5.234 -20.396 1.00 88.25 876 ASN A N 1
ATOM 7128 C CA . ASN A 1 876 ? 9.735 -5.005 -20.157 1.00 88.25 876 ASN A CA 1
ATOM 7129 C C . ASN A 1 876 ? 10.613 -6.091 -20.794 1.00 88.25 876 ASN A C 1
ATOM 7131 O O . ASN A 1 876 ? 11.659 -5.782 -21.366 1.00 88.25 876 ASN A O 1
ATOM 7135 N N . ASN A 1 877 ? 10.174 -7.351 -20.759 1.00 88.12 877 ASN A N 1
ATOM 7136 C CA . ASN A 1 877 ? 10.856 -8.438 -21.460 1.00 88.12 877 ASN A CA 1
ATOM 7137 C C . ASN A 1 877 ? 10.792 -8.266 -22.984 1.00 88.12 877 ASN A C 1
ATOM 7139 O O . ASN A 1 877 ? 11.809 -8.408 -23.653 1.00 88.12 877 ASN A O 1
ATOM 7143 N N . LEU A 1 878 ? 9.635 -7.897 -23.536 1.00 89.81 878 LEU A N 1
ATOM 7144 C CA . LEU A 1 878 ? 9.506 -7.615 -24.968 1.00 89.81 878 LEU A CA 1
ATOM 7145 C C . LEU A 1 878 ? 10.360 -6.415 -25.390 1.00 89.81 878 LEU A C 1
ATOM 7147 O O . LEU A 1 878 ? 10.967 -6.450 -26.454 1.00 89.81 878 LEU A O 1
ATOM 7151 N N . ASN A 1 879 ? 10.467 -5.380 -24.556 1.00 89.38 879 ASN A N 1
ATOM 7152 C CA . ASN A 1 879 ? 11.321 -4.221 -24.817 1.00 89.38 879 ASN A CA 1
ATOM 7153 C C . ASN A 1 879 ? 12.814 -4.580 -24.766 1.00 89.38 879 ASN A C 1
ATOM 7155 O O . ASN A 1 879 ? 13.591 -4.089 -25.587 1.00 89.38 879 ASN A O 1
ATOM 7159 N N . SER A 1 880 ? 13.241 -5.452 -23.847 1.00 86.00 880 SER A N 1
ATOM 7160 C CA . SER A 1 880 ? 14.633 -5.927 -23.826 1.00 86.00 880 SER A CA 1
ATOM 7161 C C . SER A 1 880 ? 14.961 -6.796 -25.048 1.00 86.00 880 SER A C 1
ATOM 7163 O O . SER A 1 880 ? 16.035 -6.675 -25.636 1.00 86.00 880 SER A O 1
ATOM 7165 N N . GLU A 1 881 ? 14.007 -7.602 -25.510 1.00 89.81 881 GLU A N 1
ATOM 7166 C CA . GLU A 1 881 ? 14.150 -8.381 -26.740 1.00 89.81 881 GLU A CA 1
ATOM 7167 C C . GLU A 1 881 ? 14.143 -7.486 -27.995 1.00 89.81 881 GLU A C 1
ATOM 7169 O O . GLU A 1 881 ? 14.966 -7.673 -28.894 1.00 89.81 881 GLU A O 1
ATOM 7174 N N . LEU A 1 882 ? 13.288 -6.456 -28.034 1.00 88.25 882 LEU A N 1
ATOM 7175 C CA . LEU A 1 882 ? 13.238 -5.460 -29.108 1.00 88.25 882 LEU A CA 1
ATOM 7176 C C . LEU A 1 882 ? 14.555 -4.683 -29.205 1.00 88.25 882 LEU A C 1
ATOM 7178 O O . LEU A 1 882 ? 15.118 -4.581 -30.289 1.00 88.25 882 LEU A O 1
ATOM 7182 N N . THR A 1 883 ? 15.083 -4.198 -28.079 1.00 86.75 883 THR A N 1
ATOM 7183 C CA . THR A 1 883 ? 16.370 -3.483 -28.044 1.00 86.75 883 THR A CA 1
ATOM 7184 C C . THR A 1 883 ? 17.526 -4.381 -28.481 1.00 86.75 883 THR A C 1
ATOM 7186 O O . THR A 1 883 ? 18.380 -3.949 -29.256 1.00 86.75 883 THR A O 1
ATOM 7189 N N . SER A 1 884 ? 17.533 -5.659 -28.085 1.00 89.12 884 SER A N 1
ATOM 7190 C CA . SER A 1 884 ? 18.501 -6.633 -28.604 1.00 89.12 884 SER A CA 1
ATOM 7191 C C . SER A 1 884 ? 18.380 -6.807 -30.122 1.00 89.12 884 SER A C 1
ATOM 7193 O O . SER A 1 884 ? 19.401 -6.842 -30.813 1.00 89.12 884 SER A O 1
ATOM 7195 N N . LYS A 1 885 ? 17.156 -6.884 -30.655 1.00 90.50 885 LYS A N 1
ATOM 7196 C CA . LYS A 1 885 ? 16.913 -6.980 -32.100 1.00 90.50 885 LYS A CA 1
ATOM 7197 C C . LYS A 1 885 ? 17.294 -5.703 -32.846 1.00 90.50 885 LYS A C 1
ATOM 7199 O O . LYS A 1 885 ? 17.813 -5.794 -33.952 1.00 90.50 885 LYS A O 1
ATOM 7204 N N . GLU A 1 886 ? 17.096 -4.527 -32.262 1.00 91.38 886 GLU A N 1
ATOM 7205 C CA . GLU A 1 886 ? 17.538 -3.249 -32.830 1.00 91.38 886 GLU A CA 1
ATOM 7206 C C . GLU A 1 886 ? 19.065 -3.160 -32.915 1.00 91.38 886 GLU A C 1
ATOM 7208 O O . GLU A 1 886 ? 19.590 -2.702 -33.933 1.00 91.38 886 GLU A O 1
ATOM 7213 N N . VAL A 1 887 ? 19.782 -3.651 -31.897 1.00 89.31 887 VAL A N 1
ATOM 7214 C CA . VAL A 1 887 ? 21.249 -3.770 -31.932 1.00 89.31 887 VAL A CA 1
ATOM 7215 C C . VAL A 1 887 ? 21.683 -4.726 -33.045 1.00 89.31 887 VAL A C 1
ATOM 7217 O O . VAL A 1 887 ? 22.509 -4.348 -33.872 1.00 89.31 887 VAL A O 1
ATOM 7220 N N . GLU A 1 888 ? 21.068 -5.907 -33.144 1.00 90.19 888 GLU A N 1
ATOM 7221 C CA . GLU A 1 888 ? 21.363 -6.883 -34.204 1.00 90.19 888 GLU A CA 1
ATOM 7222 C C . GLU A 1 888 ? 21.076 -6.310 -35.610 1.00 90.19 888 GLU A C 1
ATOM 7224 O O . GLU A 1 888 ? 21.852 -6.495 -36.550 1.00 90.19 888 GLU A O 1
ATOM 7229 N N . ILE A 1 889 ? 19.982 -5.559 -35.778 1.00 89.56 889 ILE A N 1
ATOM 7230 C CA . ILE A 1 889 ? 19.652 -4.872 -37.036 1.00 89.56 889 ILE A CA 1
ATOM 7231 C C . ILE A 1 889 ? 20.694 -3.802 -37.364 1.00 89.56 889 ILE A C 1
ATOM 7233 O O . ILE A 1 889 ? 21.076 -3.665 -38.529 1.00 89.56 889 ILE A O 1
ATOM 7237 N N . LYS A 1 890 ? 21.160 -3.042 -36.369 1.00 89.00 890 LYS A N 1
ATOM 7238 C CA . LYS A 1 890 ? 22.197 -2.025 -36.558 1.00 89.00 890 LYS A CA 1
ATOM 7239 C C . LYS A 1 890 ? 23.516 -2.658 -36.998 1.00 89.00 890 LYS A C 1
ATOM 7241 O O . LYS A 1 890 ? 24.078 -2.221 -37.997 1.00 89.00 890 LYS A O 1
ATOM 7246 N N . GLU A 1 891 ? 23.949 -3.726 -36.335 1.00 89.19 891 GLU A N 1
ATOM 7247 C CA . GLU A 1 891 ? 25.153 -4.478 -36.710 1.00 89.19 891 GLU A CA 1
ATOM 7248 C C . GLU A 1 891 ? 25.050 -5.046 -38.132 1.00 89.19 891 GLU A C 1
ATOM 7250 O O . GLU A 1 891 ? 25.965 -4.884 -38.942 1.00 89.19 891 GLU A O 1
ATOM 7255 N N . ASN A 1 892 ? 23.901 -5.631 -38.485 1.00 90.38 892 ASN A N 1
ATOM 7256 C CA . ASN A 1 892 ? 23.644 -6.118 -39.839 1.00 90.38 892 ASN A CA 1
ATOM 7257 C C . ASN A 1 892 ? 23.650 -4.986 -40.878 1.00 90.38 892 ASN A C 1
ATOM 7259 O O . ASN A 1 892 ? 24.155 -5.163 -41.990 1.00 90.38 892 ASN A O 1
ATOM 7263 N N . ARG A 1 893 ? 23.113 -3.810 -40.536 1.00 92.06 893 ARG A N 1
ATOM 7264 C CA . ARG A 1 893 ? 23.127 -2.628 -41.407 1.00 92.06 893 ARG A CA 1
ATOM 7265 C C . ARG A 1 893 ? 24.548 -2.111 -41.622 1.00 92.06 893 ARG A C 1
ATOM 7267 O O . ARG A 1 893 ? 24.898 -1.794 -42.757 1.00 92.06 893 ARG A O 1
ATOM 7274 N N . ASP A 1 894 ? 25.364 -2.071 -40.576 1.00 88.81 894 ASP A N 1
ATOM 7275 C CA . ASP A 1 894 ? 26.763 -1.644 -40.652 1.00 88.81 894 ASP A CA 1
ATOM 7276 C C . ASP A 1 894 ? 27.602 -2.636 -41.475 1.00 88.81 894 ASP A C 1
ATOM 7278 O O . ASP A 1 894 ? 28.380 -2.233 -42.346 1.00 88.81 894 ASP A O 1
ATOM 7282 N N . ALA A 1 895 ? 27.375 -3.942 -41.297 1.00 87.81 895 ALA A N 1
ATOM 7283 C CA . ALA A 1 895 ? 27.984 -4.983 -42.123 1.00 87.81 895 ALA A CA 1
ATOM 7284 C C . ALA A 1 895 ? 27.575 -4.856 -43.602 1.00 87.81 895 ALA A C 1
ATOM 7286 O O . ALA A 1 895 ? 28.421 -4.965 -44.496 1.00 87.81 895 ALA A O 1
ATOM 7287 N N . LEU A 1 896 ? 26.299 -4.565 -43.877 1.00 88.06 896 LEU A N 1
ATOM 7288 C CA . LEU A 1 896 ? 25.803 -4.339 -45.234 1.00 88.06 896 LEU A CA 1
ATOM 7289 C C . LEU A 1 896 ? 26.408 -3.077 -45.860 1.00 88.06 896 LEU A C 1
ATOM 7291 O O . LEU A 1 896 ? 26.775 -3.107 -47.034 1.00 88.06 896 LEU A O 1
ATOM 7295 N N . LEU A 1 897 ? 26.548 -1.984 -45.104 1.00 88.12 897 LEU A N 1
ATOM 7296 C CA . LEU A 1 897 ? 27.211 -0.759 -45.566 1.00 88.12 897 LEU A CA 1
ATOM 7297 C C . LEU A 1 897 ? 28.679 -1.020 -45.914 1.00 88.12 897 LEU A C 1
ATOM 7299 O O . LEU A 1 897 ? 29.130 -0.607 -46.980 1.00 88.12 897 LEU A O 1
ATOM 7303 N N . SER A 1 898 ? 29.394 -1.771 -45.074 1.00 86.88 898 SER A N 1
ATOM 7304 C CA . SER A 1 898 ? 30.774 -2.194 -45.341 1.00 86.88 898 SER A CA 1
ATOM 7305 C C . SER A 1 898 ? 30.872 -3.061 -46.601 1.00 86.88 898 SER A C 1
ATOM 7307 O O . SER A 1 898 ? 31.687 -2.799 -47.488 1.00 86.88 898 SER A O 1
ATOM 7309 N N . SER A 1 899 ? 29.974 -4.039 -46.756 1.00 86.88 899 SER A N 1
ATOM 7310 C CA . SER A 1 899 ? 29.908 -4.855 -47.972 1.00 86.88 899 SER A CA 1
ATOM 7311 C C . SER A 1 899 ? 29.545 -4.026 -49.208 1.00 86.88 899 SER A C 1
ATOM 7313 O O . SER A 1 899 ? 30.064 -4.291 -50.289 1.00 86.88 899 SER A O 1
ATOM 7315 N N . THR A 1 900 ? 28.671 -3.029 -49.076 1.00 90.19 900 THR A N 1
ATOM 7316 C CA . THR A 1 900 ? 28.272 -2.137 -50.175 1.00 90.19 900 THR A CA 1
ATOM 7317 C C . THR A 1 900 ? 29.440 -1.253 -50.600 1.00 90.19 900 THR A C 1
ATOM 7319 O O . THR A 1 900 ? 29.723 -1.160 -51.792 1.00 90.19 900 THR A O 1
ATOM 7322 N N . ALA A 1 901 ? 30.175 -0.684 -49.641 1.00 86.25 901 ALA A N 1
ATOM 7323 C CA . ALA A 1 901 ? 31.405 0.056 -49.906 1.00 86.25 901 ALA A CA 1
ATOM 7324 C C . ALA A 1 901 ? 32.438 -0.831 -50.613 1.00 86.25 901 ALA A C 1
ATOM 7326 O O . ALA A 1 901 ? 33.020 -0.427 -51.617 1.00 86.25 901 ALA A O 1
ATOM 7327 N N . ARG A 1 902 ? 32.596 -2.083 -50.166 1.00 90.69 902 ARG A N 1
ATOM 7328 C CA . ARG A 1 902 ? 33.497 -3.042 -50.811 1.00 90.69 902 ARG A CA 1
ATOM 7329 C C . ARG A 1 902 ? 33.071 -3.394 -52.236 1.00 90.69 902 ARG A C 1
ATOM 7331 O O . ARG A 1 902 ? 33.924 -3.556 -53.105 1.00 90.69 902 ARG A O 1
ATOM 7338 N N . ILE A 1 903 ? 31.771 -3.531 -52.487 1.00 88.94 903 ILE A N 1
ATOM 7339 C CA . ILE A 1 903 ? 31.238 -3.741 -53.838 1.00 88.94 903 ILE A CA 1
ATOM 7340 C C . ILE A 1 903 ? 31.551 -2.532 -54.722 1.00 88.94 903 ILE A C 1
ATOM 7342 O O . ILE A 1 903 ? 31.952 -2.725 -55.865 1.00 88.94 903 ILE A O 1
ATOM 7346 N N . GLU A 1 904 ? 31.409 -1.312 -54.208 1.00 87.94 904 GLU A N 1
ATOM 7347 C CA . GLU A 1 904 ? 31.716 -0.099 -54.969 1.00 87.94 904 GLU A CA 1
ATOM 7348 C C . GLU A 1 904 ? 33.215 0.011 -55.284 1.00 87.94 904 GLU A C 1
ATOM 7350 O O . GLU A 1 904 ? 33.581 0.227 -56.433 1.00 87.94 904 GLU A O 1
ATOM 7355 N N . GLU A 1 905 ? 34.095 -0.299 -54.326 1.00 88.12 905 GLU A N 1
ATOM 7356 C CA . GLU A 1 905 ? 35.540 -0.412 -54.581 1.00 88.12 905 GLU A CA 1
ATOM 7357 C C . GLU A 1 905 ? 35.863 -1.450 -55.665 1.00 88.12 905 GLU A C 1
ATOM 7359 O O . GLU A 1 905 ? 36.737 -1.237 -56.510 1.00 88.12 905 GLU A O 1
ATOM 7364 N N . LEU A 1 906 ? 35.177 -2.598 -55.646 1.00 88.38 906 LEU A N 1
ATOM 7365 C CA . LEU A 1 906 ? 35.350 -3.634 -56.660 1.00 88.38 906 LEU A CA 1
ATOM 7366 C C . LEU A 1 906 ? 34.834 -3.181 -58.027 1.00 88.38 906 LEU A C 1
ATOM 7368 O O . LEU A 1 906 ? 35.469 -3.506 -59.029 1.00 88.38 906 LEU A O 1
ATOM 7372 N N . LYS A 1 907 ? 33.730 -2.426 -58.087 1.00 91.81 907 LYS A N 1
ATOM 7373 C CA . LYS A 1 907 ? 33.241 -1.820 -59.333 1.00 91.81 907 LYS A CA 1
ATOM 7374 C C . LYS A 1 907 ? 34.233 -0.805 -59.881 1.00 91.81 907 LYS A C 1
ATOM 7376 O O . LYS A 1 907 ? 34.578 -0.916 -61.050 1.00 91.81 907 LYS A O 1
ATOM 7381 N N . ASP A 1 908 ? 34.750 0.098 -59.052 1.00 89.56 908 ASP A N 1
ATOM 7382 C CA . ASP A 1 908 ? 35.769 1.074 -59.454 1.00 89.56 908 ASP A CA 1
ATOM 7383 C C . ASP A 1 908 ? 37.018 0.376 -60.000 1.00 89.56 908 ASP A C 1
ATOM 7385 O O . ASP A 1 908 ? 37.603 0.776 -61.011 1.00 89.56 908 ASP A O 1
ATOM 7389 N N . LEU A 1 909 ? 37.442 -0.702 -59.338 1.00 89.94 909 LEU A N 1
ATOM 7390 C CA . LEU A 1 909 ? 38.591 -1.487 -59.768 1.00 89.94 909 LEU A CA 1
ATOM 7391 C C . LEU A 1 909 ? 38.309 -2.229 -61.081 1.00 89.94 909 LEU A C 1
ATOM 7393 O O . LEU A 1 909 ? 39.183 -2.276 -61.949 1.00 89.94 909 LEU A O 1
ATOM 7397 N N . LEU A 1 910 ? 37.096 -2.760 -61.256 1.00 88.12 910 LEU A N 1
ATOM 7398 C CA . LEU A 1 910 ? 36.641 -3.370 -62.504 1.00 88.12 910 LEU A CA 1
ATOM 7399 C C . LEU A 1 910 ? 36.577 -2.337 -63.636 1.00 88.12 910 LEU A C 1
ATOM 7401 O O . LEU A 1 910 ? 37.024 -2.624 -64.740 1.00 88.12 910 LEU A O 1
ATOM 7405 N N . GLU A 1 911 ? 36.073 -1.134 -63.376 1.00 89.62 911 GLU A N 1
ATOM 7406 C CA . GLU A 1 911 ? 35.978 -0.054 -64.357 1.00 89.62 911 GLU A CA 1
ATOM 7407 C C . GLU A 1 911 ? 37.367 0.422 -64.789 1.00 89.62 911 GLU A C 1
ATOM 7409 O O . GLU A 1 911 ? 37.636 0.528 -65.986 1.00 89.62 911 GLU A O 1
ATOM 7414 N N . ARG A 1 912 ? 38.303 0.584 -63.842 1.00 87.81 912 ARG A N 1
ATOM 7415 C CA . ARG A 1 912 ? 39.719 0.836 -64.158 1.00 87.81 912 ARG A CA 1
ATOM 7416 C C . ARG A 1 912 ? 40.316 -0.283 -65.001 1.00 87.81 912 ARG A C 1
ATOM 7418 O O . ARG A 1 912 ? 40.985 0.001 -65.985 1.00 87.81 912 ARG A O 1
ATOM 7425 N N . LYS A 1 913 ? 40.056 -1.547 -64.658 1.00 89.38 913 LYS A N 1
ATOM 7426 C CA . LYS A 1 913 ? 40.562 -2.690 -65.431 1.00 89.38 913 LYS A CA 1
ATOM 7427 C C . LYS A 1 913 ? 39.943 -2.790 -66.819 1.00 89.38 913 LYS A C 1
ATOM 7429 O O . LYS A 1 913 ? 40.649 -3.143 -67.756 1.00 89.38 913 LYS A O 1
ATOM 7434 N N . ASN A 1 914 ? 38.668 -2.454 -66.971 1.00 90.00 914 ASN A N 1
ATOM 7435 C CA . ASN A 1 914 ? 38.013 -2.378 -68.273 1.00 90.00 914 ASN A CA 1
ATOM 7436 C C . ASN A 1 914 ? 38.594 -1.242 -69.115 1.00 90.00 914 ASN A C 1
ATOM 7438 O O . ASN A 1 914 ? 38.853 -1.446 -70.296 1.00 90.00 914 ASN A O 1
ATOM 7442 N N . LYS A 1 915 ? 38.877 -0.088 -68.502 1.00 89.38 915 LYS A N 1
ATOM 7443 C CA . LYS A 1 915 ? 39.575 1.013 -69.165 1.00 89.38 915 LYS A CA 1
ATOM 7444 C C . LYS A 1 915 ? 40.987 0.613 -69.598 1.00 89.38 915 LYS A C 1
ATOM 7446 O O . LYS A 1 915 ? 41.318 0.809 -70.760 1.00 89.38 915 LYS A O 1
ATOM 7451 N N . ASP A 1 916 ? 41.771 -0.021 -68.720 1.00 88.06 916 ASP A N 1
ATOM 7452 C CA . ASP A 1 916 ? 43.088 -0.580 -69.065 1.00 88.06 916 ASP A CA 1
ATOM 7453 C C . ASP A 1 916 ? 42.966 -1.560 -70.247 1.00 88.06 916 ASP A C 1
ATOM 7455 O O . ASP A 1 916 ? 43.776 -1.543 -71.170 1.00 88.06 916 ASP A O 1
ATOM 7459 N N . LEU A 1 917 ? 41.949 -2.430 -70.232 1.00 88.25 917 LEU A N 1
ATOM 7460 C CA . LEU A 1 917 ? 41.706 -3.407 -71.290 1.00 88.25 917 LEU A CA 1
ATOM 7461 C C . LEU A 1 917 ? 41.350 -2.728 -72.618 1.00 88.25 917 LEU A C 1
ATOM 7463 O O . LEU A 1 917 ? 41.831 -3.163 -73.661 1.00 88.25 917 LEU A O 1
ATOM 7467 N N . ASP A 1 918 ? 40.527 -1.684 -72.601 1.00 88.88 918 ASP A N 1
ATOM 7468 C CA . ASP A 1 918 ? 40.176 -0.923 -73.799 1.00 88.88 918 ASP A CA 1
ATOM 7469 C C . ASP A 1 918 ? 41.359 -0.101 -74.322 1.00 88.88 918 ASP A C 1
ATOM 7471 O O . ASP A 1 918 ? 41.586 -0.084 -75.532 1.00 88.88 918 ASP A O 1
ATOM 7475 N N . ASP A 1 919 ? 42.179 0.475 -73.442 1.00 87.88 919 ASP A N 1
ATOM 7476 C CA . ASP A 1 919 ? 43.445 1.114 -73.811 1.00 87.88 919 ASP A CA 1
ATOM 7477 C C . ASP A 1 919 ? 44.410 0.090 -74.429 1.00 87.88 919 ASP A C 1
ATOM 7479 O O . ASP A 1 919 ? 45.017 0.350 -75.470 1.00 87.88 919 ASP A O 1
ATOM 7483 N N . HIS A 1 920 ? 44.501 -1.119 -73.866 1.00 87.81 920 HIS A N 1
ATOM 7484 C CA . HIS A 1 920 ? 45.272 -2.218 -74.445 1.00 87.81 920 HIS A CA 1
ATOM 7485 C C . HIS A 1 920 ? 44.709 -2.692 -75.786 1.00 87.81 920 HIS A C 1
ATOM 7487 O O . HIS A 1 920 ? 45.490 -2.940 -76.701 1.00 87.81 920 HIS A O 1
ATOM 7493 N N . LYS A 1 921 ? 43.383 -2.804 -75.945 1.00 89.31 921 LYS A N 1
ATOM 7494 C CA . LYS A 1 921 ? 42.758 -3.117 -77.240 1.00 89.31 921 LYS A CA 1
ATOM 7495 C C . LYS A 1 921 ? 43.066 -2.033 -78.257 1.00 89.31 921 LYS A C 1
ATOM 7497 O O . LYS A 1 921 ? 43.401 -2.364 -79.386 1.00 89.31 921 LYS A O 1
ATOM 7502 N N . LYS A 1 922 ? 42.977 -0.760 -77.873 1.00 88.31 922 LYS A N 1
ATOM 7503 C CA . LYS A 1 922 ? 43.296 0.369 -78.745 1.00 88.31 922 LYS A CA 1
ATOM 7504 C C . LYS A 1 922 ? 44.763 0.340 -79.156 1.00 88.31 922 LYS A C 1
ATOM 7506 O O . LYS A 1 922 ? 45.047 0.432 -80.342 1.00 88.31 922 LYS A O 1
ATOM 7511 N N . LEU A 1 923 ? 45.675 0.106 -78.214 1.00 87.88 923 LEU A N 1
ATOM 7512 C CA . LEU A 1 923 ? 47.095 -0.077 -78.503 1.00 87.88 923 LEU A CA 1
ATOM 7513 C C . LEU A 1 923 ? 47.328 -1.282 -79.424 1.00 87.88 923 LEU A C 1
ATOM 7515 O O . LEU A 1 923 ? 48.150 -1.213 -80.329 1.00 87.88 923 LEU A O 1
ATOM 7519 N N . LEU A 1 924 ? 46.603 -2.384 -79.223 1.00 84.56 924 LEU A N 1
ATOM 7520 C CA . LEU A 1 924 ? 46.689 -3.567 -80.076 1.00 84.56 924 LEU A CA 1
ATOM 7521 C C . LEU A 1 924 ? 46.166 -3.282 -81.487 1.00 84.56 924 LEU A C 1
ATOM 7523 O O . LEU A 1 924 ? 46.776 -3.736 -82.447 1.00 84.56 924 LEU A O 1
ATOM 7527 N N . VAL A 1 925 ? 45.076 -2.520 -81.622 1.00 86.25 925 VAL A N 1
ATOM 7528 C CA . VAL A 1 925 ? 44.559 -2.039 -82.911 1.00 86.25 925 VAL A CA 1
ATOM 7529 C C . VAL A 1 925 ? 45.581 -1.123 -83.575 1.00 86.25 925 VAL A C 1
ATOM 7531 O O . VAL A 1 925 ? 45.930 -1.371 -84.717 1.00 86.25 925 VAL A O 1
ATOM 7534 N N . GLU A 1 926 ? 46.154 -0.154 -82.859 1.00 84.12 926 GLU A N 1
ATOM 7535 C CA . GLU A 1 926 ? 47.219 0.715 -83.377 1.00 84.12 926 GLU A CA 1
ATOM 7536 C C . GLU A 1 926 ? 48.451 -0.093 -83.819 1.00 84.12 926 GLU A C 1
ATOM 7538 O O . GLU A 1 926 ? 49.016 0.167 -84.881 1.00 84.12 926 GLU A O 1
ATOM 7543 N N . LYS A 1 927 ? 48.849 -1.118 -83.053 1.00 83.56 927 LYS A N 1
ATOM 7544 C CA . LYS A 1 927 ? 49.932 -2.037 -83.431 1.00 83.56 927 LYS A CA 1
ATOM 7545 C C . LYS A 1 927 ? 49.572 -2.945 -84.600 1.00 83.56 927 LYS A C 1
ATOM 7547 O O . LYS A 1 927 ? 50.450 -3.227 -85.410 1.00 83.56 927 LYS A O 1
ATOM 7552 N N . ASN A 1 928 ? 48.320 -3.372 -84.727 1.00 83.62 928 ASN A N 1
ATOM 7553 C CA . ASN A 1 928 ? 47.847 -4.102 -85.899 1.00 83.62 928 ASN A CA 1
ATOM 7554 C C . ASN A 1 928 ? 47.781 -3.202 -87.135 1.00 83.62 928 ASN A C 1
ATOM 7556 O O . ASN A 1 928 ? 48.186 -3.646 -88.197 1.00 83.62 928 ASN A O 1
ATOM 7560 N N . ASP A 1 929 ? 47.374 -1.942 -87.006 1.00 81.69 929 ASP A N 1
ATOM 7561 C CA . ASP A 1 929 ? 47.395 -0.966 -88.097 1.00 81.69 929 ASP A CA 1
ATOM 7562 C C . ASP A 1 929 ? 48.838 -0.646 -88.521 1.00 81.69 929 ASP A C 1
ATOM 7564 O O . ASP A 1 929 ? 49.132 -0.524 -89.711 1.00 81.69 929 ASP A O 1
ATOM 7568 N N . GLU A 1 930 ? 49.773 -0.525 -87.569 1.00 78.56 930 GLU A N 1
ATOM 7569 C CA . GLU A 1 930 ? 51.213 -0.459 -87.857 1.00 78.56 930 GLU A CA 1
ATOM 7570 C C . GLU A 1 930 ? 51.698 -1.727 -88.573 1.00 78.56 930 GLU A C 1
ATOM 7572 O O . GLU A 1 930 ? 52.459 -1.630 -89.537 1.00 78.56 930 GLU A O 1
ATOM 7577 N N . LEU A 1 931 ? 51.252 -2.908 -88.137 1.00 78.62 931 LEU A N 1
ATOM 7578 C CA . LEU A 1 931 ? 51.596 -4.188 -88.751 1.00 78.62 931 LEU A CA 1
ATOM 7579 C C . LEU A 1 931 ? 51.013 -4.324 -90.161 1.00 78.62 931 LEU A C 1
ATOM 7581 O O . LEU A 1 931 ? 51.710 -4.816 -91.040 1.00 78.62 931 LEU A O 1
ATOM 7585 N N . ASP A 1 932 ? 49.789 -3.862 -90.405 1.00 75.75 932 ASP A N 1
ATOM 7586 C CA . ASP A 1 932 ? 49.146 -3.871 -91.719 1.00 75.75 932 ASP A CA 1
ATOM 7587 C C . ASP A 1 932 ? 49.801 -2.855 -92.663 1.00 75.75 932 ASP A C 1
ATOM 7589 O O . ASP A 1 932 ? 50.061 -3.187 -93.820 1.00 75.75 932 ASP A O 1
ATOM 7593 N N . LYS A 1 933 ? 50.228 -1.685 -92.164 1.00 71.81 933 LYS A N 1
ATOM 7594 C CA . LYS A 1 933 ? 51.131 -0.779 -92.904 1.00 71.81 933 LYS A CA 1
ATOM 7595 C C . LYS A 1 933 ? 52.482 -1.434 -93.215 1.00 71.81 933 LYS A C 1
ATOM 7597 O O . LYS A 1 933 ? 53.058 -1.175 -94.268 1.00 71.81 933 LYS A O 1
ATOM 7602 N N . LEU A 1 934 ? 52.993 -2.291 -92.326 1.00 65.25 934 LEU A N 1
ATOM 7603 C CA . LEU A 1 934 ? 54.195 -3.099 -92.569 1.00 65.25 934 LEU A CA 1
ATOM 7604 C C . LEU A 1 934 ? 53.936 -4.230 -93.583 1.00 65.25 934 LEU A C 1
ATOM 7606 O O . LEU A 1 934 ? 54.832 -4.625 -94.322 1.00 65.25 934 LEU A O 1
ATOM 7610 N N . LYS A 1 935 ? 52.714 -4.763 -93.628 1.00 62.84 935 LYS A N 1
ATOM 7611 C CA . LYS A 1 935 ? 52.266 -5.813 -94.556 1.00 62.84 935 LYS A CA 1
ATOM 7612 C C . LYS A 1 935 ? 52.082 -5.269 -95.971 1.00 62.84 935 LYS A C 1
ATOM 7614 O O . LYS A 1 935 ? 52.409 -5.953 -96.938 1.00 62.84 935 LYS A O 1
ATOM 7619 N N . ASP A 1 936 ? 51.693 -4.002 -96.082 1.00 60.12 936 ASP A N 1
ATOM 7620 C CA . ASP A 1 936 ? 51.672 -3.226 -97.325 1.00 60.12 936 ASP A CA 1
ATOM 7621 C C . ASP A 1 936 ? 53.082 -2.788 -97.785 1.00 60.12 936 ASP A C 1
ATOM 7623 O O . ASP A 1 936 ? 53.243 -1.957 -98.674 1.00 60.12 936 ASP A O 1
ATOM 7627 N N . LEU A 1 937 ? 54.151 -3.381 -97.228 1.00 63.97 937 LEU A N 1
ATOM 7628 C CA . LEU A 1 937 ? 55.486 -3.357 -97.829 1.00 63.97 937 LEU A CA 1
ATOM 7629 C C . LEU A 1 937 ? 55.595 -4.295 -99.034 1.00 63.97 937 LEU A C 1
ATOM 7631 O O . LEU A 1 937 ? 56.632 -4.281 -99.680 1.00 63.97 937 LEU A O 1
ATOM 7635 N N . GLN A 1 938 ? 54.581 -5.084 -99.398 1.00 64.75 938 GLN A N 1
ATOM 7636 C CA . GLN A 1 938 ? 54.635 -5.957 -100.579 1.00 64.75 938 GLN A CA 1
ATOM 7637 C C . GLN A 1 938 ? 54.942 -5.207 -101.902 1.00 64.75 938 GLN A C 1
ATOM 7639 O O . GLN A 1 938 ? 55.778 -5.695 -102.662 1.00 64.75 938 GLN A O 1
ATOM 7644 N N . PRO A 1 939 ? 54.413 -3.994 -102.170 1.00 65.38 939 PRO A N 1
ATOM 7645 C CA . PRO A 1 939 ? 54.838 -3.154 -103.292 1.00 65.38 939 PRO A CA 1
ATOM 7646 C C . PRO A 1 939 ? 56.267 -2.615 -103.128 1.00 65.38 939 PRO A C 1
ATOM 7648 O O . PRO A 1 939 ? 56.981 -2.474 -104.116 1.00 65.38 939 PRO A O 1
ATOM 7651 N N . ARG A 1 940 ? 56.723 -2.342 -101.894 1.00 69.44 940 ARG A N 1
ATOM 7652 C CA . ARG A 1 940 ? 58.098 -1.892 -101.603 1.00 69.44 940 ARG A CA 1
ATOM 7653 C C . ARG A 1 940 ? 59.114 -3.031 -101.722 1.00 69.44 940 ARG A C 1
ATOM 7655 O O . ARG A 1 940 ? 60.211 -2.792 -102.204 1.00 69.44 940 ARG A O 1
ATOM 7662 N N . ILE A 1 941 ? 58.747 -4.249 -101.331 1.00 69.38 941 ILE A N 1
ATOM 7663 C CA . ILE A 1 941 ? 59.499 -5.490 -101.531 1.00 69.38 941 ILE A CA 1
ATOM 7664 C C . ILE A 1 941 ? 59.548 -5.792 -103.023 1.00 69.38 941 ILE A C 1
ATOM 7666 O O . ILE A 1 941 ? 60.637 -5.983 -103.536 1.00 69.38 941 ILE A O 1
ATOM 7670 N N . HIS A 1 942 ? 58.428 -5.712 -103.746 1.00 72.06 942 HIS A N 1
ATOM 7671 C CA . HIS A 1 942 ? 58.424 -5.888 -105.198 1.00 72.06 942 HIS A CA 1
ATOM 7672 C C . HIS A 1 942 ? 59.266 -4.812 -105.912 1.00 72.06 942 HIS A C 1
ATOM 7674 O O . HIS A 1 942 ? 59.977 -5.130 -106.865 1.00 72.06 942 HIS A O 1
ATOM 7680 N N . ALA A 1 943 ? 59.244 -3.557 -105.448 1.00 70.12 943 ALA A N 1
ATOM 7681 C CA . ALA A 1 943 ? 60.087 -2.485 -105.982 1.00 70.12 943 ALA A CA 1
ATOM 7682 C C . ALA A 1 943 ? 61.576 -2.709 -105.669 1.00 70.12 943 ALA A C 1
ATOM 7684 O O . ALA A 1 943 ? 62.405 -2.549 -106.556 1.00 70.12 943 ALA A O 1
ATOM 7685 N N . LEU A 1 944 ? 61.914 -3.133 -104.446 1.00 75.38 944 LEU A N 1
ATOM 7686 C CA . LEU A 1 944 ? 63.280 -3.479 -104.039 1.00 75.38 944 LEU A CA 1
ATOM 7687 C C . LEU A 1 944 ? 63.783 -4.764 -104.710 1.00 75.38 944 LEU A C 1
ATOM 7689 O O . LEU A 1 944 ? 64.978 -4.900 -104.941 1.00 75.38 944 LEU A O 1
ATOM 7693 N N . GLU A 1 945 ? 62.909 -5.716 -105.027 1.00 73.62 945 GLU A N 1
ATOM 7694 C CA . GLU A 1 945 ? 63.237 -6.920 -105.792 1.00 73.62 945 GLU A CA 1
ATOM 7695 C C . GLU A 1 945 ? 63.472 -6.594 -107.265 1.00 73.62 945 GLU A C 1
ATOM 7697 O O . GLU A 1 945 ? 64.404 -7.147 -107.847 1.00 73.62 945 GLU A O 1
ATOM 7702 N N . LEU A 1 946 ? 62.702 -5.663 -107.845 1.00 73.75 946 LEU A N 1
ATOM 7703 C CA . LEU A 1 946 ? 62.993 -5.104 -109.167 1.00 73.75 946 LEU A CA 1
ATOM 7704 C C . LEU A 1 946 ? 64.324 -4.351 -109.157 1.00 73.75 946 LEU A C 1
ATOM 7706 O O . LEU A 1 946 ? 65.181 -4.630 -109.982 1.00 73.75 946 LEU A O 1
ATOM 7710 N N . GLU A 1 947 ? 64.534 -3.470 -108.178 1.00 76.12 947 GLU A N 1
ATOM 7711 C CA . GLU A 1 947 ? 65.774 -2.707 -108.027 1.00 76.12 947 GLU A CA 1
ATOM 7712 C C . GLU A 1 947 ? 66.968 -3.646 -107.819 1.00 76.12 947 GLU A C 1
ATOM 7714 O O . GLU A 1 947 ? 68.000 -3.480 -108.454 1.00 76.12 947 GLU A O 1
ATOM 7719 N N . LYS A 1 948 ? 66.821 -4.705 -107.015 1.00 76.94 948 LYS A N 1
ATOM 7720 C CA . LYS A 1 948 ? 67.834 -5.753 -106.840 1.00 76.94 948 LYS A CA 1
ATOM 7721 C C . LYS A 1 948 ? 68.056 -6.560 -108.117 1.00 76.94 948 LYS A C 1
ATOM 7723 O O . LYS A 1 948 ? 69.190 -6.962 -108.360 1.00 76.94 948 LYS A O 1
ATOM 7728 N N . ALA A 1 949 ? 67.024 -6.831 -108.914 1.00 75.38 949 ALA A N 1
ATOM 7729 C CA . ALA A 1 949 ? 67.157 -7.515 -110.198 1.00 75.38 949 ALA A CA 1
ATOM 7730 C C . ALA A 1 949 ? 67.871 -6.634 -111.235 1.00 75.38 949 ALA A C 1
ATOM 7732 O O . ALA A 1 949 ? 68.763 -7.129 -111.922 1.00 75.38 949 ALA A O 1
ATOM 7733 N N . ASP A 1 950 ? 67.560 -5.339 -111.280 1.00 75.81 950 ASP A N 1
ATOM 7734 C CA . ASP A 1 950 ? 68.227 -4.352 -112.130 1.00 75.81 950 ASP A CA 1
ATOM 7735 C C . ASP A 1 950 ? 69.689 -4.166 -111.709 1.00 75.81 950 ASP A C 1
ATOM 7737 O O . ASP A 1 950 ? 70.589 -4.280 -112.541 1.00 75.81 950 ASP A O 1
ATOM 7741 N N . LEU A 1 951 ? 69.952 -4.009 -110.406 1.00 79.88 951 LEU A N 1
ATOM 7742 C CA . LEU A 1 951 ? 71.306 -3.910 -109.856 1.00 79.88 951 LEU A CA 1
ATOM 7743 C C . LEU A 1 951 ? 72.096 -5.202 -110.080 1.00 79.88 951 LEU A C 1
ATOM 7745 O O . LEU A 1 951 ? 73.281 -5.154 -110.391 1.00 79.88 951 LEU A O 1
ATOM 7749 N N . LYS A 1 952 ? 71.456 -6.372 -109.958 1.00 78.88 952 LYS A N 1
ATOM 7750 C CA . LYS A 1 952 ? 72.078 -7.666 -110.262 1.00 78.88 952 LYS A CA 1
ATOM 7751 C C . LYS A 1 952 ? 72.383 -7.797 -111.751 1.00 78.88 952 LYS A C 1
ATOM 7753 O O . LYS A 1 952 ? 73.467 -8.258 -112.077 1.00 78.88 952 LYS A O 1
ATOM 7758 N N . SER A 1 953 ? 71.485 -7.367 -112.634 1.00 76.31 953 SER A N 1
ATOM 7759 C CA . SER A 1 953 ? 71.726 -7.298 -114.080 1.00 76.31 953 SER A CA 1
ATOM 7760 C C . SER A 1 953 ? 72.901 -6.368 -114.397 1.00 76.31 953 SER A C 1
ATOM 7762 O O . SER A 1 953 ? 73.769 -6.718 -115.194 1.00 76.31 953 SER A O 1
ATOM 7764 N N . ASP A 1 954 ? 72.991 -5.209 -113.747 1.00 76.94 954 ASP A N 1
ATOM 7765 C CA . ASP A 1 954 ? 74.100 -4.276 -113.950 1.00 76.94 954 ASP A CA 1
ATOM 7766 C C . ASP A 1 954 ? 75.417 -4.785 -113.353 1.00 76.94 954 ASP A C 1
ATOM 7768 O O . ASP A 1 954 ? 76.463 -4.653 -113.993 1.00 76.94 954 ASP A O 1
ATOM 7772 N N . TYR A 1 955 ? 75.388 -5.457 -112.200 1.00 78.00 955 TYR A N 1
ATOM 7773 C CA . TYR A 1 955 ? 76.555 -6.165 -111.676 1.00 78.00 955 TYR A CA 1
ATOM 7774 C C . TYR A 1 955 ? 76.949 -7.352 -112.554 1.00 78.00 955 TYR A C 1
ATOM 7776 O O . TYR A 1 955 ? 78.136 -7.570 -112.754 1.00 78.00 955 TYR A O 1
ATOM 7784 N N . GLU A 1 956 ? 76.008 -8.097 -113.131 1.00 77.44 956 GLU A N 1
ATOM 7785 C CA . GLU A 1 956 ? 76.301 -9.171 -114.084 1.00 77.44 956 GLU A CA 1
ATOM 7786 C C . GLU A 1 956 ? 76.935 -8.609 -115.360 1.00 77.44 956 GLU A C 1
ATOM 7788 O O . GLU A 1 956 ? 77.957 -9.140 -115.794 1.00 77.44 956 GLU A O 1
ATOM 7793 N N . LYS A 1 957 ? 76.432 -7.484 -115.894 1.00 77.56 957 LYS A N 1
ATOM 7794 C CA . LYS A 1 957 ? 77.067 -6.753 -117.005 1.00 77.56 957 LYS A CA 1
ATOM 7795 C C . LYS A 1 957 ? 78.483 -6.305 -116.646 1.00 77.56 957 LYS A C 1
ATOM 7797 O O . LYS A 1 957 ? 79.406 -6.538 -117.433 1.00 77.56 957 LYS A O 1
ATOM 7802 N N . GLN A 1 958 ? 78.683 -5.722 -115.461 1.00 75.56 958 GLN A N 1
ATOM 7803 C CA . GLN A 1 958 ? 80.010 -5.335 -114.970 1.00 75.56 958 GLN A CA 1
ATOM 7804 C C . GLN A 1 958 ? 80.929 -6.547 -114.798 1.00 75.56 958 GLN A C 1
ATOM 7806 O O . GLN A 1 958 ? 82.081 -6.485 -115.209 1.00 75.56 958 GLN A O 1
ATOM 7811 N N . ILE A 1 959 ? 80.433 -7.669 -114.273 1.00 76.06 959 ILE A N 1
ATOM 7812 C CA . ILE A 1 959 ? 81.192 -8.918 -114.138 1.00 76.06 959 ILE A CA 1
ATOM 7813 C C . ILE A 1 959 ? 81.571 -9.470 -115.514 1.00 76.06 959 ILE A C 1
ATOM 7815 O O . ILE A 1 959 ? 82.702 -9.920 -115.680 1.00 76.06 959 ILE A O 1
ATOM 7819 N N . THR A 1 960 ? 80.690 -9.425 -116.519 1.00 76.00 960 THR A N 1
ATOM 7820 C CA . THR A 1 960 ? 81.052 -9.818 -117.893 1.00 76.00 960 THR A CA 1
ATOM 7821 C C . THR A 1 960 ? 82.076 -8.878 -118.525 1.00 76.00 960 THR A C 1
ATOM 7823 O O . THR A 1 960 ? 82.990 -9.366 -119.186 1.00 76.00 960 THR A O 1
ATOM 7826 N N . SER A 1 961 ? 81.986 -7.565 -118.286 1.00 75.69 961 SER A N 1
ATOM 7827 C CA . SER A 1 961 ? 82.996 -6.598 -118.741 1.00 75.69 961 SER A CA 1
ATOM 7828 C C . SER A 1 961 ? 84.344 -6.852 -118.069 1.00 75.69 961 SER A C 1
ATOM 7830 O O . SER A 1 961 ? 85.351 -7.015 -118.748 1.00 75.69 961 SER A O 1
ATOM 7832 N N . LEU A 1 962 ? 84.355 -6.988 -116.742 1.00 79.19 962 LEU A N 1
ATOM 7833 C CA . LEU A 1 962 ? 85.559 -7.272 -115.966 1.00 79.19 962 LEU A CA 1
ATOM 7834 C C . LEU A 1 962 ? 86.159 -8.631 -116.327 1.00 79.19 962 LEU A C 1
ATOM 7836 O O . LEU A 1 962 ? 87.374 -8.736 -116.400 1.00 79.19 962 LEU A O 1
ATOM 7840 N N . LYS A 1 963 ? 85.348 -9.661 -116.613 1.00 77.25 963 LYS A N 1
ATOM 7841 C CA . LYS A 1 963 ? 85.841 -10.949 -117.135 1.00 77.25 963 LYS A CA 1
ATOM 7842 C C . LYS A 1 963 ? 86.482 -10.811 -118.515 1.00 77.25 963 LYS A C 1
ATOM 7844 O O . LYS A 1 963 ? 87.499 -11.456 -118.758 1.00 77.25 963 LYS A O 1
ATOM 7849 N N . ALA A 1 964 ? 85.917 -9.994 -119.403 1.00 75.19 964 ALA A N 1
ATOM 7850 C CA . ALA A 1 964 ? 86.513 -9.721 -120.710 1.00 75.19 964 ALA A CA 1
ATOM 7851 C C . ALA A 1 964 ? 87.840 -8.949 -120.577 1.00 75.19 964 ALA A C 1
ATOM 7853 O O . ALA A 1 964 ? 88.802 -9.246 -121.290 1.00 75.19 964 ALA A O 1
ATOM 7854 N N . ASP A 1 965 ? 87.923 -8.013 -119.630 1.00 77.06 965 ASP A N 1
ATOM 7855 C CA . ASP A 1 965 ? 89.153 -7.279 -119.325 1.00 77.06 965 ASP A CA 1
ATOM 7856 C C . ASP A 1 965 ? 90.210 -8.176 -118.656 1.00 77.06 965 ASP A C 1
ATOM 7858 O O . ASP A 1 965 ? 91.388 -8.096 -119.007 1.00 77.06 965 ASP A O 1
ATOM 7862 N N . LEU A 1 966 ? 89.805 -9.105 -117.782 1.00 75.19 966 LEU A N 1
ATOM 7863 C CA . LEU A 1 966 ? 90.685 -10.124 -117.195 1.00 75.19 966 LEU A CA 1
ATOM 7864 C C . LEU A 1 966 ? 91.242 -11.072 -118.264 1.00 75.19 966 LEU A C 1
ATOM 7866 O O . LEU A 1 966 ? 92.444 -11.311 -118.287 1.00 75.19 966 LEU A O 1
ATOM 7870 N N . GLN A 1 967 ? 90.416 -11.533 -119.211 1.00 74.69 967 GLN A N 1
ATOM 7871 C CA . GLN A 1 967 ? 90.897 -12.326 -120.351 1.00 74.69 967 GLN A CA 1
ATOM 7872 C C . GLN A 1 967 ? 91.892 -11.554 -121.228 1.00 74.69 967 GLN A C 1
ATOM 7874 O O . GLN A 1 967 ? 92.875 -12.132 -121.689 1.00 74.69 967 GLN A O 1
ATOM 7879 N N . LYS A 1 968 ? 91.688 -10.247 -121.446 1.00 76.62 968 LYS A N 1
ATOM 7880 C CA . LYS A 1 968 ? 92.678 -9.409 -122.146 1.00 76.62 968 LYS A CA 1
ATOM 7881 C C . LYS A 1 968 ? 93.983 -9.272 -121.359 1.00 76.62 968 LYS A C 1
ATOM 7883 O O . LYS A 1 968 ? 95.051 -9.311 -121.967 1.00 76.62 968 LYS A O 1
ATOM 7888 N N . ALA A 1 969 ? 93.913 -9.124 -120.037 1.00 73.44 969 ALA A N 1
ATOM 7889 C CA . ALA A 1 969 ? 95.092 -9.057 -119.177 1.00 73.44 969 ALA A CA 1
ATOM 7890 C C . ALA A 1 969 ? 95.869 -10.387 -119.153 1.00 73.44 969 ALA A C 1
ATOM 7892 O O . ALA A 1 969 ? 97.097 -10.370 -119.196 1.00 73.44 969 ALA A O 1
ATOM 7893 N N . GLU A 1 970 ? 95.175 -11.528 -119.170 1.00 74.81 970 GLU A N 1
ATOM 7894 C CA . GLU A 1 970 ? 95.781 -12.865 -119.249 1.00 74.81 970 GLU A CA 1
ATOM 7895 C C . GLU A 1 970 ? 96.556 -13.055 -120.569 1.00 74.81 970 GLU A C 1
ATOM 7897 O O . GLU A 1 970 ? 97.713 -13.470 -120.559 1.00 74.81 970 GLU A O 1
ATOM 7902 N N . ILE A 1 971 ? 95.972 -12.645 -121.706 1.00 77.44 971 ILE A N 1
ATOM 7903 C CA . ILE A 1 971 ? 96.635 -12.691 -123.025 1.00 77.44 971 ILE A CA 1
ATOM 7904 C C . ILE A 1 971 ? 97.872 -11.777 -123.064 1.00 77.44 971 ILE A C 1
ATOM 7906 O O . ILE A 1 971 ? 98.900 -12.131 -123.645 1.00 77.44 971 ILE A O 1
ATOM 7910 N N . LEU A 1 972 ? 97.801 -10.592 -122.448 1.00 75.75 972 LEU A N 1
ATOM 7911 C CA . LEU A 1 972 ? 98.955 -9.692 -122.336 1.00 75.75 972 LEU A CA 1
ATOM 7912 C C . LEU A 1 972 ? 100.059 -10.284 -121.450 1.00 75.75 972 LEU A C 1
ATOM 7914 O O . LEU A 1 972 ? 101.238 -10.145 -121.778 1.00 75.75 972 LEU A O 1
ATOM 7918 N N . ARG A 1 973 ? 99.694 -10.979 -120.368 1.00 79.00 973 ARG A N 1
ATOM 7919 C CA . ARG A 1 973 ? 100.644 -11.656 -119.482 1.00 79.00 973 ARG A CA 1
ATOM 7920 C C . ARG A 1 973 ? 101.368 -12.807 -120.187 1.00 79.00 973 ARG A C 1
ATOM 7922 O O . ARG A 1 973 ? 102.592 -12.856 -120.120 1.00 79.00 973 ARG A O 1
ATOM 7929 N N . GLU A 1 974 ? 100.654 -13.663 -120.920 1.00 76.06 974 GLU A N 1
ATOM 7930 C CA . GLU A 1 974 ? 101.278 -14.741 -121.710 1.00 76.06 974 GLU A CA 1
ATOM 7931 C C . GLU A 1 974 ? 102.245 -14.204 -122.778 1.00 76.06 974 GLU A C 1
ATOM 7933 O O . GLU A 1 974 ? 103.291 -14.801 -123.042 1.00 76.06 974 GLU A O 1
ATOM 7938 N N . ASN A 1 975 ? 101.926 -13.066 -123.403 1.00 79.75 975 ASN A N 1
ATOM 7939 C CA . ASN A 1 975 ? 102.829 -12.432 -124.364 1.00 79.75 975 ASN A CA 1
ATOM 7940 C C . ASN A 1 975 ? 104.084 -11.850 -123.697 1.00 79.75 975 ASN A C 1
ATOM 7942 O O . ASN A 1 975 ? 105.174 -11.966 -124.260 1.00 79.75 975 ASN A O 1
ATOM 7946 N N . ASN A 1 976 ? 103.958 -11.268 -122.502 1.00 78.94 976 ASN A N 1
ATOM 7947 C CA . ASN A 1 976 ? 105.109 -10.768 -121.751 1.00 78.94 976 ASN A CA 1
ATOM 7948 C C . ASN A 1 976 ? 106.026 -11.904 -121.276 1.00 78.94 976 ASN A C 1
ATOM 7950 O O . ASN A 1 976 ? 107.238 -11.780 -121.423 1.00 78.94 976 ASN A O 1
ATOM 7954 N N . GLU A 1 977 ? 105.483 -13.034 -120.810 1.00 79.00 977 GLU A N 1
ATOM 7955 C CA . GLU A 1 977 ? 106.296 -14.207 -120.441 1.00 79.00 977 GLU A CA 1
ATOM 7956 C C . GLU A 1 977 ? 107.102 -14.751 -121.638 1.00 79.00 977 GLU A C 1
ATOM 7958 O O . GLU A 1 977 ? 108.272 -15.111 -121.490 1.00 79.00 977 GLU A O 1
ATOM 7963 N N . LYS A 1 978 ? 106.532 -14.752 -122.853 1.00 80.75 978 LYS A N 1
ATOM 7964 C CA . LYS A 1 978 ? 107.274 -15.129 -124.075 1.00 80.75 978 LYS A CA 1
ATOM 7965 C C . LYS A 1 978 ? 108.405 -14.152 -124.402 1.00 80.75 978 LYS A C 1
ATOM 7967 O O . LYS A 1 978 ? 109.475 -14.584 -124.827 1.00 80.75 978 LYS A O 1
ATOM 7972 N N . LEU A 1 979 ? 108.184 -12.851 -124.214 1.00 81.75 979 LEU A N 1
ATOM 7973 C CA . LEU A 1 979 ? 109.220 -11.835 -124.420 1.00 81.75 979 LEU A CA 1
ATOM 7974 C C . LEU A 1 979 ? 110.339 -11.942 -123.373 1.00 81.75 979 LEU A C 1
ATOM 7976 O O . LEU A 1 979 ? 111.509 -11.833 -123.733 1.00 81.75 979 LEU A O 1
ATOM 7980 N N . GLU A 1 980 ? 110.014 -12.215 -122.108 1.00 78.31 980 GLU A N 1
ATOM 7981 C CA . GLU A 1 980 ? 111.011 -12.434 -121.050 1.00 78.31 980 GLU A CA 1
ATOM 7982 C C . GLU A 1 980 ? 111.894 -13.660 -121.321 1.00 78.31 980 GLU A C 1
ATOM 7984 O O . GLU A 1 980 ? 113.113 -13.592 -121.147 1.00 78.31 980 GLU A O 1
ATOM 7989 N N . GLN A 1 981 ? 111.317 -14.760 -121.815 1.00 80.88 981 GLN A N 1
ATOM 7990 C CA . GLN A 1 981 ? 112.090 -15.944 -122.208 1.00 80.88 981 GLN A CA 1
ATOM 7991 C C . GLN A 1 981 ? 113.094 -15.639 -123.332 1.00 80.88 981 GLN A C 1
ATOM 7993 O O . GLN A 1 981 ? 114.238 -16.100 -123.277 1.00 80.88 981 GLN A O 1
ATOM 7998 N N . GLU A 1 982 ? 112.708 -14.823 -124.316 1.00 81.69 982 GLU A N 1
ATOM 7999 C CA . GLU A 1 982 ? 113.606 -14.415 -125.403 1.00 81.69 982 GLU A CA 1
ATOM 8000 C C . GLU A 1 982 ? 114.717 -13.468 -124.911 1.00 81.69 982 GLU A C 1
ATOM 8002 O O . GLU A 1 982 ? 115.872 -13.602 -125.321 1.00 81.69 982 GLU A O 1
ATOM 8007 N N . ILE A 1 983 ? 114.413 -12.565 -123.969 1.00 80.50 983 ILE A N 1
ATOM 8008 C CA . ILE A 1 983 ? 115.417 -11.704 -123.319 1.00 80.50 983 ILE A CA 1
ATOM 8009 C C . ILE A 1 983 ? 116.456 -12.547 -122.566 1.00 80.50 983 ILE A C 1
ATOM 8011 O O . ILE A 1 983 ? 117.657 -12.310 -122.715 1.00 80.50 983 ILE A O 1
ATOM 8015 N N . SER A 1 984 ? 116.030 -13.557 -121.800 1.00 80.12 984 SER A N 1
ATOM 8016 C CA . SER A 1 984 ? 116.965 -14.447 -121.094 1.00 80.12 984 SER A CA 1
ATOM 8017 C C . SER A 1 984 ? 117.883 -15.203 -122.054 1.00 80.12 984 SER A C 1
ATOM 8019 O O . SER A 1 984 ? 119.092 -15.265 -121.823 1.00 80.12 984 SER A O 1
ATOM 8021 N N . ARG A 1 985 ? 117.345 -15.709 -123.170 1.00 84.56 985 ARG A N 1
ATOM 8022 C CA . ARG A 1 985 ? 118.141 -16.385 -124.203 1.00 84.56 985 ARG A CA 1
ATOM 8023 C C . ARG A 1 985 ? 119.189 -15.451 -124.822 1.00 84.56 985 ARG A C 1
ATOM 8025 O O . ARG A 1 985 ? 120.330 -15.860 -125.032 1.00 84.56 985 ARG A O 1
ATOM 8032 N N . LEU A 1 986 ? 118.826 -14.203 -125.123 1.00 82.75 986 LEU A N 1
ATOM 8033 C CA . LEU A 1 986 ? 119.759 -13.224 -125.693 1.00 82.75 986 LEU A CA 1
ATOM 8034 C C . LEU A 1 986 ? 120.864 -12.831 -124.700 1.00 82.75 986 LEU A C 1
ATOM 8036 O O . LEU A 1 986 ? 122.025 -12.725 -125.099 1.00 82.75 986 LEU A O 1
ATOM 8040 N N . ASN A 1 987 ? 120.541 -12.686 -123.412 1.00 83.62 987 ASN A N 1
ATOM 8041 C CA . ASN A 1 987 ? 121.529 -12.383 -122.371 1.00 83.62 987 ASN A CA 1
ATOM 8042 C C . ASN A 1 987 ? 122.565 -13.505 -122.194 1.00 83.62 987 ASN A C 1
ATOM 8044 O O . ASN A 1 987 ? 123.753 -13.229 -122.022 1.00 83.62 987 ASN A O 1
ATOM 8048 N N . GLU A 1 988 ? 122.153 -14.769 -122.305 1.00 82.88 988 GLU A N 1
ATOM 8049 C CA . GLU A 1 988 ? 123.068 -15.915 -122.229 1.00 82.88 988 GLU A CA 1
ATOM 8050 C C . GLU A 1 988 ? 124.085 -15.926 -123.389 1.00 82.88 988 GLU A C 1
ATOM 8052 O O . GLU A 1 988 ? 125.263 -16.255 -123.213 1.00 82.88 988 GLU A O 1
ATOM 8057 N N . VAL A 1 989 ? 123.665 -15.489 -124.581 1.00 85.62 989 VAL A N 1
ATOM 8058 C CA . VAL A 1 989 ? 124.556 -15.337 -125.743 1.00 85.62 989 VAL A CA 1
ATOM 8059 C C . VAL A 1 989 ? 125.564 -14.202 -125.540 1.00 85.62 989 VAL A C 1
ATOM 8061 O O . VAL A 1 989 ? 126.725 -14.350 -125.929 1.00 85.62 989 VAL A O 1
ATOM 8064 N N . ILE A 1 990 ? 125.149 -13.084 -124.935 1.00 82.00 990 ILE A N 1
ATOM 8065 C CA . ILE A 1 990 ? 126.037 -11.947 -124.643 1.00 82.00 990 ILE A CA 1
ATOM 8066 C C . ILE A 1 990 ? 127.125 -12.360 -123.647 1.00 82.00 990 ILE A C 1
ATOM 8068 O O . ILE A 1 990 ? 128.309 -12.183 -123.938 1.00 82.00 990 ILE A O 1
ATOM 8072 N N . ASN A 1 991 ? 126.744 -12.995 -122.536 1.00 83.81 991 ASN A N 1
ATOM 8073 C CA . ASN A 1 991 ? 127.679 -13.399 -121.483 1.00 83.81 991 ASN A CA 1
ATOM 8074 C C . ASN A 1 991 ? 128.786 -14.338 -122.008 1.00 83.81 991 ASN A C 1
ATOM 8076 O O . ASN A 1 991 ? 129.968 -14.173 -121.710 1.00 83.81 991 ASN A O 1
ATOM 8080 N N . ASN A 1 992 ? 128.432 -15.281 -122.887 1.00 81.81 992 ASN A N 1
ATOM 8081 C CA . ASN A 1 992 ? 129.412 -16.177 -123.510 1.00 81.81 992 ASN A CA 1
ATOM 8082 C C . ASN A 1 992 ? 130.447 -15.444 -124.381 1.00 81.81 992 ASN A C 1
ATOM 8084 O O . ASN A 1 992 ? 131.598 -15.877 -124.465 1.00 81.81 992 ASN A O 1
ATOM 8088 N N . LYS A 1 993 ? 130.069 -14.338 -125.034 1.00 84.50 993 LYS A N 1
ATOM 8089 C CA . LYS A 1 993 ? 131.015 -13.541 -125.829 1.00 84.50 993 LYS A CA 1
ATOM 8090 C C . LYS A 1 993 ? 131.930 -12.672 -124.970 1.00 84.50 993 LYS A C 1
ATOM 8092 O O . LYS A 1 993 ? 133.074 -12.458 -125.365 1.00 84.50 993 LYS A O 1
ATOM 8097 N N . GLU A 1 994 ? 131.466 -12.200 -123.815 1.00 83.06 994 GLU A N 1
ATOM 8098 C CA . GLU A 1 994 ? 132.293 -11.420 -122.883 1.00 83.06 994 GLU A CA 1
ATOM 8099 C C . GLU A 1 994 ? 133.422 -12.261 -122.271 1.00 83.06 994 GLU A C 1
ATOM 8101 O O . GLU A 1 994 ? 134.563 -11.804 -122.225 1.00 83.06 994 GLU A O 1
ATOM 8106 N N . ILE A 1 995 ? 133.153 -13.523 -121.913 1.00 80.94 995 ILE A N 1
ATOM 8107 C CA . ILE A 1 995 ? 134.175 -14.444 -121.377 1.00 80.94 995 ILE A CA 1
ATOM 8108 C C . ILE A 1 995 ? 135.317 -14.664 -122.385 1.00 80.94 995 ILE A C 1
ATOM 8110 O O . ILE A 1 995 ? 136.490 -14.624 -122.022 1.00 80.94 995 ILE A O 1
ATOM 8114 N N . GLN A 1 996 ? 134.999 -14.825 -123.673 1.00 79.25 996 GLN A N 1
ATOM 8115 C CA . GLN A 1 996 ? 136.018 -15.011 -124.717 1.00 79.25 996 GLN A CA 1
ATOM 8116 C C . GLN A 1 996 ? 136.910 -13.777 -124.927 1.00 79.25 996 GLN A C 1
ATOM 8118 O O . GLN A 1 996 ? 138.066 -13.908 -125.337 1.00 79.25 996 GLN A O 1
ATOM 8123 N N . LEU A 1 997 ? 136.387 -12.577 -124.665 1.00 78.19 997 LEU A N 1
ATOM 8124 C CA . LEU A 1 997 ? 137.144 -11.329 -124.772 1.00 78.19 997 LEU A CA 1
ATOM 8125 C C . LEU A 1 997 ? 138.175 -11.175 -123.642 1.00 78.19 997 LEU A C 1
ATOM 8127 O O . LEU A 1 997 ? 139.268 -10.664 -123.899 1.00 78.19 997 LEU A O 1
ATOM 8131 N N . ASP A 1 998 ? 137.870 -11.639 -122.426 1.00 79.69 998 ASP A N 1
ATOM 8132 C CA . ASP A 1 998 ? 138.776 -11.521 -121.273 1.00 79.69 998 ASP A CA 1
ATOM 8133 C C . ASP A 1 998 ? 140.045 -12.382 -121.432 1.00 79.69 998 ASP A C 1
ATOM 8135 O O . ASP A 1 998 ? 141.166 -11.916 -121.198 1.00 79.69 998 ASP A O 1
ATOM 8139 N N . ASP A 1 999 ? 139.905 -13.612 -121.932 1.00 78.19 999 ASP A N 1
ATOM 8140 C CA . ASP A 1 999 ? 141.039 -14.525 -122.129 1.00 78.19 999 ASP A CA 1
ATOM 8141 C C . ASP A 1 999 ? 142.027 -14.023 -123.195 1.00 78.19 999 ASP A C 1
ATOM 8143 O O . ASP A 1 999 ? 143.248 -14.086 -123.014 1.00 78.19 999 ASP A O 1
ATOM 8147 N N . MET A 1 1000 ? 141.521 -13.433 -124.283 1.00 74.94 1000 MET A N 1
ATOM 8148 C CA . MET A 1 1000 ? 142.359 -12.830 -125.328 1.00 74.94 1000 MET A CA 1
ATOM 8149 C C . MET A 1 1000 ? 143.207 -11.654 -124.812 1.00 74.94 1000 MET A C 1
ATOM 8151 O O . MET A 1 1000 ? 144.335 -11.451 -125.274 1.00 74.94 1000 MET A O 1
ATOM 8155 N N . SER A 1 1001 ? 142.707 -10.894 -123.833 1.00 75.81 1001 SER A N 1
ATOM 8156 C CA . SER A 1 1001 ? 143.434 -9.763 -123.242 1.00 75.81 1001 SER A CA 1
ATOM 8157 C C . SER A 1 1001 ? 144.652 -10.202 -122.418 1.00 75.81 1001 SER A C 1
ATOM 8159 O O . SER A 1 1001 ? 145.703 -9.558 -122.485 1.00 75.81 1001 SER A O 1
ATOM 8161 N N . LYS A 1 1002 ? 144.564 -11.323 -121.689 1.00 77.81 1002 LYS A N 1
ATOM 8162 C CA . LYS A 1 1002 ? 145.663 -11.821 -120.836 1.00 77.81 1002 LYS A CA 1
ATOM 8163 C C . LYS A 1 1002 ? 146.863 -12.298 -121.655 1.00 77.81 1002 LYS A C 1
ATOM 8165 O O . LYS A 1 1002 ? 147.998 -11.919 -121.360 1.00 77.81 1002 LYS A O 1
ATOM 8170 N N . TYR A 1 1003 ? 146.633 -13.047 -122.735 1.00 79.12 1003 TYR A N 1
ATOM 8171 C CA . TYR A 1 1003 ? 147.721 -13.534 -123.595 1.00 79.12 1003 TYR A CA 1
ATOM 8172 C C . TYR A 1 1003 ? 148.494 -12.408 -124.288 1.00 79.12 1003 TYR A C 1
ATOM 8174 O O . TYR A 1 1003 ? 149.717 -12.489 -124.429 1.00 79.12 1003 TYR A O 1
ATOM 8182 N N . LYS A 1 1004 ? 147.810 -11.316 -124.648 1.00 79.44 1004 LYS A N 1
ATOM 8183 C CA . LYS A 1 1004 ? 148.453 -10.116 -125.197 1.00 79.44 1004 LYS A CA 1
ATOM 8184 C C . LYS A 1 1004 ? 149.470 -9.505 -124.219 1.00 79.44 1004 LYS A C 1
ATOM 8186 O O . LYS A 1 1004 ? 150.523 -9.039 -124.653 1.00 79.44 1004 LYS A O 1
ATOM 8191 N N . GLY A 1 1005 ? 149.185 -9.531 -122.915 1.00 76.25 1005 GLY A N 1
ATOM 8192 C CA . GLY A 1 1005 ? 150.074 -9.012 -121.870 1.00 76.25 1005 GLY A CA 1
ATOM 8193 C C . GLY A 1 1005 ? 151.383 -9.797 -121.738 1.00 76.25 1005 GLY A C 1
ATOM 8194 O O . GLY A 1 1005 ? 152.461 -9.202 -121.746 1.00 76.25 1005 GLY A O 1
ATOM 8195 N N . TYR A 1 1006 ? 151.312 -11.130 -121.690 1.00 78.31 1006 TYR A N 1
ATOM 8196 C CA . TYR A 1 1006 ? 152.505 -11.982 -121.575 1.00 78.31 1006 TYR A CA 1
ATOM 8197 C C . TYR A 1 1006 ? 153.398 -11.922 -122.812 1.00 78.31 1006 TYR A C 1
ATOM 8199 O O . TYR A 1 1006 ? 154.624 -11.893 -122.691 1.00 78.31 1006 TYR A O 1
ATOM 8207 N N . PHE A 1 1007 ? 152.790 -11.856 -123.999 1.00 76.00 1007 PHE A N 1
ATOM 8208 C CA . PHE A 1 1007 ? 153.534 -11.735 -125.247 1.00 76.00 1007 PHE A CA 1
ATOM 8209 C C . PHE A 1 1007 ? 154.384 -10.461 -125.264 1.00 76.00 1007 PHE A C 1
ATOM 8211 O O . PHE A 1 1007 ? 155.577 -10.535 -125.537 1.00 76.00 1007 PHE A O 1
ATOM 8218 N N . ASN A 1 1008 ? 153.821 -9.313 -124.871 1.00 77.38 1008 ASN A N 1
ATOM 8219 C CA . ASN A 1 1008 ? 154.579 -8.062 -124.800 1.00 77.38 1008 ASN A CA 1
ATOM 8220 C C . ASN A 1 1008 ? 155.780 -8.147 -123.842 1.00 77.38 1008 ASN A C 1
ATOM 8222 O O . ASN A 1 1008 ? 156.844 -7.620 -124.159 1.00 77.38 1008 ASN A O 1
ATOM 8226 N N . ALA A 1 1009 ? 155.648 -8.845 -122.709 1.00 71.88 1009 ALA A N 1
ATOM 8227 C CA . ALA A 1 1009 ? 156.728 -8.975 -121.733 1.00 71.88 1009 ALA A CA 1
ATOM 8228 C C . ALA A 1 1009 ? 157.945 -9.763 -122.268 1.00 71.88 1009 ALA A C 1
ATOM 8230 O O . ALA A 1 1009 ? 159.081 -9.404 -121.952 1.00 71.88 1009 ALA A O 1
ATOM 8231 N N . MET A 1 1010 ? 157.747 -10.781 -123.120 1.00 70.50 1010 MET A N 1
ATOM 8232 C CA . MET A 1 1010 ? 158.848 -11.598 -123.668 1.00 70.50 1010 MET A CA 1
ATOM 8233 C C . MET A 1 1010 ? 159.713 -10.882 -124.716 1.00 70.50 1010 MET A C 1
ATOM 8235 O O . MET A 1 1010 ? 160.877 -11.241 -124.897 1.00 70.50 1010 MET A O 1
ATOM 8239 N N . ILE A 1 1011 ? 159.159 -9.890 -125.415 1.00 76.06 1011 ILE A N 1
ATOM 8240 C CA . ILE A 1 1011 ? 159.822 -9.205 -126.545 1.00 76.06 1011 ILE A CA 1
ATOM 8241 C C . ILE A 1 1011 ? 160.500 -7.901 -126.087 1.00 76.06 1011 ILE A C 1
ATOM 8243 O O . ILE A 1 1011 ? 161.070 -7.160 -126.886 1.00 76.06 1011 ILE A O 1
ATOM 8247 N N . SER A 1 1012 ? 160.450 -7.610 -124.787 1.00 72.25 1012 SER A N 1
ATOM 8248 C CA . SER A 1 1012 ? 161.099 -6.454 -124.168 1.00 72.25 1012 SER A CA 1
ATOM 8249 C C . SER A 1 1012 ? 162.613 -6.452 -124.436 1.00 72.25 1012 SER A C 1
ATOM 8251 O O . SER A 1 1012 ? 163.258 -7.504 -124.421 1.00 72.25 1012 SER A O 1
ATOM 8253 N N . LYS A 1 1013 ? 163.199 -5.269 -124.678 1.00 74.19 1013 LYS A N 1
ATOM 8254 C CA . LYS A 1 1013 ? 164.642 -5.125 -124.949 1.00 74.19 1013 LYS A CA 1
ATOM 8255 C C . LYS A 1 1013 ? 165.486 -5.637 -123.761 1.00 74.19 1013 LYS A C 1
ATOM 8257 O O . LYS A 1 1013 ? 165.087 -5.431 -122.616 1.00 74.19 1013 LYS A O 1
ATOM 8262 N N . PRO A 1 1014 ? 166.666 -6.251 -123.996 1.00 76.50 1014 PRO A N 1
ATOM 8263 C CA . PRO A 1 1014 ? 167.535 -6.714 -122.915 1.00 76.50 1014 PRO A CA 1
ATOM 8264 C C . PRO A 1 1014 ? 168.013 -5.559 -122.028 1.00 76.50 1014 PRO A C 1
ATOM 8266 O O . PRO A 1 1014 ? 168.449 -4.522 -122.528 1.00 76.50 1014 PRO A O 1
ATOM 8269 N N . LEU A 1 1015 ? 167.978 -5.763 -120.714 1.00 74.00 1015 LEU A N 1
ATOM 8270 C CA . LEU A 1 1015 ? 168.429 -4.800 -119.713 1.00 74.00 1015 LEU A CA 1
ATOM 8271 C C . LEU A 1 1015 ? 169.964 -4.699 -119.690 1.00 74.00 1015 LEU A C 1
ATOM 8273 O O . LEU A 1 1015 ? 170.641 -5.726 -119.824 1.00 74.00 1015 LEU A O 1
ATOM 8277 N N . PRO A 1 1016 ? 170.537 -3.496 -119.482 1.00 74.50 1016 PRO A N 1
ATOM 8278 C CA . PRO A 1 1016 ? 171.973 -3.267 -119.581 1.00 74.50 1016 PRO A CA 1
ATOM 8279 C C . PRO A 1 1016 ? 172.783 -4.223 -118.708 1.00 74.50 1016 PRO A C 1
ATOM 8281 O O . PRO A 1 1016 ? 172.645 -4.285 -117.485 1.00 74.50 1016 PRO A O 1
ATOM 8284 N N . GLY A 1 1017 ? 173.664 -4.984 -119.355 1.00 69.50 1017 GLY A N 1
ATOM 8285 C CA . GLY A 1 1017 ? 174.563 -5.893 -118.669 1.00 69.50 1017 GLY A CA 1
ATOM 8286 C C . GLY A 1 1017 ? 173.962 -7.242 -118.258 1.00 69.50 1017 GLY A C 1
ATOM 8287 O O . GLY A 1 1017 ? 174.701 -8.140 -117.865 1.00 69.50 1017 GLY A O 1
ATOM 8288 N N . LEU A 1 1018 ? 172.659 -7.449 -118.380 1.00 74.12 1018 LEU A N 1
ATOM 8289 C CA . LEU A 1 1018 ? 172.067 -8.776 -118.227 1.00 74.12 1018 LEU A CA 1
ATOM 8290 C C . LEU A 1 1018 ? 172.072 -9.509 -119.574 1.00 74.12 1018 LEU A C 1
ATOM 8292 O O . LEU A 1 1018 ? 172.119 -8.899 -120.640 1.00 74.12 1018 LEU A O 1
ATOM 8296 N N . THR A 1 1019 ? 172.051 -10.840 -119.539 1.00 78.44 1019 THR A N 1
ATOM 8297 C CA . THR A 1 1019 ? 171.801 -11.627 -120.759 1.00 78.44 1019 THR A CA 1
ATOM 8298 C C . THR A 1 1019 ? 170.333 -11.496 -121.173 1.00 78.44 1019 THR A C 1
ATOM 8300 O O . THR A 1 1019 ? 169.474 -11.289 -120.317 1.00 78.44 1019 THR A O 1
ATOM 8303 N N . SER A 1 1020 ? 170.023 -11.681 -122.464 1.00 73.19 1020 SER A N 1
ATOM 8304 C CA . SER A 1 1020 ? 168.640 -11.619 -122.980 1.00 73.19 1020 SER A CA 1
ATOM 8305 C C . SER A 1 1020 ? 167.668 -12.482 -122.170 1.00 73.19 1020 SER A C 1
ATOM 8307 O O . SER A 1 1020 ? 166.549 -12.063 -121.896 1.00 73.19 1020 SER A O 1
ATOM 8309 N N . PHE A 1 1021 ? 168.115 -13.659 -121.729 1.00 79.50 1021 PHE A N 1
ATOM 8310 C CA . PHE A 1 1021 ? 167.319 -14.556 -120.900 1.00 79.50 1021 PHE A CA 1
ATOM 8311 C C . PHE A 1 1021 ? 167.076 -13.999 -119.489 1.00 79.50 1021 PHE A C 1
ATOM 8313 O O . PHE A 1 1021 ? 165.955 -14.021 -118.992 1.00 79.50 1021 PHE A O 1
ATOM 8320 N N . GLN A 1 1022 ? 168.103 -13.433 -118.849 1.00 78.88 1022 GLN A N 1
ATOM 8321 C CA . GLN A 1 1022 ? 167.968 -12.816 -117.524 1.00 78.88 1022 GLN A CA 1
ATOM 8322 C C . GLN A 1 1022 ? 167.047 -11.586 -117.553 1.00 78.88 1022 GLN A C 1
ATOM 8324 O O . GLN A 1 1022 ? 166.320 -11.346 -116.592 1.00 78.88 1022 GLN A O 1
ATOM 8329 N N . SER A 1 1023 ? 167.043 -10.828 -118.653 1.00 78.12 1023 SER A N 1
ATOM 8330 C CA . SER A 1 1023 ? 166.129 -9.697 -118.850 1.00 78.12 1023 SER A CA 1
ATOM 8331 C C . SER A 1 1023 ? 164.690 -10.138 -119.108 1.00 78.12 1023 SER A C 1
ATOM 8333 O O . SER A 1 1023 ? 163.776 -9.573 -118.520 1.00 78.12 1023 SER A O 1
ATOM 8335 N N . GLN A 1 1024 ? 164.478 -11.177 -119.922 1.00 77.75 1024 GLN A N 1
ATOM 8336 C CA . GLN A 1 1024 ? 163.154 -11.781 -120.123 1.00 77.75 1024 GLN A CA 1
ATOM 8337 C C . GLN A 1 1024 ? 162.582 -12.302 -118.808 1.00 77.75 1024 GLN A C 1
ATOM 8339 O O . GLN A 1 1024 ? 161.436 -12.010 -118.477 1.00 77.75 1024 GLN A O 1
ATOM 8344 N N . ILE A 1 1025 ? 163.411 -12.998 -118.024 1.00 80.38 1025 ILE A N 1
ATOM 8345 C CA . ILE A 1 1025 ? 163.053 -13.424 -116.675 1.00 80.38 1025 ILE A CA 1
ATOM 8346 C C . ILE A 1 1025 ? 162.664 -12.208 -115.833 1.00 80.38 1025 ILE A C 1
ATOM 8348 O O . ILE A 1 1025 ? 161.573 -12.199 -115.281 1.00 80.38 1025 ILE A O 1
ATOM 8352 N N . TYR A 1 1026 ? 163.466 -11.141 -115.793 1.00 79.25 1026 TYR A N 1
ATOM 8353 C CA . TYR A 1 1026 ? 163.083 -9.935 -115.056 1.00 79.25 1026 TYR A CA 1
ATOM 8354 C C . TYR A 1 1026 ? 161.720 -9.379 -115.498 1.00 79.25 1026 TYR A C 1
ATOM 8356 O O . TYR A 1 1026 ? 160.894 -9.109 -114.636 1.00 79.25 1026 TYR A O 1
ATOM 8364 N N . HIS A 1 1027 ? 161.435 -9.232 -116.794 1.00 79.44 1027 HIS A N 1
ATOM 8365 C CA . HIS A 1 1027 ? 160.159 -8.663 -117.255 1.00 79.44 1027 HIS A CA 1
ATOM 8366 C C . HIS A 1 1027 ? 158.945 -9.545 -116.954 1.00 79.44 1027 HIS A C 1
ATOM 8368 O O . HIS A 1 1027 ? 157.872 -9.016 -116.675 1.00 79.44 1027 HIS A O 1
ATOM 8374 N N . LEU A 1 1028 ? 159.120 -10.865 -116.970 1.00 79.50 1028 LEU A N 1
ATOM 8375 C CA . LEU A 1 1028 ? 158.055 -11.822 -116.681 1.00 79.50 1028 LEU A CA 1
ATOM 8376 C C . LEU A 1 1028 ? 157.807 -12.007 -115.186 1.00 79.50 1028 LEU A C 1
ATOM 8378 O O . LEU A 1 1028 ? 156.698 -12.349 -114.800 1.00 79.50 1028 LEU A O 1
ATOM 8382 N N . LEU A 1 1029 ? 158.810 -11.793 -114.336 1.00 79.00 1029 LEU A N 1
ATOM 8383 C CA . LEU A 1 1029 ? 158.669 -12.030 -112.904 1.00 79.00 1029 LEU A CA 1
ATOM 8384 C C . LEU A 1 1029 ? 157.668 -11.050 -112.254 1.00 79.00 1029 LEU A C 1
ATOM 8386 O O . LEU A 1 1029 ? 157.767 -9.842 -112.470 1.00 79.00 1029 LEU A O 1
ATOM 8390 N N . PRO A 1 1030 ? 156.738 -11.514 -111.413 1.00 77.69 1030 PRO A N 1
ATOM 8391 C CA . PRO A 1 1030 ? 155.972 -10.645 -110.527 1.00 77.69 1030 PRO A CA 1
ATOM 8392 C C . PRO A 1 1030 ? 156.884 -10.068 -109.430 1.00 77.69 1030 PRO A C 1
ATOM 8394 O O . PRO A 1 1030 ? 157.978 -10.577 -109.182 1.00 77.69 1030 PRO A O 1
ATOM 8397 N N . ASP A 1 1031 ? 156.472 -8.966 -108.809 1.00 77.25 1031 ASP A N 1
ATOM 8398 C CA . ASP A 1 1031 ? 157.264 -8.286 -107.777 1.00 77.25 1031 ASP A CA 1
ATOM 8399 C C . ASP A 1 1031 ? 156.985 -8.845 -106.368 1.00 77.25 1031 ASP A C 1
ATOM 8401 O O . ASP A 1 1031 ? 155.918 -9.405 -106.117 1.00 77.25 1031 ASP A O 1
ATOM 8405 N N . ALA A 1 1032 ? 157.942 -8.671 -105.452 1.00 74.31 1032 ALA A N 1
ATOM 8406 C CA . ALA A 1 1032 ? 157.826 -8.960 -104.019 1.00 74.31 1032 ALA A CA 1
ATOM 8407 C C . ALA A 1 1032 ? 157.458 -10.413 -103.648 1.00 74.31 1032 ALA A C 1
ATOM 8409 O O . ALA A 1 1032 ? 156.755 -10.654 -102.669 1.00 74.31 1032 ALA A O 1
ATOM 8410 N N . GLN A 1 1033 ? 157.971 -11.396 -104.390 1.00 79.88 1033 GLN A N 1
ATOM 8411 C CA . GLN A 1 1033 ? 157.772 -12.821 -104.089 1.00 79.88 1033 GLN A CA 1
ATOM 8412 C C . GLN A 1 1033 ? 159.069 -13.522 -103.664 1.00 79.88 1033 GLN A C 1
ATOM 8414 O O . GLN A 1 1033 ? 160.187 -13.029 -103.861 1.00 79.88 1033 GLN A O 1
ATOM 8419 N N . SER A 1 1034 ? 158.931 -14.698 -103.051 1.00 81.69 1034 SER A N 1
ATOM 8420 C CA . SER A 1 1034 ? 160.069 -15.539 -102.680 1.00 81.69 1034 SER A CA 1
ATOM 8421 C C . SER A 1 1034 ? 160.695 -16.219 -103.902 1.00 81.69 1034 SER A C 1
ATOM 8423 O O . SER A 1 1034 ? 160.064 -16.416 -104.936 1.00 81.69 1034 SER A O 1
ATOM 8425 N N . ALA A 1 1035 ? 161.949 -16.660 -103.778 1.00 77.81 1035 ALA A N 1
ATOM 8426 C CA . ALA A 1 1035 ? 162.634 -17.335 -104.883 1.00 77.81 1035 ALA A CA 1
ATOM 8427 C C . ALA A 1 1035 ? 161.940 -18.634 -105.351 1.00 77.81 1035 ALA A C 1
ATOM 8429 O O . ALA A 1 1035 ? 162.099 -19.004 -106.508 1.00 77.81 1035 ALA A O 1
ATOM 8430 N N . SER A 1 1036 ? 161.194 -19.339 -104.486 1.00 80.44 1036 SER A N 1
ATOM 8431 C CA . SER A 1 1036 ? 160.435 -20.525 -104.926 1.00 80.44 1036 SER A CA 1
ATOM 8432 C C . SER A 1 1036 ? 159.158 -20.139 -105.668 1.00 80.44 1036 SER A C 1
ATOM 8434 O O . SER A 1 1036 ? 158.903 -20.692 -106.727 1.00 80.44 1036 SER A O 1
ATOM 8436 N N . GLU A 1 1037 ? 158.417 -19.142 -105.183 1.00 82.38 1037 GLU A N 1
ATOM 8437 C CA . GLU A 1 1037 ? 157.188 -18.665 -105.840 1.00 82.38 1037 GLU A CA 1
ATOM 8438 C C . GLU A 1 1037 ? 157.481 -18.064 -107.218 1.00 82.38 1037 GLU A C 1
ATOM 8440 O O . GLU A 1 1037 ? 156.792 -18.357 -108.191 1.00 82.38 1037 GLU A O 1
ATOM 8445 N N . LEU A 1 1038 ? 158.568 -17.300 -107.325 1.00 81.50 1038 LEU A N 1
ATOM 8446 C CA . LEU A 1 1038 ? 159.031 -16.742 -108.591 1.00 81.50 1038 LEU A CA 1
ATOM 8447 C C . LEU A 1 1038 ? 159.446 -17.819 -109.605 1.00 81.50 1038 LEU A C 1
ATOM 8449 O O . LEU A 1 1038 ? 159.220 -17.668 -110.807 1.00 81.50 1038 LEU A O 1
ATOM 8453 N N . TYR A 1 1039 ? 160.055 -18.904 -109.126 1.00 81.19 1039 TYR A N 1
ATOM 8454 C CA . TYR A 1 1039 ? 160.409 -20.045 -109.962 1.00 81.19 1039 TYR A CA 1
ATOM 8455 C C . TYR A 1 1039 ? 159.153 -20.780 -110.445 1.00 81.19 1039 TYR A C 1
ATOM 8457 O O . TYR A 1 1039 ? 158.999 -21.000 -111.645 1.00 81.19 1039 TYR A O 1
ATOM 8465 N N . ASP A 1 1040 ? 158.228 -21.098 -109.537 1.00 82.50 1040 ASP A N 1
ATOM 8466 C CA . ASP A 1 1040 ? 156.986 -21.807 -109.860 1.00 82.50 1040 ASP A CA 1
ATOM 8467 C C . ASP A 1 1040 ? 156.098 -20.987 -110.815 1.00 82.50 1040 ASP A C 1
ATOM 8469 O O . ASP A 1 1040 ? 155.496 -21.539 -111.739 1.00 82.50 1040 ASP A O 1
ATOM 8473 N N . TYR A 1 1041 ? 156.087 -19.658 -110.671 1.00 84.44 1041 TYR A N 1
ATOM 8474 C CA . TYR A 1 1041 ? 155.401 -18.753 -111.593 1.00 84.44 1041 TYR A CA 1
ATOM 8475 C C . TYR A 1 1041 ? 155.955 -18.851 -113.023 1.00 84.44 1041 TYR A C 1
ATOM 8477 O O . TYR A 1 1041 ? 155.188 -19.002 -113.976 1.00 84.44 1041 TYR A O 1
ATOM 8485 N N . LEU A 1 1042 ? 157.280 -18.840 -113.197 1.00 78.56 1042 LEU A N 1
ATOM 8486 C CA . LEU A 1 1042 ? 157.898 -19.005 -114.518 1.00 78.56 1042 LEU A CA 1
ATOM 8487 C C . LEU A 1 1042 ? 157.621 -20.389 -115.118 1.00 78.56 1042 LEU A C 1
ATOM 8489 O O . LEU A 1 1042 ? 157.356 -20.490 -116.318 1.00 78.56 1042 LEU A O 1
ATOM 8493 N N . ILE A 1 1043 ? 157.612 -21.443 -114.298 1.00 80.81 1043 ILE A N 1
ATOM 8494 C CA . ILE A 1 1043 ? 157.215 -22.787 -114.741 1.00 80.81 1043 ILE A CA 1
ATOM 8495 C C . ILE A 1 1043 ? 155.766 -22.774 -115.254 1.00 80.81 1043 ILE A C 1
ATOM 8497 O O . ILE A 1 1043 ? 155.501 -23.324 -116.323 1.00 80.81 1043 ILE A O 1
ATOM 8501 N N . SER A 1 1044 ? 154.847 -22.086 -114.564 1.00 79.38 1044 SER A N 1
ATOM 8502 C CA . SER A 1 1044 ? 153.436 -21.970 -114.976 1.00 79.38 1044 SER A CA 1
ATOM 8503 C C . SER A 1 1044 ? 153.221 -21.175 -116.274 1.00 79.38 1044 SER A C 1
ATOM 8505 O O . SER A 1 1044 ? 152.255 -21.421 -116.992 1.00 79.38 1044 SER A O 1
ATOM 8507 N N . LEU A 1 1045 ? 154.152 -20.279 -116.618 1.00 78.69 1045 LEU A N 1
ATOM 8508 C CA . LEU A 1 1045 ? 154.183 -19.550 -117.892 1.00 78.69 1045 LEU A CA 1
ATOM 8509 C C . LEU A 1 1045 ? 154.850 -20.334 -119.038 1.00 78.69 1045 LEU A C 1
ATOM 8511 O O . LEU A 1 1045 ? 154.906 -19.836 -120.162 1.00 78.69 1045 LEU A O 1
ATOM 8515 N N . GLY A 1 1046 ? 155.357 -21.543 -118.772 1.00 75.00 1046 GLY A N 1
ATOM 8516 C CA . GLY A 1 1046 ? 155.924 -22.437 -119.784 1.00 75.00 1046 GLY A CA 1
ATOM 8517 C C . GLY A 1 1046 ? 157.449 -22.583 -119.765 1.00 75.00 1046 GLY A C 1
ATOM 8518 O O . GLY A 1 1046 ? 157.980 -23.319 -120.595 1.00 75.00 1046 GLY A O 1
ATOM 8519 N N . PHE A 1 1047 ? 158.172 -21.978 -118.813 1.00 76.38 1047 PHE A N 1
ATOM 8520 C CA . PHE A 1 1047 ? 159.636 -22.123 -118.678 1.00 76.38 1047 PHE A CA 1
ATOM 8521 C C . PHE A 1 1047 ? 160.048 -23.455 -118.024 1.00 76.38 1047 PHE A C 1
ATOM 8523 O O . PHE A 1 1047 ? 160.876 -23.487 -117.119 1.00 76.38 1047 PHE A O 1
ATOM 8530 N N . SER A 1 1048 ? 159.469 -24.564 -118.483 1.00 75.75 1048 SER A N 1
ATOM 8531 C CA . SER A 1 1048 ? 159.600 -25.909 -117.896 1.00 75.75 1048 SER A CA 1
ATOM 8532 C C . SER A 1 1048 ? 161.030 -26.474 -117.851 1.00 75.75 1048 SER A C 1
ATOM 8534 O O . SER A 1 1048 ? 161.320 -27.309 -116.999 1.00 75.75 1048 SER A O 1
ATOM 8536 N N . GLU A 1 1049 ? 161.936 -25.996 -118.708 1.00 75.69 1049 GLU A N 1
ATOM 8537 C CA . GLU A 1 1049 ? 163.345 -26.428 -118.769 1.00 75.69 1049 GLU A CA 1
ATOM 8538 C C . GLU A 1 1049 ? 164.298 -25.579 -117.901 1.00 75.69 1049 GLU A C 1
ATOM 8540 O O . GLU A 1 1049 ? 165.509 -25.808 -117.878 1.00 75.69 1049 GLU A O 1
ATOM 8545 N N . LEU A 1 1050 ? 163.788 -24.575 -117.180 1.00 76.00 1050 LEU A N 1
ATOM 8546 C CA . LEU A 1 1050 ? 164.607 -23.723 -116.322 1.00 76.00 1050 LEU A CA 1
ATOM 8547 C C . LEU A 1 1050 ? 165.005 -24.472 -115.046 1.00 76.00 1050 LEU A C 1
ATOM 8549 O O . LEU A 1 1050 ? 164.181 -24.693 -114.172 1.00 76.00 1050 LEU A O 1
ATOM 8553 N N . GLU A 1 1051 ? 166.282 -24.813 -114.886 1.00 82.31 1051 GLU A N 1
ATOM 8554 C CA . GLU A 1 1051 ? 166.771 -25.415 -113.640 1.00 82.31 1051 GLU A CA 1
ATOM 8555 C C . GLU A 1 1051 ? 166.776 -24.407 -112.475 1.00 82.31 1051 GLU A C 1
ATOM 8557 O O . GLU A 1 1051 ? 167.191 -23.252 -112.633 1.00 82.31 1051 GLU A O 1
ATOM 8562 N N . LYS A 1 1052 ? 166.411 -24.856 -111.261 1.00 77.38 1052 LYS A N 1
ATOM 8563 C CA . LYS A 1 1052 ? 166.444 -24.026 -110.035 1.00 77.38 1052 LYS A CA 1
ATOM 8564 C C . LYS A 1 1052 ? 167.800 -23.363 -109.802 1.00 77.38 1052 LYS A C 1
ATOM 8566 O O . LYS A 1 1052 ? 167.862 -22.222 -109.348 1.00 77.38 1052 LYS A O 1
ATOM 8571 N N . GLU A 1 1053 ? 168.892 -24.054 -110.122 1.00 74.38 1053 GLU A N 1
ATOM 8572 C CA . GLU A 1 1053 ? 170.239 -23.505 -109.961 1.00 74.38 1053 GLU A CA 1
ATOM 8573 C C . GLU A 1 1053 ? 170.514 -22.359 -110.952 1.00 74.38 1053 GLU A C 1
ATOM 8575 O O . GLU A 1 1053 ? 171.068 -21.321 -110.577 1.00 74.38 1053 GLU A O 1
ATOM 8580 N N . SER A 1 1054 ? 170.068 -22.507 -112.201 1.00 76.00 1054 SER A N 1
ATOM 8581 C CA . SER A 1 1054 ? 170.168 -21.488 -113.255 1.00 76.00 1054 SER A CA 1
ATOM 8582 C C . SER A 1 1054 ? 169.296 -20.263 -112.961 1.00 76.00 1054 SER A C 1
ATOM 8584 O O . SER A 1 1054 ? 169.723 -19.121 -113.168 1.00 76.00 1054 SER A O 1
ATOM 8586 N N . PHE A 1 1055 ? 168.116 -20.476 -112.379 1.00 82.12 1055 PHE A N 1
ATOM 8587 C CA . PHE A 1 1055 ? 167.266 -19.402 -111.871 1.00 82.12 1055 PHE A CA 1
ATOM 8588 C C . PHE A 1 1055 ? 167.898 -18.672 -110.675 1.00 82.12 1055 PHE A C 1
ATOM 8590 O O . PHE A 1 1055 ? 167.960 -17.444 -110.663 1.00 82.12 1055 PHE A O 1
ATOM 8597 N N . ALA A 1 1056 ? 168.469 -19.398 -109.708 1.00 78.81 1056 ALA A N 1
ATOM 8598 C CA . ALA A 1 1056 ? 169.162 -18.797 -108.565 1.00 78.81 1056 ALA A CA 1
ATOM 8599 C C . ALA A 1 1056 ? 170.397 -17.978 -108.989 1.00 78.81 1056 ALA A C 1
ATOM 8601 O O . ALA A 1 1056 ? 170.666 -16.915 -108.422 1.00 78.81 1056 ALA A O 1
ATOM 8602 N N . LYS A 1 1057 ? 171.132 -18.434 -110.015 1.00 79.25 1057 LYS A N 1
ATOM 8603 C CA . LYS A 1 1057 ? 172.217 -17.664 -110.651 1.00 79.25 1057 LYS A CA 1
ATOM 8604 C C . LYS A 1 1057 ? 171.684 -16.391 -111.310 1.00 79.25 1057 LYS A C 1
ATOM 8606 O O . LYS A 1 1057 ? 172.321 -15.346 -111.197 1.00 79.25 1057 LYS A O 1
ATOM 8611 N N . THR A 1 1058 ? 170.515 -16.460 -111.945 1.00 81.38 1058 THR A N 1
ATOM 8612 C CA . THR A 1 1058 ? 169.843 -15.305 -112.558 1.00 81.38 1058 THR A CA 1
ATOM 8613 C C . THR A 1 1058 ? 169.393 -14.289 -111.512 1.00 81.38 1058 THR A C 1
ATOM 8615 O O . THR A 1 1058 ? 169.735 -13.119 -111.643 1.00 81.38 1058 THR A O 1
ATOM 8618 N N . LEU A 1 1059 ? 168.751 -14.719 -110.422 1.00 77.38 1059 LEU A N 1
ATOM 8619 C CA . LEU A 1 1059 ? 168.387 -13.843 -109.300 1.00 77.38 1059 LEU A CA 1
ATOM 8620 C C . LEU A 1 1059 ? 169.609 -13.172 -108.664 1.00 77.38 1059 LEU A C 1
ATOM 8622 O O . LEU A 1 1059 ? 169.608 -11.963 -108.459 1.00 77.38 1059 LEU A O 1
ATOM 8626 N N . LYS A 1 1060 ? 170.701 -13.913 -108.439 1.00 78.38 1060 LYS A N 1
ATOM 8627 C CA . LYS A 1 1060 ? 171.968 -13.318 -107.974 1.00 78.38 1060 LYS A CA 1
ATOM 8628 C C . LYS A 1 1060 ? 172.567 -12.330 -108.974 1.00 78.38 1060 LYS A C 1
ATOM 8630 O O . LYS A 1 1060 ? 173.186 -11.353 -108.562 1.00 78.38 1060 LYS A O 1
ATOM 8635 N N . ALA A 1 1061 ? 172.438 -12.581 -110.277 1.00 78.50 1061 ALA A N 1
ATOM 8636 C CA . ALA A 1 1061 ? 172.906 -11.653 -111.302 1.00 78.50 1061 ALA A CA 1
ATOM 8637 C C . ALA A 1 1061 ? 172.073 -10.362 -111.305 1.00 78.50 1061 ALA A C 1
ATOM 8639 O O . ALA A 1 1061 ? 172.652 -9.280 -111.390 1.00 78.50 1061 ALA A O 1
ATOM 8640 N N . LEU A 1 1062 ? 170.750 -10.477 -111.145 1.00 78.62 1062 LEU A N 1
ATOM 8641 C CA . LEU A 1 1062 ? 169.840 -9.344 -110.965 1.00 78.62 1062 LEU A CA 1
ATOM 8642 C C . LEU A 1 1062 ? 170.187 -8.550 -109.695 1.00 78.62 1062 LEU A C 1
ATOM 8644 O O . LEU A 1 1062 ? 170.245 -7.324 -109.752 1.00 78.62 1062 LEU A O 1
ATOM 8648 N N . GLU A 1 1063 ? 170.525 -9.234 -108.596 1.00 77.88 1063 GLU A N 1
ATOM 8649 C CA . GLU A 1 1063 ? 171.000 -8.619 -107.346 1.00 77.88 1063 GLU A CA 1
ATOM 8650 C C . GLU A 1 1063 ? 172.297 -7.835 -107.535 1.00 77.88 1063 GLU A C 1
ATOM 8652 O O . GLU A 1 1063 ? 172.393 -6.654 -107.216 1.00 77.88 1063 GLU A O 1
ATOM 8657 N N . LYS A 1 1064 ? 173.313 -8.493 -108.104 1.00 77.81 1064 LYS A N 1
ATOM 8658 C CA . LYS A 1 1064 ? 174.663 -7.939 -108.244 1.00 77.81 1064 LYS A CA 1
ATOM 8659 C C . LYS A 1 1064 ? 174.701 -6.706 -109.148 1.00 77.81 1064 LYS A C 1
ATOM 8661 O O . LYS A 1 1064 ? 175.604 -5.885 -109.016 1.00 77.81 1064 LYS A O 1
ATOM 8666 N N . ARG A 1 1065 ? 173.759 -6.600 -110.087 1.00 78.75 1065 ARG A N 1
ATOM 8667 C CA . ARG A 1 1065 ? 173.638 -5.465 -111.013 1.00 78.75 1065 ARG A CA 1
ATOM 8668 C C . ARG A 1 1065 ? 172.663 -4.389 -110.532 1.00 78.75 1065 ARG A C 1
ATOM 8670 O O . ARG A 1 1065 ? 172.538 -3.378 -111.207 1.00 78.75 1065 ARG A O 1
ATOM 8677 N N . GLY A 1 1066 ? 172.004 -4.594 -109.391 1.00 75.31 1066 GLY A N 1
ATOM 8678 C CA . GLY A 1 1066 ? 171.106 -3.617 -108.777 1.00 75.31 1066 GLY A CA 1
ATOM 8679 C C . GLY A 1 1066 ? 169.657 -3.637 -109.277 1.00 75.31 1066 GLY A C 1
ATOM 8680 O O . GLY A 1 1066 ? 168.894 -2.765 -108.881 1.00 75.31 1066 GLY A O 1
ATOM 8681 N N . PHE A 1 1067 ? 169.247 -4.615 -110.095 1.00 79.06 1067 PHE A N 1
ATOM 8682 C CA . PHE A 1 1067 ? 167.882 -4.712 -110.645 1.00 79.06 1067 PHE A CA 1
ATOM 8683 C C . PHE A 1 1067 ? 166.871 -5.346 -109.684 1.00 79.06 1067 PHE A C 1
ATOM 8685 O O . PHE A 1 1067 ? 165.674 -5.082 -109.776 1.00 79.06 1067 PHE A O 1
ATOM 8692 N N . CYS A 1 1068 ? 167.337 -6.177 -108.756 1.00 77.81 1068 CYS A N 1
ATOM 8693 C CA . CYS A 1 1068 ? 166.524 -6.710 -107.669 1.00 77.81 1068 CYS A CA 1
ATOM 8694 C C . CYS A 1 1068 ? 167.286 -6.573 -106.357 1.00 77.81 1068 CYS A C 1
ATOM 8696 O O . CYS A 1 1068 ? 168.513 -6.637 -106.341 1.00 77.81 1068 CYS A O 1
ATOM 8698 N N . GLN A 1 1069 ? 166.566 -6.451 -105.251 1.00 80.62 1069 GLN A N 1
ATOM 8699 C CA . GLN A 1 1069 ? 167.155 -6.467 -103.921 1.00 80.62 1069 GLN A CA 1
ATOM 8700 C C . GLN A 1 1069 ? 166.440 -7.463 -103.018 1.00 80.62 1069 GLN A C 1
ATOM 8702 O O . GLN A 1 1069 ? 165.240 -7.721 -103.154 1.00 80.62 1069 GLN A O 1
ATOM 8707 N N . ARG A 1 1070 ? 167.199 -8.031 -102.080 1.00 82.56 1070 ARG A N 1
ATOM 8708 C CA . ARG A 1 1070 ? 166.661 -8.925 -101.058 1.00 82.56 1070 ARG A CA 1
ATOM 8709 C C . ARG A 1 1070 ? 166.084 -8.076 -99.935 1.00 82.56 1070 ARG A C 1
ATOM 8711 O O . ARG A 1 1070 ? 166.834 -7.447 -99.193 1.00 82.56 1070 ARG A O 1
ATOM 8718 N N . ALA A 1 1071 ? 164.764 -8.080 -99.804 1.00 75.69 1071 ALA A N 1
ATOM 8719 C CA . ALA A 1 1071 ? 164.078 -7.490 -98.664 1.00 75.69 1071 ALA A CA 1
ATOM 8720 C C . ALA A 1 1071 ? 163.672 -8.595 -97.679 1.00 75.69 1071 ALA A C 1
ATOM 8722 O O . ALA A 1 1071 ? 163.394 -9.732 -98.077 1.00 75.69 1071 ALA A O 1
ATOM 8723 N N . ARG A 1 1072 ? 163.676 -8.278 -96.379 1.00 72.88 1072 ARG A N 1
ATOM 8724 C CA . ARG A 1 1072 ? 163.063 -9.146 -95.369 1.00 72.88 1072 ARG A CA 1
ATOM 8725 C C . ARG A 1 1072 ? 161.602 -8.766 -95.220 1.00 72.88 1072 ARG A C 1
ATOM 8727 O O . ARG A 1 1072 ? 161.306 -7.627 -94.876 1.00 72.88 1072 ARG A O 1
ATOM 8734 N N . ASP A 1 1073 ? 160.740 -9.747 -95.424 1.00 69.62 1073 ASP A N 1
ATOM 8735 C CA . ASP A 1 1073 ? 159.341 -9.702 -95.029 1.00 69.62 1073 ASP A CA 1
ATOM 8736 C C . ASP A 1 1073 ? 159.162 -10.728 -93.898 1.00 69.62 1073 ASP A C 1
ATOM 8738 O O . ASP A 1 1073 ? 159.090 -11.942 -94.121 1.00 69.62 1073 ASP A O 1
ATOM 8742 N N . GLY A 1 1074 ? 159.287 -10.253 -92.653 1.00 73.75 1074 GLY A N 1
ATOM 8743 C CA . GLY A 1 1074 ? 159.402 -11.100 -91.459 1.00 73.75 1074 GLY A CA 1
ATOM 8744 C C . GLY A 1 1074 ? 160.648 -12.005 -91.470 1.00 73.75 1074 GLY A C 1
ATOM 8745 O O . GLY A 1 1074 ? 161.775 -11.526 -91.622 1.00 73.75 1074 GLY A O 1
ATOM 8746 N N . ASP A 1 1075 ? 160.438 -13.319 -91.318 1.00 71.06 1075 ASP A N 1
ATOM 8747 C CA . ASP A 1 1075 ? 161.485 -14.359 -91.374 1.00 71.06 1075 ASP A CA 1
ATOM 8748 C C . ASP A 1 1075 ? 161.816 -14.823 -92.810 1.00 71.06 1075 ASP A C 1
ATOM 8750 O O . ASP A 1 1075 ? 162.734 -15.625 -93.013 1.00 71.06 1075 ASP A O 1
ATOM 8754 N N . ARG A 1 1076 ? 161.086 -14.343 -93.831 1.00 75.31 1076 ARG A N 1
ATOM 8755 C CA . ARG A 1 1076 ? 161.269 -14.737 -95.238 1.00 75.31 1076 ARG A CA 1
ATOM 8756 C C . ARG A 1 1076 ? 162.068 -13.693 -96.009 1.00 75.31 1076 ARG A C 1
ATOM 8758 O O . ARG A 1 1076 ? 161.988 -12.491 -95.764 1.00 75.31 1076 ARG A O 1
ATOM 8765 N N . ILE A 1 1077 ? 162.849 -14.172 -96.974 1.00 77.69 1077 ILE A N 1
ATOM 8766 C CA . ILE A 1 1077 ? 163.608 -13.314 -97.884 1.00 77.69 1077 ILE A CA 1
ATOM 8767 C C . ILE A 1 1077 ? 162.868 -13.263 -99.217 1.00 77.69 1077 ILE A C 1
ATOM 8769 O O . ILE A 1 1077 ? 162.783 -14.279 -99.913 1.00 77.69 1077 ILE A O 1
ATOM 8773 N N . ILE A 1 1078 ? 162.357 -12.083 -99.556 1.00 80.62 1078 ILE A N 1
ATOM 8774 C CA . ILE A 1 1078 ? 161.662 -11.804 -100.813 1.00 80.62 1078 ILE A CA 1
ATOM 8775 C C . ILE A 1 1078 ? 162.561 -11.016 -101.762 1.00 80.62 1078 ILE A C 1
ATOM 8777 O O . ILE A 1 1078 ? 163.507 -10.338 -101.347 1.00 80.62 1078 ILE A O 1
ATOM 8781 N N . TRP A 1 1079 ? 162.261 -11.136 -103.049 1.00 80.56 1079 TRP A N 1
ATOM 8782 C CA . TRP A 1 1079 ? 162.957 -10.441 -104.118 1.00 80.56 1079 TRP A CA 1
ATOM 8783 C C . TRP A 1 1079 ? 162.074 -9.316 -104.625 1.00 80.56 1079 TRP A C 1
ATOM 8785 O O . TRP A 1 1079 ? 161.025 -9.562 -105.215 1.00 80.56 1079 TRP A O 1
ATOM 8795 N N . VAL A 1 1080 ? 162.511 -8.087 -104.367 1.00 81.69 1080 VAL A N 1
ATOM 8796 C CA . VAL A 1 1080 ? 161.815 -6.880 -104.809 1.00 81.69 1080 VAL A CA 1
ATOM 8797 C C . VAL A 1 1080 ? 162.566 -6.309 -105.999 1.00 81.69 1080 VAL A C 1
ATOM 8799 O O . VAL A 1 1080 ? 163.797 -6.193 -105.968 1.00 81.69 1080 VAL A O 1
ATOM 8802 N N . LYS A 1 1081 ? 161.842 -5.987 -107.065 1.00 81.44 1081 LYS A N 1
ATOM 8803 C CA . LYS A 1 1081 ? 162.385 -5.305 -108.233 1.00 81.44 1081 LYS A CA 1
ATOM 8804 C C . LYS A 1 1081 ? 162.723 -3.877 -107.850 1.00 81.44 1081 LYS A C 1
ATOM 8806 O O . LYS A 1 1081 ? 161.885 -3.133 -107.350 1.00 81.44 1081 LYS A O 1
ATOM 8811 N N . ASN A 1 1082 ? 163.957 -3.485 -108.123 1.00 74.44 1082 ASN A N 1
ATOM 8812 C CA . ASN A 1 1082 ? 164.306 -2.083 -108.037 1.00 74.44 1082 ASN A CA 1
ATOM 8813 C C . ASN A 1 1082 ? 163.738 -1.358 -109.261 1.00 74.44 1082 ASN A C 1
ATOM 8815 O O . ASN A 1 1082 ? 163.711 -1.944 -110.355 1.00 74.44 1082 ASN A O 1
ATOM 8819 N N . PRO A 1 1083 ? 163.299 -0.099 -109.098 1.00 64.75 1083 PRO A N 1
ATOM 8820 C CA . PRO A 1 1083 ? 162.946 0.737 -110.229 1.00 64.75 1083 PRO A CA 1
ATOM 8821 C C . PRO A 1 1083 ? 164.166 0.834 -111.140 1.00 64.75 1083 PRO A C 1
ATOM 8823 O O . PRO A 1 1083 ? 165.253 1.207 -110.698 1.00 64.75 1083 PRO A O 1
ATOM 8826 N N . ILE A 1 1084 ? 164.002 0.455 -112.403 1.00 62.97 1084 ILE A N 1
ATOM 8827 C CA . ILE A 1 1084 ? 165.030 0.712 -113.401 1.00 62.97 1084 ILE A CA 1
ATOM 8828 C C . ILE A 1 1084 ? 164.944 2.207 -113.694 1.00 62.97 1084 ILE A C 1
ATOM 8830 O O . ILE A 1 1084 ? 163.943 2.658 -114.249 1.00 62.97 1084 ILE A O 1
ATOM 8834 N N . GLU A 1 1085 ? 165.976 2.967 -113.329 1.00 55.56 1085 GLU A N 1
ATOM 8835 C CA . GLU A 1 1085 ? 166.221 4.268 -113.953 1.00 55.56 1085 GLU A CA 1
ATOM 8836 C C . GLU A 1 1085 ? 166.625 3.988 -115.399 1.00 55.56 1085 GLU A C 1
ATOM 8838 O O . GLU A 1 1085 ? 167.786 3.764 -115.739 1.00 55.56 1085 GLU A O 1
ATOM 8843 N N . ILE A 1 1086 ? 165.609 3.868 -116.246 1.00 43.97 1086 ILE A N 1
ATOM 8844 C CA . ILE A 1 1086 ? 165.780 3.948 -117.683 1.00 43.97 1086 ILE A CA 1
ATOM 8845 C C . ILE A 1 1086 ? 165.966 5.442 -117.937 1.00 43.97 1086 ILE A C 1
ATOM 8847 O O . ILE A 1 1086 ? 165.007 6.201 -117.842 1.00 43.97 1086 ILE A O 1
ATOM 8851 N N . GLU A 1 1087 ? 167.199 5.871 -118.211 1.00 44.66 1087 GLU A N 1
ATOM 8852 C CA . GLU A 1 1087 ? 167.394 7.039 -119.071 1.00 44.66 1087 GLU A CA 1
ATOM 8853 C C . GLU A 1 1087 ? 166.877 6.657 -120.463 1.00 44.66 1087 GLU A C 1
ATOM 8855 O O . GLU A 1 1087 ? 167.605 6.143 -121.311 1.00 44.66 1087 GLU A O 1
ATOM 8860 N N . GLU A 1 1088 ? 165.569 6.828 -120.619 1.00 40.09 1088 GLU A N 1
ATOM 8861 C CA . GLU A 1 1088 ? 164.927 7.537 -121.722 1.00 40.09 1088 GLU A CA 1
ATOM 8862 C C . GLU A 1 1088 ? 163.847 8.435 -121.114 1.00 40.09 1088 GLU A C 1
ATOM 8864 O O . GLU A 1 1088 ? 162.908 7.897 -120.481 1.00 40.09 1088 GLU A O 1
#

Sequence (1088 aa):
MAFLKDVESEELRELVKSCFKEINSLKEQLNEENKDIKTNEAVKNVLIQNENQNSNLTTRINELTDEVNKKETLLKEKDLQLQEKDTQLKEKDLIINEFDSKINLQKDDMDLEYKNQIDDLKNTIEDQTKEIELLRSVSTNPTEQSEKELKLELNRLKEENEELRNSSSQTEINQLRTVIDRQTEELKEIPVLKNQLTIEVTGRDQKIKTYEEEIESLKQQLSLSEDSDLRQKLESKDNEIEGLKNTISDLENEVKELKDKEETPDDNEIAQLKSEITSLKEENEVLKISSGNVSSDNMSTLIEDFTNKSNELIEVKSELQKVKDLNKINEFKITELKNENAKLKDSVNTDDTPVQSDDSVNEKINSLKQQLLEKEDLIQSKDEEIKTLKDNIESAEDVSKELDDEEELNELKQSLANKTQEYDTLQLDLVEKDATIKSFQQQYETLENKNNELQEDYDKINEELNQLKEKTNEQNLEITNLTMDDETNSNKIKELENILSDKEQEIASLKLQIDSIDIDSKSSEESSDLQDELKETKKQLYEKDAEYDKLKLKYNQLRKSSTKQIDDLNKNMADFLNSNEKLRTENEYLDKTLNDKNILINKLEQEKTSMDLLIKEKDASYDKLKEESFSVKKYNENQIAKLKEEVQVKSDKVAALPQKIELKNIEIAQLNKLLKTSENESSSKTETIKELRNNIQVSQEEIKQLKDQMAKNSLLNDDNLKAKDDEIFKLTERFGKESSEKDQEIAKLNSLLNQRKYKIDELNETINSLKKDVVLLNNQLEDSSAKYSQSESIILSKDDTISKQDELLLDLNKQIERYENKLQLKDDDIDDLNSSLSNKDSVIESLKTEIFDSNNKLKELDVLSSELVAKDKVINNLNSELTSKEVEIKENRDALLSSTARIEELKDLLERKNKDLDDHKKLLVEKNDELDKLKDLQPRIHALELEKADLKSDYEKQITSLKADLQKAEILRENNEKLEQEISRLNEVINNKEIQLDDMSKYKGYFNAMISKPLPGLTSFQSQIYHLLPDAQSASELYDYLISLGFSELEKESFAKTLKALEKRGFCQRARDGDRIIWVKNPIEIEE

Radius of gyration: 99.6 Å; chains: 1; bounding box: 271×140×276 Å

Foldseek 3Di:
DDDDDDPVVVVVVVVVVVVVVVVVVVVVVVVVVVVVCVPPPVNVVVVVVVVVVVVVVVVVVVVVVVVVVVVVVVVVVVVVVVVVVVVVVVVVVVVVVVVVVVVVVVVVVVVVVVVVVVVVVVVVVVVVVVVVVVVVDDDDDDDDPPVPVVVVVVVVVVVVVVVVVPPDPPVVVVVVVVVVVVVVVVVVCCVVVVVVVVVVVVVVVVVVVVVVVVVVVVVLVVLLDDPCVVVVVVVVVVVVVVVVVVVVVVVVVVVVVVVVVVPDDPVVVVVVVVVVVVVVVVVVVVVVPDDDDDDDPVVVVVVVVVVVVVVVVVVVVVVVVVVVVVVVVVVVVVVVVVVVVVVVVVVPDDDDDDDDDDPVVVVVVVVVVVVVVVVVVVVVVVVVVVVVVVVVVVVVVVVVPDDDDPPVVVVVVVVVVVVVVVVVVVVVVVVVVVVVVVVVVVVVVVVVVVVVVVVVVVVVVVVVVVVVVVVVVVVVVVVVVVVVVVVVVVVVVVVVVVVVVVVVVVVVVVVVVVVPDDDDDDDDDPDPVVVVVVVVVVVVVVVVVVVVVVVVVVVVVVVVVVVVVVVVVVVVVVVVVVVVVVVVVVVVVVVVVVVVVVVVVVVVVVVVVVVVVVVVVVVVVVVVVVVVVVVVVVVVSSVVSVVVVVVVVVVVVVVCVVVVVVVVVVVVVVVVVVVVVVVVVVVVVVVVVVVVVVVVVVVVVVVVVVVVVVPDDDDDDDDDPDDDDPDDDPDDPCPVPPVVVVVVVVVVVVVVVVVVVVVVVVVVVVVVVVVVVVVVVVVVVVVVVVVVVVVVVVVVVVVVVVVVVVVVVVVVVVVVVVVVVVVVVVVVVVVVVVVVVVVVVVVVVVVVVVVVVVVVVVVVVVVVVVVVVVVVVVVVVVVVVVVVVVVVVVVVVVVVVVVVVVVVVVVVVVVVVVVVVVVVVVVVVVVVVVVVVVVVCPVVVVVVVVVVVVVVVVVVVVVVVVVVVVVVVVVVVVVVVVVVVVVVVVVVVVVVVVVVVVVVVVVVQLVVLLVDDADPPDDSVLSSLLSQFDFFAALVVSVVSVVVVPVVVQDSVNSVVSLVSCPVVVQWDFDDPDPGTTIGGDDPPPPD

Secondary structure (DSSP, 8-state):
------THHHHHHHHHHHHHHHHHHHHHHHHHHHHHHHH-HHHHHHHHHHHHHHHHHHHHHHHHHHHHHHHHHHHHHHHHHHHHHHHHHHHHHHHHHHHHHHHHHHHHHHHHHHHHHHHHHHHHHHHHHHHHHHTT-------SSHHHHHHHHHHHHHHHHHHTTSS-HHHHHHHHHHHHHHHHHHHHHHHHHHHHHHHHHHHHHHHHHHHHHHHHHHHHHHTTSSHHHHHHHHHHHHHHHHHHHHHHHHHHHHHHHHHHTSS---HHHHHHHHHHHHHHHHHHHHTTS------THHHHHHHHHHHHHHHHHHHHHHHHHHHHHHHHHHHHHHHHHHHHHHHHHHTSSS--------HHHHHHHHHHHHHHHHHHHHHHHHHHHHHHHHHHHHHHHHHTTS---HHHHHHHHHHHHHHHHHHHHHHHHHHHHHHHHHHHHHHHHHHHHHHHHHHHHHHHHHHHHHHHHHHHHHHHHHHHHHHHHHHHHHHHHHHHHHHHHHHHHHHHHHHHHHTT---------TTSHHHHHHHHHHHHHHHHHHHHHHHHHHHHHHHHHHHHHHHHHHHHHHHHHHHHHHHHHHHHHHHHHHHHHHHHHHHHHHHHHHHHHHHHHHHHHHHHHHHHHHHHHHHHHHHHHHHHHHHHHHHHHHHHHHHHHHHHHHHHHHHHHHHHHHHHHHHHHHHHHHHHHHHHHHHHHHHHHHHHGGG------------S---------TTSHHHHHHHHHHHHHHHHHHHHHHHHHHHHHHHHHHHHHHHHHHHHHHHHHHHHHHHHHHHHHHHHHHHHHHHHHHHHHHHHHHHHHHHHHHHHHHHHHHHHHHHHHHHHHHHHHHHHHHHHHHHHHHHHHHHHHHHHHHHHHHHHHHHHHHHHHHHHHHHHHHHHHHHHHHHHHHHHHHHHHHHHHHHHHHHHHHHHHHHTTHHHHHHHHHHHHHHHHHHHHHHHHHHHHHHHHHHHHHHHHHHHHHHHHHHHHHHHHHHHHHHHHHHHHHHHHHTSPPPTTS-HHHHHHHHHSPSSEEHHHHHHHHHHTT-TT--HHHHHHHHHHHHHTTSEEEEEETTEEEEEEPP-----

pLDDT: mean 74.79, std 14.42, range [28.08, 95.19]